Protein AF-0000000083134935 (afdb_homodimer)

Solvent-accessible surface area (backbone atoms only — not comparable to full-atom values): 48936 Å² total; per-residue (Å²): 132,84,50,29,19,30,6,35,26,39,50,89,52,29,37,35,41,30,33,22,44,81,58,42,52,65,81,39,74,51,72,43,78,57,75,71,44,65,84,46,95,49,38,35,32,35,55,64,66,56,55,52,52,45,52,50,52,51,43,54,49,42,46,73,72,48,57,62,72,55,35,51,24,30,54,18,30,14,42,22,10,57,72,30,24,39,33,42,15,33,88,84,64,48,68,76,53,65,22,41,33,32,82,18,43,79,14,44,69,45,20,50,57,51,44,69,62,66,52,74,70,28,59,41,36,46,59,38,72,49,28,33,23,46,54,20,39,51,50,37,35,51,71,76,33,43,70,55,48,72,62,32,43,33,52,39,39,52,48,30,51,53,46,25,75,45,32,71,37,83,46,33,30,32,24,44,32,23,69,38,52,65,29,35,60,95,76,70,28,73,51,65,68,60,33,45,72,70,71,41,68,63,44,74,64,34,36,72,78,50,67,40,48,62,47,38,75,64,36,40,39,33,63,71,57,18,66,72,43,46,38,25,66,75,17,29,32,26,33,33,29,30,31,77,64,33,18,27,44,25,58,57,37,86,45,65,32,30,30,29,33,45,30,41,50,33,34,40,36,39,33,41,34,81,56,91,67,90,63,78,40,36,47,20,44,19,66,40,30,79,43,84,82,26,25,37,42,35,40,35,35,64,32,32,52,43,50,55,53,51,46,62,67,25,35,42,64,74,64,55,94,79,35,53,66,61,58,60,68,48,32,70,78,73,43,59,91,52,24,85,58,29,46,32,44,51,16,31,68,8,32,54,32,49,70,60,30,74,53,41,41,12,30,44,36,46,37,38,78,83,61,48,48,60,32,54,50,42,15,48,56,48,22,40,30,43,47,52,32,50,40,49,47,54,38,38,77,70,71,45,61,72,66,32,35,34,46,35,46,68,53,70,77,37,61,65,60,50,40,47,35,12,12,58,56,64,26,38,34,39,32,44,64,64,59,56,23,39,26,47,7,18,22,26,44,28,31,15,70,66,68,74,24,71,33,58,67,62,24,16,65,53,26,45,48,76,62,51,69,43,68,38,46,66,69,54,21,60,65,39,45,64,53,45,50,47,52,54,48,52,48,68,56,39,52,68,64,42,70,101,132,85,52,28,19,29,6,35,25,38,51,89,53,28,38,35,41,30,34,22,42,80,56,41,51,66,82,41,75,52,72,43,76,56,75,72,44,65,85,49,94,49,39,33,32,35,56,64,65,56,55,52,50,44,52,48,53,51,44,52,49,44,48,74,70,47,55,63,72,56,36,51,27,28,53,18,31,13,43,24,12,57,74,30,25,38,32,41,15,34,90,83,64,50,68,76,54,63,22,40,34,32,82,18,43,80,15,45,68,45,19,50,57,51,43,70,64,68,52,75,70,28,61,40,36,45,60,40,71,49,27,32,23,44,55,19,40,51,50,38,36,49,72,76,33,44,72,54,47,72,64,32,44,33,49,40,39,50,46,29,51,50,48,24,74,44,31,72,37,84,47,33,30,32,25,44,31,23,69,38,52,66,29,34,61,94,76,70,28,73,52,65,68,59,32,45,72,69,69,42,70,62,44,76,63,34,36,71,81,50,64,38,49,62,47,37,76,66,34,40,38,33,62,71,57,19,66,71,44,47,38,25,67,74,16,29,33,26,33,34,29,30,32,75,64,32,18,27,44,25,59,57,36,86,44,67,34,31,30,28,33,44,31,42,49,34,33,40,36,39,33,40,32,81,56,90,70,88,63,78,41,36,50,19,44,19,66,39,32,78,44,83,79,27,25,37,42,34,42,34,36,62,33,32,52,43,50,55,54,53,45,64,67,24,35,42,63,74,62,56,95,78,34,51,65,64,58,61,69,46,32,71,79,73,43,59,92,52,24,83,58,30,47,32,44,52,16,32,69,7,32,54,31,50,71,59,30,74,52,41,40,12,32,44,36,46,38,38,78,84,61,48,49,60,30,53,50,42,15,48,56,49,22,39,31,42,46,52,32,50,40,51,48,55,38,37,76,69,73,44,59,71,65,33,35,33,47,34,46,68,54,69,75,37,62,66,60,49,42,48,35,12,13,58,54,64,26,37,35,37,33,44,65,64,57,55,23,37,26,47,7,19,21,26,41,28,32,14,71,65,68,74,24,71,34,58,66,62,24,16,65,54,27,46,46,76,61,51,70,41,68,39,47,66,70,54,21,59,65,39,45,66,53,45,51,49,52,54,50,52,48,68,55,39,51,70,64,42,70,101

Secondary structure (DSSP, 8-state):
---EEEEEEE-SSEEEEEEE-TTS-EEEEEEEE---B--STT--EE-HHHHHHHHHHHHHHHHHHS-HHHHTTEEEEEEEE-S--EEEE-TTS-BSS-EE-TT--TTHHHHHHHHHT--GGGGGGTT---TTSHHHHHHHHHHH-HHHHHH-SEEEEHHHHHHHHHHS---EEHHHHHHHS--BGGGTBS-HHHHHHTT-TTHHHHS---EEPTT-EEEE--HHHHHHHT--TTPEEEEEEEHHHHHHHHHT--STTEEEEEESSSEEEEEEESS----SSSEEEEETSSSTT-EEEEEEESSSHHHHHHHHHHB----STT-HHHHHHHHHHHS-TTGGG-EEE--BTBB-SSS-BTT--EEEEEE-TT--HHHHHHHHHHHHHHHHHHHHHHHHHTT----EEEEESGGGG-HHHHHHHHHHHT--EEEES---HHHHHHHHHHHTTTTSSSSHHHHHHHH--EEEEE---HHHHHHHHHHHHHHHHHHHHHHHHHT-/---EEEEEEE-SSEEEEEEE-TTS-EEEEEEEE---B--STT--EE-HHHHHHHHHHHHHHHHHHS-HHHHTTEEEEEEEE-TT-EEEE-TTS-BSS-EE-TT--TTHHHHHHHHHT--GGGGGGTT---TTSHHHHHHHHHHH-HHHHHH-SEEEEHHHHHHHHHHS---EEHHHHHHHS--BGGGTBS-HHHHHHTT-TTHHHHS---EEPTT-EEEE--HHHHHHHT--TT-EEEEEEEHHHHHHHHHT--STTEEEEEESSSEEEEEEESS----SSSEEEEETSSSTT-EEEEEEESSSHHHHHHHHHHB----STT-HHHHHHHHHHHS-TTGGG-EEE--BTBB-SSS-BTT--EEEEEE-TT--HHHHHHHHHHHHHHHHHHHHHHHHHTT----EEEEESGGGG-HHHHHHHHHHHT--EEEES---HHHHHHHHHHHTTTTSSSSHHHHHHHH--EEEEE---HHHHHHHHHHHHHHHHHHHHHHHHHT-

Foldseek 3Di:
DKAKAKEWEAEDFWIKIFIATLQQDTPDIDIDGDDWDDPDVLFTWDALVVRVVRVVVVLQVCLVPPDLVHQQRHAAYEYAYAQFFKFFAAPQLHGPDTTGALRRQPLVVLQVLLLVVQDPLCLFFQSGAGCSAQLSVLVCCVVVVVVSNVRGQAMAGSRQSVLCQFFVFGEAELQNCQHGVSFAVVVPGDDQVSCVSSPNNVNPRHYDPHYDYQLAFRGAGDPVSCVVSSHNRRHTYTYHYHLQLLLCLLLLQPDFQEWEWEDEQKIKIKHKDLDDFPAAQWTGQGACNRHHSITMTIAMGNGAVVVVVVLVVPFDQPQDVNDSVVVLLCLPVVADQCLQPWAWARQCQHGRPRPNGRLDHIDTDDDDPPHGSSSVSNNSLLNNLLSVLRRQCSCVVRPRHHAAYEYAYDCVVRVSSQQSSCQQNQHKYWYWPDRSSSGSSRRLSGCECPVPHNHSSVSSVSNIGTPDMRGHDPVSNVVNVVVSVVNVVVCVVCVVVSVD/DKAKAKFWEAEDFWIKIFIATLQQDTPDIDIDGDDWDDPDVLFTWDALVVRVVRVVVVLQVCLVPPDLVHQQRHAAYEYAYAQFFKFFAAPQLHGPDTTGALRRQPLVVLQVLLLVVQDPLCLFFQSGAGSSADPSVLVCCVVVVVVSNVRGQAMAGSRQSVLCQFFVFGEAELQNCQHGVSFAVVVPGDDQVSCVSSPNNVNPRHYDPHYDYQLAFRGAGDPVSCVVSSHRRRHTYTYDYHLQLLLCLLLLQPDFQEWEWEDEQKIKIKHKDLDDFPAAQWTGQGACNRHHSITMTIAMGNGAVVVVVVLVVPFDQPQDVNDSVVSLLCLPVVADQCLQPWAWARQCQHGRGRPNGRLDHIDTPDDDPPHGSSSVSNNSLLNNLLSVLRRQCSCVVRPRHHAAYEYAYDCVVRVSSQQSSCQQNVHKYWYWPDRSSSGSSRRLSGCECPVPHNHSSVSSVSNIGTPDMRGHDPVSNVVNVVVSVVNVVVCVVCVVVSVD

InterPro domains:
  IPR000577 Carbohydrate kinase, FGGY [PIRSF000538] (3-499)
  IPR005929 Ribulokinase [cd07781] (4-496)
  IPR018483 Carbohydrate kinase, FGGY, conserved site [PS00445] (362-382)
  IPR018484 Carbohydrate kinase FGGY, N-terminal [PF00370] (4-250)
  IPR018485 Carbohydrate kinase FGGY, C-terminal [PF02782] (261-447)
  IPR043129 ATPase, nucleotide binding domain [SSF53067] (4-251)
  IPR043129 ATPase, nucleotide binding domain [SSF53067] (253-498)

pLDDT: mean 94.67, std 6.14, range [55.88, 98.88]

Nearest PDB structures (foldseek):
  3ll3-assembly1_B  TM=9.117E-01  e=5.425E-42  Lactobacillus acidophilus
  3gbt-assembly1_A  TM=9.055E-01  e=4.816E-42  Lactobacillus acidophilus NCFM
  2d4w-assembly1_B  TM=8.480E-01  e=3.163E-36  Cellulomonas sp.
  5ya1-assembly2_B  TM=8.474E-01  e=2.980E-36  Escherichia coli K-12
  5ya2-assembly2_B  TM=8.203E-01  e=3.422E-35  Escherichia coli K-12

Radius of gyration: 37.41 Å; Cα contacts (8 Å, |Δi|>4): 2381; chains: 2; bounding box: 57×109×82 Å

Structure (mmCIF, N/CA/C/O backbone):
data_AF-0000000083134935-model_v1
#
loop_
_entity.id
_entity.type
_entity.pdbx_description
1 polymer Ribulokinase
#
loop_
_atom_site.group_PDB
_atom_site.id
_atom_site.type_symbol
_atom_site.label_atom_id
_atom_site.label_alt_id
_atom_site.label_comp_id
_atom_site.label_asym_id
_atom_site.label_entity_id
_atom_site.label_seq_id
_atom_site.pdbx_PDB_ins_code
_atom_site.Cartn_x
_atom_site.Cartn_y
_atom_site.Cartn_z
_atom_site.occupancy
_atom_site.B_iso_or_equiv
_atom_site.auth_seq_id
_atom_site.auth_comp_id
_atom_site.auth_asym_id
_atom_site.auth_atom_id
_atom_site.pdbx_PDB_model_num
ATOM 1 N N . MET A 1 1 ? -20.578 55.938 11.945 1 55.88 1 MET A N 1
ATOM 2 C CA . MET A 1 1 ? -19.438 56.188 11.062 1 55.88 1 MET A CA 1
ATOM 3 C C . MET A 1 1 ? -18.828 54.875 10.602 1 55.88 1 MET A C 1
ATOM 5 O O . MET A 1 1 ? -18.875 53.875 11.32 1 55.88 1 MET A O 1
ATOM 9 N N . GLU A 1 2 ? -18.359 54.781 9.297 1 85.94 2 GLU A N 1
ATOM 10 C CA . GLU A 1 2 ? -17.891 53.531 8.719 1 85.94 2 GLU A CA 1
ATOM 11 C C . GLU A 1 2 ? -16.516 53.156 9.266 1 85.94 2 GLU A C 1
ATOM 13 O O . GLU A 1 2 ? -15.68 54.031 9.516 1 85.94 2 GLU A O 1
ATOM 18 N N . ALA A 1 3 ? -16.359 52.031 9.953 1 96.5 3 ALA A N 1
ATOM 19 C CA . ALA A 1 3 ? -15.102 51.531 10.484 1 96.5 3 ALA A CA 1
ATOM 20 C C . ALA A 1 3 ? -14.617 50.312 9.695 1 96.5 3 ALA A C 1
ATOM 22 O O . ALA A 1 3 ? -15.43 49.531 9.203 1 96.5 3 ALA A O 1
ATOM 23 N N . TYR A 1 4 ? -13.289 50.312 9.594 1 98.44 4 TYR A N 1
ATOM 24 C CA . TYR A 1 4 ? -12.656 49.188 8.906 1 98.44 4 TYR A CA 1
ATOM 25 C C . TYR A 1 4 ? -11.523 48.625 9.734 1 98.44 4 TYR A C 1
ATOM 27 O O . TYR A 1 4 ? -11.039 49.25 10.672 1 98.44 4 TYR A O 1
ATOM 35 N N . PHE A 1 5 ? -11.18 47.406 9.422 1 98.75 5 PHE A N 1
ATOM 36 C CA . PHE A 1 5 ? -10.148 46.688 10.156 1 98.75 5 PHE A CA 1
ATOM 37 C C . PHE A 1 5 ? -9.234 45.938 9.203 1 98.75 5 PHE A C 1
ATOM 39 O O . PHE A 1 5 ? -9.695 45.375 8.211 1 98.75 5 PHE A O 1
ATOM 46 N N . MET A 1 6 ? -7.973 45.938 9.539 1 98.75 6 MET A N 1
ATOM 47 C CA . MET A 1 6 ? -6.98 45.281 8.688 1 98.75 6 MET A CA 1
ATOM 48 C C . MET A 1 6 ? -6.426 44.031 9.359 1 98.75 6 MET A C 1
ATOM 50 O O . MET A 1 6 ? -6.102 44.062 10.547 1 98.75 6 MET A O 1
ATOM 54 N N . GLY A 1 7 ? -6.445 42.969 8.617 1 98.75 7 GLY A N 1
ATOM 55 C CA . GLY A 1 7 ? -5.82 41.719 9.055 1 98.75 7 GLY A CA 1
ATOM 56 C C . GLY A 1 7 ? -4.629 41.344 8.195 1 98.75 7 GLY A C 1
ATOM 57 O O . GLY A 1 7 ? -4.703 41.375 6.969 1 98.75 7 GLY A O 1
ATOM 58 N N . ILE A 1 8 ? -3.479 41 8.852 1 98.81 8 ILE A N 1
ATOM 59 C CA . ILE A 1 8 ? -2.266 40.531 8.188 1 98.81 8 ILE A CA 1
ATOM 60 C C . ILE A 1 8 ? -1.954 39.094 8.641 1 98.81 8 ILE A C 1
ATOM 62 O O . ILE A 1 8 ? -1.635 38.875 9.805 1 98.81 8 ILE A O 1
ATOM 66 N N . ASP A 1 9 ? -2.082 38.156 7.73 1 98.19 9 ASP A N 1
ATOM 67 C CA . ASP A 1 9 ? -1.755 36.75 7.988 1 98.19 9 ASP A CA 1
ATOM 68 C C . ASP A 1 9 ? -0.425 36.375 7.34 1 98.19 9 ASP A C 1
ATOM 70 O O . ASP A 1 9 ? -0.353 36.188 6.125 1 98.19 9 ASP A O 1
ATOM 74 N N . THR A 1 10 ? 0.608 36.25 8.195 1 97.31 10 THR A N 1
ATOM 75 C CA . THR A 1 10 ? 1.935 35.875 7.711 1 97.31 10 THR A CA 1
ATOM 76 C C . THR A 1 10 ? 2.146 34.375 7.816 1 97.31 10 THR A C 1
ATOM 78 O O . THR A 1 10 ? 2.508 33.875 8.883 1 97.31 10 THR A O 1
ATOM 81 N N . GLY A 1 11 ? 2.01 33.719 6.723 1 92.56 11 GLY A N 1
ATOM 82 C CA . GLY A 1 11 ? 2.146 32.281 6.691 1 92.56 11 GLY A CA 1
ATOM 83 C C . GLY A 1 11 ? 3.512 31.812 6.219 1 92.56 11 GLY A C 1
ATOM 84 O O . GLY A 1 11 ? 4.418 32.625 6.039 1 92.56 11 GLY A O 1
ATOM 85 N N . THR A 1 12 ? 3.646 30.562 6.008 1 89.31 12 THR A N 1
ATOM 86 C CA . THR A 1 12 ? 4.91 29.953 5.621 1 89.31 12 THR A CA 1
ATOM 87 C C . THR A 1 12 ? 5.293 30.344 4.199 1 89.31 12 THR A C 1
ATOM 89 O O . THR A 1 12 ? 6.465 30.625 3.918 1 89.31 12 THR A O 1
ATOM 92 N N . GLN A 1 13 ? 4.305 30.516 3.334 1 89.12 13 GLN A N 1
ATOM 93 C CA . GLN A 1 13 ? 4.617 30.688 1.918 1 89.12 13 GLN A CA 1
ATOM 94 C C . GLN A 1 13 ? 4.395 32.125 1.466 1 89.12 13 GLN A C 1
ATOM 96 O O . GLN A 1 13 ? 4.68 32.469 0.317 1 89.12 13 GLN A O 1
ATOM 101 N N . GLY A 1 14 ? 3.836 32.812 2.33 1 95.25 14 GLY A N 1
ATOM 102 C CA . GLY A 1 14 ? 3.557 34.188 1.957 1 95.25 14 GLY A CA 1
ATOM 103 C C . GLY A 1 14 ? 2.713 34.938 2.98 1 95.25 14 GLY A C 1
ATOM 104 O O . GLY A 1 14 ? 2.514 34.438 4.094 1 95.25 14 GLY A O 1
ATOM 105 N N . VAL A 1 15 ? 2.318 36.125 2.559 1 97.56 15 VAL A N 1
ATOM 106 C CA . VAL A 1 15 ? 1.48 36.969 3.41 1 97.56 15 VAL A CA 1
ATOM 107 C C . VAL A 1 15 ? 0.178 37.312 2.688 1 97.56 15 VAL A C 1
ATOM 109 O O . VAL A 1 15 ? 0.164 37.469 1.465 1 97.56 15 VAL A O 1
ATOM 112 N N . ARG A 1 16 ? -0.898 37.281 3.424 1 97.12 16 ARG A N 1
ATOM 113 C CA . ARG A 1 16 ? -2.207 37.719 2.965 1 97.12 16 ARG A CA 1
ATOM 114 C C . ARG A 1 16 ? -2.709 38.875 3.809 1 97.12 16 ARG A C 1
ATOM 116 O O . ARG A 1 16 ? -2.699 38.812 5.039 1 97.12 16 ARG A O 1
ATOM 123 N N . ILE A 1 17 ? -3.137 39.938 3.145 1 98.75 17 ILE A N 1
ATOM 124 C CA . ILE A 1 17 ? -3.668 41.094 3.844 1 98.75 17 ILE A CA 1
ATOM 125 C C . ILE A 1 17 ? -5.094 41.375 3.371 1 98.75 17 ILE A C 1
ATOM 127 O O . ILE A 1 17 ? -5.383 41.312 2.176 1 98.75 17 ILE A O 1
ATOM 131 N N . GLY A 1 18 ? -5.938 41.656 4.367 1 98.38 18 GLY A N 1
ATOM 132 C CA . GLY A 1 18 ? -7.312 42.031 4.062 1 98.38 18 GLY A CA 1
ATOM 133 C C . GLY A 1 18 ? -7.824 43.188 4.902 1 98.38 18 GLY A C 1
ATOM 134 O O . GLY A 1 18 ? -7.277 43.469 5.969 1 98.38 18 GLY A O 1
ATOM 135 N N . ILE A 1 19 ? -8.82 43.875 4.336 1 98.62 19 ILE A N 1
ATOM 136 C CA . ILE A 1 19 ? -9.547 44.938 5.031 1 98.62 19 ILE A CA 1
ATOM 137 C C . ILE A 1 19 ? -11.023 44.562 5.117 1 98.62 19 ILE A C 1
ATOM 139 O O . ILE A 1 19 ? -11.672 44.312 4.094 1 98.62 19 ILE A O 1
ATOM 143 N N . SER A 1 20 ? -11.516 44.531 6.32 1 98.06 20 SER A N 1
ATOM 144 C CA . SER A 1 20 ? -12.914 44.156 6.504 1 98.06 20 SER A CA 1
ATOM 145 C C . SER A 1 20 ? -13.742 45.375 6.93 1 98.06 20 SER A C 1
ATOM 147 O O . SER A 1 20 ? -13.234 46.281 7.578 1 98.06 20 SER A O 1
ATOM 149 N N . ASP A 1 21 ? -15.023 45.344 6.578 1 97.88 21 ASP A N 1
ATOM 150 C CA . ASP A 1 21 ? -15.977 46.25 7.207 1 97.88 21 ASP A CA 1
ATOM 151 C C . ASP A 1 21 ? -16.484 45.656 8.531 1 97.88 21 ASP A C 1
ATOM 153 O O . ASP A 1 21 ? -15.969 44.656 9.016 1 97.88 21 ASP A O 1
ATOM 157 N N . THR A 1 22 ? -17.422 46.344 9.109 1 97.44 22 THR A N 1
ATOM 158 C CA . THR A 1 22 ? -17.891 45.969 10.438 1 97.44 22 THR A CA 1
ATOM 159 C C . THR A 1 22 ? -18.734 44.719 10.383 1 97.44 22 THR A C 1
ATOM 161 O O . THR A 1 22 ? -18.984 44.062 11.414 1 97.44 22 THR A O 1
ATOM 164 N N . GLY A 1 23 ? -19.109 44.281 9.18 1 96.5 23 GLY A N 1
ATOM 165 C CA . GLY A 1 23 ? -19.906 43.062 9.016 1 96.5 23 GLY A CA 1
ATOM 166 C C . GLY A 1 23 ? -19.062 41.844 8.68 1 96.5 23 GLY A C 1
ATOM 167 O O . GLY A 1 23 ? -19.578 40.719 8.609 1 96.5 23 GLY A O 1
ATOM 168 N N . GLY A 1 24 ? -17.812 42.062 8.523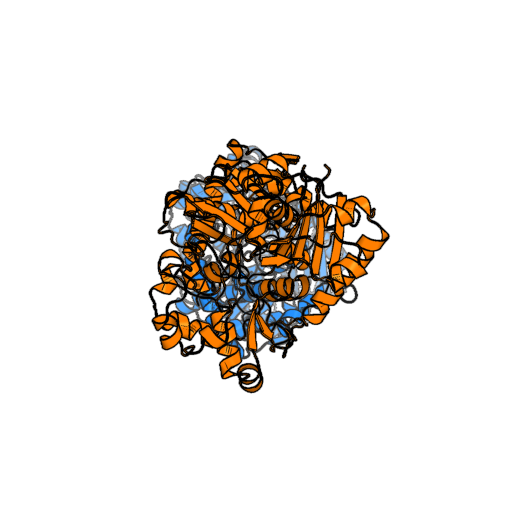 1 96.5 24 GLY A N 1
ATOM 169 C CA . GLY A 1 24 ? -16.938 40.938 8.258 1 96.5 24 GLY A CA 1
ATOM 170 C C . GLY A 1 24 ? -16.656 40.75 6.781 1 96.5 24 GLY A C 1
ATOM 171 O O . GLY A 1 24 ? -15.883 39.844 6.406 1 96.5 24 GLY A O 1
ATOM 172 N N . LYS A 1 25 ? -17.25 41.562 5.938 1 96.56 25 LYS A N 1
ATOM 173 C CA . LYS A 1 25 ? -16.953 41.469 4.508 1 96.56 25 LYS A CA 1
ATOM 174 C C . LYS A 1 25 ? -15.562 42.031 4.199 1 96.56 25 LYS A C 1
ATOM 176 O O . LYS A 1 25 ? -15.234 43.156 4.578 1 96.56 25 LYS A O 1
ATOM 181 N N . LEU A 1 26 ? -14.758 41.25 3.545 1 96.94 26 LEU A N 1
ATOM 182 C CA . LEU A 1 26 ? -13.453 41.719 3.102 1 96.94 26 LEU A CA 1
ATOM 183 C C . LEU A 1 26 ? -13.578 42.562 1.842 1 96.94 26 LEU A C 1
ATOM 185 O O . LEU A 1 26 ? -13.797 42.031 0.75 1 96.94 26 LEU A O 1
ATOM 189 N N . ILE A 1 27 ? -13.359 43.812 1.967 1 96.94 27 ILE A N 1
ATOM 190 C CA . ILE A 1 27 ? -13.516 44.75 0.839 1 96.94 27 ILE A CA 1
ATOM 191 C C . ILE A 1 27 ? -12.219 44.781 0.029 1 96.94 27 ILE A C 1
ATOM 193 O O . ILE A 1 27 ? -12.195 45.312 -1.083 1 96.94 27 ILE A O 1
ATOM 197 N N . PHE A 1 28 ? -11.141 44.281 0.647 1 97.5 28 PHE A N 1
ATOM 198 C CA . PHE A 1 28 ? -9.844 44.125 0.001 1 97.5 28 PHE A CA 1
ATOM 199 C C . PHE A 1 28 ? -9.141 42.875 0.491 1 97.5 28 PHE A C 1
ATOM 201 O O . PHE A 1 28 ? -9.234 42.5 1.669 1 97.5 28 PHE A O 1
ATOM 208 N N . GLU A 1 29 ? -8.516 42.156 -0.404 1 97.25 29 GLU A N 1
ATOM 209 C CA . GLU A 1 29 ? -7.691 41 -0.065 1 97.25 29 GLU A CA 1
ATOM 210 C C . GLU A 1 29 ? -6.609 40.781 -1.113 1 97.25 29 GLU A C 1
ATOM 212 O O . GLU A 1 29 ? -6.887 40.781 -2.314 1 97.25 29 GLU A O 1
ATOM 217 N N . GLN A 1 30 ? -5.383 40.625 -0.646 1 97.81 30 GLN A N 1
ATOM 218 C CA . GLN A 1 30 ? -4.266 40.344 -1.541 1 97.81 30 GLN A CA 1
ATOM 219 C C . GLN A 1 30 ? -3.225 39.469 -0.87 1 97.81 30 GLN A C 1
ATOM 221 O O . GLN A 1 30 ? -3.045 39.5 0.348 1 97.81 30 GLN A O 1
ATOM 226 N N . GLU A 1 31 ? -2.619 38.625 -1.66 1 96.81 31 GLU A N 1
ATOM 227 C CA . GLU A 1 31 ? -1.555 37.75 -1.188 1 96.81 31 GLU A CA 1
ATOM 22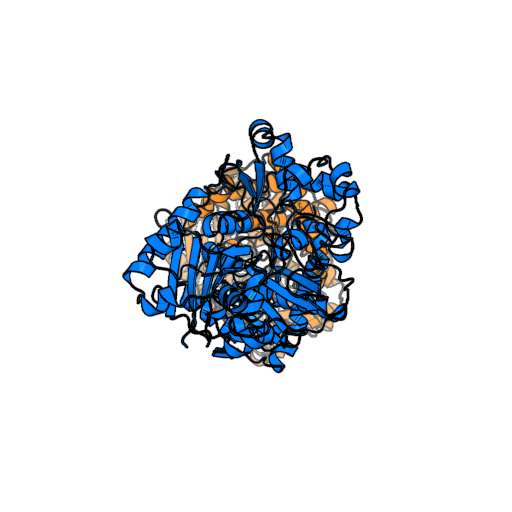8 C C . GLU A 1 31 ? -0.257 38 -1.955 1 96.81 31 GLU A C 1
ATOM 230 O O . GLU A 1 31 ? -0.284 38.344 -3.135 1 96.81 31 GLU A O 1
ATOM 235 N N . GLN A 1 32 ? 0.798 37.938 -1.34 1 97.56 32 GLN A N 1
ATOM 236 C CA . GLN A 1 32 ? 2.131 37.938 -1.932 1 97.56 32 GLN A CA 1
ATOM 237 C C . GLN A 1 32 ? 2.961 36.781 -1.402 1 97.56 32 GLN A C 1
ATOM 239 O O . GLN A 1 32 ? 2.996 36.531 -0.195 1 97.56 32 GLN A O 1
ATOM 244 N N . LYS A 1 33 ? 3.637 36.031 -2.301 1 92.75 33 LYS A N 1
ATOM 245 C CA . LYS A 1 33 ? 4.375 34.844 -1.946 1 92.75 33 LYS A CA 1
ATOM 246 C C . LYS A 1 33 ? 5.855 35.125 -1.726 1 92.75 33 LYS A C 1
ATOM 248 O O . LYS A 1 33 ? 6.348 36.188 -2.146 1 92.75 33 LYS A O 1
ATOM 253 N N . TRP A 1 34 ? 6.516 34.375 -0.904 1 93.62 34 TRP A N 1
ATOM 254 C CA . TRP A 1 34 ? 7.969 34.344 -0.756 1 93.62 34 TRP A CA 1
ATOM 255 C C . TRP A 1 34 ? 8.492 32.938 -0.722 1 93.62 34 TRP A C 1
ATOM 257 O O . TRP A 1 34 ? 7.715 31.969 -0.71 1 93.62 34 TRP A O 1
ATOM 267 N N . GLU A 1 35 ? 9.844 32.812 -0.812 1 90.81 35 GLU A N 1
ATOM 268 C CA . GLU A 1 35 ? 10.445 31.484 -0.881 1 90.81 35 GLU A CA 1
ATOM 269 C C . GLU A 1 35 ? 11.141 31.125 0.432 1 90.81 35 GLU A C 1
ATOM 271 O O . GLU A 1 35 ? 11.602 32 1.16 1 90.81 35 GLU A O 1
ATOM 276 N N . THR A 1 36 ? 11.086 29.891 0.765 1 91.38 36 THR A N 1
ATOM 277 C CA . THR A 1 36 ? 11.844 29.344 1.878 1 91.38 36 THR A CA 1
ATOM 278 C C . THR A 1 36 ? 13.117 28.656 1.378 1 91.38 36 THR A C 1
ATOM 280 O O . THR A 1 36 ? 13.086 27.953 0.369 1 91.38 36 THR A O 1
ATOM 283 N N . GLU A 1 37 ? 14.211 28.891 2.02 1 91.88 37 GLU A N 1
ATOM 284 C CA . GLU A 1 37 ? 15.477 28.25 1.674 1 91.88 37 GLU A CA 1
ATOM 285 C C . GLU A 1 37 ? 15.734 27.031 2.557 1 91.88 37 GLU A C 1
ATOM 287 O O . GLU A 1 37 ? 15.633 27.109 3.781 1 91.88 37 GLU A O 1
ATOM 292 N N . PHE A 1 38 ? 16.031 25.938 1.955 1 86.25 38 PHE A N 1
ATOM 293 C CA . PHE A 1 38 ? 16.406 24.719 2.65 1 86.25 38 PHE A CA 1
ATOM 294 C C . PHE A 1 38 ? 17.875 24.406 2.432 1 86.25 38 PHE A C 1
ATOM 296 O O . PHE A 1 38 ? 18.219 23.594 1.567 1 86.25 38 PHE A O 1
ATOM 303 N N . LEU A 1 39 ? 18.688 24.859 3.205 1 85 39 LEU A N 1
ATOM 304 C CA . LEU A 1 39 ? 20.125 24.828 2.982 1 85 39 LEU A CA 1
ATOM 305 C C . LEU A 1 39 ? 20.688 23.438 3.227 1 85 39 LEU A C 1
ATOM 307 O O . LEU A 1 39 ? 21.625 23.016 2.555 1 85 39 LEU A O 1
ATOM 311 N N . LYS A 1 40 ? 20.422 22.844 4.363 1 83.56 40 LYS A N 1
ATOM 312 C CA . LYS A 1 40 ? 20.797 21.484 4.754 1 83.56 40 LYS A CA 1
ATOM 313 C C . LYS A 1 40 ? 19.578 20.703 5.23 1 83.56 40 LYS A C 1
ATOM 315 O O . LYS A 1 40 ? 18.516 21.266 5.449 1 83.56 40 LYS A O 1
ATOM 320 N N . VAL A 1 41 ? 19.781 19.453 5.25 1 75.19 41 VAL A N 1
ATOM 321 C CA . VAL A 1 41 ? 18.703 18.609 5.789 1 75.19 41 VAL A CA 1
ATOM 322 C C . VAL A 1 41 ? 18.312 19.125 7.172 1 75.19 41 VAL A C 1
ATOM 324 O O . VAL A 1 41 ? 19.156 19.328 8.039 1 75.19 41 VAL A O 1
ATOM 327 N N . GLY A 1 42 ? 17.031 19.562 7.285 1 81 42 GLY A N 1
ATOM 328 C CA . GLY A 1 42 ? 16.516 20 8.57 1 81 42 GLY A CA 1
ATOM 329 C C . GLY A 1 42 ? 16.547 21.516 8.727 1 81 42 GLY A C 1
ATOM 330 O O . GLY A 1 42 ? 15.977 22.062 9.68 1 81 42 GLY A O 1
ATOM 331 N N . TRP A 1 43 ? 17.188 22.125 7.734 1 90.62 43 TRP A N 1
ATOM 332 C CA . TRP A 1 43 ? 17.281 23.578 7.812 1 90.62 43 TRP A CA 1
ATOM 333 C C . TRP A 1 43 ? 16.219 24.25 6.934 1 90.62 43 TRP A C 1
ATOM 335 O O . TRP A 1 43 ? 16.031 23.844 5.785 1 90.62 43 TRP A O 1
ATOM 345 N N . ALA A 1 44 ? 15.539 25.172 7.512 1 91.56 44 ALA A N 1
ATOM 346 C CA . ALA A 1 44 ? 14.578 26 6.801 1 91.56 44 ALA A CA 1
ATOM 347 C C . ALA A 1 44 ? 14.711 27.469 7.223 1 91.56 44 ALA A C 1
ATOM 349 O O . ALA A 1 44 ? 14.531 27.797 8.398 1 91.56 44 ALA A O 1
ATOM 350 N N . GLU A 1 45 ? 15.016 28.344 6.219 1 96.5 45 GLU A N 1
ATOM 351 C CA . GLU A 1 45 ? 15.258 29.75 6.551 1 96.5 45 GLU A CA 1
ATOM 352 C C . GLU A 1 45 ? 14.516 30.688 5.605 1 96.5 45 GLU A C 1
ATOM 354 O O . GLU A 1 45 ? 14.172 30.297 4.484 1 96.5 45 GLU A O 1
ATOM 359 N N . GLN A 1 46 ? 14.203 31.812 6.121 1 96.69 46 GLN A N 1
ATOM 360 C CA . GLN A 1 46 ? 13.68 32.938 5.328 1 96.69 46 GLN A CA 1
ATOM 361 C C . GLN A 1 46 ? 14.344 34.25 5.723 1 96.69 46 GLN A C 1
ATOM 363 O O . GLN A 1 46 ? 14.75 34.406 6.871 1 96.69 46 GLN A O 1
ATOM 368 N N . ASN A 1 47 ? 14.477 35.094 4.734 1 97.31 47 ASN A N 1
ATOM 369 C CA . ASN A 1 47 ? 14.938 36.438 5 1 97.31 47 ASN A CA 1
ATOM 370 C C . ASN A 1 47 ? 13.789 37.344 5.461 1 97.31 47 ASN A C 1
ATOM 372 O O . ASN A 1 47 ? 12.891 37.656 4.684 1 97.31 47 ASN A O 1
ATOM 376 N N . PRO A 1 48 ? 13.859 37.875 6.699 1 97.69 48 PRO A N 1
ATOM 377 C CA . PRO A 1 48 ? 12.766 38.719 7.207 1 97.69 48 PRO A CA 1
ATOM 378 C C . PRO A 1 48 ? 12.523 39.938 6.352 1 97.69 48 PRO A C 1
ATOM 380 O O . PRO A 1 48 ? 11.398 40.438 6.262 1 97.69 48 PRO A O 1
ATOM 383 N N . LEU A 1 49 ? 13.508 40.406 5.754 1 97.62 49 LEU A N 1
ATOM 384 C CA . LEU A 1 49 ? 13.359 41.594 4.934 1 97.62 49 LEU A CA 1
ATOM 385 C C . LEU A 1 49 ? 12.438 41.344 3.748 1 97.62 49 LEU A C 1
ATOM 387 O O . LEU A 1 49 ? 11.758 42.25 3.266 1 97.62 49 LEU A O 1
ATOM 391 N N . ASN A 1 50 ? 12.453 40.125 3.316 1 97.5 50 ASN A N 1
ATOM 392 C CA . ASN A 1 50 ? 11.531 39.75 2.252 1 97.5 50 ASN A CA 1
ATOM 393 C C . ASN A 1 50 ? 10.078 39.812 2.713 1 97.5 50 ASN A C 1
ATOM 395 O O . ASN A 1 50 ? 9.188 40.125 1.921 1 97.5 50 ASN A O 1
ATOM 399 N N . TRP A 1 51 ? 9.836 39.531 3.967 1 98 51 TRP A N 1
ATOM 400 C CA . TRP A 1 51 ? 8.484 39.625 4.508 1 98 51 TRP A CA 1
ATOM 401 C C . TRP A 1 51 ? 7.977 41.062 4.449 1 98 51 TRP A C 1
ATOM 403 O O . TRP A 1 51 ? 6.852 41.312 4.012 1 98 51 TRP A O 1
ATOM 413 N N . TRP A 1 52 ? 8.828 41.906 4.867 1 97.75 52 TRP A N 1
ATOM 414 C CA . TRP A 1 52 ? 8.43 43.312 4.941 1 97.75 52 TRP A CA 1
ATOM 415 C C . TRP A 1 52 ? 8.266 43.906 3.547 1 97.75 52 TRP A C 1
ATOM 417 O O . TRP A 1 52 ? 7.379 44.719 3.32 1 97.75 52 TRP A O 1
ATOM 427 N N . GLU A 1 53 ? 9.164 43.5 2.689 1 97.94 53 GLU A N 1
ATOM 428 C CA . GLU A 1 53 ? 9.023 43.906 1.302 1 97.94 53 GLU A CA 1
ATOM 429 C C . GLU A 1 53 ? 7.672 43.5 0.729 1 97.94 53 GLU A C 1
ATOM 431 O O . GLU A 1 53 ? 7.023 44.25 0.019 1 97.94 53 GLU A O 1
ATOM 436 N N . ALA A 1 54 ? 7.262 42.312 1.015 1 98.06 54 ALA A N 1
ATOM 437 C CA . ALA A 1 54 ? 5.984 41.812 0.544 1 98.06 54 ALA A CA 1
ATOM 438 C C . ALA A 1 54 ? 4.816 42.594 1.145 1 98.06 54 ALA A C 1
ATOM 440 O O . ALA A 1 54 ? 3.855 42.906 0.445 1 98.06 54 ALA A O 1
ATOM 441 N N . VAL A 1 55 ? 4.859 42.875 2.416 1 98.31 55 VAL A N 1
ATOM 442 C CA . VAL A 1 55 ? 3.82 43.656 3.088 1 98.31 55 VAL A CA 1
ATOM 443 C C . VAL A 1 55 ? 3.732 45.031 2.473 1 98.31 55 VAL A C 1
ATOM 445 O O . VAL A 1 55 ? 2.641 45.531 2.166 1 98.31 55 VAL A O 1
ATOM 448 N N . ASN A 1 56 ? 4.879 45.656 2.27 1 98.31 56 ASN A N 1
ATOM 449 C CA . ASN A 1 56 ? 4.918 46.969 1.644 1 98.31 56 ASN A CA 1
ATOM 450 C C . ASN A 1 56 ? 4.309 46.938 0.243 1 98.31 56 ASN A C 1
ATOM 452 O O . ASN A 1 56 ? 3.637 47.875 -0.165 1 98.31 56 ASN A O 1
ATOM 456 N N . GLY A 1 57 ? 4.664 45.875 -0.429 1 98.44 57 GLY A N 1
ATOM 457 C CA . GLY A 1 57 ? 4.07 45.719 -1.748 1 98.44 57 GLY A CA 1
ATOM 458 C C . GLY A 1 57 ? 2.555 45.719 -1.725 1 98.44 57 GLY A C 1
ATOM 459 O O . GLY A 1 57 ? 1.917 46.344 -2.574 1 98.44 57 GLY A O 1
ATOM 460 N N . ILE A 1 58 ? 1.946 45.062 -0.805 1 98.56 58 ILE A N 1
ATOM 461 C CA . ILE A 1 58 ? 0.493 45.031 -0.695 1 98.56 58 ILE A CA 1
ATOM 462 C C . ILE A 1 58 ? -0.029 46.375 -0.206 1 98.56 58 ILE A C 1
ATOM 464 O O . ILE A 1 58 ? -1.087 46.844 -0.644 1 98.56 58 ILE A O 1
ATOM 468 N N . PHE A 1 59 ? 0.68 47.062 0.722 1 98.56 59 PHE A N 1
ATOM 469 C CA . PHE A 1 59 ? 0.295 48.375 1.178 1 98.56 59 PHE A CA 1
ATOM 470 C C . PHE A 1 59 ? 0.246 49.375 0.012 1 98.56 59 PHE A C 1
ATOM 472 O O . PHE A 1 59 ? -0.654 50.219 -0.064 1 98.56 59 PHE A O 1
ATOM 479 N N . GLU A 1 60 ? 1.233 49.219 -0.859 1 98.44 60 GLU A N 1
ATOM 480 C CA . GLU A 1 60 ? 1.24 50.062 -2.053 1 98.44 60 GLU A CA 1
ATOM 481 C C . GLU A 1 60 ? -0.013 49.844 -2.893 1 98.44 60 GLU A C 1
ATOM 483 O O . GLU A 1 60 ? -0.603 50.781 -3.404 1 98.44 60 GLU A O 1
ATOM 488 N N . LYS A 1 61 ? -0.349 48.625 -3.025 1 98.31 61 LYS A N 1
ATOM 489 C CA . LYS A 1 61 ? -1.556 48.281 -3.777 1 98.31 61 LYS A CA 1
ATOM 490 C C . LYS A 1 61 ? -2.801 48.844 -3.098 1 98.31 61 LYS A C 1
ATOM 492 O O . LYS A 1 61 ? -3.732 49.281 -3.768 1 98.31 61 LYS A O 1
ATOM 497 N N . ILE A 1 62 ? -2.869 48.75 -1.826 1 98.19 62 ILE A N 1
ATOM 498 C CA . ILE A 1 62 ? -3.979 49.312 -1.063 1 98.19 62 ILE A CA 1
ATOM 499 C C . ILE A 1 62 ? -4.059 50.812 -1.306 1 98.19 62 ILE A C 1
ATOM 501 O O . ILE A 1 62 ? -5.141 51.344 -1.573 1 98.19 62 ILE A O 1
ATOM 505 N N . ALA A 1 63 ? -2.957 51.5 -1.256 1 98 63 ALA A N 1
ATOM 506 C CA . ALA A 1 63 ? -2.891 52.938 -1.434 1 98 63 ALA A CA 1
ATOM 507 C C . ALA A 1 63 ? -3.43 53.344 -2.801 1 98 63 ALA A C 1
ATOM 509 O O . ALA A 1 63 ? -4.035 54.406 -2.941 1 98 63 ALA A O 1
ATOM 510 N N . HIS A 1 64 ? -3.254 52.469 -3.725 1 97.19 64 HIS A N 1
ATOM 511 C CA . HIS A 1 64 ? -3.607 52.812 -5.098 1 97.19 64 HIS A CA 1
ATOM 512 C C . HIS A 1 64 ? -5.035 52.375 -5.422 1 97.19 64 HIS A C 1
ATOM 514 O O . HIS A 1 64 ? -5.68 52.969 -6.297 1 97.19 64 HIS A O 1
ATOM 520 N N . THR A 1 65 ? -5.559 51.406 -4.723 1 97.56 65 THR A N 1
ATOM 521 C CA . THR A 1 65 ? -6.793 50.812 -5.203 1 97.56 65 THR A CA 1
ATOM 522 C C . THR A 1 65 ? -7.93 51.031 -4.211 1 97.56 65 THR A C 1
ATOM 524 O O . THR A 1 65 ? -9.102 50.969 -4.578 1 97.56 65 THR A O 1
ATOM 527 N N . VAL A 1 66 ? -7.598 51.219 -2.941 1 97.62 66 VAL A N 1
ATOM 528 C CA . VAL A 1 66 ? -8.617 51.406 -1.915 1 97.62 66 VAL A CA 1
ATOM 529 C C . VAL A 1 66 ? -8.859 52.906 -1.706 1 97.62 66 VAL A C 1
ATOM 531 O O . VAL A 1 66 ? -7.91 53.688 -1.603 1 97.62 66 VAL A O 1
ATOM 534 N N . GLU A 1 67 ? -10.07 53.344 -1.606 1 96.88 67 GLU A N 1
ATOM 535 C CA . GLU A 1 67 ? -10.445 54.719 -1.445 1 96.88 67 GLU A CA 1
ATOM 536 C C . GLU A 1 67 ? -9.844 55.312 -0.177 1 96.88 67 GLU A C 1
ATOM 538 O O . GLU A 1 67 ? -9.742 54.656 0.848 1 96.88 67 GLU A O 1
ATOM 543 N N . SER A 1 68 ? -9.508 56.594 -0.224 1 96.5 68 SER A N 1
ATOM 544 C CA . SER A 1 68 ? -8.883 57.281 0.896 1 96.5 68 SER A CA 1
ATOM 545 C C . SER A 1 68 ? -9.789 57.281 2.123 1 96.5 68 SER A C 1
ATOM 547 O O . SER A 1 68 ? -9.312 57.188 3.254 1 96.5 68 SER A O 1
ATOM 549 N N . GLU A 1 69 ? -11.047 57.375 1.863 1 96.06 69 GLU A N 1
ATOM 550 C CA . GLU A 1 69 ? -12 57.406 2.965 1 96.06 69 GLU A CA 1
ATOM 551 C C . GLU A 1 69 ? -11.938 56.094 3.768 1 96.06 69 GLU A C 1
ATOM 553 O O . GLU A 1 69 ? -12.047 56.125 4.996 1 96.06 69 GLU A O 1
ATOM 558 N N . ILE A 1 70 ? -11.781 55.031 3.07 1 97.31 70 ILE A N 1
ATOM 559 C CA . ILE A 1 70 ? -11.672 53.719 3.723 1 97.31 70 ILE A CA 1
ATOM 560 C C . ILE A 1 70 ? -10.352 53.625 4.477 1 97.31 70 ILE A C 1
ATOM 562 O O . ILE A 1 70 ? -10.328 53.281 5.656 1 97.31 70 ILE A O 1
ATOM 566 N N . ARG A 1 71 ? -9.242 54 3.848 1 97.94 71 ARG A N 1
ATOM 567 C CA . ARG A 1 71 ? -7.918 53.938 4.453 1 97.94 71 ARG A CA 1
ATOM 568 C C . ARG A 1 71 ? -7.844 54.781 5.719 1 97.94 71 ARG A C 1
ATOM 570 O O . ARG A 1 71 ? -7.219 54.375 6.703 1 97.94 71 ARG A O 1
ATOM 577 N N . GLN A 1 72 ? -8.531 55.906 5.738 1 97.12 72 GLN A N 1
ATOM 578 C CA . GLN A 1 72 ? -8.523 56.844 6.852 1 97.12 72 GLN A CA 1
ATOM 579 C C . GLN A 1 72 ? -9.469 56.406 7.965 1 97.12 72 GLN A C 1
ATOM 581 O O . GLN A 1 72 ? -9.5 57 9.039 1 97.12 72 GLN A O 1
ATOM 586 N N . ASN A 1 73 ? -10.188 55.312 7.715 1 97.56 73 ASN A N 1
ATOM 587 C CA . ASN A 1 73 ? -11.117 54.812 8.727 1 97.56 73 ASN A CA 1
ATOM 588 C C . ASN A 1 73 ? -10.773 53.406 9.156 1 97.56 73 ASN A C 1
ATOM 590 O O . ASN A 1 73 ? -11.602 52.719 9.75 1 97.56 73 ASN A O 1
ATOM 594 N N . ILE A 1 74 ? -9.586 52.938 8.828 1 98.5 74 ILE A N 1
ATOM 595 C CA . ILE A 1 74 ? -9.078 51.688 9.406 1 98.5 74 ILE A CA 1
ATOM 596 C C . ILE A 1 74 ? -8.664 51.938 10.859 1 98.5 74 ILE A C 1
ATOM 598 O O . ILE A 1 74 ? -7.602 52.5 11.117 1 98.5 74 ILE A O 1
ATOM 602 N N . ARG A 1 75 ? -9.391 51.406 11.758 1 98.12 75 ARG A N 1
ATOM 603 C CA . ARG A 1 75 ? -9.242 51.75 13.164 1 98.12 75 ARG A CA 1
ATOM 604 C C . ARG A 1 75 ? -8.133 50.938 13.82 1 98.12 75 ARG A C 1
ATOM 606 O O . ARG A 1 75 ? -7.488 51.375 14.766 1 98.12 75 ARG A O 1
ATOM 613 N N . ALA A 1 76 ? -7.992 49.719 13.352 1 98.75 76 ALA A N 1
ATOM 614 C CA . ALA A 1 76 ? -7 48.844 13.969 1 98.75 76 ALA A CA 1
ATOM 615 C C . ALA A 1 76 ? -6.516 47.781 12.984 1 98.75 76 ALA A C 1
ATOM 617 O O . ALA A 1 76 ? -7.203 47.469 12.016 1 98.75 76 ALA A O 1
ATOM 618 N N . CYS A 1 77 ? -5.344 47.344 13.266 1 98.81 77 CYS A N 1
ATOM 619 C CA . CYS A 1 77 ? -4.68 46.281 12.508 1 98.81 77 CYS A CA 1
ATOM 620 C C . CYS A 1 77 ? -4.16 45.188 13.438 1 98.81 77 CYS A C 1
ATOM 622 O O . CYS A 1 77 ? -3.666 45.5 14.523 1 98.81 77 CYS A O 1
ATOM 624 N N . CYS A 1 78 ? -4.367 43.969 13.039 1 98.88 78 CYS A N 1
ATOM 625 C CA . CYS A 1 78 ? -3.865 42.812 13.766 1 98.88 78 CYS A CA 1
ATOM 626 C C . CYS A 1 78 ? -3.037 41.906 12.852 1 98.88 78 CYS A C 1
ATOM 628 O O . CYS A 1 78 ? -3.355 41.75 11.672 1 98.88 78 CYS A O 1
ATOM 630 N N . VAL A 1 79 ? -1.975 41.281 13.453 1 98.75 79 VAL A N 1
ATOM 631 C CA . VAL A 1 79 ? -1.087 40.406 12.711 1 98.75 79 VAL A CA 1
ATOM 632 C C . VAL A 1 79 ? -1.102 39 13.344 1 98.75 79 VAL A C 1
ATOM 634 O O . VAL A 1 79 ? -1.08 38.875 14.57 1 98.75 79 VAL A O 1
ATOM 637 N N . CYS A 1 80 ? -1.294 38 12.547 1 98.25 80 CYS A N 1
ATOM 638 C CA . CYS A 1 80 ? -0.98 36.656 13 1 98.25 80 CYS A CA 1
ATOM 639 C C . CYS A 1 80 ? 0.164 36.062 12.188 1 98.25 80 CYS A C 1
ATOM 641 O O . CYS A 1 80 ? 0.459 36.531 11.086 1 98.25 80 CYS A O 1
ATOM 643 N N . ALA A 1 81 ? 0.861 35.094 12.773 1 97.62 81 ALA A N 1
ATOM 644 C CA . ALA A 1 81 ? 2.074 34.594 12.141 1 97.62 81 ALA A CA 1
ATOM 645 C C . ALA A 1 81 ? 2.293 33.125 12.5 1 97.62 81 ALA A C 1
ATOM 647 O O . ALA A 1 81 ? 1.521 32.531 13.266 1 97.62 81 ALA A O 1
ATOM 648 N N . THR A 1 82 ? 3.289 32.5 11.891 1 94.25 82 THR A N 1
ATOM 649 C CA . THR A 1 82 ? 3.639 31.094 12.125 1 94.25 82 THR A CA 1
ATOM 650 C C . THR A 1 82 ? 4.16 30.906 13.547 1 94.25 82 THR A C 1
ATOM 652 O O . THR A 1 82 ? 4.484 31.875 14.234 1 94.25 82 THR A O 1
ATOM 655 N N . SER A 1 83 ? 3.984 29.5 13.977 1 89.25 83 SER A N 1
ATOM 656 C CA . SER A 1 83 ? 4.309 29.156 15.352 1 89.25 83 SER A CA 1
ATOM 657 C C . SER A 1 83 ? 5.758 28.703 15.484 1 89.25 83 SER A C 1
ATOM 659 O O . SER A 1 83 ? 6.047 27.5 15.422 1 89.25 83 SER A O 1
ATOM 661 N N . THR A 1 84 ? 6.59 29.344 15.672 1 89.44 84 THR A N 1
ATOM 662 C CA . THR A 1 84 ? 7.777 30.109 16.031 1 89.44 84 THR A CA 1
ATOM 663 C C . THR A 1 84 ? 8.734 30.219 14.859 1 89.44 84 THR A C 1
ATOM 665 O O . THR A 1 84 ? 9.297 29.219 14.406 1 89.44 84 THR A O 1
ATOM 668 N N . THR A 1 85 ? 8.742 31.219 14.32 1 96.88 85 THR A N 1
ATOM 669 C CA . THR A 1 85 ? 9.773 31.688 13.398 1 96.88 85 THR A CA 1
ATOM 670 C C . THR A 1 85 ? 10.672 32.719 14.062 1 96.88 85 THR A C 1
ATOM 672 O O . THR A 1 85 ? 10.273 33.875 14.227 1 96.88 85 THR A O 1
ATOM 675 N N . ALA A 1 86 ? 11.844 32.25 14.422 1 97.75 86 ALA A N 1
ATOM 676 C CA . ALA A 1 86 ? 12.695 33 15.328 1 97.75 86 ALA A CA 1
ATOM 677 C C . ALA A 1 86 ? 13.688 33.875 14.547 1 97.75 86 ALA A C 1
ATOM 679 O O . ALA A 1 86 ? 14.242 33.438 13.539 1 97.75 86 ALA A O 1
ATOM 680 N N . ILE A 1 87 ? 13.844 35.094 15.102 1 97.44 87 ILE A N 1
ATOM 681 C CA . ILE A 1 87 ? 14.742 36.062 14.492 1 97.44 87 ILE A CA 1
ATOM 682 C C . ILE A 1 87 ? 15.609 36.719 15.578 1 97.44 87 ILE A C 1
ATOM 684 O O . ILE A 1 87 ? 15.094 37.219 16.578 1 97.44 87 ILE A O 1
ATOM 688 N N . ALA A 1 88 ? 16.953 36.719 15.352 1 98.5 88 ALA A N 1
ATOM 689 C CA . ALA A 1 88 ? 17.828 37.531 16.172 1 98.5 88 ALA A CA 1
ATOM 690 C C . ALA A 1 88 ? 17.969 38.938 15.602 1 98.5 88 ALA A C 1
ATOM 692 O O . ALA A 1 88 ? 18.359 39.094 14.438 1 98.5 88 ALA A O 1
ATOM 693 N N . VAL A 1 89 ? 17.641 39.938 16.469 1 98.62 89 VAL A N 1
ATOM 694 C CA . VAL A 1 89 ? 17.609 41.312 15.938 1 98.62 89 VAL A CA 1
ATOM 695 C C . VAL A 1 89 ? 18.531 42.188 16.781 1 98.62 89 VAL A C 1
ATOM 697 O O . VAL A 1 89 ? 18.797 41.875 17.938 1 98.62 89 VAL A O 1
ATOM 700 N N . ASN A 1 90 ? 18.969 43.25 16.156 1 98.06 90 ASN A N 1
ATOM 701 C CA . ASN A 1 90 ? 19.672 44.281 16.922 1 98.06 90 ASN A CA 1
ATOM 702 C C . ASN A 1 90 ? 18.703 45.281 17.547 1 98.06 90 ASN A C 1
ATOM 704 O O . ASN A 1 90 ? 17.5 45.094 17.516 1 98.06 90 ASN A O 1
ATOM 708 N N . GLU A 1 91 ? 19.188 46.344 18.094 1 96.06 91 GLU A N 1
ATOM 709 C CA . GLU A 1 91 ? 18.391 47.312 18.844 1 96.06 91 GLU A CA 1
ATOM 710 C C . GLU A 1 91 ? 17.422 48.031 17.922 1 96.06 91 GLU A C 1
ATOM 712 O O . GLU A 1 91 ? 16.359 48.5 18.375 1 96.06 91 GLU A O 1
ATOM 717 N N . ASN A 1 92 ? 17.75 48.094 16.641 1 96.06 92 ASN A N 1
ATOM 718 C CA . ASN A 1 92 ? 16.922 48.781 15.672 1 96.06 92 ASN A CA 1
ATOM 719 C C . ASN A 1 92 ? 15.938 47.844 14.984 1 96.06 92 ASN A C 1
ATOM 721 O O . ASN A 1 92 ? 15.234 48.219 14.055 1 96.06 92 ASN A O 1
ATOM 725 N N . GLY A 1 93 ? 15.953 46.625 15.391 1 97.12 93 GLY A N 1
ATOM 726 C CA . GLY A 1 93 ? 15.039 45.656 14.828 1 97.12 93 GLY A CA 1
ATOM 727 C C . GLY A 1 93 ? 15.562 45 13.562 1 97.12 93 GLY A C 1
ATOM 728 O O . GLY A 1 93 ? 14.852 44.219 12.93 1 97.12 93 GLY A O 1
ATOM 729 N N . TYR A 1 94 ? 16.797 45.312 13.211 1 98 94 TYR A N 1
ATOM 730 C CA . TYR A 1 94 ? 17.391 44.719 12.016 1 98 94 TYR A CA 1
ATOM 731 C C . TYR A 1 94 ? 17.812 43.281 12.273 1 98 94 TYR A C 1
ATOM 733 O O . TYR A 1 94 ? 18.516 43 13.25 1 98 94 TYR A O 1
ATOM 741 N N . PRO A 1 95 ? 17.375 42.375 11.383 1 98.44 95 PRO A N 1
ATOM 742 C CA . PRO A 1 95 ? 17.781 40.969 11.555 1 98.44 95 PRO A CA 1
ATOM 743 C C . PRO A 1 95 ? 19.281 40.75 11.391 1 98.44 95 PRO A C 1
ATOM 745 O O . PRO A 1 95 ? 19.875 41.281 10.445 1 98.44 95 PRO A O 1
ATOM 748 N N . LEU A 1 96 ? 19.875 39.969 12.258 1 98.38 96 LEU A N 1
ATOM 749 C CA . LEU A 1 96 ? 21.312 39.719 12.227 1 98.38 96 LEU A CA 1
ATOM 750 C C . LEU A 1 96 ? 21.625 38.406 11.523 1 98.38 96 LEU A C 1
ATOM 752 O O . LEU A 1 96 ? 22.781 38.094 11.234 1 98.38 96 LEU A O 1
ATOM 756 N N . MET A 1 97 ? 20.672 37.594 11.203 1 96.81 97 MET A N 1
ATOM 757 C CA . MET A 1 97 ? 20.719 36.344 10.438 1 96.81 97 MET A CA 1
ATOM 758 C C . MET A 1 97 ? 19.359 36.031 9.844 1 96.81 97 MET A C 1
ATOM 760 O O . MET A 1 97 ? 18.359 36.656 10.195 1 96.81 97 MET A O 1
ATOM 764 N N . ASN A 1 98 ? 19.328 35.125 8.93 1 97.56 98 ASN A N 1
ATOM 765 C CA . ASN A 1 98 ? 18.031 34.656 8.445 1 97.56 98 ASN A CA 1
ATOM 766 C C . ASN A 1 98 ? 17.203 34.031 9.555 1 97.56 98 ASN A C 1
ATOM 768 O O . ASN A 1 98 ? 17.766 33.5 10.516 1 97.56 98 ASN A O 1
ATOM 772 N N . ALA A 1 99 ? 15.93 34.156 9.43 1 97.94 99 ALA A N 1
ATOM 773 C CA . ALA A 1 99 ? 15.016 33.625 10.422 1 97.94 99 ALA A CA 1
ATOM 774 C C . ALA A 1 99 ? 15.023 32.094 10.383 1 97.94 99 ALA A C 1
ATOM 776 O O . ALA A 1 99 ? 15.078 31.484 9.305 1 97.94 99 ALA A O 1
ATOM 777 N N . MET A 1 100 ? 15 31.453 11.555 1 97.19 100 MET A N 1
ATOM 778 C CA . MET A 1 100 ? 14.75 30.016 11.656 1 97.19 100 MET A CA 1
ATOM 779 C C . MET A 1 100 ? 13.25 29.734 11.617 1 97.19 100 MET A C 1
ATOM 781 O O . MET A 1 100 ? 12.531 30.031 12.57 1 97.19 100 MET A O 1
ATOM 785 N N . MET A 1 101 ? 12.812 29.125 10.57 1 96.25 101 MET A N 1
ATOM 786 C CA . MET A 1 101 ? 11.383 28.891 10.359 1 96.25 101 MET A CA 1
ATOM 787 C C . MET A 1 101 ? 10.836 27.891 11.375 1 96.25 101 MET A C 1
ATOM 789 O O . MET A 1 101 ? 11.602 27.172 12.008 1 96.25 101 MET A O 1
ATOM 793 N N . TRP A 1 102 ? 9.531 27.844 11.484 1 93.06 102 TRP A N 1
ATOM 794 C CA . TRP A 1 102 ? 8.867 27.016 12.484 1 93.06 102 TRP A CA 1
ATOM 795 C C . TRP A 1 102 ? 9.219 25.547 12.289 1 93.06 102 TRP A C 1
ATOM 797 O O . TRP A 1 102 ? 9.344 24.797 13.266 1 93.06 102 TRP A O 1
ATOM 807 N N . MET A 1 103 ? 9.5 25.156 11.047 1 86.31 103 MET A N 1
ATOM 808 C CA . MET A 1 103 ? 9.734 23.734 10.773 1 86.31 103 MET A CA 1
ATOM 809 C C . MET A 1 103 ? 11.219 23.406 10.828 1 86.31 103 MET A C 1
ATOM 811 O O . MET A 1 103 ? 11.625 22.281 10.562 1 86.31 103 MET A O 1
ATOM 815 N N . ASP A 1 104 ? 12.109 24.438 11.125 1 91.38 104 ASP A N 1
ATOM 816 C CA . ASP A 1 104 ? 13.547 24.219 11.219 1 91.38 104 ASP A CA 1
ATOM 817 C C . ASP A 1 104 ? 13.883 23.25 12.352 1 91.38 104 ASP A C 1
ATOM 819 O O . ASP A 1 104 ? 13.453 23.438 13.492 1 91.38 104 ASP A O 1
ATOM 823 N N . ALA A 1 105 ? 14.656 22.25 12.031 1 88.19 105 ALA A N 1
ATOM 824 C CA . ALA A 1 105 ? 14.836 21.156 12.984 1 88.19 105 ALA A CA 1
ATOM 825 C C . ALA A 1 105 ? 16.25 21.141 13.547 1 88.19 105 ALA A C 1
ATOM 827 O O . ALA A 1 105 ? 16.672 20.172 14.188 1 88.19 105 ALA A O 1
ATOM 828 N N . ARG A 1 106 ? 17.031 22.125 13.375 1 91.06 106 ARG A N 1
ATOM 829 C CA . ARG A 1 106 ? 18.438 22.109 13.734 1 91.06 106 ARG A CA 1
ATOM 830 C C . ARG A 1 106 ? 18.625 22.125 15.25 1 91.06 106 ARG A C 1
ATOM 832 O O . ARG A 1 106 ? 19.703 21.797 15.758 1 91.06 106 ARG A O 1
ATOM 839 N N . SER A 1 107 ? 17.531 22.422 15.945 1 95.62 107 SER A N 1
ATOM 840 C CA . SER A 1 107 ? 17.641 22.547 17.391 1 95.62 107 SER A CA 1
ATOM 841 C C . SER A 1 107 ? 17.156 21.281 18.094 1 95.62 107 SER A C 1
ATOM 843 O O . SER A 1 107 ? 16.641 21.344 19.219 1 95.62 107 SER A O 1
ATOM 845 N N . ARG A 1 108 ? 17.25 20.203 17.547 1 91.62 108 ARG A N 1
ATOM 846 C CA . ARG A 1 108 ? 16.812 18.922 18.094 1 91.62 108 ARG A CA 1
ATOM 847 C C . ARG A 1 108 ? 17.578 18.562 19.359 1 91.62 108 ARG A C 1
ATOM 849 O O . ARG A 1 108 ? 17.016 17.984 20.297 1 91.62 108 ARG A O 1
ATOM 856 N N . LYS A 1 109 ? 18.922 18.797 19.344 1 95 109 LYS A N 1
ATOM 857 C CA . LYS A 1 109 ? 19.734 18.5 20.516 1 95 109 LYS A CA 1
ATOM 858 C C . LYS A 1 109 ? 19.266 19.297 21.734 1 95 109 LYS A C 1
ATOM 860 O O . LYS A 1 109 ? 19.109 18.75 22.828 1 95 109 LYS A O 1
ATOM 865 N N . GLU A 1 110 ? 19 20.547 21.547 1 97 110 GLU A N 1
ATOM 866 C CA . GLU A 1 110 ? 18.5 21.422 22.609 1 97 110 GLU A CA 1
ATOM 867 C C . GLU A 1 110 ? 17.141 20.953 23.109 1 97 110 GLU A C 1
ATOM 869 O O . GLU A 1 110 ? 16.891 20.953 24.328 1 97 110 GLU A O 1
ATOM 874 N N . MET A 1 111 ? 16.266 20.578 22.188 1 95.31 111 MET A N 1
ATOM 875 C CA . MET A 1 111 ? 14.961 20.047 22.562 1 95.31 111 MET A CA 1
ATOM 876 C C . MET A 1 111 ? 15.109 18.859 23.516 1 95.31 111 MET A C 1
ATOM 878 O O . MET A 1 111 ? 14.438 18.797 24.531 1 95.31 111 MET A O 1
ATOM 882 N N . LYS A 1 112 ? 16 17.938 23.188 1 94.69 112 LYS A N 1
ATOM 883 C CA . LYS A 1 112 ? 16.219 16.75 24 1 94.69 112 LYS A CA 1
ATOM 884 C C . LYS A 1 112 ? 16.703 17.109 25.406 1 94.69 112 LYS A C 1
ATOM 886 O O . LYS A 1 112 ? 16.25 16.531 26.391 1 94.69 112 LYS A O 1
ATOM 891 N N . GLU A 1 113 ? 17.578 17.953 25.422 1 96.44 113 GLU A N 1
ATOM 892 C CA . GLU A 1 113 ? 18.141 18.391 26.703 1 96.44 113 GLU A CA 1
ATOM 893 C C . GLU A 1 113 ? 17.062 19.016 27.578 1 96.44 113 GLU A C 1
ATOM 895 O O . GLU A 1 113 ? 17.031 18.766 28.797 1 96.44 113 GLU A O 1
ATOM 900 N N . ILE A 1 114 ? 16.219 19.812 26.984 1 97.38 114 ILE A N 1
ATOM 901 C CA . ILE A 1 114 ? 15.133 20.438 27.719 1 97.38 114 ILE A CA 1
ATOM 902 C C . ILE A 1 114 ? 14.172 19.375 28.234 1 97.38 114 ILE A C 1
ATOM 904 O O . ILE A 1 114 ? 13.805 19.375 29.406 1 97.38 114 ILE A O 1
ATOM 908 N N . ASN A 1 115 ? 13.805 18.5 27.359 1 95.56 115 ASN A N 1
ATOM 909 C CA . ASN A 1 115 ? 12.836 17.469 27.719 1 95.56 115 ASN A CA 1
ATOM 910 C C . ASN A 1 115 ? 13.383 16.531 28.781 1 95.56 115 ASN A C 1
ATOM 912 O O . ASN A 1 115 ? 12.633 16.031 29.625 1 95.56 115 ASN A O 1
ATOM 916 N N . ASP A 1 116 ? 14.688 16.312 28.781 1 96 116 ASP A N 1
ATOM 917 C CA . ASP A 1 116 ? 15.344 15.43 29.75 1 96 116 ASP A CA 1
ATOM 918 C C . ASP A 1 116 ? 15.305 16.016 31.156 1 96 116 ASP A C 1
ATOM 920 O O . ASP A 1 116 ? 15.492 15.297 32.125 1 96 116 ASP A O 1
ATOM 924 N N . THR A 1 117 ? 15.031 17.266 31.281 1 96.12 117 THR A N 1
ATOM 925 C CA . THR A 1 117 ? 14.953 17.891 32.594 1 96.12 117 THR A CA 1
ATOM 926 C C . THR A 1 117 ? 13.734 17.375 33.375 1 96.12 117 THR A C 1
ATOM 928 O O . THR A 1 117 ? 13.727 17.375 34.594 1 96.12 117 THR A O 1
ATOM 931 N N . GLY A 1 118 ? 12.641 17.141 32.656 1 94.62 118 GLY A N 1
ATOM 932 C CA . GLY A 1 118 ? 11.391 16.766 33.281 1 94.62 118 GLY A CA 1
ATOM 933 C C . GLY A 1 118 ? 10.789 17.891 34.125 1 94.62 118 GLY A C 1
ATOM 934 O O . GLY A 1 118 ? 10.031 17.625 35.062 1 94.62 118 GLY A O 1
ATOM 935 N N . HIS A 1 119 ? 11.203 19.062 33.812 1 95.31 119 HIS A N 1
ATOM 936 C CA . HIS A 1 119 ? 10.734 20.203 34.594 1 95.31 119 HIS A CA 1
ATOM 937 C C . HIS A 1 119 ? 9.219 20.312 34.562 1 95.31 119 HIS A C 1
ATOM 939 O O . HIS A 1 119 ? 8.594 20.062 33.531 1 95.31 119 HIS A O 1
ATOM 945 N N . PRO A 1 120 ? 8.562 20.828 35.625 1 92.62 120 PRO A N 1
ATOM 946 C CA . PRO A 1 120 ? 7.102 20.906 35.719 1 92.62 120 PRO A CA 1
ATOM 947 C C . PRO A 1 120 ? 6.48 21.812 34.656 1 92.62 120 PRO A C 1
ATOM 949 O O . PRO A 1 120 ? 5.316 21.641 34.281 1 92.62 120 PRO A O 1
ATOM 952 N N . VAL A 1 121 ? 7.215 22.75 34.156 1 92.81 121 VAL A N 1
ATOM 953 C CA . VAL A 1 121 ? 6.703 23.672 33.125 1 92.81 121 VAL A CA 1
ATOM 954 C C . VAL A 1 121 ? 6.285 22.891 31.891 1 92.81 121 VAL A C 1
ATOM 956 O O . VAL A 1 121 ? 5.383 23.297 31.156 1 92.81 121 VAL A O 1
ATOM 959 N N . LEU A 1 122 ? 6.879 21.719 31.719 1 92 122 LEU A N 1
ATOM 960 C CA . LEU A 1 122 ? 6.625 20.922 30.531 1 92 122 LEU A CA 1
ATOM 961 C C . LEU A 1 122 ? 5.23 20.297 30.578 1 92 122 LEU A C 1
ATOM 963 O O . LEU A 1 122 ? 4.699 19.875 29.547 1 92 122 LEU A O 1
ATOM 967 N N . ASN A 1 123 ? 4.578 20.281 31.734 1 88.62 123 ASN A N 1
ATOM 968 C CA . ASN A 1 123 ? 3.213 19.781 31.875 1 88.62 123 ASN A CA 1
ATOM 969 C C . ASN A 1 123 ? 2.211 20.672 31.141 1 88.62 123 ASN A C 1
ATOM 971 O O . ASN A 1 123 ? 1.09 20.234 30.859 1 88.62 123 ASN A O 1
ATOM 975 N N . TYR A 1 124 ? 2.662 21.875 30.812 1 87.94 124 TYR A N 1
ATOM 976 C CA . TYR A 1 124 ? 1.749 22.844 30.234 1 87.94 124 TYR A CA 1
ATOM 977 C C . TYR A 1 124 ? 1.941 22.922 28.719 1 87.94 124 TYR A C 1
ATOM 979 O O . TYR A 1 124 ? 1.415 23.828 28.062 1 87.94 124 TYR A O 1
ATOM 987 N N . CYS A 1 125 ? 2.73 22.031 28.266 1 85.06 125 CYS A N 1
ATOM 988 C CA . CYS A 1 125 ? 2.91 21.984 26.828 1 85.06 125 CYS A CA 1
ATOM 989 C C . CYS A 1 125 ? 2.932 20.531 26.328 1 85.06 125 CYS A C 1
ATOM 991 O O . CYS A 1 125 ? 3.676 20.203 25.391 1 85.06 125 CYS A O 1
ATOM 993 N N . GLY A 1 126 ? 2.16 19.672 26.969 1 81.25 126 GLY A N 1
ATOM 994 C CA . GLY A 1 126 ? 2.047 18.281 26.562 1 81.25 126 GLY A CA 1
ATOM 995 C C . GLY A 1 126 ? 3.18 17.422 27.078 1 81.25 126 GLY A C 1
ATOM 996 O O . GLY A 1 126 ? 3.504 16.391 26.484 1 81.25 126 GLY A O 1
ATOM 997 N N . LYS A 1 127 ? 3.932 17.875 28 1 86.19 127 LYS A N 1
ATOM 998 C CA . LYS A 1 127 ? 4.98 17.172 28.75 1 86.19 127 LYS A CA 1
ATOM 999 C C . LYS A 1 127 ? 6.301 17.188 27.984 1 86.19 127 LYS A C 1
ATOM 1001 O O . LYS A 1 127 ? 7.293 16.609 28.438 1 86.19 127 LYS A O 1
ATOM 1006 N N . GLU A 1 128 ? 6.316 17.797 26.875 1 88.31 128 GLU A N 1
ATOM 1007 C CA . GLU A 1 128 ? 7.531 17.922 26.078 1 88.31 128 GLU A CA 1
ATOM 1008 C C . GLU A 1 128 ? 7.516 19.203 25.25 1 88.31 128 GLU A C 1
ATOM 1010 O O . GLU A 1 128 ? 6.453 19.672 24.844 1 88.31 128 GLU A O 1
ATOM 1015 N N . THR A 1 129 ? 8.766 19.75 25.047 1 91.19 129 THR A N 1
ATOM 1016 C CA . THR A 1 129 ? 8.906 20.828 24.078 1 91.19 129 THR A CA 1
ATOM 1017 C C . THR A 1 129 ? 9.312 20.281 22.703 1 91.19 129 THR A C 1
ATOM 1019 O O . THR A 1 129 ? 9.539 19.078 22.562 1 91.19 129 THR A O 1
ATOM 1022 N N . SER A 1 130 ? 9.242 21.156 21.734 1 88.94 130 SER A N 1
ATOM 1023 C CA . SER A 1 130 ? 9.602 20.781 20.375 1 88.94 130 SER A CA 1
ATOM 1024 C C . SER A 1 130 ? 10.766 21.625 19.859 1 88.94 130 SER A C 1
ATOM 1026 O O . SER A 1 130 ? 10.93 22.781 20.25 1 88.94 130 SER A O 1
ATOM 1028 N N . PHE A 1 131 ? 11.578 21 18.938 1 90.62 131 PHE A N 1
ATOM 1029 C CA . PHE A 1 131 ? 12.641 21.75 18.281 1 90.62 131 PHE A CA 1
ATOM 1030 C C . PHE A 1 131 ? 12.055 22.906 17.469 1 90.62 131 PHE A C 1
ATOM 1032 O O . PHE A 1 131 ? 12.773 23.844 17.109 1 90.62 131 PHE A O 1
ATOM 1039 N N . GLU A 1 132 ? 10.758 22.906 17.25 1 90.94 132 GLU A N 1
ATOM 1040 C CA . GLU A 1 132 ? 10.055 23.906 16.453 1 90.94 132 GLU A CA 1
ATOM 1041 C C . GLU A 1 132 ? 9.836 25.188 17.25 1 90.94 132 GLU A C 1
ATOM 1043 O O . GLU A 1 132 ? 9.508 26.234 16.688 1 90.94 132 GLU A O 1
ATOM 1048 N N . TRP A 1 133 ? 10.141 25.156 18.484 1 95.75 133 TRP A N 1
ATOM 1049 C CA . TRP A 1 133 ? 9.68 26.219 19.375 1 95.75 133 TRP A CA 1
ATOM 1050 C C . TRP A 1 133 ? 10.82 27.172 19.719 1 95.75 133 TRP A C 1
ATOM 1052 O O . TRP A 1 133 ? 11.961 26.953 19.297 1 95.75 133 TRP A O 1
ATOM 1062 N N . MET A 1 134 ? 10.523 28.234 20.406 1 97.69 134 MET A N 1
ATOM 1063 C CA . MET A 1 134 ? 11.406 29.391 20.594 1 97.69 134 MET A CA 1
ATOM 1064 C C . MET A 1 134 ? 12.617 29 21.453 1 97.69 134 MET A C 1
ATOM 1066 O O . MET A 1 134 ? 13.75 29.297 21.094 1 97.69 134 MET A O 1
ATOM 1070 N N . ILE A 1 135 ? 12.375 28.266 22.516 1 97.88 135 ILE A N 1
ATOM 1071 C CA . ILE A 1 135 ? 13.43 28.109 23.516 1 97.88 135 ILE A CA 1
ATOM 1072 C C . ILE A 1 135 ? 14.531 27.203 22.969 1 97.88 135 ILE A C 1
ATOM 1074 O O . ILE A 1 135 ? 15.711 27.531 23.047 1 97.88 135 ILE A O 1
ATOM 1078 N N . PRO A 1 136 ? 14.141 26.062 22.406 1 97.62 136 PRO A N 1
ATOM 1079 C CA . PRO A 1 136 ? 15.211 25.266 21.781 1 97.62 136 PRO A CA 1
ATOM 1080 C C . PRO A 1 136 ? 15.969 26.047 20.703 1 97.62 136 PRO A C 1
ATOM 1082 O O . PRO A 1 136 ? 17.188 25.938 20.594 1 97.62 136 PRO A O 1
ATOM 1085 N N . LYS A 1 137 ? 15.297 26.828 19.922 1 97.81 137 LYS A N 1
ATOM 1086 C CA . LYS A 1 137 ? 15.93 27.609 18.859 1 97.81 137 LYS A CA 1
ATOM 1087 C C . LYS A 1 137 ? 16.844 28.688 19.453 1 97.81 137 LYS A C 1
ATOM 1089 O O . LYS A 1 137 ? 17.938 28.922 18.938 1 97.81 137 LYS A O 1
ATOM 1094 N N . ALA A 1 138 ? 16.453 29.344 20.469 1 98.38 138 ALA A N 1
ATOM 1095 C CA . ALA A 1 138 ? 17.25 30.359 21.125 1 98.38 138 ALA A CA 1
ATOM 1096 C C . ALA A 1 138 ? 18.531 29.75 21.703 1 98.38 138 ALA A C 1
ATOM 1098 O O . ALA A 1 138 ? 19.609 30.344 21.578 1 98.38 138 ALA A O 1
ATOM 1099 N N . LEU A 1 139 ? 18.312 28.594 22.297 1 98.31 139 LEU A N 1
ATOM 1100 C CA . LEU A 1 139 ? 19.484 27.906 22.859 1 98.31 139 LEU A CA 1
ATOM 1101 C C . LEU A 1 139 ? 20.453 27.484 21.75 1 98.31 139 LEU A C 1
ATOM 1103 O O . LEU A 1 139 ? 21.672 27.547 21.938 1 98.31 139 LEU A O 1
ATOM 1107 N N . TRP A 1 140 ? 19.906 27.062 20.672 1 98.19 140 TRP A N 1
ATOM 1108 C CA . TRP A 1 140 ? 20.75 26.719 19.531 1 98.19 140 TRP A CA 1
ATOM 1109 C C . TRP A 1 140 ? 21.562 27.922 19.062 1 98.19 140 TRP A C 1
ATOM 1111 O O . TRP A 1 140 ? 22.766 27.797 18.812 1 98.19 140 TRP A O 1
ATOM 1121 N N . ILE A 1 141 ? 21 29.109 18.969 1 98.25 141 ILE A N 1
ATOM 1122 C CA . ILE A 1 141 ? 21.688 30.328 18.547 1 98.25 141 ILE A CA 1
ATOM 1123 C C . ILE A 1 141 ? 22.781 30.672 19.547 1 98.25 141 ILE A C 1
ATOM 1125 O O . ILE A 1 141 ? 23.906 31 19.156 1 98.25 141 ILE A O 1
ATOM 1129 N N . LYS A 1 142 ? 22.406 30.547 20.75 1 98.25 142 LYS A N 1
ATOM 1130 C CA . LYS A 1 142 ? 23.359 30.828 21.828 1 98.25 142 LYS A CA 1
ATOM 1131 C C . LYS A 1 142 ? 24.609 29.953 21.703 1 98.25 142 LYS A C 1
ATOM 1133 O O . LYS A 1 142 ? 25.734 30.438 21.875 1 98.25 142 LYS A O 1
ATOM 1138 N N . ARG A 1 143 ? 24.438 28.75 21.344 1 97.69 143 ARG A N 1
ATOM 1139 C CA . ARG A 1 143 ? 25.516 27.766 21.375 1 97.69 143 ARG A CA 1
ATOM 1140 C C . ARG A 1 143 ? 26.234 27.688 20.047 1 97.69 143 ARG A C 1
ATOM 1142 O O . ARG A 1 143 ? 27.438 27.438 20 1 97.69 143 ARG A O 1
ATOM 1149 N N . ASN A 1 144 ? 25.547 27.875 18.938 1 97.25 144 ASN A N 1
ATOM 1150 C CA . ASN A 1 144 ? 26.109 27.594 17.609 1 97.25 144 ASN A CA 1
ATOM 1151 C C . ASN A 1 144 ? 26.391 28.875 16.844 1 97.25 144 ASN A C 1
ATOM 1153 O O . ASN A 1 144 ? 27.125 28.875 15.852 1 97.25 144 ASN A O 1
ATOM 1157 N N . ARG A 1 145 ? 25.75 29.906 17.219 1 97.44 145 ARG A N 1
ATOM 1158 C CA . ARG A 1 145 ? 25.969 31.219 16.641 1 97.44 145 ARG A CA 1
ATOM 1159 C C . ARG A 1 145 ? 26.234 32.25 17.734 1 97.44 145 ARG A C 1
ATOM 1161 O O . ARG A 1 145 ? 25.531 33.281 17.812 1 97.44 145 ARG A O 1
ATOM 1168 N N . THR A 1 146 ? 27.219 32.031 18.406 1 97.38 146 THR A N 1
ATOM 1169 C CA . THR A 1 146 ? 27.562 32.844 19.562 1 97.38 146 THR A CA 1
ATOM 1170 C C . THR A 1 146 ? 27.812 34.312 19.125 1 97.38 146 THR A C 1
ATOM 1172 O O . THR A 1 146 ? 27.516 35.219 19.875 1 97.38 146 THR A O 1
ATOM 1175 N N . ASP A 1 147 ? 28.344 34.5 18 1 97.88 147 ASP A N 1
ATOM 1176 C CA . ASP A 1 147 ? 28.547 35.844 17.453 1 97.88 147 ASP A CA 1
ATOM 1177 C C . ASP A 1 147 ? 27.234 36.594 17.328 1 97.88 147 ASP A C 1
ATOM 1179 O O . ASP A 1 147 ? 27.125 37.75 17.75 1 97.88 147 ASP A O 1
ATOM 1183 N N . VAL A 1 148 ? 26.281 35.969 16.797 1 98.19 148 VAL A N 1
ATOM 1184 C CA . VAL A 1 148 ? 24.953 36.562 16.609 1 98.19 148 VAL A CA 1
ATOM 1185 C C . VAL A 1 148 ? 24.281 36.75 17.969 1 98.19 148 VAL A C 1
ATOM 1187 O O . VAL A 1 148 ? 23.688 37.812 18.219 1 98.19 148 VAL A O 1
ATOM 1190 N N . TYR A 1 149 ? 24.422 35.719 18.812 1 98.12 149 TYR A N 1
ATOM 1191 C CA . TYR A 1 149 ? 23.781 35.781 20.125 1 98.12 149 TYR A CA 1
ATOM 1192 C C . TYR A 1 149 ? 24.312 36.938 20.953 1 98.12 149 TYR A C 1
ATOM 1194 O O . TYR A 1 149 ? 23.547 37.656 21.594 1 98.12 149 TYR A O 1
ATOM 1202 N N . ASN A 1 150 ? 25.594 37.094 20.922 1 97.62 150 ASN A N 1
ATOM 1203 C CA . ASN A 1 150 ? 26.219 38.188 21.688 1 97.62 150 ASN A CA 1
ATOM 1204 C C . ASN A 1 150 ? 25.859 39.562 21.141 1 97.62 150 ASN A C 1
ATOM 1206 O O . ASN A 1 150 ? 25.734 40.531 21.891 1 97.62 150 ASN A O 1
ATOM 1210 N N . ALA A 1 151 ? 25.672 39.625 19.859 1 97.81 151 ALA A N 1
ATOM 1211 C CA . ALA A 1 151 ? 25.422 40.906 19.203 1 97.81 151 ALA A CA 1
ATOM 1212 C C . ALA A 1 151 ? 23.938 41.25 19.234 1 97.81 151 ALA A C 1
ATOM 1214 O O . ALA A 1 151 ? 23.562 42.438 19.141 1 97.81 151 ALA A O 1
ATOM 1215 N N . CYS A 1 152 ? 23.078 40.281 19.375 1 97.62 152 CYS A N 1
ATOM 1216 C CA . CYS A 1 152 ? 21.656 40.562 19.219 1 97.62 152 CYS A CA 1
ATOM 1217 C C . CYS A 1 152 ? 21.094 41.219 20.469 1 97.62 152 CYS A C 1
ATOM 1219 O O . CYS A 1 152 ? 21.516 40.938 21.594 1 97.62 152 CYS A O 1
ATOM 1221 N N . TYR A 1 153 ? 20.203 42.094 20.281 1 98.12 153 TYR A N 1
ATOM 1222 C CA . TYR A 1 153 ? 19.422 42.75 21.328 1 98.12 153 TYR A CA 1
ATOM 1223 C C . TYR A 1 153 ? 18.359 41.781 21.891 1 98.12 153 TYR A C 1
ATOM 1225 O O . TYR A 1 153 ? 18.281 41.594 23.094 1 98.12 153 TYR A O 1
ATOM 1233 N N . LYS A 1 154 ? 17.609 41.188 20.969 1 98.38 154 LYS A N 1
ATOM 1234 C CA . LYS A 1 154 ? 16.562 40.25 21.312 1 98.38 154 LYS A CA 1
ATOM 1235 C C . LYS A 1 154 ? 16.453 39.125 20.281 1 98.38 154 LYS A C 1
ATOM 1237 O O . LYS A 1 154 ? 16.891 39.312 19.141 1 98.38 154 LYS A O 1
ATOM 1242 N N . ILE A 1 155 ? 15.945 38 20.703 1 98.44 155 ILE A N 1
ATOM 1243 C CA . ILE A 1 155 ? 15.414 36.969 19.844 1 98.44 155 ILE A CA 1
ATOM 1244 C C . ILE A 1 155 ? 13.891 36.969 19.859 1 98.44 155 ILE A C 1
ATOM 1246 O O . ILE A 1 155 ? 13.281 36.781 20.922 1 98.44 155 ILE A O 1
ATOM 1250 N N . VAL A 1 156 ? 13.297 37.25 18.719 1 98.19 156 VAL A N 1
ATOM 1251 C CA . VAL A 1 156 ? 11.859 37.531 18.688 1 98.19 156 VAL A CA 1
ATOM 1252 C C . VAL A 1 156 ? 11.188 36.594 17.672 1 98.19 156 VAL A C 1
ATOM 1254 O O . VAL A 1 156 ? 11.867 35.938 16.875 1 98.19 156 VAL A O 1
ATOM 1257 N N . ASP A 1 157 ? 9.875 36.469 17.766 1 98 157 ASP A N 1
ATOM 1258 C CA . ASP A 1 157 ? 9.07 35.75 16.781 1 98 157 ASP A CA 1
ATOM 1259 C C . ASP A 1 157 ? 8.75 36.656 15.578 1 98 157 ASP A C 1
ATOM 1261 O O . ASP A 1 157 ? 8.859 37.875 15.664 1 98 157 ASP A O 1
ATOM 1265 N N . GLN A 1 158 ? 8.375 36 14.508 1 98.25 158 GLN A N 1
ATOM 1266 C CA . GLN A 1 158 ? 7.938 36.75 13.328 1 98.25 158 GLN A CA 1
ATOM 1267 C C . GLN A 1 158 ? 6.848 37.75 13.672 1 98.25 158 GLN A C 1
ATOM 1269 O O . GLN A 1 158 ? 6.855 38.875 13.18 1 98.25 158 GLN A O 1
ATOM 1274 N N . LEU A 1 159 ? 5.91 37.375 14.484 1 98.25 159 LEU A N 1
ATOM 1275 C CA . LEU A 1 159 ? 4.824 38.25 14.891 1 98.25 159 LEU A CA 1
ATOM 1276 C C . LEU A 1 159 ? 5.367 39.5 15.594 1 98.25 159 LEU A C 1
ATOM 1278 O O . LEU A 1 159 ? 4.938 40.594 15.312 1 98.25 159 LEU A O 1
ATOM 1282 N N . ASP A 1 160 ? 6.285 39.344 16.484 1 98.31 160 ASP A N 1
ATOM 1283 C CA . ASP A 1 160 ? 6.883 40.438 17.219 1 98.31 160 ASP A CA 1
ATOM 1284 C C . ASP A 1 160 ? 7.566 41.438 16.266 1 98.31 160 ASP A C 1
ATOM 1286 O O . ASP A 1 160 ? 7.441 42.625 16.422 1 98.31 160 ASP A O 1
ATOM 1290 N N . TRP A 1 161 ? 8.25 40.812 15.391 1 98.62 161 TRP A N 1
ATOM 1291 C CA . TRP A 1 161 ? 9.008 41.625 14.438 1 98.62 161 TRP A CA 1
ATOM 1292 C C . TRP A 1 161 ? 8.078 42.406 13.523 1 98.62 161 TRP A C 1
ATOM 1294 O O . TRP A 1 161 ? 8.336 43.562 13.234 1 98.62 161 TRP A O 1
ATOM 1304 N N . MET A 1 162 ? 7.043 41.812 13.094 1 98.5 162 MET A N 1
ATOM 1305 C CA . MET A 1 162 ? 6.062 42.469 12.242 1 98.5 162 MET A CA 1
ATOM 1306 C C . MET A 1 162 ? 5.395 43.625 12.984 1 98.5 162 MET A C 1
ATOM 1308 O O . MET A 1 162 ? 5.215 44.719 12.422 1 98.5 162 MET A O 1
ATOM 1312 N N . ASN A 1 163 ? 4.984 43.344 14.195 1 98.62 163 ASN A N 1
ATOM 1313 C CA . ASN A 1 163 ? 4.418 44.438 15.016 1 98.62 163 ASN A CA 1
ATOM 1314 C C . ASN A 1 163 ? 5.398 45.594 15.172 1 98.62 163 ASN A C 1
ATOM 1316 O O . ASN A 1 163 ? 5.012 46.75 15.07 1 98.62 163 ASN A O 1
ATOM 1320 N N . TYR A 1 164 ? 6.652 45.219 15.453 1 98.69 164 TYR A N 1
ATOM 1321 C CA . TYR A 1 164 ? 7.676 46.25 15.609 1 98.69 164 TYR A CA 1
ATOM 1322 C C . TYR A 1 164 ? 7.809 47.094 14.344 1 98.69 164 TYR A C 1
ATOM 1324 O O . TYR A 1 164 ? 7.953 48.312 14.414 1 98.69 164 TYR A O 1
ATOM 1332 N N . GLN A 1 165 ? 7.781 46.469 13.203 1 98.44 165 GLN A N 1
ATOM 1333 C CA . GLN A 1 165 ? 7.855 47.188 11.93 1 98.44 165 GLN A CA 1
ATOM 1334 C C . GLN A 1 165 ? 6.672 48.125 11.766 1 98.44 165 GLN A C 1
ATOM 1336 O O . GLN A 1 165 ? 6.809 49.188 11.164 1 98.44 165 GLN A O 1
ATOM 1341 N N . LEU A 1 166 ? 5.559 47.812 12.289 1 98.69 166 LEU A N 1
ATOM 1342 C CA . LEU A 1 166 ? 4.324 48.531 12.07 1 98.69 166 LEU A CA 1
ATOM 1343 C C . LEU A 1 166 ? 4.207 49.688 13.055 1 98.69 166 LEU A C 1
ATOM 1345 O O . LEU A 1 166 ? 3.648 50.75 12.719 1 98.69 166 LEU A O 1
ATOM 1349 N N . CYS A 1 167 ? 4.699 49.531 14.328 1 98.56 167 CYS A N 1
ATOM 1350 C CA . CYS A 1 167 ? 4.359 50.562 15.32 1 98.56 167 CYS A CA 1
ATOM 1351 C C . CYS A 1 167 ? 5.57 50.906 16.172 1 98.56 167 CYS A C 1
ATOM 1353 O O . CYS A 1 167 ? 5.484 51.781 17.047 1 98.56 167 CYS A O 1
ATOM 1355 N N . GLY A 1 168 ? 6.688 50.188 16.031 1 98.25 168 GLY A N 1
ATOM 1356 C CA . GLY A 1 168 ? 7.926 50.562 16.703 1 98.25 168 GLY A CA 1
ATOM 1357 C C . GLY A 1 168 ? 8 50.062 18.125 1 98.25 168 GLY A C 1
ATOM 1358 O O . GLY A 1 168 ? 8.922 50.406 18.875 1 98.25 168 GLY A O 1
ATOM 1359 N N . GLU A 1 169 ? 7.078 49.188 18.547 1 98.31 169 GLU A N 1
ATOM 1360 C CA . GLU A 1 169 ? 7.035 48.688 19.906 1 98.31 169 GLU A CA 1
ATOM 1361 C C . GLU A 1 169 ? 7.273 47.188 19.938 1 98.31 169 GLU A C 1
ATOM 1363 O O . GLU A 1 169 ? 6.781 46.438 19.062 1 98.31 169 GLU A O 1
ATOM 1368 N N . TRP A 1 170 ? 8.039 46.781 20.953 1 98.06 170 TRP A N 1
ATOM 1369 C CA . TRP A 1 170 ? 8.25 45.344 21.172 1 98.06 170 TRP A CA 1
ATOM 1370 C C . TRP A 1 170 ? 7.227 44.781 22.156 1 98.06 170 TRP A C 1
ATOM 1372 O O . TRP A 1 170 ? 7 45.375 23.219 1 98.06 170 TRP A O 1
ATOM 1382 N N . SER A 1 171 ? 6.566 43.781 21.734 1 97.75 171 SER A N 1
ATOM 1383 C CA . SER A 1 171 ? 5.629 43.031 22.562 1 97.75 171 SER A CA 1
ATOM 1384 C C . SER A 1 171 ? 5.516 41.594 22.094 1 97.75 171 SER A C 1
ATOM 1386 O O . SER A 1 171 ? 5.477 41.312 20.891 1 97.75 171 SER A O 1
ATOM 1388 N N . SER A 1 172 ? 5.629 40.688 23.078 1 97.94 172 SER A N 1
ATOM 1389 C CA . SER A 1 172 ? 5.336 39.281 22.75 1 97.94 172 SER A CA 1
ATOM 1390 C C . SER A 1 172 ? 3.871 38.938 23 1 97.94 172 SER A C 1
ATOM 1392 O O . SER A 1 172 ? 3.244 39.531 23.891 1 97.94 172 SER A O 1
ATOM 1394 N N . SER A 1 173 ? 3.361 38.094 22.219 1 98.25 173 SER A N 1
ATOM 1395 C CA . SER A 1 173 ? 1.97 37.688 22.328 1 98.25 173 SER A CA 1
ATOM 1396 C C . SER A 1 173 ? 1.806 36.625 23.406 1 98.25 173 SER A C 1
ATOM 1398 O O . SER A 1 173 ? 2.592 35.656 23.469 1 98.25 173 SER A O 1
ATOM 1400 N N . ILE A 1 174 ? 0.776 36.719 24.172 1 98 174 ILE A N 1
ATOM 1401 C CA . ILE A 1 174 ? 0.452 35.688 25.172 1 98 174 ILE A CA 1
ATOM 1402 C C . ILE A 1 174 ? 0.233 34.344 24.5 1 98 174 ILE A C 1
ATOM 1404 O O . ILE A 1 174 ? 0.577 33.312 25.047 1 98 174 ILE A O 1
ATOM 1408 N N . CYS A 1 175 ? -0.295 34.344 23.312 1 97.56 175 CYS A N 1
ATOM 1409 C CA . CYS A 1 175 ? -0.541 33.156 22.531 1 97.56 175 CYS A CA 1
ATOM 1410 C C . CYS A 1 175 ? 0.767 32.438 22.203 1 97.56 175 CYS A C 1
ATOM 1412 O O . CYS A 1 175 ? 0.929 31.25 22.5 1 97.56 175 CYS A O 1
ATOM 1414 N N . ASN A 1 176 ? 1.687 33.156 21.672 1 97.25 176 ASN A N 1
ATOM 1415 C CA . ASN A 1 176 ? 2.977 32.594 21.266 1 97.25 176 ASN A CA 1
ATOM 1416 C C . ASN A 1 176 ? 3.789 32.125 22.484 1 97.25 176 ASN A C 1
ATOM 1418 O O . ASN A 1 176 ? 4.367 31.047 22.469 1 97.25 176 ASN A O 1
ATOM 1422 N N . THR A 1 177 ? 3.828 32.969 23.5 1 97.38 177 THR A N 1
ATOM 1423 C CA . THR A 1 177 ? 4.664 32.656 24.656 1 97.38 177 THR A CA 1
ATOM 1424 C C . THR A 1 177 ? 4.121 31.453 25.422 1 97.38 177 THR A C 1
ATOM 1426 O O . THR A 1 177 ? 4.883 30.594 25.875 1 97.38 177 THR A O 1
ATOM 1429 N N . THR A 1 178 ? 2.836 31.406 25.547 1 95.75 178 THR A N 1
ATOM 1430 C CA . THR A 1 178 ? 2.207 30.297 26.266 1 95.75 178 THR A CA 1
ATOM 1431 C C . THR A 1 178 ? 2.359 29 25.5 1 95.75 178 THR A C 1
ATOM 1433 O O . THR A 1 178 ? 2.672 27.953 26.078 1 95.75 178 THR A O 1
ATOM 1436 N N . CYS A 1 179 ? 2.232 29.078 24.234 1 94.88 179 CYS A N 1
ATOM 1437 C CA . CYS A 1 179 ? 2.164 27.844 23.438 1 94.88 179 CYS A CA 1
ATOM 1438 C C . CYS A 1 179 ? 3.561 27.375 23.047 1 94.88 179 CYS A C 1
ATOM 1440 O O . CYS A 1 179 ? 3.777 26.188 22.828 1 94.88 179 CYS A O 1
ATOM 1442 N N . LYS A 1 180 ? 4.5 28.359 22.938 1 95.44 180 LYS A N 1
ATOM 1443 C CA . LYS A 1 180 ? 5.723 27.938 22.266 1 95.44 180 LYS A CA 1
ATOM 1444 C C . LYS A 1 180 ? 6.961 28.438 23.016 1 95.44 180 LYS A C 1
ATOM 1446 O O . LYS A 1 180 ? 8.094 28.156 22.594 1 95.44 180 LYS A O 1
ATOM 1451 N N . TRP A 1 181 ? 6.84 29.203 24.141 1 96.06 181 TRP A N 1
ATOM 1452 C CA . TRP A 1 181 ? 8.008 29.766 24.812 1 96.06 181 TRP A CA 1
ATOM 1453 C C . TRP A 1 181 ? 8.094 29.266 26.25 1 96.06 181 TRP A C 1
ATOM 1455 O O . TRP A 1 181 ? 8.891 29.766 27.047 1 96.06 181 TRP A O 1
ATOM 1465 N N . ASN A 1 182 ? 7.203 28.328 26.703 1 94.88 182 ASN A N 1
ATOM 1466 C CA . ASN A 1 182 ? 7.148 27.797 28.047 1 94.88 182 ASN A CA 1
ATOM 1467 C C . ASN A 1 182 ? 6.75 28.875 29.062 1 94.88 182 ASN A C 1
ATOM 1469 O O . ASN A 1 182 ? 7.242 28.875 30.188 1 94.88 182 ASN A O 1
ATOM 1473 N N . TYR A 1 183 ? 6.031 29.828 28.578 1 95.88 183 TYR A N 1
ATOM 1474 C CA . TYR A 1 183 ? 5.379 30.812 29.453 1 95.88 183 TYR A CA 1
ATOM 1475 C C . TYR A 1 183 ? 4.113 30.219 30.078 1 95.88 183 TYR A C 1
ATOM 1477 O O . TYR A 1 183 ? 3.203 29.797 29.359 1 95.88 183 TYR A O 1
ATOM 1485 N N . VAL A 1 184 ? 4.027 30.203 31.422 1 93.81 184 VAL A N 1
ATOM 1486 C CA . VAL A 1 184 ? 2.865 29.641 32.094 1 93.81 184 VAL A CA 1
ATOM 1487 C C . VAL A 1 184 ? 2.223 30.719 32.969 1 93.81 184 VAL A C 1
ATOM 1489 O O . VAL A 1 184 ? 2.682 30.969 34.094 1 93.81 184 VAL A O 1
ATOM 1492 N N . SER A 1 185 ? 1.135 31.188 32.469 1 91.81 185 SER A N 1
ATOM 1493 C CA . SER A 1 185 ? 0.473 32.281 33.188 1 91.81 185 SER A CA 1
ATOM 1494 C C . SER A 1 185 ? 0.099 31.891 34.594 1 91.81 185 SER A C 1
ATOM 1496 O O . SER A 1 185 ? 0.278 32.688 35.531 1 91.81 185 SER A O 1
ATOM 1498 N N . SER A 1 186 ? -0.389 30.703 34.75 1 88.75 186 SER A N 1
ATOM 1499 C CA . SER A 1 186 ? -0.862 30.25 36.062 1 88.75 186 SER A CA 1
ATOM 1500 C C . SER A 1 186 ? 0.297 30.062 37.031 1 88.75 186 SER A C 1
ATOM 1502 O O . SER A 1 186 ? 0.089 29.984 38.25 1 88.75 186 SER A O 1
ATOM 1504 N N . MET A 1 187 ? 1.48 30.062 36.5 1 91.31 187 MET A N 1
ATOM 1505 C CA . MET A 1 187 ? 2.662 29.938 37.344 1 91.31 187 MET A CA 1
ATOM 1506 C C . MET A 1 187 ? 3.393 31.266 37.469 1 91.31 187 MET A C 1
ATOM 1508 O O . MET A 1 187 ? 4.52 31.312 37.969 1 91.31 187 MET A O 1
ATOM 1512 N N . GLY A 1 188 ? 2.855 32.25 36.875 1 92.25 188 GLY A N 1
ATOM 1513 C CA . GLY A 1 188 ? 3.461 33.562 37 1 92.25 188 GLY A CA 1
ATOM 1514 C C . GLY A 1 188 ? 4.289 33.938 35.781 1 92.25 188 GLY A C 1
ATOM 1515 O O . GLY A 1 188 ? 5.023 34.938 35.812 1 92.25 188 GLY A O 1
ATOM 1516 N N . GLY A 1 189 ? 4.176 33.156 34.844 1 95.25 189 GLY A N 1
ATOM 1517 C CA . GLY A 1 189 ? 4.883 33.5 33.594 1 95.25 189 GLY A CA 1
ATOM 1518 C C . GLY A 1 189 ? 6.125 32.656 33.375 1 95.25 189 GLY A C 1
ATOM 1519 O O . GLY A 1 189 ? 6.066 31.422 33.438 1 95.25 189 GLY A O 1
ATOM 1520 N N . TYR A 1 190 ? 7.25 33.312 33.094 1 96.75 190 TYR A N 1
ATOM 1521 C CA . TYR A 1 190 ? 8.523 32.625 32.906 1 96.75 190 TYR A CA 1
ATOM 1522 C C . TYR A 1 190 ? 9.07 32.125 34.25 1 96.75 190 TYR A C 1
ATOM 1524 O O . TYR A 1 190 ? 9.133 32.875 35.219 1 96.75 190 TYR A O 1
ATOM 1532 N N . GLN A 1 191 ? 9.461 30.875 34.25 1 96.5 191 GLN A N 1
ATOM 1533 C CA . GLN A 1 191 ? 10.031 30.297 35.469 1 96.5 191 GLN A CA 1
ATOM 1534 C C . GLN A 1 191 ? 11.555 30.375 35.438 1 96.5 191 GLN A C 1
ATOM 1536 O O . GLN A 1 191 ? 12.211 29.625 34.719 1 96.5 191 GLN A O 1
ATOM 1541 N N . ARG A 1 192 ? 12.062 31.094 36.344 1 96.69 192 ARG A N 1
ATOM 1542 C CA . ARG A 1 192 ? 13.5 31.344 36.375 1 96.69 192 ARG A CA 1
ATOM 1543 C C . ARG A 1 192 ? 14.281 30.047 36.531 1 96.69 192 ARG A C 1
ATOM 1545 O O . ARG A 1 192 ? 15.297 29.828 35.875 1 96.69 192 ARG A O 1
ATOM 1552 N N . ASP A 1 193 ? 13.781 29.219 37.375 1 97.06 193 ASP A N 1
ATOM 1553 C CA . ASP A 1 193 ? 14.5 27.984 37.656 1 97.06 193 ASP A CA 1
ATOM 1554 C C . ASP A 1 193 ? 14.547 27.078 36.438 1 97.06 193 ASP A C 1
ATOM 1556 O O . ASP A 1 193 ? 15.539 26.391 36.188 1 97.06 193 ASP A O 1
ATOM 1560 N N . PHE A 1 194 ? 13.516 27.094 35.625 1 96.81 194 PHE A N 1
ATOM 1561 C CA . PHE A 1 194 ? 13.492 26.359 34.344 1 96.81 194 PHE A CA 1
ATOM 1562 C C . PHE A 1 194 ? 14.578 26.859 33.406 1 96.81 194 PHE A C 1
ATOM 1564 O O . PHE A 1 194 ? 15.367 26.062 32.875 1 96.81 194 PHE A O 1
ATOM 1571 N N . PHE A 1 195 ? 14.672 28.125 33.25 1 97.5 195 PHE A N 1
ATOM 1572 C CA . PHE A 1 195 ? 15.602 28.719 32.281 1 97.5 195 PHE A CA 1
ATOM 1573 C C . PHE A 1 195 ? 17.047 28.562 32.75 1 97.5 195 PHE A C 1
ATOM 1575 O O . PHE A 1 195 ? 17.953 28.375 31.938 1 97.5 195 PHE A O 1
ATOM 1582 N N . GLU A 1 196 ? 17.219 28.641 34.062 1 97.44 196 GLU A N 1
ATOM 1583 C CA . GLU A 1 196 ? 18.547 28.406 34.625 1 97.44 196 GLU A CA 1
ATOM 1584 C C . GLU A 1 196 ? 18.984 26.953 34.375 1 97.44 196 GLU A C 1
ATOM 1586 O O . GLU A 1 196 ? 20.125 26.703 34 1 97.44 196 GLU A O 1
ATOM 1591 N N . GLN A 1 197 ? 18.062 26.094 34.562 1 97.31 197 GLN A N 1
ATOM 1592 C CA . GLN A 1 197 ? 18.359 24.672 34.438 1 97.31 197 GLN A CA 1
ATOM 1593 C C . GLN A 1 197 ? 18.781 24.328 33 1 97.31 197 GLN A C 1
ATOM 1595 O O . GLN A 1 197 ? 19.625 23.453 32.812 1 97.31 197 GLN A O 1
ATOM 1600 N N . ILE A 1 198 ? 18.25 25 32.062 1 97.38 198 ILE A N 1
ATOM 1601 C CA . ILE A 1 198 ? 18.531 24.625 30.672 1 97.38 198 ILE A CA 1
ATOM 1602 C C . ILE A 1 198 ? 19.641 25.5 30.109 1 97.38 198 ILE A C 1
ATOM 1604 O O . ILE A 1 198 ? 19.938 25.453 28.906 1 97.38 198 ILE A O 1
ATOM 1608 N N . GLY A 1 199 ? 20.234 26.344 30.922 1 96.81 199 GLY A N 1
ATOM 1609 C CA . GLY A 1 199 ? 21.375 27.156 30.516 1 96.81 199 GLY A CA 1
ATOM 1610 C C . GLY A 1 199 ? 20.969 28.422 29.797 1 96.81 199 GLY A C 1
ATOM 1611 O O . GLY A 1 199 ? 21.75 28.969 29 1 96.81 199 GLY A O 1
ATOM 1612 N N . PHE A 1 200 ? 19.797 28.891 30 1 97.81 200 PHE A N 1
ATOM 1613 C CA . PHE A 1 200 ? 19.312 30.141 29.438 1 97.81 200 PHE A CA 1
ATOM 1614 C C . PHE A 1 200 ? 19.078 31.188 30.531 1 97.81 200 PHE A C 1
ATOM 1616 O O . PHE A 1 200 ? 17.984 31.766 30.625 1 97.81 200 PHE A O 1
ATOM 1623 N N . GLU A 1 201 ? 20.016 31.422 31.312 1 96.56 201 GLU A N 1
ATOM 1624 C CA . GLU A 1 201 ? 19.906 32.25 32.5 1 96.56 201 GLU A CA 1
ATOM 1625 C C . GLU A 1 201 ? 19.688 33.719 32.156 1 96.56 201 GLU A C 1
ATOM 1627 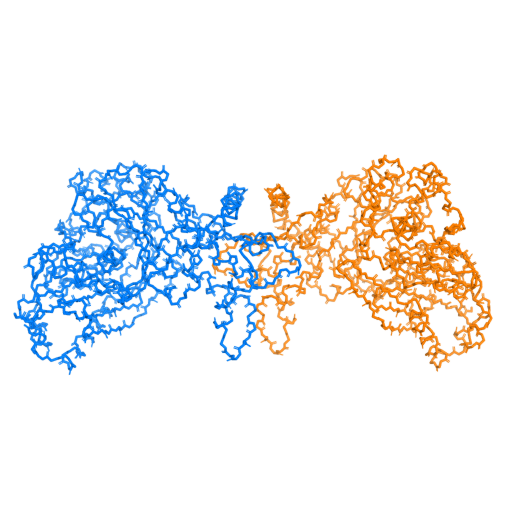O O . GLU A 1 201 ? 19.125 34.469 32.938 1 96.56 201 GLU A O 1
ATOM 1632 N N . ASP A 1 202 ? 20.188 34.156 31.031 1 97.62 202 ASP A N 1
ATOM 1633 C CA . ASP A 1 202 ? 20.047 35.531 30.609 1 97.62 202 ASP A CA 1
ATOM 1634 C C . ASP A 1 202 ? 18.828 35.719 29.719 1 97.62 202 ASP A C 1
ATOM 1636 O O . ASP A 1 202 ? 18.797 36.625 28.859 1 97.62 202 ASP A O 1
ATOM 1640 N N . TYR A 1 203 ? 17.797 34.875 29.844 1 97.44 203 TYR A N 1
ATOM 1641 C CA . TYR A 1 203 ? 16.594 34.906 29 1 97.44 203 TYR A CA 1
ATOM 1642 C C . TYR A 1 203 ? 15.914 36.25 29.062 1 97.44 203 TYR A C 1
ATOM 1644 O O . TYR A 1 203 ? 15.344 36.719 28.078 1 97.44 203 TYR A O 1
ATOM 1652 N N . GLU A 1 204 ? 15.977 37 30.172 1 97.38 204 GLU A N 1
ATOM 1653 C CA . GLU A 1 204 ? 15.312 38.281 30.328 1 97.38 204 GLU A CA 1
ATOM 1654 C C . GLU A 1 204 ? 15.969 39.344 29.453 1 97.38 204 GLU A C 1
ATOM 1656 O O . GLU A 1 204 ? 15.312 40.312 29.047 1 97.38 204 GLU A O 1
ATOM 1661 N N . GLU A 1 205 ? 17.234 39.156 29.172 1 97.31 205 GLU A N 1
ATOM 1662 C CA . GLU A 1 205 ? 17.953 40.094 28.328 1 97.31 205 GLU A CA 1
ATOM 1663 C C . GLU A 1 205 ? 17.75 39.781 26.844 1 97.31 205 GLU A C 1
ATOM 1665 O O . GLU A 1 205 ? 17.875 40.656 25.984 1 97.31 205 GLU A O 1
ATOM 1670 N N . LYS A 1 206 ? 17.359 38.562 26.594 1 98.12 206 LYS A N 1
ATOM 1671 C CA . LYS A 1 206 ? 17.375 38.125 25.203 1 98.12 206 LYS A CA 1
ATOM 1672 C C . LYS A 1 206 ? 15.961 37.938 24.672 1 98.12 206 LYS A C 1
ATOM 1674 O O . LYS A 1 206 ? 15.758 37.875 23.453 1 98.12 206 LYS A O 1
ATOM 1679 N N . LEU A 1 207 ? 14.953 37.812 25.531 1 97.81 207 LEU A N 1
ATOM 1680 C CA . LEU A 1 207 ? 13.555 37.719 25.125 1 97.81 207 LEU A CA 1
ATOM 1681 C C . LEU A 1 207 ? 12.789 39 25.438 1 97.81 207 LEU A C 1
ATOM 1683 O O . LEU A 1 207 ? 13.234 39.781 26.266 1 97.81 207 LEU A O 1
ATOM 1687 N N . ILE A 1 208 ? 11.719 39.156 24.781 1 97.31 208 ILE A N 1
ATOM 1688 C CA . ILE A 1 208 ? 10.836 40.281 25.109 1 97.31 208 ILE A CA 1
ATOM 1689 C C . ILE A 1 208 ? 10.031 39.938 26.359 1 97.31 208 ILE A C 1
ATOM 1691 O O . ILE A 1 208 ? 9.305 38.938 26.391 1 97.31 208 ILE A O 1
ATOM 1695 N N . MET A 1 209 ? 10.094 40.781 27.359 1 96.75 209 MET A N 1
ATOM 1696 C CA . MET A 1 209 ? 9.461 40.469 28.641 1 96.75 209 MET A CA 1
ATOM 1697 C C . MET A 1 209 ? 8.047 41.031 28.703 1 96.75 209 MET A C 1
ATOM 1699 O O . MET A 1 209 ? 7.203 40.531 29.438 1 96.75 209 MET A O 1
ATOM 1703 N N . ARG A 1 210 ? 7.793 42.062 27.859 1 97.88 210 ARG A N 1
ATOM 1704 C CA . ARG A 1 210 ? 6.414 42.5 27.719 1 97.88 210 ARG A CA 1
ATOM 1705 C C . ARG A 1 210 ? 5.566 41.469 26.984 1 97.88 210 ARG A C 1
ATOM 1707 O O . ARG A 1 210 ? 5.859 41.125 25.844 1 97.88 210 ARG A O 1
ATOM 1714 N N . VAL A 1 211 ? 4.586 40.938 27.734 1 98.12 211 VAL A N 1
ATOM 1715 C CA . VAL A 1 211 ? 3.674 39.969 27.141 1 98.12 211 VAL A CA 1
ATOM 1716 C C . VAL A 1 211 ? 2.256 40.531 27.125 1 98.12 211 VAL A C 1
ATOM 1718 O O . VAL A 1 211 ? 1.659 40.75 28.172 1 98.12 211 VAL A O 1
ATOM 1721 N N . ASP A 1 212 ? 1.753 40.781 25.969 1 98.31 212 ASP A N 1
ATOM 1722 C CA . ASP A 1 212 ? 0.404 41.312 25.828 1 98.31 212 ASP A CA 1
ATOM 1723 C C . ASP A 1 212 ? -0.588 40.219 25.438 1 98.31 212 ASP A C 1
ATOM 1725 O O . ASP A 1 212 ? -0.229 39.281 24.734 1 98.31 212 ASP A O 1
ATOM 1729 N N . LYS A 1 213 ? -1.814 40.375 25.891 1 98 213 LYS A N 1
ATOM 1730 C CA . LYS A 1 213 ? -2.891 39.469 25.5 1 98 213 LYS A CA 1
ATOM 1731 C C . LYS A 1 213 ? -3.387 39.781 24.094 1 98 213 LYS A C 1
ATOM 1733 O O . LYS A 1 213 ? -3.178 40.875 23.578 1 98 213 LYS A O 1
ATOM 1738 N N . ILE A 1 214 ? -4.004 38.812 23.5 1 98.44 214 ILE A N 1
ATOM 1739 C CA . ILE A 1 214 ? -4.582 39 22.172 1 98.44 214 ILE A CA 1
ATOM 1740 C C . ILE A 1 214 ? -5.566 40.188 22.219 1 98.44 214 ILE A C 1
ATOM 1742 O O . ILE A 1 214 ? -6.395 40.281 23.125 1 98.44 214 ILE A O 1
ATOM 1746 N N . GLY A 1 215 ? -5.418 41.125 21.312 1 98.38 215 GLY A N 1
ATOM 1747 C CA . GLY A 1 215 ? -6.34 42.25 21.219 1 98.38 215 GLY A CA 1
ATOM 1748 C C . GLY A 1 215 ? -5.871 43.469 21.969 1 98.38 215 GLY A C 1
ATOM 1749 O O . GLY A 1 215 ? -6.387 44.594 21.75 1 98.38 215 GLY A O 1
ATOM 1750 N N . ASP A 1 216 ? -4.914 43.281 22.859 1 98.56 216 ASP A N 1
ATOM 1751 C CA . ASP A 1 216 ? -4.359 44.469 23.547 1 98.56 216 ASP A CA 1
ATOM 1752 C C . ASP A 1 216 ? -3.639 45.375 22.562 1 98.56 216 ASP A C 1
ATOM 1754 O O . ASP A 1 216 ? -3.068 44.906 21.578 1 98.56 216 ASP A O 1
ATOM 1758 N N . VAL A 1 217 ? -3.643 46.688 22.859 1 98.69 217 VAL A N 1
ATOM 1759 C CA . VAL A 1 217 ? -2.955 47.656 22 1 98.69 217 VAL A CA 1
ATOM 1760 C C . VAL A 1 217 ? -1.446 47.531 22.219 1 98.69 217 VAL A C 1
ATOM 1762 O O . VAL A 1 217 ? -0.959 47.688 23.328 1 98.69 217 VAL A O 1
ATOM 1765 N N . VAL A 1 218 ? -0.787 47.188 21.188 1 98.75 218 VAL A N 1
ATOM 1766 C CA . VAL A 1 218 ? 0.672 47.188 21.219 1 98.75 218 VAL A CA 1
ATOM 1767 C C . VAL A 1 218 ? 1.221 48.594 21 1 98.75 218 VAL A C 1
ATOM 1769 O O . VAL A 1 218 ? 2.143 49 21.703 1 98.75 218 VAL A O 1
ATOM 1772 N N . GLY A 1 219 ? 0.672 49.219 20 1 98.75 219 GLY A N 1
ATOM 1773 C CA . GLY A 1 219 ? 1.056 50.562 19.672 1 98.75 219 GLY A CA 1
ATOM 1774 C C . GLY A 1 219 ? 0.173 51.188 18.594 1 98.75 219 GLY A C 1
ATOM 1775 O O . GLY A 1 219 ? -0.95 50.719 18.375 1 98.75 219 GLY A O 1
ATOM 1776 N N . THR A 1 220 ? 0.67 52.344 18.125 1 98.75 220 THR A N 1
ATOM 1777 C CA . THR A 1 220 ? 0.029 53.031 17.016 1 98.75 220 THR A CA 1
ATOM 1778 C C . THR A 1 220 ? 0.886 52.969 15.758 1 98.75 220 THR A C 1
ATOM 1780 O O . THR A 1 220 ? 2.115 52.969 15.836 1 98.75 220 THR A O 1
ATOM 1783 N N . ILE A 1 221 ? 0.243 52.938 14.641 1 98.75 221 ILE A N 1
ATOM 1784 C CA . ILE A 1 221 ? 0.97 52.812 13.383 1 98.75 221 ILE A CA 1
ATOM 1785 C C . ILE A 1 221 ? 2.021 53.906 13.289 1 98.75 221 ILE A C 1
ATOM 1787 O O . ILE A 1 221 ? 1.774 55.062 13.711 1 98.75 221 ILE A O 1
ATOM 1791 N N . LEU A 1 222 ? 3.154 53.562 12.781 1 98.62 222 LEU A N 1
ATOM 1792 C CA . LEU A 1 222 ? 4.211 54.562 12.617 1 98.62 222 LEU A CA 1
ATOM 1793 C C . LEU A 1 222 ? 3.783 55.656 11.648 1 98.62 222 LEU A C 1
ATOM 1795 O O . LEU A 1 222 ? 3.186 55.375 10.609 1 98.62 222 LEU A O 1
ATOM 1799 N N . PRO A 1 223 ? 4.156 56.875 11.93 1 98.25 223 PRO A N 1
ATOM 1800 C CA . PRO A 1 223 ? 3.781 57.969 11.07 1 98.25 223 PRO A CA 1
ATOM 1801 C C . PRO A 1 223 ? 4.285 57.812 9.633 1 98.25 223 PRO A C 1
ATOM 1803 O O . PRO A 1 223 ? 3.574 58.156 8.688 1 98.25 223 PRO A O 1
ATOM 1806 N N . GLN A 1 224 ? 5.473 57.312 9.492 1 97.94 224 GLN A N 1
ATOM 1807 C CA . GLN A 1 224 ? 6.055 57.188 8.164 1 97.94 224 GLN A CA 1
ATOM 1808 C C . GLN A 1 224 ? 5.246 56.219 7.309 1 97.94 224 GLN A C 1
ATOM 1810 O O . GLN A 1 224 ? 5.121 56.375 6.098 1 97.94 224 GLN A O 1
ATOM 1815 N N . ILE A 1 225 ? 4.664 55.219 7.934 1 98.19 225 ILE A N 1
ATOM 1816 C CA . ILE A 1 225 ? 3.842 54.25 7.219 1 98.19 225 ILE A CA 1
ATOM 1817 C C . ILE A 1 225 ? 2.482 54.844 6.891 1 98.19 225 ILE A C 1
ATOM 1819 O O . ILE A 1 225 ? 2 54.75 5.762 1 98.19 225 ILE A O 1
ATOM 1823 N N . SER A 1 226 ? 1.885 55.469 7.902 1 98.12 226 SER A N 1
ATOM 1824 C CA . SER A 1 226 ? 0.604 56.156 7.715 1 98.12 226 SER A CA 1
ATOM 1825 C C . SER A 1 226 ? 0.676 57.156 6.578 1 98.12 226 SER A C 1
ATOM 1827 O O . SER A 1 226 ? -0.203 57.219 5.715 1 98.12 226 SER A O 1
ATOM 1829 N N . GLU A 1 227 ? 1.699 57.969 6.551 1 97.94 227 GLU A N 1
ATOM 1830 C CA . GLU A 1 227 ? 1.868 59 5.547 1 97.94 227 GLU A CA 1
ATOM 1831 C C . GLU A 1 227 ? 2.127 58.406 4.168 1 97.94 227 GLU A C 1
ATOM 1833 O O . GLU A 1 227 ? 1.561 58.844 3.172 1 97.94 227 GLU A O 1
ATOM 1838 N N . LYS A 1 228 ? 2.918 57.469 4.141 1 98 228 LYS A N 1
ATOM 1839 C CA . LYS A 1 228 ? 3.332 56.875 2.873 1 98 228 LYS A CA 1
ATOM 1840 C C . LYS A 1 228 ? 2.154 56.219 2.168 1 98 228 LYS A C 1
ATOM 1842 O O . LYS A 1 228 ? 2.012 56.312 0.947 1 98 228 LYS A O 1
ATOM 1847 N N . TYR A 1 229 ? 1.313 55.562 2.904 1 98.12 229 TYR A N 1
ATOM 1848 C CA . TYR A 1 229 ? 0.292 54.75 2.262 1 98.12 229 TYR A CA 1
ATOM 1849 C C . TYR A 1 229 ? -1.098 55.312 2.494 1 98.12 229 TYR A C 1
ATOM 1851 O O . TYR A 1 229 ? -2.09 54.781 1.984 1 98.12 229 TYR A O 1
ATOM 1859 N N . GLY A 1 230 ? -1.203 56.406 3.273 1 98.06 230 GLY A N 1
ATOM 1860 C CA . GLY A 1 230 ? -2.457 57.094 3.486 1 98.06 230 GLY A CA 1
ATOM 1861 C C . GLY A 1 230 ? -3.363 56.438 4.492 1 98.06 230 GLY A C 1
ATOM 1862 O O . GLY A 1 230 ? -4.59 56.5 4.379 1 98.06 230 GLY A O 1
ATOM 1863 N N . PHE A 1 231 ? -2.818 55.719 5.418 1 98.38 231 PHE A N 1
ATOM 1864 C CA . PHE A 1 231 ? -3.607 55.062 6.465 1 98.38 231 PHE A CA 1
ATOM 1865 C C . PHE A 1 231 ? -3.963 56.062 7.562 1 98.38 231 PHE A C 1
ATOM 1867 O O . PHE A 1 231 ? -3.295 57.094 7.719 1 98.38 231 PHE A O 1
ATOM 1874 N N . PHE A 1 232 ? -4.973 55.781 8.336 1 97.56 232 PHE A N 1
ATOM 1875 C CA . PHE A 1 232 ? -5.352 56.594 9.5 1 97.56 232 PHE A CA 1
ATOM 1876 C C . PHE A 1 232 ? -4.18 56.719 10.469 1 97.56 232 PHE A C 1
ATOM 1878 O O . PHE A 1 232 ? -3.594 55.719 10.883 1 97.56 232 PHE A O 1
ATOM 1885 N N . ARG A 1 233 ? -3.83 57.875 10.883 1 97.56 233 ARG A N 1
ATOM 1886 C CA . ARG A 1 233 ? -2.625 58.156 11.656 1 97.56 233 ARG A CA 1
ATOM 1887 C C . ARG A 1 233 ? -2.723 57.562 13.055 1 97.56 233 ARG A C 1
ATOM 1889 O O . ARG A 1 233 ? -1.704 57.281 13.688 1 97.56 233 ARG A O 1
ATOM 1896 N N . GLU A 1 234 ? -3.938 57.344 13.547 1 97.81 234 GLU A N 1
ATOM 1897 C CA . GLU A 1 234 ? -4.121 56.844 14.898 1 97.81 234 GLU A CA 1
ATOM 1898 C C . GLU A 1 234 ? -4.48 55.375 14.883 1 97.81 234 GLU A C 1
ATOM 1900 O O . GLU A 1 234 ? -4.922 54.812 15.898 1 97.81 234 GLU A O 1
ATOM 1905 N N . MET A 1 235 ? -4.324 54.75 13.703 1 98.31 235 MET A N 1
ATOM 1906 C CA . MET A 1 235 ? -4.625 53.312 13.602 1 98.31 235 MET A CA 1
ATOM 1907 C C . MET A 1 235 ? -3.871 52.531 14.664 1 98.31 235 MET A C 1
ATOM 1909 O O . MET A 1 235 ? -2.65 52.656 14.781 1 98.31 235 MET A O 1
ATOM 1913 N N . LYS A 1 236 ? -4.613 51.75 15.492 1 98.75 236 LYS A N 1
ATOM 1914 C CA . LYS A 1 236 ? -3.99 50.938 16.531 1 98.75 236 LYS A CA 1
ATOM 1915 C C . LYS A 1 236 ? -3.471 49.625 15.977 1 98.75 236 LYS A C 1
ATOM 1917 O O . LYS A 1 236 ? -4.113 49 15.117 1 98.75 236 LYS A O 1
ATOM 1922 N N . ILE A 1 237 ? -2.305 49.281 16.344 1 98.88 237 ILE A N 1
ATOM 1923 C CA . ILE A 1 237 ? -1.786 47.938 16.141 1 98.88 237 ILE A CA 1
ATOM 1924 C C . ILE A 1 237 ? -2.051 47.094 17.391 1 98.88 237 ILE A C 1
ATOM 1926 O O . ILE A 1 237 ? -1.554 47.406 18.469 1 98.88 237 ILE A O 1
ATOM 1930 N N . VAL A 1 238 ? -2.883 46.031 17.234 1 98.88 238 VAL A N 1
ATOM 1931 C CA . VAL A 1 238 ? -3.27 45.219 18.391 1 98.88 238 VAL A CA 1
ATOM 1932 C C . VAL A 1 238 ? -2.592 43.875 18.328 1 98.88 238 VAL A C 1
ATOM 1934 O O . VAL A 1 238 ? -2.207 43.406 17.25 1 98.88 238 VAL A O 1
ATOM 1937 N N . GLN A 1 239 ? -2.434 43.25 19.5 1 98.81 239 GLN A N 1
ATOM 1938 C CA . GLN A 1 239 ? -1.678 42 19.609 1 98.81 239 GLN A CA 1
ATOM 1939 C C . GLN A 1 239 ? -2.43 40.844 18.953 1 98.81 239 GLN A C 1
ATOM 1941 O O . GLN A 1 239 ? -3.637 40.688 19.156 1 98.81 239 GLN A O 1
ATOM 1946 N N . GLY A 1 240 ? -1.784 40.125 18.078 1 98.5 240 GLY A N 1
ATOM 1947 C CA . GLY A 1 240 ? -2.289 38.906 17.5 1 98.5 240 GLY A CA 1
ATOM 1948 C C . GLY A 1 240 ? -1.71 37.656 18.141 1 98.5 240 GLY A C 1
ATOM 1949 O O . GLY A 1 240 ? -1.513 37.625 19.359 1 98.5 240 GLY A O 1
ATOM 1950 N N . GLY A 1 241 ? -1.517 36.656 17.344 1 98.38 241 GLY A N 1
ATOM 1951 C CA . GLY A 1 241 ? -1.005 35.375 17.812 1 98.38 241 GLY A CA 1
ATOM 1952 C C . GLY A 1 241 ? -0.627 34.406 16.688 1 98.38 241 GLY A C 1
ATOM 1953 O O . GLY A 1 241 ? -0.283 34.875 15.594 1 98.38 241 GLY A O 1
ATOM 1954 N N . ILE A 1 242 ? -0.572 33.156 17.031 1 97.56 242 ILE A N 1
ATOM 1955 C CA . ILE A 1 242 ? -0.27 32.094 16.062 1 97.56 242 ILE A CA 1
ATOM 1956 C C . ILE A 1 242 ? -1.389 32.031 15.023 1 97.56 242 ILE A C 1
ATOM 1958 O O . ILE A 1 242 ? -2.57 32.094 15.375 1 97.56 242 ILE A O 1
ATOM 1962 N N . ASP A 1 243 ? -1.023 31.906 13.766 1 96.69 243 ASP A N 1
ATOM 1963 C CA . ASP A 1 243 ? -1.98 32 12.672 1 96.69 243 ASP A CA 1
ATOM 1964 C C . ASP A 1 243 ? -3.117 31 12.852 1 96.69 243 ASP A C 1
ATOM 1966 O O . ASP A 1 243 ? -4.293 31.359 12.734 1 96.69 243 ASP A O 1
ATOM 1970 N N . ALA A 1 244 ? -2.785 29.781 13.258 1 95.06 244 ALA A N 1
ATOM 1971 C CA . ALA A 1 244 ? -3.812 28.766 13.453 1 95.06 244 ALA A CA 1
ATOM 1972 C C . ALA A 1 244 ? -4.75 29.141 14.594 1 95.06 244 ALA A C 1
ATOM 1974 O O . ALA A 1 244 ? -5.957 28.891 14.523 1 95.06 244 ALA A O 1
ATOM 1975 N N . HIS A 1 245 ? -4.23 29.734 15.617 1 97.25 245 HIS A N 1
ATOM 1976 C CA . HIS A 1 245 ? -5.027 30.094 16.781 1 97.25 245 HIS A CA 1
ATOM 1977 C C . HIS A 1 245 ? -5.879 31.328 16.516 1 97.25 245 HIS A C 1
ATOM 1979 O O . HIS A 1 245 ? -7.027 31.406 16.953 1 97.25 245 HIS A O 1
ATOM 1985 N N . ILE A 1 246 ? -5.309 32.25 15.773 1 98.19 246 ILE A N 1
ATOM 1986 C CA . ILE A 1 246 ? -6.07 33.438 15.406 1 98.19 246 ILE A CA 1
ATOM 1987 C C . ILE A 1 246 ? -7.195 33.062 14.445 1 98.19 246 ILE A C 1
ATOM 1989 O O . ILE A 1 246 ? -8.266 33.656 14.461 1 98.19 246 ILE A O 1
ATOM 1993 N N . ALA A 1 247 ? -6.977 32.031 13.695 1 97.5 247 ALA A N 1
ATOM 1994 C CA . ALA A 1 247 ? -8.016 31.516 12.797 1 97.5 247 ALA A CA 1
ATOM 1995 C C . ALA A 1 247 ? -9.266 31.125 13.578 1 97.5 247 ALA A C 1
ATOM 1997 O O . ALA A 1 247 ? -10.375 31.156 13.039 1 97.5 247 ALA A O 1
ATOM 1998 N N . MET A 1 248 ? -9.125 30.781 14.812 1 98 248 MET A N 1
ATOM 1999 C CA . MET A 1 248 ? -10.281 30.438 15.641 1 98 248 MET A CA 1
ATOM 2000 C C . MET A 1 248 ? -11.266 31.609 15.703 1 98 248 MET A C 1
ATOM 2002 O O . MET A 1 248 ? -12.477 31.406 15.727 1 98 248 MET A O 1
ATOM 2006 N N . PHE A 1 249 ? -10.766 32.812 15.758 1 98.44 249 PHE A N 1
ATOM 2007 C CA . PHE A 1 249 ? -11.602 34.031 15.766 1 98.44 249 PHE A CA 1
ATOM 2008 C C . PHE A 1 249 ? -12.336 34.156 14.438 1 98.44 249 PHE A C 1
ATOM 2010 O O . PHE A 1 249 ? -13.5 34.562 14.406 1 98.44 249 PHE A O 1
ATOM 2017 N N . GLY A 1 250 ? -11.648 33.812 13.375 1 98.19 250 GLY A N 1
ATOM 2018 C CA . GLY A 1 250 ? -12.234 33.875 12.039 1 98.19 250 GLY A CA 1
ATOM 2019 C C . GLY A 1 250 ? -13.203 32.75 11.758 1 98.19 250 GLY A C 1
ATOM 2020 O O . GLY A 1 250 ? -13.945 32.781 10.773 1 98.19 250 GLY A O 1
ATOM 2021 N N . LEU A 1 251 ? -13.195 31.781 12.609 1 97.88 251 LEU A N 1
ATOM 2022 C CA . LEU A 1 251 ? -14.086 30.625 12.484 1 97.88 251 LEU A CA 1
ATOM 2023 C C . LEU A 1 251 ? -15.227 30.703 13.492 1 97.88 251 LEU A C 1
ATOM 2025 O O . LEU A 1 251 ? -16.156 29.891 13.438 1 97.88 251 LEU A O 1
ATOM 2029 N N . ASP A 1 252 ? -15.133 31.625 14.359 1 97.69 252 ASP A N 1
ATOM 2030 C CA . ASP A 1 252 ? -16.062 31.75 15.484 1 97.69 252 ASP A CA 1
ATOM 2031 C C . ASP A 1 252 ? -16.094 30.469 16.312 1 97.69 252 ASP A C 1
ATOM 2033 O O . ASP A 1 252 ? -17.156 29.906 16.562 1 97.69 252 ASP A O 1
ATOM 2037 N N . VAL A 1 253 ? -14.945 30 16.641 1 97.25 253 VAL A N 1
ATOM 2038 C CA . VAL A 1 253 ? -14.742 28.875 17.547 1 97.25 253 VAL A CA 1
ATOM 2039 C C . VAL A 1 253 ? -14.164 29.359 18.859 1 97.25 253 VAL A C 1
ATOM 2041 O O . VAL A 1 253 ? -13.016 29.062 19.203 1 97.25 253 VAL A O 1
ATOM 2044 N N . LEU A 1 254 ? -15 30.109 19.594 1 97.31 254 LEU A N 1
ATOM 2045 C CA . LEU A 1 254 ? -14.531 30.797 20.797 1 97.31 254 LEU A CA 1
ATOM 2046 C C . LEU A 1 254 ? -15.281 30.297 22.031 1 97.31 254 LEU A C 1
ATOM 2048 O O . LEU A 1 254 ? -15.172 30.906 23.109 1 97.31 254 LEU A O 1
ATOM 2052 N N . LYS A 1 255 ? -16.062 29.234 21.844 1 95.31 255 LYS A N 1
ATOM 2053 C CA . LYS A 1 255 ? -16.797 28.609 22.938 1 95.31 255 LYS A CA 1
ATOM 2054 C C . LYS A 1 255 ? -16.516 27.109 23 1 95.31 255 LYS A C 1
ATOM 2056 O O . LYS A 1 255 ? -16.25 26.484 21.984 1 95.31 255 LYS A O 1
ATOM 2061 N N . PRO A 1 256 ? -16.578 26.578 24.281 1 94.5 256 PRO A N 1
ATOM 2062 C CA . PRO A 1 256 ? -16.438 25.125 24.391 1 94.5 256 PRO A CA 1
ATOM 2063 C C . PRO A 1 256 ? -17.453 24.375 23.531 1 94.5 256 PRO A C 1
ATOM 2065 O O . PRO A 1 256 ? -18.578 24.859 23.328 1 94.5 256 PRO A O 1
ATOM 2068 N N . GLY A 1 257 ? -17.047 23.234 23.047 1 95.25 257 GLY A N 1
ATOM 2069 C CA . GLY A 1 257 ? -17.938 22.406 22.25 1 95.25 257 GLY A CA 1
ATOM 2070 C C . GLY A 1 257 ? -17.75 22.578 20.75 1 95.25 257 GLY A C 1
ATOM 2071 O O . GLY A 1 257 ? -18.156 21.719 19.969 1 95.25 257 GLY A O 1
ATOM 2072 N N . LYS A 1 258 ? -17.172 23.703 20.359 1 96.75 258 LYS A N 1
ATOM 2073 C CA . LYS A 1 258 ? -16.859 23.938 18.953 1 96.75 258 LYS A CA 1
ATOM 2074 C C . LYS A 1 258 ? -15.422 23.531 18.641 1 96.75 258 LYS A C 1
ATOM 2076 O O . LYS A 1 258 ? -14.492 23.875 19.359 1 96.75 258 LYS A O 1
ATOM 2081 N N . LEU A 1 259 ? -15.297 22.719 17.641 1 97.88 259 LEU A N 1
ATOM 2082 C CA . LEU A 1 259 ? -13.969 22.344 17.172 1 97.88 259 LEU A CA 1
ATOM 2083 C C . LEU A 1 259 ? -13.625 23.047 15.859 1 97.88 259 LEU A C 1
ATOM 2085 O O . LEU A 1 259 ? -14.336 22.906 14.867 1 97.88 259 LEU A O 1
ATOM 2089 N N . GLY A 1 260 ? -12.609 23.875 15.891 1 98 260 GLY A N 1
ATOM 2090 C CA . GLY A 1 260 ? -12.062 24.406 14.648 1 98 260 GLY A CA 1
ATOM 2091 C C . GLY A 1 260 ? -11.039 23.5 14.008 1 98 260 GLY A C 1
ATOM 2092 O O . GLY A 1 260 ? -10.156 22.969 14.688 1 98 260 GLY A O 1
ATOM 2093 N N . VAL A 1 261 ? -11.164 23.266 12.711 1 97.75 261 VAL A N 1
ATOM 2094 C CA . VAL A 1 261 ? -10.195 22.438 12 1 97.75 261 VAL A CA 1
ATOM 2095 C C . VAL A 1 261 ? -9.656 23.188 10.781 1 97.75 261 VAL A C 1
ATOM 2097 O O . VAL A 1 261 ? -10.422 23.547 9.883 1 97.75 261 VAL A O 1
ATOM 2100 N N . ILE A 1 262 ? -8.414 23.5 10.766 1 95.56 262 ILE A N 1
ATOM 2101 C CA . ILE A 1 262 ? -7.738 24.031 9.586 1 95.56 262 ILE A CA 1
ATOM 2102 C C . ILE A 1 262 ? -7.258 22.891 8.703 1 95.56 262 ILE A C 1
ATOM 2104 O O . ILE A 1 262 ? -6.297 22.203 9.039 1 95.56 262 ILE A O 1
ATOM 2108 N N . MET A 1 263 ? -7.852 22.766 7.539 1 95.31 263 MET A N 1
ATOM 2109 C CA . MET A 1 263 ? -7.652 21.594 6.695 1 95.31 263 MET A CA 1
ATOM 2110 C C . MET A 1 263 ? -6.73 21.906 5.527 1 95.31 263 MET A C 1
ATOM 2112 O O . MET A 1 263 ? -7.195 22.188 4.418 1 95.31 263 MET A O 1
ATOM 2116 N N . GLY A 1 264 ? -5.441 21.828 5.754 1 90 264 GLY A N 1
ATOM 2117 C CA . GLY A 1 264 ? -4.426 21.953 4.723 1 90 264 GLY A CA 1
ATOM 2118 C C . GLY A 1 264 ? -3.688 20.641 4.453 1 90 264 GLY A C 1
ATOM 2119 O O . GLY A 1 264 ? -4.289 19.578 4.465 1 90 264 GLY A O 1
ATOM 2120 N N . THR A 1 265 ? -2.312 20.859 4.199 1 87.31 265 THR A N 1
ATOM 2121 C CA . THR A 1 265 ? -1.476 19.672 4.051 1 87.31 265 THR A CA 1
ATOM 2122 C C . THR A 1 265 ? -1.506 18.828 5.32 1 87.31 265 THR A C 1
ATOM 2124 O O . THR A 1 265 ? -1.478 17.594 5.254 1 87.31 265 THR A O 1
ATOM 2127 N N . SER A 1 266 ? -1.548 19.562 6.418 1 91.25 266 SER A N 1
ATOM 2128 C CA . SER A 1 266 ? -1.851 19 7.727 1 91.25 266 SER A CA 1
ATOM 2129 C C . SER A 1 266 ? -3.18 19.516 8.266 1 91.25 266 SER A C 1
ATOM 2131 O O . SER A 1 266 ? -3.738 20.484 7.727 1 91.25 266 SER A O 1
ATOM 2133 N N . PHE A 1 267 ? -3.766 18.781 9.148 1 95.75 267 PHE A N 1
ATOM 2134 C CA . PHE A 1 267 ? -4.953 19.25 9.844 1 95.75 267 PHE A CA 1
ATOM 2135 C C . PHE A 1 267 ? -4.602 19.703 11.258 1 95.75 267 PHE A C 1
ATOM 2137 O O . PHE A 1 267 ? -3.85 19.016 11.961 1 95.75 267 PHE A O 1
ATOM 2144 N N . VAL A 1 268 ? -5.047 20.875 11.641 1 95.44 268 VAL A N 1
ATOM 2145 C CA . VAL A 1 268 ? -4.926 21.375 13.008 1 95.44 268 VAL A CA 1
ATOM 2146 C C . VAL A 1 268 ? -6.301 21.422 13.672 1 95.44 268 VAL A C 1
ATOM 2148 O O . VAL A 1 268 ? -7.246 21.984 13.109 1 95.44 268 VAL A O 1
ATOM 2151 N N . HIS A 1 269 ? -6.418 20.766 14.758 1 96.69 269 HIS A N 1
ATOM 2152 C CA . HIS A 1 269 ? -7.66 20.734 15.523 1 96.69 269 HIS A CA 1
ATOM 2153 C C . HIS A 1 269 ? -7.566 21.594 16.766 1 96.69 269 HIS A C 1
ATOM 2155 O O . HIS A 1 269 ? -6.707 21.375 17.625 1 96.69 269 HIS A O 1
ATOM 2161 N N . LEU A 1 270 ? -8.492 22.562 16.906 1 96.31 270 LEU A N 1
ATOM 2162 C CA . LEU A 1 270 ? -8.422 23.516 18 1 96.31 270 LEU A CA 1
ATOM 2163 C C . LEU A 1 270 ? -9.758 23.641 18.719 1 96.31 270 LEU A C 1
ATOM 2165 O O . LEU A 1 270 ? -10.797 23.812 18.078 1 96.31 270 LEU A O 1
ATOM 2169 N N . CYS A 1 271 ? -9.742 23.531 19.984 1 93.94 271 CYS A N 1
ATOM 2170 C CA . CYS A 1 271 ? -10.938 23.797 20.766 1 93.94 271 CYS A CA 1
ATOM 2171 C C . CYS A 1 271 ? -10.586 24.375 22.141 1 93.94 271 CYS A C 1
ATOM 2173 O O . CYS A 1 271 ? -9.414 24.375 22.531 1 93.94 271 CYS A O 1
ATOM 2175 N N . LEU A 1 272 ? -11.586 24.984 22.781 1 94.88 272 LEU A N 1
ATOM 2176 C CA . LEU A 1 272 ? -11.398 25.625 24.078 1 94.88 272 LEU A CA 1
ATOM 2177 C C . LEU A 1 272 ? -12.156 24.891 25.172 1 94.88 272 LEU A C 1
ATOM 2179 O O . LEU A 1 272 ? -13.211 24.297 24.906 1 94.88 272 LEU A O 1
ATOM 2183 N N . SER A 1 273 ? -11.547 24.906 26.312 1 92.06 273 SER A N 1
ATOM 2184 C CA . SER A 1 273 ? -12.188 24.344 27.5 1 92.06 273 SER A CA 1
ATOM 2185 C C . SER A 1 273 ? -12.188 25.344 28.641 1 92.06 273 SER A C 1
ATOM 2187 O O . SER A 1 273 ? -11.219 26.094 28.828 1 92.06 273 SER A O 1
ATOM 2189 N N . ASP A 1 274 ? -13.242 25.344 29.453 1 89.56 274 ASP A N 1
ATOM 2190 C CA . ASP A 1 274 ? -13.336 26.219 30.609 1 89.56 274 ASP A CA 1
ATOM 2191 C C . ASP A 1 274 ? -12.789 25.531 31.859 1 89.56 274 ASP A C 1
ATOM 2193 O O . ASP A 1 274 ? -12.703 26.156 32.938 1 89.56 274 ASP A O 1
ATOM 2197 N N . GLN A 1 275 ? -12.398 24.281 31.75 1 83.62 275 GLN A N 1
ATOM 2198 C CA . GLN A 1 275 ? -11.797 23.547 32.844 1 83.62 275 GLN A CA 1
ATOM 2199 C C . GLN A 1 275 ? -10.367 23.125 32.531 1 83.62 275 GLN A C 1
ATOM 2201 O O . GLN A 1 275 ? -10.031 22.938 31.344 1 83.62 275 GLN A O 1
ATOM 2206 N N . ASN A 1 276 ? -9.531 23.094 33.594 1 75.38 276 ASN A N 1
ATOM 2207 C CA . ASN A 1 276 ? -8.164 22.625 33.406 1 75.38 276 ASN A CA 1
ATOM 2208 C C . ASN A 1 276 ? -8.133 21.172 32.969 1 75.38 276 ASN A C 1
ATOM 2210 O O . ASN A 1 276 ? -8.477 20.266 33.75 1 75.38 276 ASN A O 1
ATOM 2214 N N . PRO A 1 277 ? -7.633 21.062 31.781 1 72.81 277 PRO A N 1
ATOM 2215 C CA . PRO A 1 277 ? -7.715 19.688 31.281 1 72.81 277 PRO A CA 1
ATOM 2216 C C . PRO A 1 277 ? -6.477 18.859 31.625 1 72.81 277 PRO A C 1
ATOM 2218 O O . PRO A 1 277 ? -5.363 19.391 31.641 1 72.81 277 PRO A O 1
ATOM 2221 N N . ASP A 1 278 ? -6.633 17.641 32.125 1 75.62 278 ASP A N 1
ATOM 2222 C CA . ASP A 1 278 ? -5.574 16.641 32.188 1 75.62 278 ASP A CA 1
ATOM 2223 C C . ASP A 1 278 ? -5.664 15.672 31.016 1 75.62 278 ASP A C 1
ATOM 2225 O O . ASP A 1 278 ? -5.902 14.477 31.203 1 75.62 278 ASP A O 1
ATOM 2229 N N . VAL A 1 279 ? -5.508 16.328 29.859 1 70.5 279 VAL A N 1
ATOM 2230 C CA . VAL A 1 279 ? -5.738 15.539 28.656 1 70.5 279 VAL A CA 1
ATOM 2231 C C . VAL A 1 279 ? -4.418 14.953 28.172 1 70.5 279 VAL A C 1
ATOM 2233 O O . VAL A 1 279 ? -3.412 15.656 28.062 1 70.5 279 VAL A O 1
ATOM 2236 N N . LYS A 1 280 ? -4.48 13.688 27.938 1 75.75 280 LYS A N 1
ATOM 2237 C CA . LYS A 1 280 ? -3.33 12.977 27.391 1 75.75 280 LYS A CA 1
ATOM 2238 C C . LYS A 1 280 ? -3.402 12.922 25.859 1 75.75 280 LYS A C 1
ATOM 2240 O O . LYS A 1 280 ? -4.492 12.945 25.281 1 75.75 280 LYS A O 1
ATOM 2245 N N . GLY A 1 281 ? -2.281 12.992 25.219 1 78 281 GLY A N 1
ATOM 2246 C CA . GLY A 1 281 ? -2.195 12.758 23.797 1 78 281 GLY A CA 1
ATOM 2247 C C . GLY A 1 281 ? -2.436 14.008 22.969 1 78 281 GLY A C 1
ATOM 2248 O O . GLY A 1 281 ? -2.789 13.922 21.797 1 78 281 GLY A O 1
ATOM 2249 N N . ILE A 1 282 ? -2.412 15.125 23.578 1 78.56 282 ILE A N 1
ATOM 2250 C CA . ILE A 1 282 ? -2.633 16.391 22.875 1 78.56 282 ILE A CA 1
ATOM 2251 C C . ILE A 1 282 ? -1.444 17.312 23.094 1 78.56 282 ILE A C 1
ATOM 2253 O O . ILE A 1 282 ? -0.573 17.031 23.922 1 78.56 282 ILE A O 1
ATOM 2257 N N . TRP A 1 283 ? -1.345 18.312 22.25 1 79.56 283 TRP A N 1
ATOM 2258 C CA . TRP A 1 283 ? -0.496 19.453 22.578 1 79.56 283 TRP A CA 1
ATOM 2259 C C . TRP A 1 283 ? -1.236 20.438 23.484 1 79.56 283 TRP A C 1
ATOM 2261 O O . TRP A 1 283 ? -2.408 20.75 23.25 1 79.56 283 TRP A O 1
ATOM 2271 N N . GLY A 1 284 ? -0.509 20.891 24.484 1 78.38 284 GLY A N 1
ATOM 2272 C CA . GLY A 1 284 ? -1.153 21.625 25.562 1 78.38 284 GLY A CA 1
ATOM 2273 C C . GLY A 1 284 ? -1.402 20.766 26.797 1 78.38 284 GLY A C 1
ATOM 2274 O O . GLY A 1 284 ? -0.667 19.812 27.062 1 78.38 284 GLY A O 1
ATOM 2275 N N . PRO A 1 285 ? -2.33 21.203 27.531 1 85.75 285 PRO A N 1
ATOM 2276 C CA . PRO A 1 285 ? -3.203 22.375 27.484 1 85.75 285 PRO A CA 1
ATOM 2277 C C . PRO A 1 285 ? -2.447 23.688 27.719 1 85.75 285 PRO A C 1
ATOM 2279 O O . PRO A 1 285 ? -1.458 23.703 28.453 1 85.75 285 PRO A O 1
ATOM 2282 N N . TYR A 1 286 ? -2.984 24.656 27 1 91.06 286 TYR A N 1
ATOM 2283 C CA . TYR A 1 286 ? -2.383 25.969 27.125 1 91.06 286 TYR A CA 1
ATOM 2284 C C . TYR A 1 286 ? -3.301 26.922 27.891 1 91.06 286 TYR A C 1
ATOM 2286 O O . TYR A 1 286 ? -4.445 27.141 27.5 1 91.06 286 TYR A O 1
ATOM 2294 N N . ASP A 1 287 ? -2.762 27.453 28.938 1 89.75 287 ASP A N 1
ATOM 2295 C CA . ASP A 1 287 ? -3.545 28.297 29.828 1 89.75 287 ASP A CA 1
ATOM 2296 C C . ASP A 1 287 ? -3.643 29.734 29.297 1 89.75 287 ASP A C 1
ATOM 2298 O O . ASP A 1 287 ? -2.641 30.438 29.234 1 89.75 287 ASP A O 1
ATOM 2302 N N . GLY A 1 288 ? -4.844 30.125 28.953 1 92.81 288 GLY A N 1
ATOM 2303 C CA . GLY A 1 288 ? -5.082 31.516 28.625 1 92.81 288 GLY A CA 1
ATOM 2304 C C . GLY A 1 288 ? -4.395 31.938 27.328 1 92.81 288 GLY A C 1
ATOM 2305 O O . GLY A 1 288 ? -4.035 33.094 27.172 1 92.81 288 GLY A O 1
ATOM 2306 N N . ALA A 1 289 ? -4.199 31.047 26.438 1 94.81 289 ALA A N 1
ATOM 2307 C CA . ALA A 1 289 ? -3.42 31.328 25.234 1 94.81 289 ALA A CA 1
ATOM 2308 C C . ALA A 1 289 ? -4.246 32.094 24.203 1 94.81 289 ALA A C 1
ATOM 2310 O O . ALA A 1 289 ? -3.709 32.906 23.453 1 94.81 289 ALA A O 1
ATOM 2311 N N . VAL A 1 290 ? -5.547 31.859 24.172 1 96.25 290 VAL A N 1
ATOM 2312 C CA . VAL A 1 290 ? -6.418 32.438 23.156 1 96.25 290 VAL A CA 1
ATOM 2313 C C . VAL A 1 290 ? -7.422 33.375 23.828 1 96.25 290 VAL A C 1
ATOM 2315 O O . VAL A 1 290 ? -7.555 34.531 23.422 1 96.25 290 VAL A O 1
ATOM 2318 N N . LEU A 1 291 ? -8.125 32.906 24.766 1 95.81 291 LEU A N 1
ATOM 2319 C CA . LEU A 1 291 ? -9.062 33.656 25.594 1 95.81 291 LEU A CA 1
ATOM 2320 C C . LEU A 1 291 ? -8.672 33.594 27.062 1 95.81 291 LEU A C 1
ATOM 2322 O O . LEU A 1 291 ? -8.227 32.562 27.547 1 95.81 291 LEU A O 1
ATOM 2326 N N . ASP A 1 292 ? -9.031 34.719 27.641 1 90.81 292 ASP A N 1
ATOM 2327 C CA . ASP A 1 292 ? -8.742 34.75 29.062 1 90.81 292 ASP A CA 1
ATOM 2328 C C . ASP A 1 292 ? -9.531 33.688 29.812 1 90.81 292 ASP A C 1
ATOM 2330 O O . ASP A 1 292 ? -10.695 33.406 29.5 1 90.81 292 ASP A O 1
ATOM 2334 N N . ASP A 1 293 ? -8.977 32.969 30.703 1 87.75 293 ASP A N 1
ATOM 2335 C CA . ASP A 1 293 ? -9.602 32.031 31.625 1 87.75 293 ASP A CA 1
ATOM 2336 C C . ASP A 1 293 ? -10.047 30.766 30.891 1 87.75 293 ASP A C 1
ATOM 2338 O O . ASP A 1 293 ? -10.977 30.094 31.328 1 87.75 293 ASP A O 1
ATOM 2342 N N . MET A 1 294 ? -9.609 30.609 29.672 1 93.12 294 MET A N 1
ATOM 2343 C CA . MET A 1 294 ? -9.883 29.391 28.922 1 93.12 294 MET A CA 1
ATOM 2344 C C . MET A 1 294 ? -8.594 28.609 28.641 1 93.12 294 MET A C 1
ATOM 2346 O O . MET A 1 294 ? -7.504 29.188 28.672 1 93.12 294 MET A O 1
ATOM 2350 N N . TRP A 1 295 ? -8.82 27.328 28.438 1 92 295 TRP A N 1
ATOM 2351 C CA . TRP A 1 295 ? -7.711 26.453 28.062 1 92 295 TRP A CA 1
ATOM 2352 C C . TRP A 1 295 ? -7.805 26.047 26.594 1 92 295 TRP A C 1
ATOM 2354 O O . TRP A 1 295 ? -8.883 25.703 26.109 1 92 295 TRP A O 1
ATOM 2364 N N . LEU A 1 296 ? -6.715 26.156 25.922 1 93.69 296 LEU A N 1
ATOM 2365 C CA . LEU A 1 296 ? -6.652 25.734 24.531 1 93.69 296 LEU A CA 1
ATOM 2366 C C . LEU A 1 296 ? -6.207 24.281 24.406 1 93.69 296 LEU A C 1
ATOM 2368 O O . LEU A 1 296 ? -5.191 23.891 25 1 93.69 296 LEU A O 1
ATOM 2372 N N . LEU A 1 297 ? -7.004 23.484 23.75 1 91 297 LEU A N 1
ATOM 2373 C CA . LEU A 1 297 ? -6.645 22.125 23.375 1 91 297 LEU A CA 1
ATOM 2374 C C . LEU A 1 297 ? -6.309 22.047 21.875 1 91 297 LEU A C 1
ATOM 2376 O O . LEU A 1 297 ? -7.086 22.5 21.047 1 91 297 LEU A O 1
ATOM 2380 N N . GLU A 1 298 ? -5.164 21.5 21.641 1 92.19 298 GLU A N 1
ATOM 2381 C CA . GLU A 1 298 ? -4.695 21.438 20.25 1 92.19 298 GLU A CA 1
ATOM 2382 C C . GLU A 1 298 ? -4.387 20.016 19.828 1 92.19 298 GLU A C 1
ATOM 2384 O O . GLU A 1 298 ? -3.68 19.281 20.531 1 92.19 298 GLU A O 1
ATOM 2389 N N . GLY A 1 299 ? -5.02 19.531 18.781 1 91.81 299 GLY A N 1
ATOM 2390 C CA . GLY A 1 299 ? -4.668 18.297 18.094 1 91.81 299 GLY A CA 1
ATOM 2391 C C . GLY A 1 299 ? -4.137 18.516 16.688 1 91.81 299 GLY A C 1
ATOM 2392 O O . GLY A 1 299 ? -4.195 19.641 16.172 1 91.81 299 GLY A O 1
ATOM 2393 N N . GLY A 1 300 ? -3.629 17.469 16.141 1 92.94 300 GLY A N 1
ATOM 2394 C CA . GLY A 1 300 ? -3.088 17.641 14.805 1 92.94 300 GLY A CA 1
ATOM 2395 C C . GLY A 1 300 ? -2.861 16.328 14.086 1 92.94 300 GLY A C 1
ATOM 2396 O O . GLY A 1 300 ? -2.551 15.32 14.711 1 92.94 300 GLY A O 1
ATOM 2397 N N . GLN A 1 301 ? -3.072 16.344 12.812 1 94.19 301 GLN A N 1
ATOM 2398 C CA . GLN A 1 301 ? -2.666 15.32 11.859 1 94.19 301 GLN A CA 1
ATOM 2399 C C . GLN A 1 301 ? -1.59 15.852 10.914 1 94.19 301 GLN A C 1
ATOM 2401 O O . GLN A 1 301 ? -1.855 16.734 10.086 1 94.19 301 GLN A O 1
ATOM 2406 N N . ILE A 1 302 ? -0.415 15.32 11.055 1 88.25 302 ILE A N 1
ATOM 2407 C CA . ILE A 1 302 ? 0.727 15.852 10.32 1 88.25 302 ILE A CA 1
ATOM 2408 C C . ILE A 1 302 ? 0.582 15.523 8.836 1 88.25 302 ILE A C 1
ATOM 2410 O O . ILE A 1 302 ? 1.026 16.281 7.977 1 88.25 302 ILE A O 1
ATOM 2414 N N . SER A 1 303 ? 0.007 14.328 8.547 1 89.69 303 SER A N 1
ATOM 2415 C CA . SER A 1 303 ? -0.316 13.953 7.18 1 89.69 303 SER A CA 1
ATOM 2416 C C . SER A 1 303 ? -1.823 13.867 6.969 1 89.69 303 SER A C 1
ATOM 2418 O O . SER A 1 303 ? -2.488 13 7.547 1 89.69 303 SER A O 1
ATOM 2420 N N . ALA A 1 304 ? -2.32 14.805 6.148 1 94.44 304 ALA A N 1
ATOM 2421 C CA . ALA A 1 304 ? -3.742 14.82 5.809 1 94.44 304 ALA A CA 1
ATOM 2422 C C . ALA A 1 304 ? -3.947 14.984 4.305 1 94.44 304 ALA A C 1
ATOM 2424 O O . ALA A 1 304 ? -3.701 14.055 3.535 1 94.44 304 ALA A O 1
ATOM 2425 N N . SER A 1 305 ? -4.207 16.25 3.83 1 92.19 305 SER A N 1
ATOM 2426 C CA . SER A 1 305 ? -4.34 16.391 2.385 1 92.19 305 SER A CA 1
ATOM 2427 C C . SER A 1 305 ? -3.004 16.188 1.682 1 92.19 305 SER A C 1
ATOM 2429 O O . SER A 1 305 ? -2.967 15.898 0.482 1 92.19 305 SER A O 1
ATOM 2431 N N . GLY A 1 306 ? -1.979 16.328 2.418 1 89.75 306 GLY A N 1
ATOM 2432 C CA . GLY A 1 306 ? -0.675 15.984 1.878 1 89.75 306 GLY A CA 1
ATOM 2433 C C . GLY A 1 306 ? -0.604 14.555 1.373 1 89.75 306 GLY A C 1
ATOM 2434 O O . GLY A 1 306 ? 0.133 14.258 0.429 1 89.75 306 GLY A O 1
ATOM 2435 N N . LEU A 1 307 ? -1.333 13.688 1.962 1 93.12 307 LEU A N 1
ATOM 2436 C CA . LEU A 1 307 ? -1.368 12.289 1.545 1 93.12 307 LEU A CA 1
ATOM 2437 C C . LEU A 1 307 ? -2.047 12.141 0.188 1 93.12 307 LEU A C 1
ATOM 2439 O O . LEU A 1 307 ? -1.723 11.234 -0.58 1 93.12 307 LEU A O 1
ATOM 2443 N N . VAL A 1 308 ? -3.045 13.055 -0.081 1 92.25 308 VAL A N 1
ATOM 2444 C CA . VAL A 1 308 ? -3.686 13.07 -1.392 1 92.25 308 VAL A CA 1
ATOM 2445 C C . VAL A 1 308 ? -2.666 13.445 -2.463 1 92.25 308 VAL A C 1
ATOM 2447 O O . VAL A 1 308 ? -2.652 12.867 -3.549 1 92.25 308 VAL A O 1
ATOM 2450 N N . ASN A 1 309 ? -1.842 14.383 -2.104 1 89.56 309 ASN A N 1
ATOM 2451 C CA . ASN A 1 309 ? -0.775 14.766 -3.021 1 89.56 309 ASN A CA 1
ATOM 2452 C C . ASN A 1 309 ? 0.205 13.625 -3.254 1 89.56 309 ASN A C 1
ATOM 2454 O O . ASN A 1 309 ? 0.625 13.375 -4.387 1 89.56 309 ASN A O 1
ATOM 2458 N N . TRP A 1 310 ? 0.599 12.984 -2.215 1 93.19 310 TRP A N 1
ATOM 2459 C CA . TRP A 1 310 ? 1.467 11.812 -2.32 1 93.19 310 TRP A CA 1
ATOM 2460 C C . TRP A 1 310 ? 0.847 10.758 -3.225 1 93.19 310 TRP A C 1
ATOM 2462 O O . TRP A 1 310 ? 1.522 10.203 -4.094 1 93.19 310 TRP A O 1
ATOM 2472 N N . PHE A 1 311 ? -0.421 10.477 -2.998 1 95.38 311 PHE A N 1
ATOM 2473 C CA . PHE A 1 311 ? -1.145 9.5 -3.811 1 95.38 311 PHE A CA 1
ATOM 2474 C C . PHE A 1 311 ? -1.098 9.883 -5.285 1 95.38 311 PHE A C 1
ATOM 2476 O O . PHE A 1 311 ? -0.781 9.055 -6.137 1 95.38 311 PHE A O 1
ATOM 2483 N N . ARG A 1 312 ? -1.373 11.133 -5.613 1 90.69 312 ARG A N 1
ATOM 2484 C CA . ARG A 1 312 ? -1.421 11.617 -6.988 1 90.69 312 ARG A CA 1
ATOM 2485 C C . ARG A 1 312 ? -0.073 11.445 -7.68 1 90.69 312 ARG A C 1
ATOM 2487 O O . ARG A 1 312 ? -0.016 11.172 -8.883 1 90.69 312 ARG A O 1
ATOM 2494 N N . HIS A 1 313 ? 0.886 11.531 -6.938 1 89.69 313 HIS A N 1
ATOM 2495 C CA . HIS A 1 313 ? 2.225 11.453 -7.508 1 89.69 313 HIS A CA 1
ATOM 2496 C C . HIS A 1 313 ? 2.633 10 -7.75 1 89.69 313 HIS A C 1
ATOM 2498 O O . HIS A 1 313 ? 3.465 9.719 -8.617 1 89.69 313 HIS A O 1
ATOM 2504 N N . ASN A 1 314 ? 2.072 9.094 -7.047 1 93.69 314 ASN A N 1
ATOM 2505 C CA . ASN A 1 314 ? 2.607 7.738 -7.062 1 93.69 314 ASN A CA 1
ATOM 2506 C C . ASN A 1 314 ? 1.652 6.766 -7.75 1 93.69 314 ASN A C 1
ATOM 2508 O O . ASN A 1 314 ? 2.07 5.703 -8.211 1 93.69 314 ASN A O 1
ATOM 2512 N N . PHE A 1 315 ? 0.42 7.043 -7.793 1 92.38 315 PHE A N 1
ATOM 2513 C CA . PHE A 1 315 ? -0.552 6.113 -8.359 1 92.38 315 PHE A CA 1
ATOM 2514 C C . PHE A 1 315 ? -1.026 6.59 -9.727 1 92.38 315 PHE A C 1
ATOM 2516 O O . PHE A 1 315 ? -1.044 7.789 -10 1 92.38 315 PHE A O 1
ATOM 2523 N N . HIS A 1 316 ? -1.32 5.656 -10.602 1 80.38 316 HIS A N 1
ATOM 2524 C CA . HIS A 1 316 ? -1.819 5.918 -11.945 1 80.38 316 HIS A CA 1
ATOM 2525 C C . HIS A 1 316 ? -3.285 6.34 -11.922 1 80.38 316 HIS A C 1
ATOM 2527 O O . HIS A 1 316 ? -4.16 5.539 -11.586 1 80.38 316 HIS A O 1
ATOM 2533 N N . ILE A 1 317 ? -3.545 7.562 -12.266 1 79.19 317 ILE A N 1
ATOM 2534 C CA . ILE A 1 317 ? -4.891 8.109 -12.375 1 79.19 317 ILE A CA 1
ATOM 2535 C C . ILE A 1 317 ? -5.199 8.445 -13.828 1 79.19 317 ILE A C 1
ATOM 2537 O O . ILE A 1 317 ? -4.598 9.352 -14.406 1 79.19 317 ILE A O 1
ATOM 2541 N N . PRO A 1 318 ? -5.965 7.516 -14.398 1 75.94 318 PRO A N 1
ATOM 2542 C CA . PRO A 1 318 ? -6.262 7.781 -15.805 1 75.94 318 PRO A CA 1
ATOM 2543 C C . PRO A 1 318 ? -6.824 9.18 -16.031 1 75.94 318 PRO A C 1
ATOM 2545 O O . PRO A 1 318 ? -7.547 9.711 -15.188 1 75.94 318 PRO A O 1
ATOM 2548 N N . GLU A 1 319 ? -6.25 9.898 -16.953 1 67.19 319 GLU A N 1
ATOM 2549 C CA . GLU A 1 319 ? -6.703 11.25 -17.266 1 67.19 319 GLU A CA 1
ATOM 2550 C C . GLU A 1 319 ? -8.086 11.227 -17.922 1 67.19 319 GLU A C 1
ATOM 2552 O O . GLU A 1 319 ? -8.289 10.555 -18.922 1 67.19 319 GLU A O 1
ATOM 2557 N N . LYS A 1 320 ? -9.094 11.344 -17.156 1 60.94 320 LYS A N 1
ATOM 2558 C CA . LYS A 1 320 ? -10.359 11.656 -17.812 1 60.94 320 LYS A CA 1
ATOM 2559 C C . LYS A 1 320 ? -10.43 13.125 -18.203 1 60.94 320 LYS A C 1
ATOM 2561 O O . LYS A 1 320 ? -10.289 14.008 -17.359 1 60.94 320 LYS A O 1
ATOM 2566 N N . ASP A 1 321 ? -10.633 13.438 -19.438 1 60.12 321 ASP A N 1
ATOM 2567 C CA . ASP A 1 321 ? -10.82 14.742 -20.062 1 60.12 321 ASP A CA 1
ATOM 2568 C C . ASP A 1 321 ? -9.695 15.703 -19.672 1 60.12 321 ASP A C 1
ATOM 2570 O O . ASP A 1 321 ? -9.906 16.906 -19.547 1 60.12 321 ASP A O 1
ATOM 2574 N N . GLY A 1 322 ? -8.555 15.133 -19.266 1 62.69 322 GLY A N 1
ATOM 2575 C CA . GLY A 1 322 ? -7.383 15.961 -19.047 1 62.69 322 GLY A CA 1
ATOM 2576 C C . GLY A 1 322 ? -7.285 16.484 -17.625 1 62.69 322 GLY A C 1
ATOM 2577 O O . GLY A 1 322 ? -6.418 17.297 -17.312 1 62.69 322 GLY A O 1
ATOM 2578 N N . ASN A 1 323 ? -8.297 16.078 -16.734 1 67.19 323 ASN A N 1
ATOM 2579 C CA . ASN A 1 323 ? -8.258 16.609 -15.375 1 67.19 323 ASN A CA 1
ATOM 2580 C C . ASN A 1 323 ? -8.164 15.484 -14.344 1 67.19 323 ASN A C 1
ATOM 2582 O O . ASN A 1 323 ? -9.188 14.938 -13.93 1 67.19 323 ASN A O 1
ATOM 2586 N N . PRO A 1 324 ? -6.977 15.094 -13.906 1 67.19 324 PRO A N 1
ATOM 2587 C CA . PRO A 1 324 ? -6.824 14.008 -12.938 1 67.19 324 PRO A CA 1
ATOM 2588 C C . PRO A 1 324 ? -7.547 14.289 -11.617 1 67.19 324 PRO A C 1
ATOM 2590 O O . PRO A 1 324 ? -8.039 13.359 -10.969 1 67.19 324 PRO A O 1
ATOM 2593 N N . TYR A 1 325 ? -7.75 15.484 -11.297 1 72.94 325 TYR A N 1
ATOM 2594 C CA . TYR A 1 325 ? -8.406 15.844 -10.047 1 72.94 325 TYR A CA 1
ATOM 2595 C C . TYR A 1 325 ? -9.906 15.562 -10.117 1 72.94 325 TYR A C 1
ATOM 2597 O O . TYR A 1 325 ? -10.516 15.156 -9.125 1 72.94 325 TYR A O 1
ATOM 2605 N N . GLY A 1 326 ? -10.414 15.719 -11.273 1 77.5 326 GLY A N 1
ATOM 2606 C CA . GLY A 1 326 ? -11.836 15.453 -11.453 1 77.5 326 GLY A CA 1
ATOM 2607 C C . GLY A 1 326 ? -12.203 14.008 -11.195 1 77.5 326 GLY A C 1
ATOM 2608 O O . GLY A 1 326 ? -13.203 13.727 -10.531 1 77.5 326 GLY A O 1
ATOM 2609 N N . HIS A 1 327 ? -11.398 13.094 -11.586 1 82.06 327 HIS A N 1
ATOM 2610 C CA . HIS A 1 327 ? -11.648 11.672 -11.367 1 82.06 327 HIS A CA 1
ATOM 2611 C C . HIS A 1 327 ? -11.562 11.32 -9.883 1 82.06 327 HIS A C 1
ATOM 2613 O O . HIS A 1 327 ? -12.375 10.547 -9.375 1 82.06 327 HIS A O 1
ATOM 2619 N N . LEU A 1 328 ? -10.656 11.93 -9.242 1 87.56 328 LEU A N 1
ATOM 2620 C CA . LEU A 1 328 ? -10.453 11.656 -7.824 1 87.56 328 LEU A CA 1
ATOM 2621 C C . LEU A 1 328 ? -11.664 12.078 -7.008 1 87.56 328 LEU A C 1
ATOM 2623 O O . LEU A 1 328 ? -12.031 11.414 -6.035 1 87.56 328 LEU A O 1
ATOM 2627 N N . LEU A 1 329 ? -12.32 13.125 -7.453 1 87 329 LEU A N 1
ATOM 2628 C CA . LEU A 1 329 ? -13.43 13.688 -6.699 1 87 329 LEU A CA 1
ATOM 2629 C C . LEU A 1 329 ? -14.641 12.758 -6.73 1 87 329 LEU A C 1
ATOM 2631 O O . LEU A 1 329 ? -15.5 12.82 -5.852 1 87 329 LEU A O 1
ATOM 2635 N N . GLU A 1 330 ? -14.672 11.844 -7.664 1 90.12 330 GLU A N 1
ATOM 2636 C CA . GLU A 1 330 ? -15.836 10.984 -7.848 1 90.12 330 GLU A CA 1
ATOM 2637 C C . GLU A 1 330 ? -15.664 9.656 -7.117 1 90.12 330 GLU A C 1
ATOM 2639 O O . GLU A 1 330 ? -16.625 8.914 -6.934 1 90.12 330 GLU A O 1
ATOM 2644 N N . ILE A 1 331 ? -14.539 9.359 -6.633 1 90.38 331 ILE A N 1
ATOM 2645 C CA . ILE A 1 331 ? -14.188 8.039 -6.129 1 90.38 331 ILE A CA 1
ATOM 2646 C C . ILE A 1 331 ? -15.047 7.707 -4.91 1 90.38 331 ILE A C 1
ATOM 2648 O O . ILE A 1 331 ? -15.523 6.578 -4.77 1 90.38 331 ILE A O 1
ATOM 2652 N N . PRO A 1 332 ? -15.336 8.633 -3.986 1 89.69 332 PRO A N 1
ATOM 2653 C CA . PRO A 1 332 ? -16.172 8.312 -2.83 1 89.69 332 PRO A CA 1
ATOM 2654 C C . PRO A 1 332 ? -17.562 7.793 -3.229 1 89.69 332 PRO A C 1
ATOM 2656 O O . PRO A 1 332 ? -18.203 7.086 -2.451 1 89.69 332 PRO A O 1
ATOM 2659 N N . ASP A 1 333 ? -17.953 8.125 -4.445 1 92 333 ASP A N 1
ATOM 2660 C CA . ASP A 1 333 ? -19.25 7.66 -4.926 1 92 333 ASP A CA 1
ATOM 2661 C C . ASP A 1 333 ? -19.125 6.305 -5.621 1 92 333 ASP A C 1
ATOM 2663 O O . ASP A 1 333 ? -20.109 5.586 -5.77 1 92 333 ASP A O 1
ATOM 2667 N N . GLU A 1 334 ? -17.969 5.949 -6.078 1 93.44 334 GLU A N 1
ATOM 2668 C CA . GLU A 1 334 ? -17.75 4.746 -6.875 1 93.44 334 GLU A CA 1
ATOM 2669 C C . GLU A 1 334 ? -17.406 3.553 -5.988 1 93.44 334 GLU A C 1
ATOM 2671 O O . GLU A 1 334 ? -17.719 2.41 -6.324 1 93.44 334 GLU A O 1
ATOM 2676 N N . ILE A 1 335 ? -16.656 3.803 -4.938 1 96.5 335 ILE A N 1
ATOM 2677 C CA . ILE A 1 335 ? -16.188 2.762 -4.031 1 96.5 335 ILE A CA 1
ATOM 2678 C C . ILE A 1 335 ? -16.969 2.832 -2.717 1 96.5 335 ILE A C 1
ATOM 2680 O O . ILE A 1 335 ? -17.062 3.898 -2.107 1 96.5 335 ILE A O 1
ATOM 2684 N N . PRO A 1 336 ? -17.5 1.768 -2.211 1 97.25 336 PRO A N 1
ATOM 2685 C CA . PRO A 1 336 ? -18.344 1.794 -1.009 1 97.25 336 PRO A CA 1
ATOM 2686 C C . PRO A 1 336 ? -17.547 2.123 0.255 1 97.25 336 PRO A C 1
ATOM 2688 O O . PRO A 1 336 ? -16.312 2.064 0.25 1 97.25 336 PRO A O 1
ATOM 2691 N N . ILE A 1 337 ? -18.281 2.475 1.351 1 98.19 337 ILE A N 1
ATOM 2692 C CA . ILE A 1 337 ? -17.719 2.676 2.684 1 98.19 337 ILE A CA 1
ATOM 2693 C C . ILE A 1 337 ? -16.906 1.456 3.09 1 98.19 337 ILE A C 1
ATOM 2695 O O . ILE A 1 337 ? -17.344 0.317 2.932 1 98.19 337 ILE A O 1
ATOM 2699 N N . GLY A 1 338 ? -15.68 1.685 3.482 1 97.75 338 GLY A N 1
ATOM 2700 C CA . GLY A 1 338 ? -14.812 0.596 3.9 1 97.75 338 GLY A CA 1
ATOM 2701 C C . GLY A 1 338 ? -13.875 0.132 2.807 1 97.75 338 GLY A C 1
ATOM 2702 O O . GLY A 1 338 ? -13.023 -0.736 3.033 1 97.75 338 GLY A O 1
ATOM 2703 N N . ALA A 1 339 ? -14.078 0.701 1.592 1 97.94 339 ALA A N 1
ATOM 2704 C CA . ALA A 1 339 ? -13.172 0.489 0.466 1 97.94 339 ALA A CA 1
ATOM 2705 C C . ALA A 1 339 ? -12.969 -1 0.196 1 97.94 339 ALA A C 1
ATOM 2707 O O . ALA A 1 339 ? -11.844 -1.447 -0.043 1 97.94 339 ALA A O 1
ATOM 2708 N N . ASP A 1 340 ? -14.016 -1.758 0.413 1 96.5 340 ASP A N 1
ATOM 2709 C CA . ASP A 1 340 ? -14.008 -3.197 0.169 1 96.5 340 ASP A CA 1
ATOM 2710 C C . ASP A 1 340 ? -12.898 -3.885 0.959 1 96.5 340 ASP A C 1
ATOM 2712 O O . ASP A 1 340 ? -12.203 -4.762 0.436 1 96.5 340 ASP A O 1
ATOM 2716 N N . GLY A 1 341 ? -12.609 -3.365 2.139 1 96.06 341 GLY A N 1
ATOM 2717 C CA . GLY A 1 341 ? -11.734 -4.078 3.051 1 96.06 341 GLY A CA 1
ATOM 2718 C C . GLY A 1 341 ? -10.359 -3.453 3.168 1 96.06 341 GLY A C 1
ATOM 2719 O O . GLY A 1 341 ? -9.562 -3.84 4.027 1 96.06 341 GLY A O 1
ATOM 2720 N N . VAL A 1 342 ? -10.047 -2.422 2.34 1 98.06 342 VAL A N 1
ATOM 2721 C CA . VAL A 1 342 ? -8.734 -1.779 2.395 1 98.06 342 VAL A CA 1
ATOM 2722 C C . VAL A 1 342 ? -8.719 -0.735 3.508 1 98.06 342 VAL A C 1
ATOM 2724 O O . VAL A 1 342 ? -9.633 0.085 3.613 1 98.06 342 VAL A O 1
ATOM 2727 N N . THR A 1 343 ? -7.77 -0.792 4.402 1 98.62 343 THR A N 1
ATOM 2728 C CA . THR A 1 343 ? -7.566 0.177 5.473 1 98.62 343 THR A CA 1
ATOM 2729 C C . THR A 1 343 ? -6.18 0.809 5.375 1 98.62 343 THR A C 1
ATOM 2731 O O . THR A 1 343 ? -5.18 0.105 5.223 1 98.62 343 THR A O 1
ATOM 2734 N N . VAL A 1 344 ? -6.117 2.131 5.457 1 98.62 344 VAL A N 1
ATOM 2735 C CA . VAL A 1 344 ? -4.855 2.857 5.406 1 98.62 344 VAL A CA 1
ATOM 2736 C C . VAL A 1 344 ? -4.574 3.504 6.762 1 98.62 344 VAL A C 1
ATOM 2738 O O . VAL A 1 344 ? -5.496 3.967 7.438 1 98.62 344 VAL A O 1
ATOM 2741 N N . LEU A 1 345 ? -3.359 3.436 7.234 1 98.62 345 LEU A N 1
ATOM 2742 C CA . LEU A 1 345 ? -2.9 4.312 8.305 1 98.62 345 LEU A CA 1
ATOM 2743 C C . LEU A 1 345 ? -2.232 5.559 7.742 1 98.62 345 LEU A C 1
ATOM 2745 O O . LEU A 1 345 ? -1.285 5.461 6.957 1 98.62 345 LEU A O 1
ATOM 2749 N N . ASP A 1 346 ? -2.693 6.707 8.156 1 97.81 346 ASP A N 1
ATOM 2750 C CA . ASP A 1 346 ? -2.281 7.977 7.559 1 97.81 346 ASP A CA 1
ATOM 2751 C C . ASP A 1 346 ? -1.027 8.523 8.242 1 97.81 346 ASP A C 1
ATOM 2753 O O . ASP A 1 346 ? -0.764 9.727 8.195 1 97.81 346 ASP A O 1
ATOM 2757 N N . PHE A 1 347 ? -0.139 7.695 8.797 1 96.5 347 PHE A N 1
ATOM 2758 C CA . PHE A 1 347 ? 1.009 8.109 9.594 1 96.5 347 PHE A CA 1
ATOM 2759 C C . PHE A 1 347 ? 2.266 8.18 8.734 1 96.5 347 PHE A C 1
ATOM 2761 O O . PHE A 1 347 ? 3.309 7.641 9.109 1 96.5 347 PHE A O 1
ATOM 2768 N N . PHE A 1 348 ? 2.174 8.836 7.57 1 95.12 348 PHE A N 1
ATOM 2769 C CA . PHE A 1 348 ? 3.279 8.914 6.621 1 95.12 348 PHE A CA 1
ATOM 2770 C C . PHE A 1 348 ? 4.355 9.875 7.121 1 95.12 348 PHE A C 1
ATOM 2772 O O . PHE A 1 348 ? 5.461 9.914 6.574 1 95.12 348 PHE A O 1
ATOM 2779 N N . GLN A 1 349 ? 4.035 10.672 8.164 1 88.38 349 GLN A N 1
ATOM 2780 C CA . GLN A 1 349 ? 4.996 11.547 8.836 1 88.38 349 GLN A CA 1
ATOM 2781 C C . GLN A 1 349 ? 4.891 11.422 10.352 1 88.38 349 GLN A C 1
ATOM 2783 O O . GLN A 1 349 ? 5.027 12.414 11.07 1 88.38 349 GLN A O 1
ATOM 2788 N N . GLY A 1 350 ? 4.504 10.219 10.82 1 89.31 350 GLY A N 1
ATOM 2789 C CA . GLY A 1 350 ? 4.266 10.008 12.234 1 89.31 350 GLY A CA 1
ATOM 2790 C C . GLY A 1 350 ? 2.879 10.43 12.68 1 89.31 350 GLY A C 1
ATOM 2791 O O . GLY A 1 350 ? 2.047 10.812 11.859 1 89.31 350 GLY A O 1
ATOM 2792 N N . ASN A 1 351 ? 2.621 10.203 13.938 1 91.75 351 ASN A N 1
ATOM 2793 C CA . ASN A 1 351 ? 1.345 10.602 14.523 1 91.75 351 ASN A CA 1
ATOM 2794 C C . ASN A 1 351 ? 1.533 11.641 15.625 1 91.75 351 ASN A C 1
ATOM 2796 O O . ASN A 1 351 ? 2.256 11.398 16.594 1 91.75 351 ASN A O 1
ATOM 2800 N N . ARG A 1 352 ? 0.959 12.82 15.461 1 88.56 352 ARG A N 1
ATOM 2801 C CA . ARG A 1 352 ? 0.995 13.867 16.469 1 88.56 352 ARG A CA 1
ATOM 2802 C C . ARG A 1 352 ? -0.049 13.625 17.562 1 88.56 352 ARG A C 1
ATOM 2804 O O . ARG A 1 352 ? 0.266 13.656 18.75 1 88.56 352 ARG A O 1
ATOM 2811 N N . THR A 1 353 ? -1.29 13.531 17.234 1 91.69 353 THR A N 1
ATOM 2812 C CA . THR A 1 353 ? -2.398 13.258 18.141 1 91.69 353 THR A CA 1
ATOM 2813 C C . THR A 1 353 ? -3.225 12.078 17.641 1 91.69 353 THR A C 1
ATOM 2815 O O . THR A 1 353 ? -3.488 11.953 16.453 1 91.69 353 THR A O 1
ATOM 2818 N N . PRO A 1 354 ? -3.541 11.133 18.453 1 92.94 354 PRO A N 1
ATOM 2819 C CA . PRO A 1 354 ? -3.404 11.188 19.906 1 92.94 354 PRO A CA 1
ATOM 2820 C C . PRO A 1 354 ? -2.176 10.43 20.406 1 92.94 354 PRO A C 1
ATOM 2822 O O . PRO A 1 354 ? -1.899 10.422 21.609 1 92.94 354 PRO A O 1
ATOM 2825 N N . TYR A 1 355 ? -1.409 9.836 19.516 1 91.19 355 TYR A N 1
ATOM 2826 C CA . TYR A 1 355 ? -0.438 8.844 19.969 1 91.19 355 TYR A CA 1
ATOM 2827 C C . TYR A 1 355 ? 0.915 9.492 20.234 1 91.19 355 TYR A C 1
ATOM 2829 O O . TYR A 1 355 ? 1.771 8.906 20.906 1 91.19 355 TYR A O 1
ATOM 2837 N N . LYS A 1 356 ? 1.173 10.672 19.703 1 88 356 LYS A N 1
ATOM 2838 C CA . LYS A 1 356 ? 2.471 11.328 19.828 1 88 356 LYS A CA 1
ATOM 2839 C C . LYS A 1 356 ? 3.609 10.359 19.5 1 88 356 LYS A C 1
ATOM 2841 O O . LYS A 1 356 ? 4.559 10.234 20.281 1 88 356 LYS A O 1
ATOM 2846 N N . ASP A 1 357 ? 3.424 9.703 18.391 1 87.94 357 ASP A N 1
ATOM 2847 C CA . ASP A 1 357 ? 4.359 8.672 17.953 1 87.94 357 ASP A CA 1
ATOM 2848 C C . ASP A 1 357 ? 5.055 9.078 16.656 1 87.94 357 ASP A C 1
ATOM 2850 O O . ASP A 1 357 ? 4.539 8.844 15.562 1 87.94 357 ASP A O 1
ATOM 2854 N N . ALA A 1 358 ? 6.25 9.594 16.812 1 82.19 358 ALA A N 1
ATOM 2855 C CA . ALA A 1 358 ? 7.004 10.086 15.664 1 82.19 358 ALA A CA 1
ATOM 2856 C C . ALA A 1 358 ? 7.453 8.938 14.766 1 82.19 358 ALA A C 1
ATOM 2858 O O . ALA A 1 358 ? 7.797 9.148 13.602 1 82.19 358 ALA A O 1
ATOM 2859 N N . MET A 1 359 ? 7.422 7.711 15.289 1 88.75 359 MET A N 1
ATOM 2860 C CA . MET A 1 359 ? 7.941 6.559 14.555 1 88.75 359 MET A CA 1
ATOM 2861 C C . MET A 1 359 ? 6.812 5.82 13.836 1 88.75 359 MET A C 1
ATOM 2863 O O . MET A 1 359 ? 7.062 4.859 13.109 1 88.75 359 MET A O 1
ATOM 2867 N N . ALA A 1 360 ? 5.594 6.238 14.055 1 94.06 360 ALA A N 1
ATOM 2868 C CA . ALA A 1 360 ? 4.473 5.629 13.344 1 94.06 360 ALA A CA 1
ATOM 2869 C C . ALA A 1 360 ? 4.648 5.758 11.828 1 94.06 360 ALA A C 1
ATOM 2871 O O . ALA A 1 360 ? 5.262 6.715 11.352 1 94.06 360 ALA A O 1
ATOM 2872 N N . LYS A 1 361 ? 4.195 4.75 11.062 1 95.5 361 LYS A N 1
ATOM 2873 C CA . LYS A 1 361 ? 4.395 4.688 9.617 1 95.5 361 LYS A CA 1
ATOM 2874 C C . LYS A 1 361 ? 3.066 4.5 8.891 1 95.5 361 LYS A C 1
ATOM 2876 O O . LYS A 1 361 ? 2.07 4.098 9.492 1 95.5 361 LYS A O 1
ATOM 2881 N N . GLY A 1 362 ? 3.09 4.887 7.629 1 97.75 362 GLY A N 1
ATOM 2882 C CA . GLY A 1 362 ? 1.957 4.582 6.766 1 97.75 362 GLY A CA 1
ATOM 2883 C C . GLY A 1 362 ? 1.83 3.102 6.453 1 97.75 362 GLY A C 1
ATOM 2884 O O . GLY A 1 362 ? 2.836 2.395 6.348 1 97.75 362 GLY A O 1
ATOM 2885 N N . VAL A 1 363 ? 0.601 2.623 6.332 1 98.69 363 VAL A N 1
ATOM 2886 C CA . VAL A 1 363 ? 0.301 1.229 6.02 1 98.69 363 VAL A CA 1
ATOM 2887 C C . VAL A 1 363 ? -0.888 1.158 5.062 1 98.69 363 VAL A C 1
ATOM 2889 O O . VAL A 1 363 ? -1.842 1.93 5.191 1 98.69 363 VAL A O 1
ATOM 2892 N N . ILE A 1 364 ? -0.858 0.391 4.039 1 98.69 364 ILE A N 1
ATOM 2893 C CA . ILE A 1 364 ? -2.004 -0.041 3.246 1 98.69 364 ILE A CA 1
ATOM 2894 C C . ILE A 1 364 ? -2.281 -1.521 3.506 1 98.69 364 ILE A C 1
ATOM 2896 O O . ILE A 1 364 ? -1.464 -2.381 3.168 1 98.69 364 ILE A O 1
ATOM 2900 N N . PHE A 1 365 ? -3.336 -1.871 4.176 1 98.5 365 PHE A N 1
ATOM 2901 C CA . PHE A 1 365 ? -3.668 -3.207 4.656 1 98.5 365 PHE A CA 1
ATOM 2902 C C . PHE A 1 365 ? -4.91 -3.742 3.953 1 98.5 365 PHE A C 1
ATOM 2904 O O . PHE A 1 365 ? -5.844 -2.99 3.672 1 98.5 365 PHE A O 1
ATOM 2911 N N . GLY A 1 366 ? -4.906 -5.004 3.631 1 98 366 GLY A N 1
ATOM 2912 C CA . GLY A 1 366 ? -6.117 -5.684 3.207 1 98 366 GLY A CA 1
ATOM 2913 C C . GLY A 1 366 ? -6.238 -5.801 1.7 1 98 366 GLY A C 1
ATOM 2914 O O . GLY A 1 366 ? -7.344 -5.953 1.171 1 98 366 GLY A O 1
ATOM 2915 N N . LEU A 1 367 ? -5.18 -5.723 0.999 1 97 367 LEU A N 1
ATOM 2916 C CA . LEU A 1 367 ? -5.18 -5.703 -0.46 1 97 367 LEU A CA 1
ATOM 2917 C C . LEU A 1 367 ? -5.414 -7.102 -1.021 1 97 367 LEU A C 1
ATOM 2919 O O . LEU A 1 367 ? -4.906 -8.086 -0.482 1 97 367 LEU A O 1
ATOM 2923 N N . ASN A 1 368 ? -6.176 -7.195 -2.037 1 93.38 368 ASN A N 1
ATOM 2924 C CA . ASN A 1 368 ? -6.277 -8.359 -2.914 1 93.38 368 ASN A CA 1
ATOM 2925 C C . ASN A 1 368 ? -6.211 -7.957 -4.387 1 93.38 368 ASN A C 1
ATOM 2927 O O . ASN A 1 368 ? -6.152 -6.77 -4.707 1 93.38 368 ASN A O 1
ATOM 2931 N N . ILE A 1 369 ? -6.215 -8.852 -5.316 1 90.44 369 ILE A N 1
ATOM 2932 C CA . ILE A 1 369 ? -5.871 -8.633 -6.715 1 90.44 369 ILE A CA 1
ATOM 2933 C C . ILE A 1 369 ? -6.969 -7.828 -7.402 1 90.44 369 ILE A C 1
ATOM 2935 O O . ILE A 1 369 ? -6.758 -7.27 -8.477 1 90.44 369 ILE A O 1
ATOM 2939 N N . LYS A 1 370 ? -8.148 -7.762 -6.801 1 89.25 370 LYS A N 1
ATOM 2940 C CA . LYS A 1 370 ? -9.266 -7.051 -7.414 1 89.25 370 LYS A CA 1
ATOM 2941 C C . LYS A 1 370 ? -9.219 -5.562 -7.086 1 89.25 370 LYS A C 1
ATOM 2943 O O . LYS A 1 370 ? -9.906 -4.758 -7.715 1 89.25 370 LYS A O 1
ATOM 2948 N N . HIS A 1 371 ? -8.523 -5.203 -6.047 1 94.88 371 HIS A N 1
ATOM 2949 C CA . HIS A 1 371 ? -8.445 -3.803 -5.641 1 94.88 371 HIS A CA 1
ATOM 2950 C C . HIS A 1 371 ? -7.684 -2.973 -6.664 1 94.88 371 HIS A C 1
ATOM 2952 O O . HIS A 1 371 ? -6.691 -3.436 -7.23 1 94.88 371 HIS A O 1
ATOM 2958 N N . SER A 1 372 ? -8.133 -1.834 -6.914 1 94.44 372 SER A N 1
ATOM 2959 C CA . SER A 1 372 ? -7.477 -0.869 -7.793 1 94.44 372 SER A CA 1
ATOM 2960 C C . SER A 1 372 ? -7.043 0.373 -7.02 1 94.44 372 SER A C 1
ATOM 2962 O O . SER A 1 372 ? -7.285 0.479 -5.816 1 94.44 372 SER A O 1
ATOM 2964 N N . TRP A 1 373 ? -6.426 1.331 -7.777 1 95.06 373 TRP A N 1
ATOM 2965 C CA . TRP A 1 373 ? -6.012 2.596 -7.18 1 95.06 373 TRP A CA 1
ATOM 2966 C C . TRP A 1 373 ? -7.207 3.334 -6.586 1 95.06 373 TRP A C 1
ATOM 2968 O O . TRP A 1 373 ? -7.066 4.078 -5.609 1 95.06 373 TRP A O 1
ATOM 2978 N N . LYS A 1 374 ? -8.469 3.08 -7.105 1 95.75 374 LYS A N 1
ATOM 2979 C CA . LYS A 1 374 ? -9.664 3.736 -6.594 1 95.75 374 LYS A CA 1
ATOM 2980 C C . LYS A 1 374 ? -9.945 3.332 -5.148 1 95.75 374 LYS A C 1
ATOM 2982 O O . LYS A 1 374 ? -10.305 4.172 -4.324 1 95.75 374 LYS A O 1
ATOM 2987 N N . HIS A 1 375 ? -9.766 2.002 -4.859 1 97.31 375 HIS A N 1
ATOM 2988 C CA . HIS A 1 375 ? -9.984 1.502 -3.506 1 97.31 375 HIS A CA 1
ATOM 2989 C C . HIS A 1 375 ? -8.984 2.113 -2.527 1 97.31 375 HIS A C 1
ATOM 2991 O O . HIS A 1 375 ? -9.359 2.498 -1.416 1 97.31 375 HIS A O 1
ATOM 2997 N N . ILE A 1 376 ? -7.746 2.217 -2.98 1 97.81 376 ILE A N 1
ATOM 2998 C CA . ILE A 1 376 ? -6.695 2.758 -2.129 1 97.81 376 ILE A CA 1
ATOM 2999 C C . ILE A 1 376 ? -6.945 4.246 -1.882 1 97.81 376 ILE A C 1
ATOM 3001 O O . ILE A 1 376 ? -6.773 4.73 -0.761 1 97.81 376 ILE A O 1
ATOM 3005 N N . TYR A 1 377 ? -7.41 4.984 -2.891 1 96.75 377 TYR A N 1
ATOM 3006 C CA . TYR A 1 377 ? -7.691 6.41 -2.736 1 96.75 377 TYR A CA 1
ATOM 3007 C C . TYR A 1 377 ? -8.82 6.637 -1.741 1 96.75 377 TYR A C 1
ATOM 3009 O O . TYR A 1 377 ? -8.719 7.496 -0.862 1 96.75 377 TYR A O 1
ATOM 3017 N N . ARG A 1 378 ? -9.891 5.895 -1.902 1 97.56 378 ARG A N 1
ATOM 3018 C CA . ARG A 1 378 ? -10.984 5.992 -0.938 1 97.56 378 ARG A CA 1
ATOM 3019 C C . ARG A 1 378 ? -10.484 5.738 0.481 1 97.56 378 ARG A C 1
ATOM 3021 O O . ARG A 1 378 ? -10.852 6.457 1.412 1 97.56 378 ARG A O 1
ATOM 3028 N N . ALA A 1 379 ? -9.688 4.707 0.622 1 98.31 379 ALA A N 1
ATOM 3029 C CA . ALA A 1 379 ? -9.164 4.348 1.936 1 98.31 379 ALA A CA 1
ATOM 3030 C C . ALA A 1 379 ? -8.281 5.461 2.494 1 98.31 379 ALA A C 1
ATOM 3032 O O . ALA A 1 379 ? -8.234 5.676 3.709 1 98.31 379 ALA A O 1
ATOM 3033 N N . VAL A 1 380 ? -7.555 6.195 1.626 1 98.06 380 VAL A N 1
ATOM 3034 C CA . VAL A 1 380 ? -6.742 7.332 2.049 1 98.06 380 VAL A CA 1
ATOM 3035 C C . VAL A 1 380 ? -7.641 8.414 2.648 1 98.06 380 VAL A C 1
ATOM 3037 O O . VAL A 1 380 ? -7.375 8.906 3.746 1 98.06 380 VAL A O 1
ATOM 3040 N N . LEU A 1 381 ? -8.703 8.75 1.978 1 97.88 381 LEU A N 1
ATOM 3041 C CA . LEU A 1 381 ? -9.633 9.758 2.475 1 97.88 381 LEU A CA 1
ATOM 3042 C C . LEU A 1 381 ? -10.266 9.32 3.791 1 97.88 381 LEU A C 1
ATOM 3044 O O . LEU A 1 381 ? -10.383 10.117 4.727 1 97.88 381 LEU A O 1
ATOM 3048 N N . GLU A 1 382 ? -10.633 8.047 3.822 1 98.69 382 GLU A N 1
ATOM 3049 C CA . GLU A 1 382 ? -11.227 7.516 5.043 1 98.69 382 GLU A CA 1
ATOM 3050 C C . GLU A 1 382 ? -10.234 7.562 6.203 1 98.69 382 GLU A C 1
ATOM 3052 O O . GLU A 1 382 ? -10.609 7.887 7.332 1 98.69 382 GLU A O 1
ATOM 3057 N N . SER A 1 383 ? -9.016 7.25 5.898 1 98.69 383 SER A N 1
ATOM 3058 C CA . SER A 1 383 ? -7.992 7.211 6.938 1 98.69 383 SER A CA 1
ATOM 3059 C C . SER A 1 383 ? -7.809 8.578 7.586 1 98.69 383 SER A C 1
ATOM 3061 O O . SER A 1 383 ? -7.742 8.688 8.812 1 98.69 383 SER A O 1
ATOM 3063 N N . VAL A 1 384 ? -7.723 9.602 6.781 1 98.19 384 VAL A N 1
ATOM 3064 C CA . VAL A 1 384 ? -7.586 10.953 7.309 1 98.19 384 VAL A CA 1
ATOM 3065 C C . VAL A 1 384 ? -8.828 11.312 8.133 1 98.19 384 VAL A C 1
ATOM 3067 O O . VAL A 1 384 ? -8.719 11.945 9.188 1 98.19 384 VAL A O 1
ATOM 3070 N N . SER A 1 385 ? -9.992 10.938 7.645 1 98.69 385 SER A N 1
ATOM 3071 C CA . SER A 1 385 ? -11.234 11.164 8.375 1 98.69 385 SER A CA 1
ATOM 3072 C C . SER A 1 385 ? -11.227 10.422 9.711 1 98.69 385 SER A C 1
ATOM 3074 O O . SER A 1 385 ? -11.656 10.969 10.734 1 98.69 385 SER A O 1
ATOM 3076 N N . TYR A 1 386 ? -10.742 9.164 9.695 1 98.81 386 TYR A N 1
ATOM 3077 C CA . TYR A 1 386 ? -10.617 8.391 10.93 1 98.81 386 TYR A CA 1
ATOM 3078 C C . TYR A 1 386 ? -9.648 9.055 11.898 1 98.81 386 TYR A C 1
ATOM 3080 O O . TYR A 1 386 ? -9.844 8.992 13.117 1 98.81 386 TYR A O 1
ATOM 3088 N N . GLY A 1 387 ? -8.57 9.656 11.328 1 98.19 387 GLY A N 1
ATOM 3089 C CA . GLY A 1 387 ? -7.656 10.398 12.18 1 98.19 387 GLY A CA 1
ATOM 3090 C C . GLY A 1 387 ? -8.336 11.516 12.945 1 98.19 387 GLY A C 1
ATOM 3091 O O . GLY A 1 387 ? -8.102 11.68 14.148 1 98.19 387 GLY A O 1
ATOM 3092 N N . THR A 1 388 ? -9.18 12.25 12.266 1 98.44 388 THR A N 1
ATOM 3093 C CA . THR A 1 388 ? -9.938 13.32 12.922 1 98.44 388 THR A CA 1
ATOM 3094 C C . THR A 1 388 ? -10.883 12.742 13.969 1 98.44 388 THR A C 1
ATOM 3096 O O . THR A 1 388 ? -10.977 13.266 15.078 1 98.44 388 THR A O 1
ATOM 3099 N N . GLN A 1 389 ? -11.57 11.688 13.641 1 98.62 389 GLN A N 1
ATOM 3100 C CA . GLN A 1 389 ? -12.453 11.023 14.594 1 98.62 389 GLN A CA 1
ATOM 3101 C C . GLN A 1 389 ? -11.68 10.555 15.828 1 98.62 389 GLN A C 1
ATOM 3103 O O . GLN A 1 389 ? -12.188 10.625 16.953 1 98.62 389 GLN A O 1
ATOM 3108 N N . ASN A 1 390 ? -10.531 9.992 15.602 1 97.94 390 ASN A N 1
ATOM 3109 C CA . ASN A 1 390 ? -9.711 9.508 16.703 1 97.94 390 ASN A CA 1
ATOM 3110 C C . ASN A 1 390 ? -9.312 10.641 17.641 1 97.94 390 ASN A C 1
ATOM 3112 O O . ASN A 1 390 ? -9.266 10.445 18.859 1 97.94 390 ASN A O 1
ATOM 3116 N N . ILE A 1 391 ? -9.039 11.82 17.125 1 96.62 391 ILE A N 1
ATOM 3117 C CA . ILE A 1 391 ? -8.711 12.992 17.922 1 96.62 391 ILE A CA 1
ATOM 3118 C C . ILE A 1 391 ? -9.93 13.438 18.719 1 96.62 391 ILE A C 1
ATOM 3120 O O . ILE A 1 391 ? -9.844 13.688 19.922 1 96.62 391 ILE A O 1
ATOM 3124 N N . ILE A 1 392 ? -11.094 13.469 18.078 1 97 392 ILE A N 1
ATOM 3125 C CA . ILE A 1 392 ? -12.336 13.852 18.734 1 97 392 ILE A CA 1
ATOM 3126 C C . ILE A 1 392 ? -12.656 12.859 19.859 1 97 392 ILE A C 1
ATOM 3128 O O . ILE A 1 392 ? -12.992 13.258 20.969 1 97 392 ILE A O 1
ATOM 3132 N N . ARG A 1 393 ? -12.5 11.594 19.547 1 95.69 393 ARG A N 1
ATOM 3133 C CA . ARG A 1 393 ? -12.703 10.555 20.531 1 95.69 393 ARG A CA 1
ATOM 3134 C C . ARG A 1 393 ? -11.805 10.758 21.75 1 95.69 393 ARG A C 1
ATOM 3136 O O . ARG A 1 393 ? -12.25 10.625 22.891 1 95.69 393 ARG A O 1
ATOM 3143 N N . ASN A 1 394 ? -10.562 11.062 21.469 1 92.94 394 ASN A N 1
ATOM 3144 C CA . ASN A 1 394 ? -9.617 11.328 22.547 1 92.94 394 ASN A CA 1
ATOM 3145 C C . ASN A 1 394 ? -10.078 12.484 23.438 1 92.94 394 ASN A C 1
ATOM 3147 O O . ASN A 1 394 ? -10.008 12.398 24.656 1 92.94 394 ASN A O 1
ATOM 3151 N N . PHE A 1 395 ? -10.609 13.555 22.828 1 90.88 395 PHE A N 1
ATOM 3152 C CA . PHE A 1 395 ? -11.141 14.688 23.578 1 90.88 395 PHE A CA 1
ATOM 3153 C C . PHE A 1 395 ? -12.352 14.273 24.391 1 90.88 395 PHE A C 1
ATOM 3155 O O . PHE A 1 395 ? -12.406 14.508 25.609 1 90.88 395 PHE A O 1
ATOM 3162 N N . GLU A 1 396 ? -13.195 13.609 23.797 1 92.94 396 GLU A N 1
ATOM 3163 C CA . GLU A 1 396 ? -14.484 13.289 24.422 1 92.94 396 GLU A CA 1
ATOM 3164 C C . GLU A 1 396 ? -14.32 12.281 25.547 1 92.94 396 GLU A C 1
ATOM 3166 O O . GLU A 1 396 ? -14.961 12.391 26.594 1 92.94 396 GLU A O 1
ATOM 3171 N N . GLU A 1 397 ? -13.469 11.32 25.328 1 90.94 397 GLU A N 1
ATOM 3172 C CA . GLU A 1 397 ? -13.227 10.312 26.359 1 90.94 397 GLU A CA 1
ATOM 3173 C C . GLU A 1 397 ? -12.586 10.938 27.609 1 90.94 397 GLU A C 1
ATOM 3175 O O . GLU A 1 397 ? -12.672 10.383 28.703 1 90.94 397 GLU A O 1
ATOM 3180 N N . GLN A 1 398 ? -12.047 12.031 27.422 1 86.38 398 GLN A N 1
ATOM 3181 C CA . GLN A 1 398 ? -11.383 12.695 28.531 1 86.38 398 GLN A CA 1
ATOM 3182 C C . GLN A 1 398 ? -12.227 13.844 29.078 1 86.38 398 GLN A C 1
ATOM 3184 O O . GLN A 1 398 ? -11.727 14.672 29.844 1 86.38 398 GLN A O 1
ATOM 3189 N N . GLY A 1 399 ? -13.5 13.984 28.578 1 87.25 399 GLY A N 1
ATOM 3190 C CA . GLY A 1 399 ? -14.469 14.867 29.203 1 87.25 399 GLY A CA 1
ATOM 3191 C C . GLY A 1 399 ? -14.641 16.172 28.453 1 87.25 399 GLY A C 1
ATOM 3192 O O . GLY A 1 399 ? -15.219 17.125 28.984 1 87.25 399 GLY A O 1
ATOM 3193 N N . TYR A 1 400 ? -14.234 16.266 27.234 1 89.19 400 TYR A N 1
ATOM 3194 C CA . TYR A 1 400 ? -14.359 17.484 26.438 1 89.19 400 TYR A CA 1
ATOM 3195 C C . TYR A 1 400 ? -15.219 17.234 25.203 1 89.19 400 TYR A C 1
ATOM 3197 O O . TYR A 1 400 ? -14.688 16.969 24.109 1 89.19 400 TYR A O 1
ATOM 3205 N N . PRO A 1 401 ? -16.406 17.438 25.359 1 92.44 401 PRO A N 1
ATOM 3206 C CA . PRO A 1 401 ? -17.328 17.094 24.266 1 92.44 401 PRO A CA 1
ATOM 3207 C C . PRO A 1 401 ? -17.156 18.016 23.062 1 92.44 401 PRO A C 1
ATOM 3209 O O . PRO A 1 401 ? -16.891 19.219 23.219 1 92.44 401 PRO A O 1
ATOM 3212 N N . VAL A 1 402 ? -17.328 17.547 21.875 1 95.94 402 VAL A N 1
ATOM 3213 C CA . VAL A 1 402 ? -17.328 18.281 20.609 1 95.94 402 VAL A CA 1
ATOM 3214 C C . VAL A 1 402 ? -18.703 18.203 19.969 1 95.94 402 VAL A C 1
ATOM 3216 O O . VAL A 1 402 ? -19.188 17.109 19.641 1 95.94 402 VAL A O 1
ATOM 3219 N N . ALA A 1 403 ? -19.312 19.328 19.75 1 97.31 403 ALA A N 1
ATOM 3220 C CA . ALA A 1 403 ? -20.672 19.375 19.219 1 97.31 403 ALA A CA 1
ATOM 3221 C C . ALA A 1 403 ? -20.672 19.625 17.719 1 97.31 403 ALA A C 1
ATOM 3223 O O . ALA A 1 403 ? -21.547 19.172 16.984 1 97.31 403 ALA A O 1
ATOM 3224 N N . SER A 1 404 ? -19.688 20.406 17.266 1 98 404 SER A N 1
ATOM 3225 C CA . SER A 1 404 ? -19.609 20.781 15.852 1 98 404 SER A CA 1
ATOM 3226 C C . SER A 1 404 ? -18.172 21.047 15.43 1 98 404 SER A C 1
ATOM 3228 O O . SER A 1 404 ? -17.312 21.312 16.281 1 98 404 SER A O 1
ATOM 3230 N N . ILE A 1 405 ? -18 20.891 14.156 1 98.44 405 ILE A N 1
ATOM 3231 C CA . ILE A 1 405 ? -16.734 21.219 13.539 1 98.44 405 ILE A CA 1
ATOM 3232 C C . ILE A 1 405 ? -16.891 22.453 12.641 1 98.44 405 ILE A C 1
ATOM 3234 O O . ILE A 1 405 ? -17.828 22.531 11.852 1 98.44 405 ILE A O 1
ATOM 3238 N N . THR A 1 406 ? -16.094 23.438 12.789 1 98.44 406 THR A N 1
ATOM 3239 C CA . THR A 1 406 ? -15.977 24.531 11.82 1 98.44 406 THR A CA 1
ATOM 3240 C C . THR A 1 406 ? -14.656 24.438 11.07 1 98.44 406 THR A C 1
ATOM 3242 O O . THR A 1 406 ? -13.586 24.453 11.68 1 98.44 406 THR A O 1
ATOM 3245 N N . ALA A 1 407 ? -14.797 24.375 9.75 1 97.31 407 ALA A N 1
ATOM 3246 C CA . ALA A 1 407 ? -13.609 24.031 8.969 1 97.31 407 ALA A CA 1
ATOM 3247 C C . ALA A 1 407 ? -13.227 25.172 8.031 1 97.31 407 ALA A C 1
ATOM 3249 O O . ALA A 1 407 ? -14.086 25.922 7.566 1 97.31 407 ALA A O 1
ATOM 3250 N N . CYS A 1 408 ? -11.945 25.328 7.758 1 95.5 408 CYS A N 1
ATOM 3251 C CA . CYS A 1 408 ? -11.391 26.156 6.691 1 95.5 408 CYS A CA 1
ATOM 3252 C C . CYS A 1 408 ? -10.219 25.453 6.02 1 95.5 408 CYS A C 1
ATOM 3254 O O . CYS A 1 408 ? -9.828 24.359 6.414 1 95.5 408 CYS A O 1
ATOM 3256 N N . GLY A 1 409 ? -9.742 26.016 4.883 1 91.25 409 GLY A N 1
ATOM 3257 C CA . GLY A 1 409 ? -8.633 25.422 4.16 1 91.25 409 GLY A CA 1
ATOM 3258 C C . GLY A 1 409 ? -9.047 24.766 2.857 1 91.25 409 GLY A C 1
ATOM 3259 O O . GLY A 1 409 ? -10.219 24.797 2.486 1 91.25 409 GLY A O 1
ATOM 3260 N N . GLY A 1 410 ? -8.125 24.125 2.238 1 87.94 410 GLY A N 1
ATOM 3261 C CA . GLY A 1 410 ? -8.297 23.641 0.875 1 87.94 410 GLY A CA 1
ATOM 3262 C C . GLY A 1 410 ? -9.297 22.516 0.761 1 87.94 410 GLY A C 1
ATOM 3263 O O . GLY A 1 410 ? -9.984 22.391 -0.257 1 87.94 410 GLY A O 1
ATOM 3264 N N . VAL A 1 411 ? -9.453 21.719 1.758 1 91.69 411 VAL A N 1
ATOM 3265 C CA . VAL A 1 411 ? -10.32 20.547 1.744 1 91.69 411 VAL A CA 1
ATOM 3266 C C . VAL A 1 411 ? -11.781 20.984 1.653 1 91.69 411 VAL A C 1
ATOM 3268 O O . VAL A 1 411 ? -12.641 20.203 1.22 1 91.69 411 VAL A O 1
ATOM 3271 N N . THR A 1 412 ? -12.086 22.219 2.041 1 93.75 412 THR A N 1
ATOM 3272 C CA . THR A 1 412 ? -13.469 22.688 2.062 1 93.75 412 THR A CA 1
ATOM 3273 C C . THR A 1 412 ? -14.023 22.812 0.646 1 93.75 412 THR A C 1
ATOM 3275 O O . THR A 1 412 ? -15.234 22.938 0.458 1 93.75 412 THR A O 1
ATOM 3278 N N . LYS A 1 413 ? -13.156 22.703 -0.331 1 90.19 413 LYS A N 1
ATOM 3279 C CA . LYS A 1 413 ? -13.586 22.734 -1.727 1 90.19 413 LYS A CA 1
ATOM 3280 C C . LYS A 1 413 ? -14.078 21.359 -2.18 1 90.19 413 LYS A C 1
ATOM 3282 O O . LYS A 1 413 ? -14.719 21.234 -3.225 1 90.19 413 LYS A O 1
ATOM 3287 N N . ASP A 1 414 ? -13.766 20.375 -1.436 1 92.75 414 ASP A N 1
ATOM 3288 C CA . ASP A 1 414 ? -14.188 19.016 -1.739 1 92.75 414 ASP A CA 1
ATOM 3289 C C . ASP A 1 414 ? -15.391 18.609 -0.892 1 92.75 414 ASP A C 1
ATOM 3291 O O . ASP A 1 414 ? -15.234 18.016 0.182 1 92.75 414 ASP A O 1
ATOM 3295 N N . ARG A 1 415 ? -16.531 18.797 -1.372 1 94.25 415 ARG A N 1
ATOM 3296 C CA . ARG A 1 415 ? -17.766 18.594 -0.622 1 94.25 415 ARG A CA 1
ATOM 3297 C C . ARG A 1 415 ? -17.938 17.125 -0.243 1 94.25 415 ARG A C 1
ATOM 3299 O O . ARG A 1 415 ? -18.469 16.812 0.825 1 94.25 415 ARG A O 1
ATOM 3306 N N . ARG A 1 416 ? -17.578 16.219 -1.094 1 95.56 416 ARG A N 1
ATOM 3307 C CA . ARG A 1 416 ? -17.719 14.789 -0.825 1 95.56 416 ARG A CA 1
ATOM 3308 C C . ARG A 1 416 ? -16.828 14.359 0.336 1 95.56 416 ARG A C 1
ATOM 3310 O O . ARG A 1 416 ? -17.234 13.547 1.171 1 95.56 416 ARG A O 1
ATOM 3317 N N . TRP A 1 417 ? -15.641 14.859 0.306 1 96.81 417 TRP A N 1
ATOM 3318 C CA . TRP A 1 417 ? -14.734 14.523 1.399 1 96.81 417 TRP A CA 1
ATOM 3319 C C . TRP A 1 417 ? -15.227 15.109 2.717 1 96.81 417 TRP A C 1
ATOM 3321 O O . TRP A 1 417 ? -15.148 14.453 3.762 1 96.81 417 TRP A O 1
ATOM 3331 N N . LEU A 1 418 ? -15.797 16.375 2.689 1 97.81 418 LEU A N 1
ATOM 3332 C CA . LEU A 1 418 ? -16.391 16.969 3.885 1 97.81 418 LEU A CA 1
ATOM 3333 C C . LEU A 1 418 ? -17.531 16.094 4.418 1 97.81 418 LEU A C 1
ATOM 3335 O O . LEU A 1 418 ? -17.641 15.898 5.629 1 97.81 418 LEU A O 1
ATOM 3339 N N . GLN A 1 419 ? -18.312 15.648 3.48 1 98.31 419 GLN A N 1
ATOM 3340 C CA . GLN A 1 419 ? -19.406 14.766 3.885 1 98.31 419 GLN A CA 1
ATOM 3341 C C . GLN A 1 419 ? -18.875 13.508 4.555 1 98.31 419 GLN A C 1
ATOM 3343 O O . GLN A 1 419 ? -19.406 13.062 5.574 1 98.31 419 GLN A O 1
ATOM 3348 N N . MET A 1 420 ? -17.844 12.953 4.004 1 98.44 420 MET A N 1
ATOM 3349 C CA . MET A 1 420 ? -17.219 11.758 4.574 1 98.44 420 MET A CA 1
ATOM 3350 C C . MET A 1 420 ? -16.734 12.031 5.996 1 98.44 420 MET A C 1
ATOM 3352 O O . MET A 1 420 ? -17 11.234 6.902 1 98.44 420 MET A O 1
ATOM 3356 N N . ILE A 1 421 ? -16.031 13.156 6.223 1 98.69 421 ILE A N 1
ATOM 3357 C CA . ILE A 1 421 ? -15.531 13.508 7.543 1 98.69 421 ILE A CA 1
ATOM 3358 C C . ILE A 1 421 ? -16.703 13.688 8.508 1 98.69 421 ILE A C 1
ATOM 3360 O O . ILE A 1 421 ? -16.656 13.211 9.648 1 98.69 421 ILE A O 1
ATOM 3364 N N . SER A 1 422 ? -17.734 14.344 8.023 1 98.81 422 SER A N 1
ATOM 3365 C CA . SER A 1 422 ? -18.922 14.539 8.844 1 98.81 422 SER A CA 1
ATOM 3366 C C . SER A 1 422 ? -19.562 13.203 9.211 1 98.81 422 SER A C 1
ATOM 3368 O O . SER A 1 422 ? -19.922 12.969 10.367 1 98.81 422 SER A O 1
ATOM 3370 N N . ASP A 1 423 ? -19.703 12.336 8.258 1 98.81 423 ASP A N 1
ATOM 3371 C CA . ASP A 1 423 ? -20.281 11.023 8.492 1 98.81 423 ASP A CA 1
ATOM 3372 C C . ASP A 1 423 ? -19.438 10.211 9.469 1 98.81 423 ASP A C 1
ATOM 3374 O O . ASP A 1 423 ? -19.969 9.555 10.367 1 98.81 423 ASP A O 1
ATOM 3378 N N . VAL A 1 424 ? -18.172 10.219 9.289 1 98.81 424 VAL A N 1
ATOM 3379 C CA . VAL A 1 424 ? -17.25 9.438 10.117 1 98.81 424 VAL A CA 1
ATOM 3380 C C . VAL A 1 424 ? -17.297 9.945 11.555 1 98.81 424 VAL A C 1
ATOM 3382 O O . VAL A 1 424 ? -17.344 9.148 12.5 1 98.81 424 VAL A O 1
ATOM 3385 N N . THR A 1 425 ? -17.344 11.281 11.766 1 98.62 425 THR A N 1
ATOM 3386 C CA . THR A 1 425 ? -17.25 11.875 13.094 1 98.62 425 THR A CA 1
ATOM 3387 C C . THR A 1 425 ? -18.625 11.961 13.75 1 98.62 425 THR A C 1
ATOM 3389 O O . THR A 1 425 ? -18.719 12.109 14.969 1 98.62 425 THR A O 1
ATOM 3392 N N . GLY A 1 426 ? -19.625 11.922 12.906 1 98.56 426 GLY A N 1
ATOM 3393 C CA . GLY A 1 426 ? -20.969 12.109 13.414 1 98.56 426 GLY A CA 1
ATOM 3394 C C . GLY A 1 426 ? -21.281 13.539 13.805 1 98.56 426 GLY A C 1
ATOM 3395 O O . GLY A 1 426 ? -22.203 13.797 14.57 1 98.56 426 GLY A O 1
ATOM 3396 N N . LYS A 1 427 ? -20.453 14.516 13.344 1 98.69 427 LYS A N 1
ATOM 3397 C CA . LYS A 1 427 ? -20.594 15.922 13.711 1 98.69 427 LYS A CA 1
ATOM 3398 C C . LYS A 1 427 ? -20.922 16.781 12.492 1 98.69 427 LYS A C 1
ATOM 3400 O O . LYS A 1 427 ? -20.391 16.547 11.406 1 98.69 427 LYS A O 1
ATOM 3405 N N . PRO A 1 428 ? -21.781 17.75 12.633 1 98.69 428 PRO A N 1
ATOM 3406 C CA . PRO A 1 428 ? -21.938 18.703 11.531 1 98.69 428 PRO A CA 1
ATOM 3407 C C . PRO A 1 428 ? -20.672 19.531 11.273 1 98.69 428 PRO A C 1
ATOM 3409 O O . PRO A 1 428 ? -19.938 19.844 12.219 1 98.69 428 PRO A O 1
ATOM 3412 N N . ILE A 1 429 ? -20.422 19.844 10.016 1 98.62 429 ILE A N 1
ATOM 3413 C CA . ILE A 1 429 ? -19.281 20.672 9.633 1 98.62 429 ILE A CA 1
ATOM 3414 C C . ILE A 1 429 ? -19.781 22 9.047 1 98.62 429 ILE A C 1
ATOM 3416 O O . ILE A 1 429 ? -20.5 22 8.039 1 98.62 429 ILE A O 1
ATOM 3420 N N . ILE A 1 430 ? -19.406 23.078 9.664 1 98.19 430 ILE A N 1
ATOM 3421 C CA . ILE A 1 430 ? -19.75 24.422 9.211 1 98.19 430 ILE A CA 1
ATOM 3422 C C . ILE A 1 430 ? -18.609 24.984 8.375 1 98.19 430 ILE A C 1
ATOM 3424 O O . ILE A 1 430 ? -17.453 24.953 8.789 1 98.19 430 ILE A O 1
ATOM 3428 N N . VAL A 1 431 ? -18.891 25.438 7.184 1 97.69 431 VAL A N 1
ATOM 3429 C CA . VAL A 1 431 ? -17.938 26.172 6.34 1 97.69 431 VAL A CA 1
ATOM 3430 C C . VAL A 1 431 ? -18.422 27.609 6.156 1 97.69 431 VAL A C 1
ATOM 3432 O O . VAL A 1 431 ? -19.547 27.828 5.699 1 97.69 431 VAL A O 1
ATOM 3435 N N . ASN A 1 432 ? -17.641 28.531 6.484 1 97 432 ASN A N 1
ATOM 3436 C CA . ASN A 1 432 ? -18 29.938 6.449 1 97 432 ASN A CA 1
ATOM 3437 C C . ASN A 1 432 ? -17.812 30.531 5.059 1 97 432 ASN A C 1
ATOM 3439 O O . ASN A 1 432 ? -17.172 29.922 4.203 1 97 432 ASN A O 1
ATOM 3443 N N . GLU A 1 433 ? -18.375 31.719 4.883 1 95.12 433 GLU A N 1
ATOM 3444 C CA . GLU A 1 433 ? -18.281 32.438 3.621 1 95.12 433 GLU A CA 1
ATOM 3445 C C . GLU A 1 433 ? -16.844 32.844 3.309 1 95.12 433 GLU A C 1
ATOM 3447 O O . GLU A 1 433 ? -16.375 32.688 2.178 1 95.12 433 GLU A O 1
ATOM 3452 N N . ASN A 1 434 ? -16.203 33.344 4.344 1 91.38 434 ASN A N 1
ATOM 3453 C CA . ASN A 1 434 ? -14.797 33.688 4.188 1 91.38 434 ASN A CA 1
ATOM 3454 C C . ASN A 1 434 ? -13.891 32.5 4.516 1 91.38 434 ASN A C 1
ATOM 3456 O O . ASN A 1 434 ? -13.844 32.062 5.66 1 91.38 434 ASN A O 1
ATOM 3460 N N . ILE A 1 435 ? -13.078 32.125 3.592 1 86.31 435 ILE A N 1
ATOM 3461 C CA . ILE A 1 435 ? -12.266 30.938 3.756 1 86.31 435 ILE A CA 1
ATOM 3462 C C . ILE A 1 435 ? -10.898 31.312 4.32 1 86.31 435 ILE A C 1
ATOM 3464 O O . ILE A 1 435 ? -10.148 30.453 4.781 1 86.31 435 ILE A O 1
ATOM 3468 N N . GLN A 1 436 ? -10.602 32.625 4.293 1 90.88 436 GLN A N 1
ATOM 3469 C CA . GLN A 1 436 ? -9.359 33.125 4.883 1 90.88 436 GLN A CA 1
ATOM 3470 C C . GLN A 1 436 ? -9.523 33.406 6.375 1 90.88 436 GLN A C 1
ATOM 3472 O O . GLN A 1 436 ? -9.453 34.531 6.812 1 90.88 436 GLN A O 1
ATOM 3477 N N . ALA A 1 437 ? -9.57 32.312 7.094 1 95.06 437 ALA A N 1
ATOM 3478 C CA . ALA A 1 437 ? -9.898 32.375 8.516 1 95.06 437 ALA A CA 1
ATOM 3479 C C . ALA A 1 437 ? -8.836 33.156 9.281 1 95.06 437 ALA A C 1
ATOM 3481 O O . ALA A 1 437 ? -9.133 33.844 10.266 1 95.06 437 ALA A O 1
ATOM 3482 N N . GLY A 1 438 ? -7.617 33.062 8.828 1 96.38 438 GLY A N 1
ATOM 3483 C CA . GLY A 1 438 ? -6.551 33.812 9.469 1 96.38 438 GLY A CA 1
ATOM 3484 C C . GLY A 1 438 ? -6.715 35.312 9.328 1 96.38 438 GLY A C 1
ATOM 3485 O O . GLY A 1 438 ? -6.672 36.062 10.32 1 96.38 438 GLY A O 1
ATOM 3486 N N . VAL A 1 439 ? -6.977 35.781 8.141 1 97.94 439 VAL A N 1
ATOM 3487 C CA . VAL A 1 439 ? -7.141 37.219 7.859 1 97.94 439 VAL A CA 1
ATOM 3488 C C . VAL A 1 439 ? -8.383 37.75 8.57 1 97.94 439 VAL A C 1
ATOM 3490 O O . VAL A 1 439 ? -8.328 38.75 9.266 1 97.94 439 VAL A O 1
ATOM 3493 N N . LEU A 1 440 ? -9.438 37.062 8.383 1 98.38 440 LEU A N 1
ATOM 3494 C CA . LEU A 1 440 ? -10.664 37.5 9.031 1 98.38 440 LEU A CA 1
ATOM 3495 C C . LEU A 1 440 ? -10.523 37.438 10.547 1 98.38 440 LEU A C 1
ATOM 3497 O O . LEU A 1 440 ? -11.078 38.281 11.258 1 98.38 440 LEU A O 1
ATOM 3501 N N . GLY A 1 441 ? -9.867 36.375 11 1 98.69 441 GLY A N 1
ATOM 3502 C CA . GLY A 1 441 ? -9.594 36.312 12.43 1 98.69 441 GLY A CA 1
ATOM 3503 C C . GLY A 1 441 ? -8.867 37.531 12.961 1 98.69 441 GLY A C 1
ATOM 3504 O O . GLY A 1 441 ? -9.219 38.031 14.023 1 98.69 441 GLY A O 1
ATOM 3505 N N . CYS A 1 442 ? -7.902 37.969 12.266 1 98.81 442 CYS A N 1
ATOM 3506 C CA . CYS A 1 442 ? -7.199 39.188 12.625 1 98.81 442 CYS A CA 1
ATOM 3507 C C . CYS A 1 442 ? -8.148 40.375 12.656 1 98.81 442 CYS A C 1
ATOM 3509 O O . CYS A 1 442 ? -8.094 41.219 13.57 1 98.81 442 CYS A O 1
ATOM 3511 N N . CYS A 1 443 ? -9.016 40.469 11.703 1 98.81 443 CYS A N 1
ATOM 3512 C CA . CYS A 1 443 ? -9.969 41.562 11.641 1 98.81 443 CYS A CA 1
ATOM 3513 C C . CYS A 1 443 ? -10.938 41.531 12.82 1 98.81 443 CYS A C 1
ATOM 3515 O O . CYS A 1 443 ? -11.297 42.562 13.383 1 98.81 443 CYS A O 1
ATOM 3517 N N . VAL A 1 444 ? -11.336 40.344 13.164 1 98.81 444 VAL A N 1
ATOM 3518 C CA . VAL A 1 444 ? -12.219 40.156 14.305 1 98.81 444 VAL A CA 1
ATOM 3519 C C . VAL A 1 444 ? -11.539 40.656 15.578 1 98.81 444 VAL A C 1
ATOM 3521 O O . VAL A 1 444 ? -12.141 41.375 16.359 1 98.81 444 VAL A O 1
ATOM 3524 N N . VAL A 1 445 ? -10.344 40.25 15.75 1 98.81 445 VAL A N 1
ATOM 3525 C CA . VAL A 1 445 ? -9.57 40.688 16.906 1 98.81 445 VAL A CA 1
ATOM 3526 C C . VAL A 1 445 ? -9.43 42.188 16.906 1 98.81 445 VAL A C 1
ATOM 3528 O O . VAL A 1 445 ? -9.633 42.844 17.922 1 98.81 445 VAL A O 1
ATOM 3531 N N . ALA A 1 446 ? -9.141 42.75 15.75 1 98.81 446 ALA A N 1
ATOM 3532 C CA . ALA A 1 446 ? -8.938 44.188 15.602 1 98.81 446 ALA A CA 1
ATOM 3533 C C . ALA A 1 446 ? -10.219 44.969 15.93 1 98.81 446 ALA A C 1
ATOM 3535 O O . ALA A 1 446 ? -10.164 46.062 16.453 1 98.81 446 ALA A O 1
ATOM 3536 N N . ALA A 1 447 ? -11.328 44.406 15.664 1 98.56 447 ALA A N 1
ATOM 3537 C CA . ALA A 1 447 ? -12.617 45.062 15.844 1 98.56 447 ALA A CA 1
ATOM 3538 C C . ALA A 1 447 ? -13.109 44.938 17.281 1 98.56 447 ALA A C 1
ATOM 3540 O O . ALA A 1 447 ? -14.062 45.594 17.672 1 98.56 447 ALA A O 1
ATOM 3541 N N . SER A 1 448 ? -12.484 44.219 18.062 1 97.94 448 SER A N 1
ATOM 3542 C CA . SER A 1 448 ? -12.977 43.844 19.391 1 97.94 448 SER A CA 1
ATOM 3543 C C . SER A 1 448 ? -12.422 44.75 20.469 1 97.94 448 SER A C 1
ATOM 3545 O O . SER A 1 448 ? -11.727 45.75 20.156 1 97.94 448 SER A O 1
ATOM 3547 N N . LYS A 1 449 ? -12.797 44.469 21.734 1 96.56 449 LYS A N 1
ATOM 3548 C CA . LYS A 1 449 ? -12.312 45.125 22.938 1 96.56 449 LYS A CA 1
ATOM 3549 C C . LYS A 1 449 ? -12.594 46.625 22.891 1 96.56 449 LYS A C 1
ATOM 3551 O O . LYS A 1 449 ? -11.719 47.438 23.188 1 96.56 449 LYS A O 1
ATOM 3556 N N . GLY A 1 450 ? -13.68 47 22.344 1 93.38 450 GLY A N 1
ATOM 3557 C CA . GLY A 1 450 ? -14.164 48.375 22.438 1 93.38 450 GLY A CA 1
ATOM 3558 C C . GLY A 1 450 ? -13.844 49.219 21.219 1 93.38 450 GLY A C 1
ATOM 3559 O O . GLY A 1 450 ? -14.203 50.375 21.141 1 93.38 450 GLY A O 1
ATOM 3560 N N . ARG A 1 451 ? -13.188 48.594 20.234 1 95.12 451 ARG A N 1
ATOM 3561 C CA . ARG A 1 451 ? -12.828 49.344 19.031 1 95.12 451 ARG A CA 1
ATOM 3562 C C . ARG A 1 451 ? -13.977 49.375 18.031 1 95.12 451 ARG A C 1
ATOM 3564 O O . ARG A 1 451 ? -13.969 50.156 17.094 1 95.12 451 ARG A O 1
ATOM 3571 N N . PHE A 1 452 ? -14.898 48.594 18.125 1 96.31 452 PHE A N 1
ATOM 3572 C CA . PHE A 1 452 ? -16.219 48.594 17.516 1 96.31 452 PHE A CA 1
ATOM 3573 C C . PHE A 1 452 ? -17.172 47.656 18.266 1 96.31 452 PHE A C 1
ATOM 3575 O O . PHE A 1 452 ? -18.297 48.062 18.594 1 96.31 452 PHE A O 1
ATOM 3582 N N . TYR A 1 453 ? -16.656 46.5 18.531 1 97.5 453 TYR A N 1
ATOM 3583 C CA . TYR A 1 453 ? -17.406 45.562 19.359 1 97.5 453 TYR A CA 1
ATOM 3584 C C . TYR A 1 453 ? -16.828 45.469 20.766 1 97.5 453 TYR A C 1
ATOM 3586 O O . TYR A 1 453 ? -15.648 45.75 20.984 1 97.5 453 TYR A O 1
ATOM 3594 N N . ASN A 1 454 ? -17.594 44.969 21.703 1 96.62 454 ASN A N 1
ATOM 3595 C CA . ASN A 1 454 ? -17.188 44.969 23.094 1 96.62 454 ASN A CA 1
ATOM 3596 C C . ASN A 1 454 ? -16.219 43.844 23.406 1 96.62 454 ASN A C 1
ATOM 3598 O O . ASN A 1 454 ? -15.344 43.969 24.266 1 96.62 454 ASN A O 1
ATOM 3602 N N . ASP A 1 455 ? -16.547 42.688 22.734 1 96.62 455 ASP A N 1
ATOM 3603 C CA . ASP A 1 455 ? -15.727 41.531 23.016 1 96.62 455 ASP A CA 1
ATOM 3604 C C . ASP A 1 455 ? -15.547 40.656 21.766 1 96.62 455 ASP A C 1
ATOM 3606 O O . ASP A 1 455 ? -16.109 40.969 20.719 1 96.62 455 ASP A O 1
ATOM 3610 N N . PHE A 1 456 ? -14.719 39.75 21.922 1 98 456 PHE A N 1
ATOM 3611 C CA . PHE A 1 456 ? -14.367 38.875 20.797 1 98 456 PHE A CA 1
ATOM 3612 C C . PHE A 1 456 ? -15.594 38.156 20.281 1 98 456 PHE A C 1
ATOM 3614 O O . PHE A 1 456 ? -15.797 38.031 19.062 1 98 456 PHE A O 1
ATOM 3621 N N . GLN A 1 457 ? -16.391 37.625 21.125 1 97.12 457 GLN A N 1
ATOM 3622 C CA . GLN A 1 457 ? -17.547 36.812 20.734 1 97.12 457 GLN A CA 1
ATOM 3623 C C . GLN A 1 457 ? -18.547 37.625 19.938 1 97.12 457 GLN A C 1
ATOM 3625 O O . GLN A 1 457 ? -19.062 37.156 18.906 1 97.12 457 GLN A O 1
ATOM 3630 N N . SER A 1 458 ? -18.812 38.781 20.453 1 97.5 458 SER A N 1
ATOM 3631 C CA . SER A 1 458 ? -19.75 39.656 19.734 1 97.5 458 SER A CA 1
ATOM 3632 C C . SER A 1 458 ? -19.203 40 18.344 1 97.5 458 SER A C 1
ATOM 3634 O O . SER A 1 458 ? -19.953 40.031 17.375 1 97.5 458 SER A O 1
ATOM 3636 N N . ALA A 1 459 ? -17.938 40.281 18.266 1 98.19 459 ALA A N 1
ATOM 3637 C CA . ALA A 1 459 ? -17.328 40.594 16.969 1 98.19 459 ALA A CA 1
ATOM 3638 C C . ALA A 1 459 ? -17.438 39.406 16.016 1 98.19 459 ALA A C 1
ATOM 3640 O O . ALA A 1 459 ? -17.859 39.562 14.875 1 98.19 459 ALA A O 1
ATOM 3641 N N . ALA A 1 460 ? -17.078 38.25 16.5 1 98.12 460 ALA A N 1
ATOM 3642 C CA . ALA A 1 460 ? -17.094 37.031 15.68 1 98.12 460 ALA A CA 1
ATOM 3643 C C . ALA A 1 460 ? -18.516 36.719 15.203 1 98.12 460 ALA A C 1
ATOM 3645 O O . ALA A 1 460 ? -18.719 36.375 14.031 1 98.12 460 ALA A O 1
ATOM 3646 N N . GLU A 1 461 ? -19.484 36.844 16.031 1 97.12 461 GLU A N 1
ATOM 3647 C CA . GLU A 1 461 ? -20.875 36.562 15.703 1 97.12 461 GLU A CA 1
ATOM 3648 C C . GLU A 1 461 ? -21.375 37.438 14.578 1 97.12 461 GLU A C 1
ATOM 3650 O O . GLU A 1 461 ? -22.219 37.031 13.773 1 97.12 461 GLU A O 1
ATOM 3655 N N . HIS A 1 462 ? -20.875 38.625 14.547 1 97.19 462 HIS A N 1
ATOM 3656 C CA . HIS A 1 462 ? -21.359 39.562 13.562 1 97.19 462 HIS A CA 1
ATOM 3657 C C . HIS A 1 462 ? -20.531 39.5 12.273 1 97.19 462 HIS A C 1
ATOM 3659 O O . HIS A 1 462 ? -21.062 39.781 11.188 1 97.19 462 HIS A O 1
ATOM 3665 N N . MET A 1 463 ? -19.328 39.094 12.398 1 98.06 463 MET A N 1
ATOM 3666 C CA . MET A 1 463 ? -18.406 39.25 11.266 1 98.06 463 MET A CA 1
ATOM 3667 C C . MET A 1 463 ? -18.25 37.906 10.531 1 98.06 463 MET A C 1
ATOM 3669 O O . MET A 1 463 ? -17.859 37.906 9.359 1 98.06 463 MET A O 1
ATOM 3673 N N . VAL A 1 464 ? -18.422 36.812 11.227 1 98 464 VAL A N 1
ATOM 3674 C CA . VAL A 1 464 ? -18.266 35.469 10.641 1 98 464 VAL A CA 1
ATOM 3675 C C . VAL A 1 464 ? -19.625 34.938 10.234 1 98 464 VAL A C 1
ATOM 3677 O O . VAL A 1 464 ? -20.531 34.844 11.055 1 98 464 VAL A O 1
ATOM 3680 N N . LYS A 1 465 ? -19.734 34.562 8.93 1 96.81 465 LYS A N 1
ATOM 3681 C CA . LYS A 1 465 ? -21.016 34.062 8.398 1 96.81 465 LYS A CA 1
ATOM 3682 C C . LYS A 1 465 ? -20.859 32.688 7.773 1 96.81 465 LYS A C 1
ATOM 3684 O O . LYS A 1 465 ? -20 32.469 6.918 1 96.81 465 LYS A O 1
ATOM 3689 N N . PRO A 1 466 ? -21.719 31.781 8.211 1 96.38 466 PRO A N 1
ATOM 3690 C CA . PRO A 1 466 ? -21.688 30.469 7.566 1 96.38 466 PRO A CA 1
ATOM 3691 C C . PRO A 1 466 ? -22.125 30.516 6.109 1 96.38 466 PRO A C 1
ATOM 3693 O O . PRO A 1 466 ? -23.047 31.266 5.766 1 96.38 466 PRO A O 1
ATOM 3696 N N . LYS A 1 467 ? -21.453 29.828 5.305 1 96.62 467 LYS A N 1
ATOM 3697 C CA . LYS A 1 467 ? -21.875 29.641 3.916 1 96.62 467 LYS A CA 1
ATOM 3698 C C . LYS A 1 467 ? -22.766 28.422 3.771 1 96.62 467 LYS A C 1
ATOM 3700 O O . LYS A 1 467 ? -23.828 28.5 3.154 1 96.62 467 LYS A O 1
ATOM 3705 N N . PHE A 1 468 ? -22.328 27.219 4.289 1 97.19 468 PHE A N 1
ATOM 3706 C CA . PHE A 1 468 ? -23.141 26 4.293 1 97.19 468 PHE A CA 1
ATOM 3707 C C . PHE A 1 468 ? -22.734 25.078 5.438 1 97.19 468 PHE A C 1
ATOM 3709 O O . PHE A 1 468 ? -21.703 25.281 6.074 1 97.19 468 PHE A O 1
ATOM 3716 N N . ILE A 1 469 ? -23.641 24.188 5.762 1 97.94 469 ILE A N 1
ATOM 3717 C CA . ILE A 1 469 ? -23.422 23.188 6.797 1 97.94 469 ILE A CA 1
ATOM 3718 C C . ILE A 1 469 ? -23.562 21.797 6.195 1 97.94 469 ILE A C 1
ATOM 3720 O O . ILE A 1 469 ? -24.516 21.531 5.453 1 97.94 469 ILE A O 1
ATOM 3724 N N . VAL A 1 470 ? -22.562 20.953 6.387 1 98.31 470 VAL A N 1
ATOM 3725 C CA . VAL A 1 470 ? -22.625 19.531 6.027 1 98.31 470 VAL A CA 1
ATOM 3726 C C . VAL A 1 470 ? -23.109 18.719 7.227 1 98.31 470 VAL A C 1
ATOM 3728 O O . VAL A 1 470 ? -22.406 18.625 8.234 1 98.31 470 VAL A O 1
ATOM 3731 N N . GLU A 1 471 ? -24.281 18.156 7.102 1 98.62 471 GLU A N 1
ATOM 3732 C CA . GLU A 1 471 ? -24.828 17.328 8.172 1 98.62 471 GLU A CA 1
ATOM 3733 C C . GLU A 1 471 ? -24.391 15.875 8.023 1 98.62 471 GLU A C 1
ATOM 3735 O O . GLU A 1 471 ? -24.328 15.344 6.914 1 98.62 471 GLU A O 1
ATOM 3740 N N . PRO A 1 472 ? -24.078 15.242 9.156 1 98.69 472 PRO A N 1
ATOM 3741 C CA . PRO A 1 472 ? -23.719 13.828 9.039 1 98.69 472 PRO A CA 1
ATOM 3742 C C . PRO A 1 472 ? -24.922 12.953 8.664 1 98.69 472 PRO A C 1
ATOM 3744 O O . PRO A 1 472 ? -26.031 13.195 9.117 1 98.69 472 PRO A O 1
ATOM 3747 N N . ASP A 1 473 ? -24.703 12.039 7.762 1 98.56 473 ASP A N 1
ATOM 3748 C CA . ASP A 1 473 ? -25.625 10.922 7.605 1 98.56 473 ASP A CA 1
ATOM 3749 C C . ASP A 1 473 ? -25.375 9.852 8.664 1 98.56 473 ASP A C 1
ATOM 3751 O O . ASP A 1 473 ? -24.406 9.102 8.586 1 98.56 473 ASP A O 1
ATOM 3755 N N . MET A 1 474 ? -26.297 9.742 9.578 1 98.25 474 MET A N 1
ATOM 3756 C CA . MET A 1 474 ? -26.078 8.914 10.758 1 98.25 474 MET A CA 1
ATOM 3757 C C . MET A 1 474 ? -26.078 7.438 10.391 1 98.25 474 MET A C 1
ATOM 3759 O O . MET A 1 474 ? -25.484 6.613 11.094 1 98.25 474 MET A O 1
ATOM 3763 N N . LYS A 1 475 ? -26.719 7.004 9.297 1 98.31 475 LYS A N 1
ATOM 3764 C CA . LYS A 1 475 ? -26.609 5.637 8.805 1 98.31 475 LYS A CA 1
ATOM 3765 C C . LYS A 1 475 ? -25.188 5.328 8.359 1 98.31 475 LYS A C 1
ATOM 3767 O O . LYS A 1 475 ? -24.641 4.27 8.68 1 98.31 475 LYS A O 1
ATOM 3772 N N . ASN A 1 476 ? -24.625 6.297 7.645 1 98.44 476 ASN A N 1
ATOM 3773 C CA . ASN A 1 476 ? -23.234 6.16 7.254 1 98.44 476 ASN A CA 1
ATOM 3774 C C . ASN A 1 476 ? -22.312 6.137 8.469 1 98.44 476 ASN A C 1
ATOM 3776 O O . ASN A 1 476 ? -21.328 5.383 8.508 1 98.44 476 ASN A O 1
ATOM 3780 N N . HIS A 1 477 ? -22.609 7.004 9.445 1 98.62 477 HIS A N 1
ATOM 3781 C CA . HIS A 1 477 ? -21.812 7.043 10.664 1 98.62 477 HIS A CA 1
ATOM 3782 C C . HIS A 1 477 ? -21.719 5.664 11.312 1 98.62 477 HIS A C 1
ATOM 3784 O O . HIS A 1 477 ? -20.641 5.215 11.688 1 98.62 477 HIS A O 1
ATOM 3790 N N . GLU A 1 478 ? -22.812 5.027 11.391 1 98.56 478 GLU A N 1
ATOM 3791 C CA . GLU A 1 478 ? -22.859 3.689 11.977 1 98.56 478 GLU A CA 1
ATOM 3792 C C . GLU A 1 478 ? -22.094 2.688 11.125 1 98.56 478 GLU A C 1
ATOM 3794 O O . GLU A 1 478 ? -21.391 1.816 11.648 1 98.56 478 GLU A O 1
ATOM 3799 N N . GLU A 1 479 ? -22.234 2.807 9.836 1 98.31 479 GLU A N 1
ATOM 3800 C CA . GLU A 1 479 ? -21.547 1.905 8.914 1 98.31 479 GLU A CA 1
ATOM 3801 C C . GLU A 1 479 ? -20.031 2.064 9.008 1 98.31 479 GLU A C 1
ATOM 3803 O O . GLU A 1 479 ? -19.297 1.094 8.836 1 98.31 479 GLU A O 1
ATOM 3808 N N . TYR A 1 480 ? -19.5 3.268 9.32 1 98.62 480 TYR A N 1
ATOM 3809 C CA . TYR A 1 480 ? -18.078 3.553 9.375 1 98.62 480 TYR A CA 1
ATOM 3810 C C . TYR A 1 480 ? -17.453 2.988 10.641 1 98.62 480 TYR A C 1
ATOM 3812 O O . TYR A 1 480 ? -16.234 2.799 10.711 1 98.62 480 TYR A O 1
ATOM 3820 N N . GLN A 1 481 ? -18.25 2.691 11.672 1 98.25 481 GLN A N 1
ATOM 3821 C CA . GLN A 1 481 ? -17.734 2.402 13.008 1 98.25 481 GLN A CA 1
ATOM 3822 C C . GLN A 1 481 ? -16.844 1.166 12.992 1 98.25 481 GLN A C 1
ATOM 3824 O O . GLN A 1 481 ? -15.734 1.185 13.547 1 98.25 481 GLN A O 1
ATOM 3829 N N . PRO A 1 482 ? -17.266 0.037 12.328 1 97.88 482 PRO A N 1
ATOM 3830 C CA . PRO A 1 482 ? -16.375 -1.126 12.32 1 97.88 482 PRO A CA 1
ATOM 3831 C C . PRO A 1 482 ? -15.047 -0.845 11.625 1 97.88 482 PRO A C 1
ATOM 3833 O O . PRO A 1 482 ? -14.008 -1.395 12.016 1 97.88 482 PRO A O 1
ATOM 3836 N N . TYR A 1 483 ? -15.078 -0.072 10.602 1 98.06 483 TYR A N 1
ATOM 3837 C CA . TYR A 1 483 ? -13.859 0.239 9.859 1 98.06 483 TYR A CA 1
ATOM 3838 C C . TYR A 1 483 ? -12.969 1.187 10.648 1 98.06 483 TYR A C 1
ATOM 3840 O O . TYR A 1 483 ? -11.742 1.089 10.594 1 98.06 483 TYR A O 1
ATOM 3848 N N . PHE A 1 484 ? -13.602 2.102 11.461 1 98.56 484 PHE A N 1
ATOM 3849 C CA . PHE A 1 484 ? -12.836 2.949 12.367 1 98.56 484 PHE A CA 1
ATOM 3850 C C . PHE A 1 484 ? -12.133 2.109 13.43 1 98.56 484 PHE A C 1
ATOM 3852 O O . PHE A 1 484 ? -10.961 2.334 13.727 1 98.56 484 PHE A O 1
ATOM 3859 N N . HIS A 1 485 ? -12.812 1.151 13.953 1 98.12 485 HIS A N 1
ATOM 3860 C CA . HIS A 1 485 ? -12.211 0.269 14.945 1 98.12 485 HIS A CA 1
ATOM 3861 C C . HIS A 1 485 ? -11.055 -0.524 14.352 1 98.12 485 HIS A C 1
ATOM 3863 O O . HIS A 1 485 ? -10.039 -0.752 15.016 1 98.12 485 HIS A O 1
ATOM 3869 N N . LYS A 1 486 ? -11.203 -0.977 13.156 1 97.88 486 LYS A N 1
ATOM 3870 C CA . LYS A 1 486 ? -10.125 -1.674 12.461 1 97.88 486 LYS A CA 1
ATOM 3871 C C . LYS A 1 486 ? -8.898 -0.772 12.305 1 97.88 486 LYS A C 1
ATOM 3873 O O . LYS A 1 486 ? -7.766 -1.229 12.445 1 97.88 486 LYS A O 1
ATOM 3878 N N . TYR A 1 487 ? -9.164 0.474 11.977 1 98.44 487 TYR A N 1
ATOM 3879 C CA . TYR A 1 487 ? -8.117 1.48 11.875 1 98.44 487 TYR A CA 1
ATOM 3880 C C . TYR A 1 487 ? -7.332 1.58 13.18 1 98.44 487 TYR A C 1
ATOM 3882 O O . TYR A 1 487 ? -6.098 1.583 13.18 1 98.44 487 TYR A O 1
ATOM 3890 N N . LEU A 1 488 ? -8.008 1.587 14.305 1 98.19 488 LEU A N 1
ATOM 3891 C CA . LEU A 1 488 ? -7.379 1.66 15.617 1 98.19 488 LEU A CA 1
ATOM 3892 C C . LEU A 1 488 ? -6.602 0.383 15.922 1 98.19 488 LEU A C 1
ATOM 3894 O O . LEU A 1 488 ? -5.461 0.44 16.375 1 98.19 488 LEU A O 1
ATOM 3898 N N . GLU A 1 489 ? -7.176 -0.745 15.633 1 98.06 489 GLU A N 1
ATOM 3899 C CA . GLU A 1 489 ? -6.57 -2.043 15.906 1 98.06 489 GLU A CA 1
ATOM 3900 C C . GLU A 1 489 ? -5.316 -2.26 15.062 1 98.06 489 GLU A C 1
ATOM 3902 O O . GLU A 1 489 ? -4.352 -2.875 15.516 1 98.06 489 GLU A O 1
ATOM 3907 N N . LEU A 1 490 ? -5.422 -1.84 13.852 1 98.38 490 LEU A N 1
ATOM 3908 C CA . LEU A 1 490 ? -4.293 -1.981 12.938 1 98.38 490 LEU A CA 1
ATOM 3909 C C . LEU A 1 490 ? -3.051 -1.292 13.5 1 98.38 490 LEU A C 1
ATOM 3911 O O . LEU A 1 490 ? -1.964 -1.873 13.508 1 98.38 490 LEU A O 1
ATOM 3915 N N . TYR A 1 491 ? -3.188 -0.023 14 1 97.88 491 TYR A N 1
ATOM 3916 C CA . TYR A 1 491 ? -2.055 0.674 14.594 1 97.88 491 TYR A CA 1
ATOM 3917 C C . TYR A 1 491 ? -1.544 -0.071 15.82 1 97.88 491 TYR A C 1
ATOM 3919 O O . TYR A 1 491 ? -0.336 -0.264 15.984 1 97.88 491 TYR A O 1
ATOM 3927 N N . GLU A 1 492 ? -2.459 -0.516 16.656 1 97.44 492 GLU A N 1
ATOM 3928 C CA . GLU A 1 492 ? -2.07 -1.206 17.875 1 97.44 492 GLU A CA 1
ATOM 3929 C C . GLU A 1 492 ? -1.28 -2.475 17.562 1 97.44 492 GLU A C 1
ATOM 3931 O O . GLU A 1 492 ? -0.331 -2.809 18.281 1 97.44 492 GLU A O 1
ATOM 3936 N N . SER A 1 493 ? -1.635 -3.162 16.547 1 97.25 493 SER A N 1
ATOM 3937 C CA . SER A 1 493 ? -0.997 -4.418 16.172 1 97.25 493 SER A CA 1
ATOM 3938 C C . SER A 1 493 ? 0.4 -4.184 15.602 1 97.25 493 SER A C 1
ATOM 3940 O O . SER A 1 493 ? 1.265 -5.059 15.68 1 97.25 493 SER A O 1
ATOM 3942 N N . LEU A 1 494 ? 0.616 -2.969 15.062 1 98 494 LEU A N 1
ATOM 3943 C CA . LEU A 1 494 ? 1.813 -2.787 14.25 1 98 494 LEU A CA 1
ATOM 3944 C C . LEU A 1 494 ? 2.783 -1.817 14.922 1 98 494 LEU A C 1
ATOM 3946 O O . LEU A 1 494 ? 3.92 -1.663 14.469 1 98 494 LEU A O 1
ATOM 3950 N N . LYS A 1 495 ? 2.365 -1.089 16.016 1 95.94 495 LYS A N 1
ATOM 3951 C CA . LYS A 1 495 ? 3.141 -0.004 16.609 1 95.94 495 LYS A CA 1
ATOM 3952 C C . LYS A 1 495 ? 4.535 -0.48 17 1 95.94 495 LYS A C 1
ATOM 3954 O O . LYS A 1 495 ? 5.52 0.237 16.812 1 95.94 495 LYS A O 1
ATOM 3959 N N . ASP A 1 496 ? 4.688 -1.702 17.469 1 94.69 496 ASP A N 1
ATOM 3960 C CA . ASP A 1 496 ? 6 -2.203 17.875 1 94.69 496 ASP A CA 1
ATOM 3961 C C . ASP A 1 496 ? 6.902 -2.424 16.672 1 94.69 496 ASP A C 1
ATOM 3963 O O . ASP A 1 496 ? 8.102 -2.143 16.719 1 94.69 496 ASP A O 1
ATOM 3967 N N . LEU A 1 497 ? 6.332 -2.928 15.609 1 95.44 497 LEU A N 1
ATOM 3968 C CA . LEU A 1 497 ? 7.098 -3.15 14.391 1 95.44 497 LEU A CA 1
ATOM 3969 C C . LEU A 1 497 ? 7.543 -1.827 13.781 1 95.44 497 LEU A C 1
ATOM 3971 O O . LEU A 1 497 ? 8.625 -1.744 13.188 1 95.44 497 LEU A O 1
ATOM 3975 N N . MET A 1 498 ? 6.711 -0.763 13.867 1 94.5 498 MET A N 1
ATOM 3976 C CA . MET A 1 498 ? 7.047 0.561 13.344 1 94.5 498 MET A CA 1
ATOM 3977 C C . MET A 1 498 ? 8.258 1.136 14.062 1 94.5 498 MET A C 1
ATOM 3979 O O . MET A 1 498 ? 9.008 1.934 13.492 1 94.5 498 MET A O 1
ATOM 3983 N N . HIS A 1 499 ? 8.492 0.665 15.297 1 89.62 499 HIS A N 1
ATOM 3984 C CA . HIS A 1 499 ? 9.555 1.229 16.125 1 89.62 499 HIS A CA 1
ATOM 3985 C C . HIS A 1 499 ? 10.867 0.484 15.914 1 89.62 499 HIS A C 1
ATOM 3987 O O . HIS A 1 499 ? 11.891 0.841 16.5 1 89.62 499 HIS A O 1
ATOM 3993 N N . GLN A 1 500 ? 10.844 -0.587 15.102 1 85.38 500 GLN A N 1
ATOM 3994 C CA . GLN A 1 500 ? 12.055 -1.325 14.758 1 85.38 500 GLN A CA 1
ATOM 3995 C C . GLN A 1 500 ? 12.766 -0.686 13.57 1 85.38 500 GLN A C 1
ATOM 3997 O O . GLN A 1 500 ? 12.117 -0.197 12.641 1 85.38 500 GLN A O 1
ATOM 4002 N N . MET B 1 1 ? 20.844 -44.219 -36 1 56.09 1 MET B N 1
ATOM 4003 C CA . MET B 1 1 ? 19.703 -43.688 -36.75 1 56.09 1 MET B CA 1
ATOM 4004 C C . MET B 1 1 ? 19.094 -42.5 -36 1 56.09 1 MET B C 1
ATOM 4006 O O . MET B 1 1 ? 19.156 -42.438 -34.781 1 56.09 1 MET B O 1
ATOM 4010 N N . GLU B 1 2 ? 18.625 -41.438 -36.781 1 86.06 2 GLU B N 1
ATOM 4011 C CA . GLU B 1 2 ? 18.156 -40.188 -36.156 1 86.06 2 GLU B CA 1
ATOM 4012 C C . GLU B 1 2 ? 16.781 -40.375 -35.531 1 86.06 2 GLU B C 1
ATOM 4014 O O . GLU B 1 2 ? 15.945 -41.125 -36.062 1 86.06 2 GLU B O 1
ATOM 4019 N N . ALA B 1 3 ? 16.641 -40.219 -34.219 1 96.56 3 ALA B N 1
ATOM 4020 C CA . ALA B 1 3 ? 15.367 -40.312 -33.5 1 96.56 3 ALA B CA 1
ATOM 4021 C C . ALA B 1 3 ? 14.883 -38.938 -33.062 1 96.56 3 ALA B C 1
ATOM 4023 O O . ALA B 1 3 ? 15.688 -38.062 -32.75 1 96.56 3 ALA B O 1
ATOM 4024 N N . TYR B 1 4 ? 13.555 -38.844 -33.125 1 98.44 4 TYR B N 1
ATOM 4025 C CA . TYR B 1 4 ? 12.922 -37.625 -32.688 1 98.44 4 TYR B CA 1
ATOM 4026 C C . TYR B 1 4 ? 11.781 -37.906 -31.703 1 98.44 4 TYR B C 1
ATOM 4028 O O . TYR B 1 4 ? 11.297 -39.031 -31.625 1 98.44 4 TYR B O 1
ATOM 4036 N N . PHE B 1 5 ? 11.438 -36.906 -30.969 1 98.75 5 PHE B N 1
ATOM 4037 C CA . PHE B 1 5 ? 10.406 -37.031 -29.953 1 98.75 5 PHE B CA 1
ATOM 4038 C C . PHE B 1 5 ? 9.492 -35.812 -29.969 1 98.75 5 PHE B C 1
ATOM 4040 O O . PHE B 1 5 ? 9.953 -34.688 -30.141 1 98.75 5 PHE B O 1
ATOM 4047 N N . MET B 1 6 ? 8.227 -36.062 -29.75 1 98.81 6 MET B N 1
ATOM 4048 C CA . MET B 1 6 ? 7.242 -35 -29.781 1 98.81 6 MET B CA 1
ATOM 4049 C C . MET B 1 6 ? 6.684 -34.719 -28.375 1 98.81 6 MET B C 1
ATOM 4051 O O . MET B 1 6 ? 6.359 -35.656 -27.656 1 98.81 6 MET B O 1
ATOM 4055 N N . GLY B 1 7 ? 6.707 -33.5 -28.016 1 98.81 7 GLY B N 1
ATOM 4056 C CA . GLY B 1 7 ? 6.082 -33.031 -26.781 1 98.81 7 GLY B CA 1
ATOM 4057 C C . GLY B 1 7 ? 4.895 -32.125 -27 1 98.81 7 GLY B C 1
ATOM 4058 O O . GLY B 1 7 ? 4.969 -31.188 -27.797 1 98.81 7 GLY B O 1
ATOM 4059 N N . ILE B 1 8 ? 3.744 -32.438 -26.328 1 98.81 8 ILE B N 1
ATOM 4060 C CA . ILE B 1 8 ? 2.531 -31.625 -26.391 1 98.81 8 ILE B CA 1
ATOM 4061 C C . ILE B 1 8 ? 2.217 -31.078 -24.984 1 98.81 8 ILE B C 1
ATOM 4063 O O . ILE B 1 8 ? 1.889 -31.844 -24.078 1 98.81 8 ILE B O 1
ATOM 4067 N N . ASP B 1 9 ? 2.348 -29.766 -24.828 1 98.19 9 ASP B N 1
ATOM 4068 C CA . ASP B 1 9 ? 2.02 -29.094 -23.562 1 98.19 9 ASP B CA 1
ATOM 4069 C C . ASP B 1 9 ? 0.69 -28.359 -23.672 1 98.19 9 ASP B C 1
ATOM 4071 O O . ASP B 1 9 ? 0.619 -27.281 -24.281 1 98.19 9 ASP B O 1
ATOM 4075 N N . THR B 1 10 ? -0.336 -28.938 -23.047 1 97.38 10 THR B N 1
ATOM 4076 C CA . THR B 1 10 ? -1.664 -28.344 -23.062 1 97.38 10 THR B CA 1
ATOM 4077 C C . THR B 1 10 ? -1.88 -27.484 -21.812 1 97.38 10 THR B C 1
ATOM 4079 O O . THR B 1 10 ? -2.248 -27.984 -20.75 1 97.38 10 THR B O 1
ATOM 4082 N N . GLY B 1 11 ? -1.734 -26.219 -22 1 92.69 11 GLY B N 1
ATOM 4083 C CA . GLY B 1 11 ? -1.874 -25.297 -20.891 1 92.69 11 GLY B CA 1
ATOM 4084 C C . GLY B 1 11 ? -3.24 -24.641 -20.828 1 92.69 11 GLY B C 1
ATOM 4085 O O . GLY B 1 11 ? -4.152 -25.016 -21.562 1 92.69 11 GLY B O 1
ATOM 4086 N N . THR B 1 12 ? -3.381 -23.672 -19.984 1 89.62 12 THR B N 1
ATOM 4087 C CA . THR B 1 12 ? -4.648 -22.984 -19.75 1 89.62 12 THR B CA 1
ATOM 4088 C C . THR B 1 12 ? -5.031 -22.141 -20.953 1 89.62 12 THR B C 1
ATOM 4090 O O . THR B 1 12 ? -6.199 -22.094 -21.344 1 89.62 12 THR B O 1
ATOM 4093 N N . GLN B 1 13 ? -4.043 -21.562 -21.625 1 89.25 13 GLN B N 1
ATOM 4094 C CA . GLN B 1 13 ? -4.355 -20.562 -22.641 1 89.25 13 GLN B CA 1
ATOM 4095 C C . GLN B 1 13 ? -4.137 -21.109 -24.047 1 89.25 13 GLN B C 1
ATOM 4097 O O . GLN B 1 13 ? -4.422 -20.438 -25.031 1 89.25 13 GLN B O 1
ATOM 4102 N N . GLY B 1 14 ? -3.572 -22.219 -24.047 1 95.38 14 GLY B N 1
ATOM 4103 C CA . GLY B 1 14 ? -3.291 -22.797 -25.344 1 95.38 14 GLY B CA 1
ATOM 4104 C C . GLY B 1 14 ? -2.443 -24.047 -25.281 1 95.38 14 GLY B C 1
ATOM 4105 O O . GLY B 1 14 ? -2.236 -24.609 -24.203 1 95.38 14 GLY B O 1
ATOM 4106 N N . VAL B 1 15 ? -2.045 -24.484 -26.484 1 97.56 15 VAL B N 1
ATOM 4107 C CA . VAL B 1 15 ? -1.205 -25.672 -26.609 1 97.56 15 VAL B CA 1
ATOM 4108 C C . VAL B 1 15 ? 0.099 -25.312 -27.312 1 97.56 15 VAL B C 1
ATOM 4110 O O . VAL B 1 15 ? 0.114 -24.453 -28.203 1 97.56 15 VAL B O 1
ATOM 4113 N N . ARG B 1 16 ? 1.168 -25.844 -26.828 1 97.31 16 ARG B N 1
ATOM 4114 C CA . ARG B 1 16 ? 2.479 -25.766 -27.453 1 97.31 16 ARG B CA 1
ATOM 4115 C C . ARG B 1 16 ? 2.982 -27.156 -27.844 1 97.31 16 ARG B C 1
ATOM 4117 O O . ARG B 1 16 ? 2.984 -28.078 -27.016 1 97.31 16 ARG B O 1
ATOM 4124 N N . ILE B 1 17 ? 3.412 -27.312 -29.078 1 98.75 17 ILE B N 1
ATOM 4125 C CA . ILE B 1 17 ? 3.939 -28.594 -29.547 1 98.75 17 ILE B CA 1
ATOM 4126 C C . ILE B 1 17 ? 5.367 -28.406 -30.062 1 98.75 17 ILE B C 1
ATOM 4128 O O . ILE B 1 17 ? 5.656 -27.422 -30.75 1 98.75 17 ILE B O 1
ATOM 4132 N N . GLY B 1 18 ? 6.207 -29.344 -29.656 1 98.44 18 GLY B N 1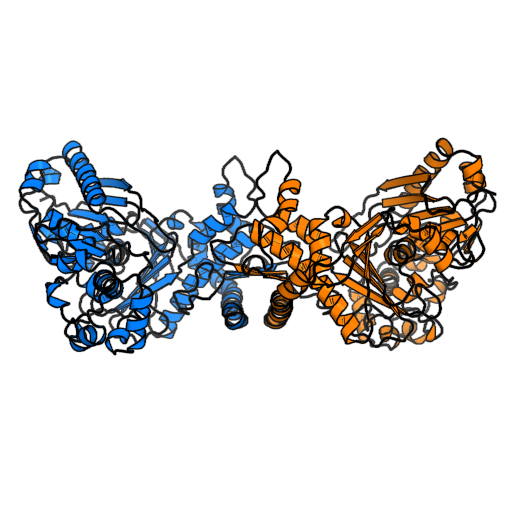
ATOM 4133 C CA . GLY B 1 18 ? 7.582 -29.344 -30.125 1 98.44 18 GLY B CA 1
ATOM 4134 C C . GLY B 1 18 ? 8.094 -30.719 -30.5 1 98.44 18 GLY B C 1
ATOM 4135 O O . GLY B 1 18 ? 7.547 -31.734 -30.047 1 98.44 18 GLY B O 1
ATOM 4136 N N . ILE B 1 19 ? 9.094 -30.703 -31.406 1 98.62 19 ILE B N 1
ATOM 4137 C CA . ILE B 1 19 ? 9.812 -31.906 -31.781 1 98.62 19 ILE B CA 1
ATOM 4138 C C . ILE B 1 19 ? 11.297 -31.75 -31.453 1 98.62 19 ILE B C 1
ATOM 4140 O O . ILE B 1 19 ? 11.945 -30.797 -31.891 1 98.62 19 ILE B O 1
ATOM 4144 N N . SER B 1 20 ? 11.781 -32.656 -30.672 1 98.06 20 SER B N 1
ATOM 4145 C CA . SER B 1 20 ? 13.18 -32.594 -30.266 1 98.06 20 SER B CA 1
ATOM 4146 C C . SER B 1 20 ? 14.008 -33.688 -30.938 1 98.06 20 SER B C 1
ATOM 4148 O O . SER B 1 20 ? 13.492 -34.75 -31.234 1 98.06 20 SER B O 1
ATOM 4150 N N . ASP B 1 21 ? 15.289 -33.375 -31.109 1 97.88 21 ASP B N 1
ATOM 4151 C CA . ASP B 1 21 ? 16.234 -34.438 -31.422 1 97.88 21 ASP B CA 1
ATOM 4152 C C . ASP B 1 21 ? 16.75 -35.125 -30.156 1 97.88 21 ASP B C 1
ATOM 4154 O O . ASP B 1 21 ? 16.234 -34.844 -29.062 1 97.88 21 ASP B O 1
ATOM 4158 N N . THR B 1 22 ? 17.703 -36 -30.312 1 97.5 22 THR B N 1
ATOM 4159 C CA . THR B 1 22 ? 18.172 -36.812 -29.203 1 97.5 22 THR B CA 1
ATOM 4160 C C . THR B 1 22 ? 19.016 -35.969 -28.234 1 97.5 22 THR B C 1
ATOM 4162 O O . THR B 1 22 ? 19.25 -36.375 -27.109 1 97.5 22 THR B O 1
ATOM 4165 N N . GLY B 1 23 ? 19.375 -34.75 -28.656 1 96.56 23 GLY B N 1
ATOM 4166 C CA . GLY B 1 23 ? 20.172 -33.875 -27.812 1 96.56 23 GLY B CA 1
ATOM 4167 C C . GLY B 1 23 ? 19.328 -32.844 -27.078 1 96.56 23 GLY B C 1
ATOM 4168 O O . GLY B 1 23 ? 19.844 -32.062 -26.266 1 96.56 23 GLY B O 1
ATOM 4169 N N . GLY B 1 24 ? 18.094 -32.844 -27.359 1 96.56 24 GLY B N 1
ATOM 4170 C CA . GLY B 1 24 ? 17.203 -31.938 -26.641 1 96.56 24 GLY B CA 1
ATOM 4171 C C . GLY B 1 24 ? 16.922 -30.672 -27.422 1 96.56 24 GLY B C 1
ATOM 4172 O O . GLY B 1 24 ? 16.156 -29.812 -26.969 1 96.56 24 GLY B O 1
ATOM 4173 N N . LYS B 1 25 ? 17.516 -30.516 -28.578 1 96.62 25 LYS B N 1
ATOM 4174 C CA . LYS B 1 25 ? 17.234 -29.359 -29.422 1 96.62 25 LYS B CA 1
ATOM 4175 C C . LYS B 1 25 ? 15.836 -29.453 -30.031 1 96.62 25 LYS B C 1
ATOM 4177 O O . LYS B 1 25 ? 15.5 -30.453 -30.672 1 96.62 25 LYS B O 1
ATOM 4182 N N . LEU B 1 26 ? 15.039 -28.453 -29.844 1 97.06 26 LEU B N 1
ATOM 4183 C CA . LEU B 1 26 ? 13.727 -28.406 -30.484 1 97.06 26 LEU B CA 1
ATOM 4184 C C . LEU B 1 26 ? 13.859 -27.953 -31.938 1 97.06 26 LEU B C 1
ATOM 4186 O O . LEU B 1 26 ? 14.07 -26.766 -32.219 1 97.06 26 LEU B O 1
ATOM 4190 N N . ILE B 1 27 ? 13.633 -28.828 -32.844 1 97 27 ILE B N 1
ATOM 4191 C CA . ILE B 1 27 ? 13.789 -28.531 -34.281 1 97 27 ILE B CA 1
ATOM 4192 C C . ILE B 1 27 ? 12.492 -27.922 -34.812 1 97 27 ILE B C 1
ATOM 4194 O O . ILE B 1 27 ? 12.469 -27.391 -35.906 1 97 27 ILE B O 1
ATOM 4198 N N . PHE B 1 28 ? 11.414 -28.078 -34.031 1 97.56 28 PHE B N 1
ATOM 4199 C CA . PHE B 1 28 ? 10.117 -27.484 -34.312 1 97.56 28 PHE B CA 1
ATOM 4200 C C . PHE B 1 28 ? 9.414 -27.078 -33.031 1 97.56 28 PHE B C 1
ATOM 4202 O O . PHE B 1 28 ? 9.508 -27.766 -32 1 97.56 28 PHE B O 1
ATOM 4209 N N . GLU B 1 29 ? 8.797 -25.938 -33.031 1 97.31 29 GLU B N 1
ATOM 4210 C CA . GLU B 1 29 ? 7.973 -25.484 -31.922 1 97.31 29 GLU B CA 1
ATOM 4211 C C . GLU B 1 29 ? 6.891 -24.516 -32.406 1 97.31 29 GLU B C 1
ATOM 4213 O O . GLU B 1 29 ? 7.172 -23.578 -33.156 1 97.31 29 GLU B O 1
ATOM 4218 N N . GLN B 1 30 ? 5.66 -24.781 -32 1 97.81 30 GLN B N 1
ATOM 4219 C CA . GLN B 1 30 ? 4.543 -23.922 -32.344 1 97.81 30 GLN B CA 1
ATOM 4220 C C . GLN B 1 30 ? 3.504 -23.875 -31.234 1 97.81 30 GLN B C 1
ATOM 4222 O O . GLN B 1 30 ? 3.33 -24.859 -30.516 1 97.81 30 GLN B O 1
ATOM 4227 N N . GLU B 1 31 ? 2.891 -22.75 -31.094 1 96.94 31 GLU B N 1
ATOM 4228 C CA . GLU B 1 31 ? 1.827 -22.562 -30.125 1 96.94 31 GLU B CA 1
ATOM 4229 C C . GLU B 1 31 ? 0.529 -22.125 -30.781 1 96.94 31 GLU B C 1
ATOM 4231 O O . GLU B 1 31 ? 0.555 -21.438 -31.797 1 96.94 31 GLU B O 1
ATOM 4236 N N . GLN B 1 32 ? -0.528 -22.562 -30.344 1 97.56 32 GLN B N 1
ATOM 4237 C CA . GLN B 1 32 ? -1.862 -22.109 -30.719 1 97.56 32 GLN B CA 1
ATOM 4238 C C . GLN B 1 32 ? -2.691 -21.781 -29.469 1 97.56 32 GLN B C 1
ATOM 4240 O O . GLN B 1 32 ? -2.711 -22.562 -28.516 1 97.56 32 GLN B O 1
ATOM 4245 N N . LYS B 1 33 ? -3.381 -20.641 -29.469 1 93 33 LYS B N 1
ATOM 4246 C CA . LYS B 1 33 ? -4.117 -20.172 -28.312 1 93 33 LYS B CA 1
ATOM 4247 C C . LYS B 1 33 ? -5.598 -20.531 -28.406 1 93 33 LYS B C 1
ATOM 4249 O O . LYS B 1 33 ? -6.09 -20.859 -29.484 1 93 33 LYS B O 1
ATOM 4254 N N . TRP B 1 34 ? -6.258 -20.688 -27.297 1 93.81 34 TRP B N 1
ATOM 4255 C CA . TRP B 1 34 ? -7.711 -20.797 -27.188 1 93.81 34 TRP B CA 1
ATOM 4256 C C . TRP B 1 34 ? -8.242 -19.922 -26.047 1 93.81 34 TRP B C 1
ATOM 4258 O O . TRP B 1 34 ? -7.461 -19.328 -25.297 1 93.81 34 TRP B O 1
ATOM 4268 N N . GLU B 1 35 ? -9.594 -19.781 -26.031 1 90.88 35 GLU B N 1
ATOM 4269 C CA . GLU B 1 35 ? -10.203 -18.906 -25.047 1 90.88 35 GLU B CA 1
ATOM 4270 C C . GLU B 1 35 ? -10.891 -19.688 -23.938 1 90.88 35 GLU B C 1
ATOM 4272 O O . GLU B 1 35 ? -11.344 -20.812 -24.156 1 90.88 35 GLU B O 1
ATOM 4277 N N . THR B 1 36 ? -10.836 -19.188 -22.781 1 91.62 36 THR B N 1
ATOM 4278 C CA . THR B 1 36 ? -11.594 -19.703 -21.641 1 91.62 36 THR B CA 1
ATOM 4279 C C . THR B 1 36 ? -12.859 -18.875 -21.422 1 91.62 36 THR B C 1
ATOM 4281 O O . THR B 1 36 ? -12.844 -17.656 -21.516 1 91.62 36 THR B O 1
ATOM 4284 N N . GLU B 1 37 ? -13.961 -19.531 -21.203 1 92.12 37 GLU B N 1
ATOM 4285 C CA . GLU B 1 37 ? -15.227 -18.859 -20.906 1 92.12 37 GLU B CA 1
ATOM 4286 C C . GLU B 1 37 ? -15.484 -18.781 -19.406 1 92.12 37 GLU B C 1
ATOM 4288 O O . GLU B 1 37 ? -15.383 -19.781 -18.703 1 92.12 37 GLU B O 1
ATOM 4293 N N . PHE B 1 38 ? -15.773 -17.625 -18.938 1 86.5 38 PHE B N 1
ATOM 4294 C CA . PHE B 1 38 ? -16.156 -17.406 -17.547 1 86.5 38 PHE B CA 1
ATOM 4295 C C . PHE B 1 38 ? -17.625 -17.031 -17.438 1 86.5 38 PHE B C 1
ATOM 4297 O O . PHE B 1 38 ? -17.969 -15.852 -17.344 1 86.5 38 PHE B O 1
ATOM 4304 N N . LEU B 1 39 ? -18.438 -17.922 -17.312 1 85.38 39 LEU B N 1
ATOM 4305 C CA . LEU B 1 39 ? -19.875 -17.719 -17.438 1 85.38 39 LEU B CA 1
ATOM 4306 C C . LEU B 1 39 ? -20.438 -17.047 -16.188 1 85.38 39 LEU B C 1
ATOM 4308 O O . LEU B 1 39 ? -21.391 -16.266 -16.281 1 85.38 39 LEU B O 1
ATOM 4312 N N . LYS B 1 40 ? -20.172 -17.547 -15.016 1 84.12 40 LYS B N 1
ATOM 4313 C CA . LYS B 1 40 ? -20.547 -17.016 -13.711 1 84.12 40 LYS B CA 1
ATOM 4314 C C . LYS B 1 40 ? -19.328 -16.875 -12.805 1 84.12 40 LYS B C 1
ATOM 4316 O O . LYS B 1 40 ? -18.25 -17.406 -13.109 1 84.12 40 LYS B O 1
ATOM 4321 N N . VAL B 1 41 ? -19.516 -16.125 -11.805 1 75.62 41 VAL B N 1
ATOM 4322 C CA . VAL B 1 41 ? -18.438 -16.016 -10.82 1 75.62 41 VAL B CA 1
ATOM 4323 C C . VAL B 1 41 ? -18.031 -17.406 -10.352 1 75.62 41 VAL B C 1
ATOM 4325 O O . VAL B 1 41 ? -18.891 -18.219 -9.969 1 75.62 41 VAL B O 1
ATOM 4328 N N . GLY B 1 42 ? -16.766 -17.766 -10.617 1 81.5 42 GLY B N 1
ATOM 4329 C CA . GLY B 1 42 ? -16.25 -19.047 -10.164 1 81.5 42 GLY B CA 1
ATOM 4330 C C . GLY B 1 42 ? -16.281 -20.109 -11.234 1 81.5 42 GLY B C 1
ATOM 4331 O O . GLY B 1 42 ? -15.719 -21.203 -11.062 1 81.5 42 GLY B O 1
ATOM 4332 N N . TRP B 1 43 ? -16.922 -19.719 -12.336 1 90.88 43 TRP B N 1
ATOM 4333 C CA . TRP B 1 43 ? -17.016 -20.688 -13.414 1 90.88 43 TRP B CA 1
ATOM 4334 C C . TRP B 1 43 ? -15.961 -20.422 -14.484 1 90.88 43 TRP B C 1
ATOM 4336 O O . TRP B 1 43 ? -15.758 -19.281 -14.898 1 90.88 43 TRP B O 1
ATOM 4346 N N . ALA B 1 44 ? -15.281 -21.453 -14.844 1 91.88 44 ALA B N 1
ATOM 4347 C CA . ALA B 1 44 ? -14.32 -21.422 -15.945 1 91.88 44 ALA B CA 1
ATOM 4348 C C . ALA B 1 44 ? -14.453 -22.672 -16.812 1 91.88 44 ALA B C 1
ATOM 4350 O O . ALA B 1 44 ? -14.266 -23.797 -16.344 1 91.88 44 ALA B O 1
ATOM 4351 N N . GLU B 1 45 ? -14.758 -22.438 -18.125 1 96.62 45 GLU B N 1
ATOM 4352 C CA . GLU B 1 45 ? -15.016 -23.578 -19 1 96.62 45 GLU B CA 1
ATOM 4353 C C . GLU B 1 45 ? -14.266 -23.422 -20.328 1 96.62 45 GLU B C 1
ATOM 4355 O O . GLU B 1 45 ? -13.93 -22.312 -20.734 1 96.62 45 GLU B O 1
ATOM 4360 N N . GLN B 1 46 ? -13.953 -24.547 -20.891 1 96.81 46 GLN B N 1
ATOM 4361 C CA . GLN B 1 46 ? -13.43 -24.609 -22.25 1 96.81 46 GLN B CA 1
ATOM 4362 C C . GLN B 1 46 ? -14.086 -25.75 -23.031 1 96.81 46 GLN B C 1
ATOM 4364 O O . GLN B 1 46 ? -14.492 -26.75 -22.453 1 96.81 46 GLN B O 1
ATOM 4369 N N . ASN B 1 47 ? -14.219 -25.484 -24.312 1 97.31 47 ASN B N 1
ATOM 4370 C CA . ASN B 1 47 ? -14.68 -26.547 -25.203 1 97.31 47 ASN B CA 1
ATOM 4371 C C . ASN B 1 47 ? -13.531 -27.469 -25.609 1 97.31 47 ASN B C 1
ATOM 4373 O O . ASN B 1 47 ? -12.633 -27.062 -26.359 1 97.31 47 ASN B O 1
ATOM 4377 N N . PRO B 1 48 ? -13.609 -28.781 -25.25 1 97.75 48 PRO B N 1
ATOM 4378 C CA . PRO B 1 48 ? -12.516 -29.703 -25.578 1 97.75 48 PRO B CA 1
ATOM 4379 C C . PRO B 1 48 ? -12.273 -29.812 -27.078 1 97.75 48 PRO B C 1
ATOM 4381 O O . PRO B 1 48 ? -11.141 -30.047 -27.516 1 97.75 48 PRO B O 1
ATOM 4384 N N . LEU B 1 49 ? -13.242 -29.625 -27.812 1 97.62 49 LEU B N 1
ATOM 4385 C CA . LEU B 1 49 ? -13.086 -29.734 -29.25 1 97.62 49 LEU B CA 1
ATOM 4386 C C . LEU B 1 49 ? -12.164 -28.656 -29.797 1 97.62 49 LEU B C 1
ATOM 4388 O O . LEU B 1 49 ? -11.492 -28.844 -30.797 1 97.62 49 LEU B O 1
ATOM 4392 N N . ASN B 1 50 ? -12.188 -27.562 -29.125 1 97.56 50 ASN B N 1
ATOM 4393 C CA . ASN B 1 50 ? -11.266 -26.484 -29.5 1 97.56 50 ASN B CA 1
ATOM 4394 C C . ASN B 1 50 ? -9.812 -26.906 -29.266 1 97.56 50 ASN B C 1
ATOM 4396 O O . ASN B 1 50 ? -8.922 -26.484 -30 1 97.56 50 ASN B O 1
ATOM 4400 N N . TRP B 1 51 ? -9.562 -27.688 -28.234 1 98 51 TRP B N 1
ATOM 4401 C CA . TRP B 1 51 ? -8.219 -28.172 -27.969 1 98 51 TRP B CA 1
ATOM 4402 C C . TRP B 1 51 ? -7.711 -29.031 -29.141 1 98 51 TRP B C 1
ATOM 4404 O O . TRP B 1 51 ? -6.586 -28.844 -29.609 1 98 51 TRP B O 1
ATOM 4414 N N . TRP B 1 52 ? -8.555 -29.891 -29.516 1 97.75 52 TRP B N 1
ATOM 4415 C CA . TRP B 1 52 ? -8.164 -30.828 -30.562 1 97.75 52 TRP B CA 1
ATOM 4416 C C . TRP B 1 52 ? -7.992 -30.109 -31.906 1 97.75 52 TRP B C 1
ATOM 4418 O O . TRP B 1 52 ? -7.105 -30.453 -32.688 1 97.75 52 TRP B O 1
ATOM 4428 N N . GLU B 1 53 ? -8.906 -29.188 -32.125 1 97.94 53 GLU B N 1
ATOM 4429 C CA . GLU B 1 53 ? -8.758 -28.375 -33.344 1 97.94 53 GLU B CA 1
ATOM 4430 C C . GLU B 1 53 ? -7.414 -27.656 -33.375 1 97.94 53 GLU B C 1
ATOM 4432 O O . GLU B 1 53 ? -6.758 -27.578 -34.406 1 97.94 53 GLU B O 1
ATOM 4437 N N . ALA B 1 54 ? -6.996 -27.141 -32.281 1 98.06 54 ALA B N 1
ATOM 4438 C CA . ALA B 1 54 ? -5.719 -26.453 -32.156 1 98.06 54 ALA B CA 1
ATOM 4439 C C . ALA B 1 54 ? -4.551 -27.406 -32.406 1 98.06 54 ALA B C 1
ATOM 4441 O O . ALA B 1 54 ? -3.592 -27.062 -33.094 1 98.06 54 ALA B O 1
ATOM 4442 N N . VAL B 1 55 ? -4.598 -28.578 -31.828 1 98.31 55 VAL B N 1
ATOM 4443 C CA . VAL B 1 55 ? -3.557 -29.578 -32 1 98.31 55 VAL B CA 1
ATOM 4444 C C . VAL B 1 55 ? -3.469 -29.984 -33.469 1 98.31 55 VAL B C 1
ATOM 4446 O O . VAL B 1 55 ? -2.377 -30.047 -34.031 1 98.31 55 VAL B O 1
ATOM 4449 N N . ASN B 1 56 ? -4.613 -30.219 -34.094 1 98.31 56 ASN B N 1
ATOM 4450 C CA . ASN B 1 56 ? -4.652 -30.547 -35.5 1 98.31 56 ASN B CA 1
ATOM 4451 C C . ASN B 1 56 ? -4.043 -29.438 -36.344 1 98.31 56 ASN B C 1
ATOM 4453 O O . ASN B 1 56 ? -3.373 -29.719 -37.344 1 98.31 56 ASN B O 1
ATOM 4457 N N . GLY B 1 57 ? -4.398 -28.25 -35.938 1 98.44 57 GLY B N 1
ATOM 4458 C CA . GLY B 1 57 ? -3.807 -27.141 -36.656 1 98.44 57 GLY B CA 1
ATOM 4459 C C . GLY B 1 57 ? -2.289 -27.156 -36.656 1 98.44 57 GLY B C 1
ATOM 4460 O O . GLY B 1 57 ? -1.651 -26.891 -37.688 1 98.44 57 GLY B O 1
ATOM 4461 N N . ILE B 1 58 ? -1.68 -27.453 -35.562 1 98.56 58 ILE B N 1
ATOM 4462 C CA . ILE B 1 58 ? -0.225 -27.516 -35.469 1 98.56 58 ILE B CA 1
ATOM 4463 C C . ILE B 1 58 ? 0.297 -28.734 -36.219 1 98.56 58 ILE B C 1
ATOM 4465 O O . ILE B 1 58 ? 1.354 -28.688 -36.844 1 98.56 58 ILE B O 1
ATOM 4469 N N . PHE B 1 59 ? -0.412 -29.891 -36.156 1 98.56 59 PHE B N 1
ATOM 4470 C CA . PHE B 1 59 ? -0.027 -31.078 -36.906 1 98.56 59 PHE B CA 1
ATOM 4471 C C . PHE B 1 59 ? 0.022 -30.781 -38.406 1 98.56 59 PHE B C 1
ATOM 4473 O O . PHE B 1 59 ? 0.924 -31.25 -39.094 1 98.56 59 PHE B O 1
ATOM 4480 N N . GLU B 1 60 ? -0.968 -30.016 -38.812 1 98.44 60 GLU B N 1
ATOM 4481 C CA . GLU B 1 60 ? -0.973 -29.625 -40.219 1 98.44 60 GLU B CA 1
ATOM 4482 C C . GLU B 1 60 ? 0.281 -28.828 -40.562 1 98.44 60 GLU B C 1
ATOM 4484 O O . GLU B 1 60 ? 0.876 -29.031 -41.625 1 98.44 60 GLU B O 1
ATOM 4489 N N . LYS B 1 61 ? 0.619 -27.953 -39.719 1 98.31 61 LYS B N 1
ATOM 4490 C CA . LYS B 1 61 ? 1.826 -27.156 -39.938 1 98.31 61 LYS B CA 1
ATOM 4491 C C . LYS B 1 61 ? 3.07 -28.047 -39.938 1 98.31 61 LYS B C 1
ATOM 4493 O O . LYS B 1 61 ? 4 -27.797 -40.719 1 98.31 61 LYS B O 1
ATOM 4498 N N . ILE B 1 62 ? 3.143 -28.969 -39.062 1 98.25 62 ILE B N 1
ATOM 4499 C CA . ILE B 1 62 ? 4.25 -29.922 -39.031 1 98.25 62 ILE B CA 1
ATOM 4500 C C . ILE B 1 62 ? 4.332 -30.672 -40.344 1 98.25 62 ILE B C 1
ATOM 4502 O O . ILE B 1 62 ? 5.41 -30.797 -40.938 1 98.25 62 ILE B O 1
ATOM 4506 N N . ALA B 1 63 ? 3.234 -31.141 -40.844 1 98 63 ALA B N 1
ATOM 4507 C CA . ALA B 1 63 ? 3.168 -31.906 -42.094 1 98 63 ALA B CA 1
ATOM 4508 C C . ALA B 1 63 ? 3.707 -31.094 -43.25 1 98 63 ALA B C 1
ATOM 4510 O O . ALA B 1 63 ? 4.309 -31.656 -44.188 1 98 63 ALA B O 1
ATOM 4511 N N . HIS B 1 64 ? 3.525 -29.812 -43.156 1 97.25 64 HIS B N 1
ATOM 4512 C CA . HIS B 1 64 ? 3.881 -28.969 -44.281 1 97.25 64 HIS B CA 1
ATOM 4513 C C . HIS B 1 64 ? 5.312 -28.453 -44.156 1 97.25 64 HIS B C 1
ATOM 4515 O O . HIS B 1 64 ? 5.957 -28.141 -45.156 1 97.25 64 HIS B O 1
ATOM 4521 N N . THR B 1 65 ? 5.828 -28.375 -42.969 1 97.56 65 THR B N 1
ATOM 4522 C CA . THR B 1 65 ? 7.066 -27.625 -42.781 1 97.56 65 THR B CA 1
ATOM 4523 C C . THR B 1 65 ? 8.203 -28.547 -42.344 1 97.56 65 THR B C 1
ATOM 4525 O O . THR B 1 65 ? 9.375 -28.219 -42.531 1 97.56 65 THR B O 1
ATOM 4528 N N . VAL B 1 66 ? 7.871 -29.656 -41.688 1 97.69 66 VAL B N 1
ATOM 4529 C CA . VAL B 1 66 ? 8.891 -30.578 -41.219 1 97.69 66 VAL B CA 1
ATOM 4530 C C . VAL B 1 66 ? 9.133 -31.672 -42.25 1 97.69 66 VAL B C 1
ATOM 4532 O O . VAL B 1 66 ? 8.18 -32.25 -42.781 1 97.69 66 VAL B O 1
ATOM 4535 N N . GLU B 1 67 ? 10.352 -32 -42.5 1 96.94 67 GLU B N 1
ATOM 4536 C CA . GLU B 1 67 ? 10.727 -33.031 -43.5 1 96.94 67 GLU B CA 1
ATOM 4537 C C . GLU B 1 67 ? 10.117 -34.375 -43.156 1 96.94 67 GLU B C 1
ATOM 4539 O O . GLU B 1 67 ? 10.023 -34.75 -42 1 96.94 67 GLU B O 1
ATOM 4544 N N . SER B 1 68 ? 9.773 -35.125 -44.188 1 96.5 68 SER B N 1
ATOM 4545 C CA . SER B 1 68 ? 9.148 -36.438 -44.031 1 96.5 68 SER B CA 1
ATOM 4546 C C . SER B 1 68 ? 10.055 -37.406 -43.25 1 96.5 68 SER B C 1
ATOM 4548 O O . SER B 1 68 ? 9.57 -38.219 -42.469 1 96.5 68 SER B O 1
ATOM 4550 N N . GLU B 1 69 ? 11.305 -37.25 -43.469 1 96.12 69 GLU B N 1
ATOM 4551 C CA . GLU B 1 69 ? 12.266 -38.125 -42.781 1 96.12 69 GLU B CA 1
ATOM 4552 C C . GLU B 1 69 ? 12.195 -37.938 -41.281 1 96.12 69 GLU B C 1
ATOM 4554 O O . GLU B 1 69 ? 12.297 -38.906 -40.531 1 96.12 69 GLU B O 1
ATOM 4559 N N . ILE B 1 70 ? 12.047 -36.719 -40.875 1 97.38 70 ILE B N 1
ATOM 4560 C CA . ILE B 1 70 ? 11.938 -36.438 -39.469 1 97.38 70 ILE B CA 1
ATOM 4561 C C . ILE B 1 70 ? 10.617 -36.938 -38.906 1 97.38 70 ILE B C 1
ATOM 4563 O O . ILE B 1 70 ? 10.594 -37.656 -37.906 1 97.38 70 ILE B O 1
ATOM 4567 N N . ARG B 1 71 ? 9.508 -36.688 -39.594 1 97.94 71 ARG B N 1
ATOM 4568 C CA . ARG B 1 71 ? 8.18 -37.125 -39.156 1 97.94 71 ARG B CA 1
ATOM 4569 C C . ARG B 1 71 ? 8.109 -38.625 -39.031 1 97.94 71 ARG B C 1
ATOM 4571 O O . ARG B 1 71 ? 7.48 -39.156 -38.125 1 97.94 71 ARG B O 1
ATOM 4578 N N . GLN B 1 72 ? 8.789 -39.344 -39.875 1 97.19 72 GLN B N 1
ATOM 4579 C CA . GLN B 1 72 ? 8.781 -40.812 -39.938 1 97.19 72 GLN B CA 1
ATOM 4580 C C . GLN B 1 72 ? 9.719 -41.406 -38.875 1 97.19 72 GLN B C 1
ATOM 4582 O O . GLN B 1 72 ? 9.75 -42.594 -38.688 1 97.19 72 GLN B O 1
ATOM 4587 N N . ASN B 1 73 ? 10.438 -40.531 -38.219 1 97.56 73 ASN B N 1
ATOM 4588 C CA . ASN B 1 73 ? 11.375 -41 -37.188 1 97.56 73 ASN B CA 1
ATOM 4589 C C . ASN B 1 73 ? 11.031 -40.438 -35.812 1 97.56 73 ASN B C 1
ATOM 4591 O O . ASN B 1 73 ? 11.859 -40.469 -34.906 1 97.56 73 ASN B O 1
ATOM 4595 N N . ILE B 1 74 ? 9.844 -39.906 -35.656 1 98.5 74 ILE B N 1
ATOM 4596 C CA . ILE B 1 74 ? 9.344 -39.562 -34.312 1 98.5 74 ILE B CA 1
ATOM 4597 C C . ILE B 1 74 ? 8.922 -40.844 -33.594 1 98.5 74 ILE B C 1
ATOM 4599 O O . ILE B 1 74 ? 7.867 -41.406 -33.875 1 98.5 74 ILE B O 1
ATOM 4603 N N . ARG B 1 75 ? 9.656 -41.219 -32.594 1 98.12 75 ARG B N 1
ATOM 4604 C CA . ARG B 1 75 ? 9.508 -42.531 -32 1 98.12 75 ARG B CA 1
ATOM 4605 C C . ARG B 1 75 ? 8.398 -42.531 -30.953 1 98.12 75 ARG B C 1
ATOM 4607 O O . ARG B 1 75 ? 7.734 -43.531 -30.734 1 98.12 75 ARG B O 1
ATOM 4614 N N . ALA B 1 76 ? 8.258 -41.406 -30.297 1 98.75 76 ALA B N 1
ATOM 4615 C CA . ALA B 1 76 ? 7.266 -41.344 -29.234 1 98.75 76 ALA B CA 1
ATOM 4616 C C . ALA B 1 76 ? 6.781 -39.906 -29.031 1 98.75 76 ALA B C 1
ATOM 4618 O O . ALA B 1 76 ? 7.473 -38.969 -29.391 1 98.75 76 ALA B O 1
ATOM 4619 N N . CYS B 1 77 ? 5.609 -39.844 -28.516 1 98.81 77 CYS B N 1
ATOM 4620 C CA . CYS B 1 77 ? 4.945 -38.594 -28.156 1 98.81 77 CYS B CA 1
ATOM 4621 C C . CYS B 1 77 ? 4.426 -38.625 -26.734 1 98.81 77 CYS B C 1
ATOM 4623 O O . CYS B 1 77 ? 3.936 -39.656 -26.266 1 98.81 77 CYS B O 1
ATOM 4625 N N . CYS B 1 78 ? 4.629 -37.562 -26.016 1 98.88 78 CYS B N 1
ATOM 4626 C CA . CYS B 1 78 ? 4.129 -37.375 -24.656 1 98.88 78 CYS B CA 1
ATOM 4627 C C . CYS B 1 78 ? 3.303 -36.125 -24.531 1 98.88 78 CYS B C 1
ATOM 4629 O O . CYS B 1 78 ? 3.623 -35.094 -25.141 1 98.88 78 CYS B O 1
ATOM 4631 N N . VAL B 1 79 ? 2.23 -36.188 -23.688 1 98.75 79 VAL B N 1
ATOM 4632 C CA . VAL B 1 79 ? 1.345 -35.062 -23.453 1 98.75 79 VAL B CA 1
ATOM 4633 C C . VAL B 1 79 ? 1.361 -34.688 -21.969 1 98.75 79 VAL B C 1
ATOM 4635 O O . VAL B 1 79 ? 1.333 -35.562 -21.094 1 98.75 79 VAL B O 1
ATOM 4638 N N . CYS B 1 80 ? 1.557 -33.438 -21.672 1 98.31 80 CYS B N 1
ATOM 4639 C CA . CYS B 1 80 ? 1.242 -32.938 -20.344 1 98.31 80 CYS B CA 1
ATOM 4640 C C . CYS B 1 80 ? 0.1 -31.922 -20.391 1 98.31 80 CYS B C 1
ATOM 4642 O O . CYS B 1 80 ? -0.193 -31.359 -21.453 1 98.31 80 CYS B O 1
ATOM 4644 N N . ALA B 1 81 ? -0.598 -31.781 -19.281 1 97.69 81 ALA B N 1
ATOM 4645 C CA . ALA B 1 81 ? -1.811 -30.969 -19.281 1 97.69 81 ALA B CA 1
ATOM 4646 C C . ALA B 1 81 ? -2.039 -30.328 -17.906 1 97.69 81 ALA B C 1
ATOM 4648 O O . ALA B 1 81 ? -1.269 -30.562 -16.984 1 97.69 81 ALA B O 1
ATOM 4649 N N . THR B 1 82 ? -3.033 -29.469 -17.812 1 94.5 82 THR B N 1
ATOM 4650 C CA . THR B 1 82 ? -3.385 -28.781 -16.562 1 94.5 82 THR B CA 1
ATOM 4651 C C . THR B 1 82 ? -3.914 -29.766 -15.531 1 94.5 82 THR B C 1
ATOM 4653 O O . THR B 1 82 ? -4.25 -30.906 -15.867 1 94.5 82 THR B O 1
ATOM 4656 N N . SER B 1 83 ? -3.732 -29.234 -14.172 1 89.5 83 SER B N 1
ATOM 4657 C CA . SER B 1 83 ? -4.066 -30.109 -13.039 1 89.5 83 SER B CA 1
ATOM 4658 C C . SER B 1 83 ? -5.504 -29.891 -12.586 1 89.5 83 SER B C 1
ATOM 4660 O O . SER B 1 83 ? -5.762 -29.062 -11.695 1 89.5 83 SER B O 1
ATOM 4662 N N . THR B 1 84 ? -6.359 -30.422 -12.945 1 90 84 THR B N 1
ATOM 4663 C CA . THR B 1 84 ? -7.535 -31.203 -13.328 1 90 84 THR B CA 1
ATOM 4664 C C . THR B 1 84 ? -8.492 -30.359 -14.164 1 90 84 THR B C 1
ATOM 4666 O O . THR B 1 84 ? -9.07 -29.391 -13.664 1 90 84 THR B O 1
ATOM 4669 N N . THR B 1 85 ? -8.484 -30.547 -15.289 1 97 85 THR B N 1
ATOM 4670 C CA . THR B 1 85 ? -9.516 -30.125 -16.219 1 97 85 THR B CA 1
ATOM 4671 C C . THR B 1 85 ? -10.406 -31.297 -16.625 1 97 85 THR B C 1
ATOM 4673 O O . THR B 1 85 ? -10.008 -32.156 -17.406 1 97 85 THR B O 1
ATOM 4676 N N . ALA B 1 86 ? -11.586 -31.266 -16.016 1 97.81 86 ALA B N 1
ATOM 4677 C CA . ALA B 1 86 ? -12.438 -32.438 -16.047 1 97.81 86 ALA B CA 1
ATOM 4678 C C . ALA B 1 86 ? -13.43 -32.375 -17.203 1 97.81 86 ALA B C 1
ATOM 4680 O O . ALA B 1 86 ? -13.992 -31.328 -17.5 1 97.81 86 ALA B O 1
ATOM 4681 N N . ILE B 1 87 ? -13.586 -33.594 -17.812 1 97.44 87 ILE B N 1
ATOM 4682 C CA . ILE B 1 87 ? -14.484 -33.719 -18.953 1 97.44 87 ILE B CA 1
ATOM 4683 C C . ILE B 1 87 ? -15.352 -34.969 -18.781 1 97.44 87 ILE B C 1
ATOM 4685 O O . ILE B 1 87 ? -14.836 -36.062 -18.531 1 97.44 87 ILE B O 1
ATOM 4689 N N . ALA B 1 88 ? -16.688 -34.781 -18.922 1 98.44 88 ALA B N 1
ATOM 4690 C CA . ALA B 1 88 ? -17.562 -35.969 -19.047 1 98.44 88 ALA B CA 1
ATOM 4691 C C . ALA B 1 88 ? -17.703 -36.375 -20.5 1 98.44 88 ALA B C 1
ATOM 4693 O O . ALA B 1 88 ? -18.094 -35.594 -21.359 1 98.44 88 ALA B O 1
ATOM 4694 N N . VAL B 1 89 ? -17.375 -37.688 -20.734 1 98.62 89 VAL B N 1
ATOM 4695 C CA . VAL B 1 89 ? -17.359 -38.125 -22.125 1 98.62 89 VAL B CA 1
ATOM 4696 C C . VAL B 1 89 ? -18.266 -39.344 -22.297 1 98.62 89 VAL B C 1
ATOM 4698 O O . VAL B 1 89 ? -18.531 -40.062 -21.344 1 98.62 89 VAL B O 1
ATOM 4701 N N . ASN B 1 90 ? -18.703 -39.531 -23.516 1 98.06 90 ASN B N 1
ATOM 4702 C CA . ASN B 1 90 ? -19.406 -40.75 -23.828 1 98.06 90 ASN B CA 1
ATOM 4703 C C . ASN B 1 90 ? -18.453 -41.875 -24.219 1 98.06 90 ASN B C 1
ATOM 4705 O O . ASN B 1 90 ? -17.234 -41.719 -24.094 1 98.06 90 ASN B O 1
ATOM 4709 N N . GLU B 1 91 ? -18.922 -42.969 -24.703 1 96.12 91 GLU B N 1
ATOM 4710 C CA . GLU B 1 91 ? -18.125 -44.156 -24.984 1 96.12 91 GLU B CA 1
ATOM 4711 C C . GLU B 1 91 ? -17.156 -43.906 -26.141 1 96.12 91 GLU B C 1
ATOM 4713 O O . GLU B 1 91 ? -16.094 -44.531 -26.219 1 96.12 91 GLU B O 1
ATOM 4718 N N . ASN B 1 92 ? -17.484 -42.938 -26.984 1 96.06 92 ASN B N 1
ATOM 4719 C CA . ASN B 1 92 ? -16.641 -42.625 -28.125 1 96.06 92 ASN B CA 1
ATOM 4720 C C . ASN B 1 92 ? -15.664 -41.469 -27.812 1 96.06 92 ASN B C 1
ATOM 4722 O O . ASN B 1 92 ? -14.953 -41 -28.703 1 96.06 92 ASN B O 1
ATOM 4726 N N . GLY B 1 93 ? -15.68 -41.031 -26.609 1 97.12 93 GLY B N 1
ATOM 4727 C CA . GLY B 1 93 ? -14.766 -40 -26.203 1 97.12 93 GLY B CA 1
ATOM 4728 C C . GLY B 1 93 ? -15.289 -38.594 -26.484 1 97.12 93 GLY B C 1
ATOM 4729 O O . GLY B 1 93 ? -14.578 -37.594 -26.281 1 97.12 93 GLY B O 1
ATOM 4730 N N . TYR B 1 94 ? -16.531 -38.5 -26.953 1 98 94 TYR B N 1
ATOM 4731 C CA . TYR B 1 94 ? -17.109 -37.219 -27.234 1 98 94 TYR B CA 1
ATOM 4732 C C . TYR B 1 94 ? -17.547 -36.5 -25.953 1 98 94 TYR B C 1
ATOM 4734 O O . TYR B 1 94 ? -18.25 -37.094 -25.125 1 98 94 TYR B O 1
ATOM 4742 N N . PRO B 1 95 ? -17.109 -35.25 -25.828 1 98.44 95 PRO B N 1
ATOM 4743 C CA . PRO B 1 95 ? -17.516 -34.531 -24.625 1 98.44 95 PRO B CA 1
ATOM 4744 C C . PRO B 1 95 ? -19.016 -34.25 -24.562 1 98.44 95 PRO B C 1
ATOM 4746 O O . PRO B 1 95 ? -19.609 -33.844 -25.562 1 98.44 95 PRO B O 1
ATOM 4749 N N . LEU B 1 96 ? -19.609 -34.438 -23.391 1 98.38 96 LEU B N 1
ATOM 4750 C CA . LEU B 1 96 ? -21.047 -34.25 -23.234 1 98.38 96 LEU B CA 1
ATOM 4751 C C . LEU B 1 96 ? -21.359 -32.875 -22.641 1 98.38 96 LEU B C 1
ATOM 4753 O O . LEU B 1 96 ? -22.516 -32.469 -22.594 1 98.38 96 LEU B O 1
ATOM 4757 N N . MET B 1 97 ? -20.406 -32.125 -22.219 1 96.88 97 MET B N 1
ATOM 4758 C CA . MET B 1 97 ? -20.453 -30.75 -21.734 1 96.88 97 MET B CA 1
ATOM 4759 C C . MET B 1 97 ? -19.094 -30.078 -21.844 1 96.88 97 MET B C 1
ATOM 4761 O O . MET B 1 97 ? -18.094 -30.75 -22.109 1 96.88 97 MET B O 1
ATOM 4765 N N . ASN B 1 98 ? -19.062 -28.812 -21.719 1 97.56 98 ASN B N 1
ATOM 4766 C CA . ASN B 1 98 ? -17.766 -28.141 -21.656 1 97.56 98 ASN B CA 1
ATOM 4767 C C . ASN B 1 98 ? -16.953 -28.609 -20.469 1 97.56 98 ASN B C 1
ATOM 4769 O O . ASN B 1 98 ? -17.5 -29.016 -19.438 1 97.56 98 ASN B O 1
ATOM 4773 N N . ALA B 1 99 ? -15.672 -28.594 -20.656 1 97.94 99 ALA B N 1
ATOM 4774 C CA . ALA B 1 99 ? -14.75 -29.016 -19.594 1 97.94 99 ALA B CA 1
ATOM 4775 C C . ALA B 1 99 ? -14.766 -28.031 -18.438 1 97.94 99 ALA B C 1
ATOM 4777 O O . ALA B 1 99 ? -14.82 -26.828 -18.641 1 97.94 99 ALA B O 1
ATOM 4778 N N . MET B 1 100 ? -14.742 -28.562 -17.203 1 97.25 100 MET B N 1
ATOM 4779 C CA . MET B 1 100 ? -14.492 -27.734 -16.031 1 97.25 100 MET B CA 1
ATOM 4780 C C . MET B 1 100 ? -13 -27.516 -15.82 1 97.25 100 MET B C 1
ATOM 4782 O O . MET B 1 100 ? -12.273 -28.453 -15.477 1 97.25 100 MET B O 1
ATOM 4786 N N . MET B 1 101 ? -12.555 -26.328 -16 1 96.38 101 MET B N 1
ATOM 4787 C CA . MET B 1 101 ? -11.125 -26.016 -15.961 1 96.38 101 MET B CA 1
ATOM 4788 C C . MET B 1 101 ? -10.586 -26.188 -14.547 1 96.38 101 MET B C 1
ATOM 4790 O O . MET B 1 101 ? -11.352 -26.219 -13.578 1 96.38 101 MET B O 1
ATOM 4794 N N . TRP B 1 102 ? -9.281 -26.25 -14.43 1 93.25 102 TRP B N 1
ATOM 4795 C CA . TRP B 1 102 ? -8.617 -26.5 -13.156 1 93.25 102 TRP B CA 1
ATOM 4796 C C . TRP B 1 102 ? -8.977 -25.422 -12.133 1 93.25 102 TRP B C 1
ATOM 4798 O O . TRP B 1 102 ? -9.102 -25.703 -10.945 1 93.25 102 TRP B O 1
ATOM 4808 N N . MET B 1 103 ? -9.25 -24.203 -12.617 1 86.69 103 MET B N 1
ATOM 4809 C CA . MET B 1 103 ? -9.484 -23.094 -11.695 1 86.69 103 MET B CA 1
ATOM 4810 C C . MET B 1 103 ? -10.977 -22.938 -11.406 1 86.69 103 MET B C 1
ATOM 4812 O O . MET B 1 103 ? -11.375 -22.016 -10.688 1 86.69 103 MET B O 1
ATOM 4816 N N . ASP B 1 104 ? -11.852 -23.828 -12.016 1 91.62 104 ASP B N 1
ATOM 4817 C CA . ASP B 1 104 ? -13.297 -23.75 -11.781 1 91.62 104 ASP B CA 1
ATOM 4818 C C . ASP B 1 104 ? -13.625 -24.031 -10.32 1 91.62 104 ASP B C 1
ATOM 4820 O O . ASP B 1 104 ? -13.188 -25.047 -9.758 1 91.62 104 ASP B O 1
ATOM 4824 N N . ALA B 1 105 ? -14.406 -23.156 -9.742 1 88.56 105 ALA B N 1
ATOM 4825 C CA . ALA B 1 105 ? -14.578 -23.219 -8.289 1 88.56 105 ALA B CA 1
ATOM 4826 C C . ALA B 1 105 ? -16 -23.656 -7.93 1 88.56 105 ALA B C 1
ATOM 4828 O O . ALA B 1 105 ? -16.422 -23.531 -6.777 1 88.56 105 ALA B O 1
ATOM 4829 N N . ARG B 1 106 ? -16.781 -24.125 -8.797 1 91.38 106 ARG B N 1
ATOM 4830 C CA . ARG B 1 106 ? -18.188 -24.391 -8.555 1 91.38 106 ARG B CA 1
ATOM 4831 C C . ARG B 1 106 ? -18.375 -25.594 -7.625 1 91.38 106 ARG B C 1
ATOM 4833 O O . ARG B 1 106 ? -19.453 -25.781 -7.062 1 91.38 106 ARG B O 1
ATOM 4840 N N . SER B 1 107 ? -17.281 -26.312 -7.426 1 95.75 107 SER B N 1
ATOM 4841 C CA . SER B 1 107 ? -17.375 -27.516 -6.613 1 95.75 107 SER B CA 1
ATOM 4842 C C . SER B 1 107 ? -16.906 -27.281 -5.188 1 95.75 107 SER B C 1
ATOM 4844 O O . SER B 1 107 ? -16.391 -28.188 -4.535 1 95.75 107 SER B O 1
ATOM 4846 N N . ARG B 1 108 ? -17 -26.172 -4.68 1 91.94 108 ARG B N 1
ATOM 4847 C CA . ARG B 1 108 ? -16.562 -25.797 -3.344 1 91.94 108 ARG B CA 1
ATOM 4848 C C . ARG B 1 108 ? -17.328 -26.547 -2.271 1 91.94 108 ARG B C 1
ATOM 4850 O O . ARG B 1 108 ? -16.766 -26.922 -1.241 1 91.94 108 ARG B O 1
ATOM 4857 N N . LYS B 1 109 ? -18.672 -26.688 -2.467 1 95.12 109 LYS B N 1
ATOM 4858 C CA . LYS B 1 109 ? -19.5 -27.422 -1.504 1 95.12 109 LYS B CA 1
ATOM 4859 C C . LYS B 1 109 ? -19.016 -28.859 -1.367 1 95.12 109 LYS B C 1
ATOM 4861 O O . LYS B 1 109 ? -18.859 -29.375 -0.253 1 95.12 109 LYS B O 1
ATOM 4866 N N . GLU B 1 110 ? -18.766 -29.5 -2.451 1 97.06 110 GLU B N 1
ATOM 4867 C CA . GLU B 1 110 ? -18.266 -30.875 -2.467 1 97.06 110 GLU B CA 1
ATOM 4868 C C . GLU B 1 110 ? -16.906 -30.984 -1.786 1 97.06 110 GLU B C 1
ATOM 4870 O O . GLU B 1 110 ? -16.656 -31.922 -1.033 1 97.06 110 GLU B O 1
ATOM 4875 N N . MET B 1 111 ? -16.031 -30.031 -2.08 1 95.5 111 MET B N 1
ATOM 4876 C CA . MET B 1 111 ? -14.719 -29.969 -1.428 1 95.5 111 MET B CA 1
ATOM 4877 C C . MET B 1 111 ? -14.875 -29.969 0.09 1 95.5 111 MET B C 1
ATOM 4879 O O . MET B 1 111 ? -14.203 -30.734 0.787 1 95.5 111 MET B O 1
ATOM 4883 N N . LYS B 1 112 ? -15.766 -29.141 0.606 1 94.94 112 LYS B N 1
ATOM 4884 C CA . LYS B 1 112 ? -15.969 -29.016 2.047 1 94.94 112 LYS B CA 1
ATOM 4885 C C . LYS B 1 112 ? -16.469 -30.328 2.641 1 94.94 112 LYS B C 1
ATOM 4887 O O . LYS B 1 112 ? -16.016 -30.75 3.707 1 94.94 112 LYS B O 1
ATOM 4892 N N . GLU B 1 113 ? -17.344 -30.891 1.984 1 96.5 113 GLU B N 1
ATOM 4893 C CA . GLU B 1 113 ? -17.906 -32.156 2.443 1 96.5 113 GLU B CA 1
ATOM 4894 C C . GLU B 1 113 ? -16.828 -33.25 2.518 1 96.5 113 GLU B C 1
ATOM 4896 O O . GLU B 1 113 ? -16.797 -34.031 3.475 1 96.5 113 GLU B O 1
ATOM 4901 N N . ILE B 1 114 ? -15.984 -33.281 1.532 1 97.44 114 ILE B N 1
ATOM 4902 C CA . ILE B 1 114 ? -14.898 -34.25 1.506 1 97.44 114 ILE B CA 1
ATOM 4903 C C . ILE B 1 114 ? -13.93 -33.969 2.658 1 97.44 114 ILE B C 1
ATOM 4905 O O . ILE B 1 114 ? -13.578 -34.906 3.406 1 97.44 114 ILE B O 1
ATOM 4909 N N . ASN B 1 115 ? -13.562 -32.75 2.791 1 95.75 115 ASN B N 1
ATOM 4910 C CA . ASN B 1 115 ? -12.602 -32.375 3.822 1 95.75 115 ASN B CA 1
ATOM 4911 C C . ASN B 1 115 ? -13.148 -32.625 5.223 1 95.75 115 ASN B C 1
ATOM 4913 O O . ASN B 1 115 ? -12.406 -33 6.133 1 95.75 115 ASN B O 1
ATOM 4917 N N . ASP B 1 116 ? -14.461 -32.5 5.395 1 96.06 116 ASP B N 1
ATOM 4918 C CA . ASP B 1 116 ? -15.117 -32.688 6.68 1 96.06 116 ASP B CA 1
ATOM 4919 C C . ASP B 1 116 ? -15.078 -34.156 7.105 1 96.06 116 ASP B C 1
ATOM 4921 O O . ASP B 1 116 ? -15.273 -34.469 8.281 1 96.06 116 ASP B O 1
ATOM 4925 N N . THR B 1 117 ? -14.805 -35.031 6.211 1 96.19 117 THR B N 1
ATOM 4926 C CA . THR B 1 117 ? -14.734 -36.438 6.551 1 96.19 117 THR B CA 1
ATOM 4927 C C . THR B 1 117 ? -13.516 -36.75 7.426 1 96.19 117 THR B C 1
ATOM 4929 O O . THR B 1 117 ? -13.516 -37.688 8.211 1 96.19 117 THR B O 1
ATOM 4932 N N . GLY B 1 118 ? -12.422 -36.031 7.168 1 94.75 118 GLY B N 1
ATOM 4933 C CA . GLY B 1 118 ? -11.172 -36.281 7.863 1 94.75 118 GLY B CA 1
ATOM 4934 C C . GLY B 1 118 ? -10.562 -37.625 7.508 1 94.75 118 GLY B C 1
ATOM 4935 O O . GLY B 1 118 ? -9.812 -38.219 8.297 1 94.75 118 GLY B O 1
ATOM 4936 N N . HIS B 1 119 ? -10.969 -38.156 6.391 1 95.31 119 HIS B N 1
ATOM 4937 C CA . HIS B 1 119 ? -10.508 -39.469 5.988 1 95.31 119 HIS B CA 1
ATOM 4938 C C . HIS B 1 119 ? -8.984 -39.5 5.887 1 95.31 119 HIS B C 1
ATOM 4940 O O . HIS B 1 119 ? -8.367 -38.531 5.426 1 95.31 119 HIS B O 1
ATOM 4946 N N . PRO B 1 120 ? -8.336 -40.656 6.145 1 92.56 120 PRO B N 1
ATOM 4947 C CA . PRO B 1 120 ? -6.879 -40.781 6.156 1 92.56 120 PRO B CA 1
ATOM 4948 C C . PRO B 1 120 ? -6.254 -40.531 4.785 1 92.56 120 PRO B C 1
ATOM 4950 O O . PRO B 1 120 ? -5.094 -40.125 4.695 1 92.56 120 PRO B O 1
ATOM 4953 N N . VAL B 1 121 ? -6.988 -40.719 3.742 1 92.88 121 VAL B N 1
ATOM 4954 C CA . VAL B 1 121 ? -6.473 -40.5 2.395 1 92.88 121 VAL B CA 1
ATOM 4955 C C . VAL B 1 121 ? -6.055 -39.031 2.219 1 92.88 121 VAL B C 1
ATOM 4957 O O . VAL B 1 121 ? -5.145 -38.75 1.442 1 92.88 121 VAL B O 1
ATOM 4960 N N . LEU B 1 122 ? -6.641 -38.156 3.01 1 92.06 122 LEU B N 1
ATOM 4961 C CA . LEU B 1 122 ? -6.383 -36.75 2.889 1 92.06 122 LEU B CA 1
ATOM 4962 C C . LEU B 1 122 ? -4.992 -36.406 3.404 1 92.06 122 LEU B C 1
ATOM 4964 O O . LEU B 1 122 ? -4.457 -35.312 3.094 1 92.06 122 LEU B O 1
ATOM 4968 N N . ASN B 1 123 ? -4.344 -37.281 4.156 1 88.56 123 ASN B N 1
ATOM 4969 C CA . ASN B 1 123 ? -2.98 -37.094 4.641 1 88.56 123 ASN B CA 1
ATOM 4970 C C . ASN B 1 123 ? -1.974 -37.062 3.496 1 88.56 123 ASN B C 1
ATOM 4972 O O . ASN B 1 123 ? -0.852 -36.594 3.658 1 88.56 123 ASN B O 1
ATOM 4976 N N . TYR B 1 124 ? -2.424 -37.562 2.344 1 87.94 124 TYR B N 1
ATOM 4977 C CA . TYR B 1 124 ? -1.506 -37.719 1.221 1 87.94 124 TYR B CA 1
ATOM 4978 C C . TYR B 1 124 ? -1.694 -36.594 0.21 1 87.94 124 TYR B C 1
ATOM 4980 O O . TYR B 1 124 ? -1.153 -36.656 -0.897 1 87.94 124 TYR B O 1
ATOM 4988 N N . CYS B 1 125 ? -2.492 -35.688 0.621 1 85.19 125 CYS B N 1
ATOM 4989 C CA . CYS B 1 125 ? -2.666 -34.531 -0.249 1 85.19 125 CYS B CA 1
ATOM 4990 C C . CYS B 1 125 ? -2.686 -33.219 0.56 1 85.19 125 CYS B C 1
ATOM 4992 O O . CYS B 1 125 ? -3.418 -32.281 0.228 1 85.19 125 CYS B O 1
ATOM 4994 N N . GLY B 1 126 ? -1.921 -33.188 1.641 1 81.25 126 GLY B N 1
ATOM 4995 C CA . GLY B 1 126 ? -1.812 -32 2.471 1 81.25 126 GLY B CA 1
ATOM 4996 C C . GLY B 1 126 ? -2.949 -31.859 3.465 1 81.25 126 GLY B C 1
ATOM 4997 O O . GLY B 1 126 ? -3.273 -30.75 3.893 1 81.25 126 GLY B O 1
ATOM 4998 N N . LYS B 1 127 ? -3.697 -32.844 3.691 1 86.31 127 LYS B N 1
ATOM 4999 C CA . LYS B 1 127 ? -4.746 -33 4.699 1 86.31 127 LYS B CA 1
ATOM 5000 C C . LYS B 1 127 ? -6.066 -32.406 4.203 1 86.31 127 LYS B C 1
ATOM 5002 O O . LYS B 1 127 ? -7.055 -32.406 4.938 1 86.31 127 LYS B O 1
ATOM 5007 N N . GLU B 1 128 ? -6.078 -31.938 3.049 1 88.5 128 GLU B N 1
ATOM 5008 C CA . GLU B 1 128 ? -7.289 -31.391 2.447 1 88.5 128 GLU B CA 1
ATOM 5009 C C . GLU B 1 128 ? -7.273 -31.547 0.93 1 88.5 128 GLU B C 1
ATOM 5011 O O . GLU B 1 128 ? -6.211 -31.531 0.309 1 88.5 128 GLU B O 1
ATOM 5016 N N . THR B 1 129 ? -8.523 -31.719 0.36 1 91.38 129 THR B N 1
ATOM 5017 C CA . THR B 1 129 ? -8.664 -31.641 -1.091 1 91.38 129 THR B CA 1
ATOM 5018 C C . THR B 1 129 ? -9.07 -30.234 -1.521 1 91.38 129 THR B C 1
ATOM 5020 O O . THR B 1 129 ? -9.297 -29.359 -0.678 1 91.38 129 THR B O 1
ATOM 5023 N N . SER B 1 130 ? -8.992 -30.031 -2.811 1 89.12 130 SER B N 1
ATOM 5024 C CA . SER B 1 130 ? -9.352 -28.734 -3.367 1 89.12 130 SER B CA 1
ATOM 5025 C C . SER B 1 130 ? -10.516 -28.859 -4.348 1 89.12 130 SER B C 1
ATOM 5027 O O . SER B 1 130 ? -10.68 -29.891 -4.996 1 89.12 130 SER B O 1
ATOM 5029 N N . PHE B 1 131 ? -11.32 -27.734 -4.43 1 90.88 131 PHE B N 1
ATOM 5030 C CA . PHE B 1 131 ? -12.383 -27.703 -5.43 1 90.88 131 PHE B CA 1
ATOM 5031 C C . PHE B 1 131 ? -11.805 -27.797 -6.836 1 90.88 131 PHE B C 1
ATOM 5033 O O . PHE B 1 131 ? -12.516 -28.109 -7.785 1 90.88 131 PHE B O 1
ATOM 5040 N N . GLU B 1 132 ? -10.508 -27.625 -6.973 1 91.12 132 GLU B N 1
ATOM 5041 C CA . GLU B 1 132 ? -9.812 -27.625 -8.25 1 91.12 132 GLU B CA 1
ATOM 5042 C C . GLU B 1 132 ? -9.594 -29.062 -8.75 1 91.12 132 GLU B C 1
ATOM 5044 O O . GLU B 1 132 ? -9.258 -29.266 -9.922 1 91.12 132 GLU B O 1
ATOM 5049 N N . TRP B 1 133 ? -9.883 -30 -7.949 1 95.81 133 TRP B N 1
ATOM 5050 C CA . TRP B 1 133 ? -9.422 -31.359 -8.234 1 95.81 133 TRP B CA 1
ATOM 5051 C C . TRP B 1 133 ? -10.57 -32.219 -8.758 1 95.81 133 TRP B C 1
ATOM 5053 O O . TRP B 1 133 ? -11.703 -31.766 -8.859 1 95.81 133 TRP B O 1
ATOM 5063 N N . MET B 1 134 ? -10.266 -33.438 -9.156 1 97.75 134 MET B N 1
ATOM 5064 C CA . MET B 1 134 ? -11.148 -34.312 -9.93 1 97.75 134 MET B CA 1
ATOM 5065 C C . MET B 1 134 ? -12.359 -34.719 -9.094 1 97.75 134 MET B C 1
ATOM 5067 O O . MET B 1 134 ? -13.5 -34.625 -9.547 1 97.75 134 MET B O 1
ATOM 5071 N N . ILE B 1 135 ? -12.117 -35.094 -7.844 1 97.94 135 ILE B N 1
ATOM 5072 C CA . ILE B 1 135 ? -13.172 -35.781 -7.102 1 97.94 135 ILE B CA 1
ATOM 5073 C C . ILE B 1 135 ? -14.266 -34.781 -6.73 1 97.94 135 ILE B C 1
ATOM 5075 O O . ILE B 1 135 ? -15.453 -35.031 -6.961 1 97.94 135 ILE B O 1
ATOM 5079 N N . PRO B 1 136 ? -13.883 -33.625 -6.203 1 97.62 136 PRO B N 1
ATOM 5080 C CA . PRO B 1 136 ? -14.953 -32.656 -5.977 1 97.62 136 PRO B CA 1
ATOM 5081 C C . PRO B 1 136 ? -15.711 -32.281 -7.258 1 97.62 136 PRO B C 1
ATOM 5083 O O . PRO B 1 136 ? -16.938 -32.156 -7.234 1 97.62 136 PRO B O 1
ATOM 5086 N N . LYS B 1 137 ? -15.039 -32.156 -8.359 1 97.81 137 LYS B N 1
ATOM 5087 C CA . LYS B 1 137 ? -15.68 -31.828 -9.633 1 97.81 137 LYS B CA 1
ATOM 5088 C C . LYS B 1 137 ? -16.594 -32.969 -10.102 1 97.81 137 LYS B C 1
ATOM 5090 O O . LYS B 1 137 ? -17.688 -32.719 -10.602 1 97.81 137 LYS B O 1
ATOM 5095 N N . ALA B 1 138 ? -16.188 -34.156 -9.977 1 98.38 138 ALA B N 1
ATOM 5096 C CA . ALA B 1 138 ? -17 -35.312 -10.359 1 98.38 138 ALA B CA 1
ATOM 5097 C C . ALA B 1 138 ? -18.281 -35.375 -9.531 1 98.38 138 ALA B C 1
ATOM 5099 O O . ALA B 1 138 ? -19.359 -35.656 -10.062 1 98.38 138 ALA B O 1
ATOM 5100 N N . LEU B 1 139 ? -18.062 -35.125 -8.242 1 98.38 139 LEU B N 1
ATOM 5101 C CA . LEU B 1 139 ? -19.219 -35.125 -7.359 1 98.38 139 LEU B CA 1
ATOM 5102 C C . LEU B 1 139 ? -20.188 -34 -7.73 1 98.38 139 LEU B C 1
ATOM 5104 O O . LEU B 1 139 ? -21.406 -34.188 -7.672 1 98.38 139 LEU B O 1
ATOM 5108 N N . TRP B 1 140 ? -19.641 -32.906 -8.078 1 98.25 140 TRP B N 1
ATOM 5109 C CA . TRP B 1 140 ? -20.5 -31.797 -8.516 1 98.25 140 TRP B CA 1
ATOM 5110 C C . TRP B 1 140 ? -21.312 -32.188 -9.75 1 98.25 140 TRP B C 1
ATOM 5112 O O . TRP B 1 140 ? -22.516 -31.922 -9.812 1 98.25 140 TRP B O 1
ATOM 5122 N N . ILE B 1 141 ? -20.734 -32.844 -10.734 1 98.31 141 ILE B N 1
ATOM 5123 C CA . ILE B 1 141 ? -21.422 -33.281 -11.945 1 98.31 141 ILE B CA 1
ATOM 5124 C C . ILE B 1 141 ? -22.516 -34.281 -11.586 1 98.31 141 ILE B C 1
ATOM 5126 O O . ILE B 1 141 ? -23.641 -34.188 -12.086 1 98.31 141 ILE B O 1
ATOM 5130 N N . LYS B 1 142 ? -22.156 -35.156 -10.734 1 98.25 142 LYS B N 1
ATOM 5131 C CA . LYS B 1 142 ? -23.109 -36.156 -10.281 1 98.25 142 LYS B CA 1
ATOM 5132 C C . LYS B 1 142 ? -24.359 -35.531 -9.695 1 98.25 142 LYS B C 1
ATOM 5134 O O . LYS B 1 142 ? -25.469 -35.969 -9.969 1 98.25 142 LYS B O 1
ATOM 5139 N N . ARG B 1 143 ? -24.188 -34.5 -8.977 1 97.69 143 ARG B N 1
ATOM 5140 C CA . ARG B 1 143 ? -25.266 -33.906 -8.18 1 97.69 143 ARG B CA 1
ATOM 5141 C C . ARG B 1 143 ? -25.984 -32.812 -8.961 1 97.69 143 ARG B C 1
ATOM 5143 O O . ARG B 1 143 ? -27.188 -32.625 -8.797 1 97.69 143 ARG B O 1
ATOM 5150 N N . ASN B 1 144 ? -25.281 -32.062 -9.797 1 97.31 144 ASN B N 1
ATOM 5151 C CA . ASN B 1 144 ? -25.844 -30.859 -10.406 1 97.31 144 ASN B CA 1
ATOM 5152 C C . ASN B 1 144 ? -26.125 -31.062 -11.891 1 97.31 144 ASN B C 1
ATOM 5154 O O . ASN B 1 144 ? -26.859 -30.281 -12.5 1 97.31 144 ASN B O 1
ATOM 5158 N N . ARG B 1 145 ? -25.484 -31.984 -12.453 1 97.44 145 ARG B N 1
ATOM 5159 C CA . ARG B 1 145 ? -25.703 -32.375 -13.844 1 97.44 145 ARG B CA 1
ATOM 5160 C C . ARG B 1 145 ? -25.969 -33.875 -13.969 1 97.44 145 ARG B C 1
ATOM 5162 O O . ARG B 1 145 ? -25.266 -34.562 -14.711 1 97.44 145 ARG B O 1
ATOM 5169 N N . THR B 1 146 ? -26.953 -34.25 -13.367 1 97.44 146 THR B N 1
ATOM 5170 C CA . THR B 1 146 ? -27.297 -35.656 -13.289 1 97.44 146 THR B CA 1
ATOM 5171 C C . THR B 1 146 ? -27.547 -36.25 -14.68 1 97.44 146 THR B C 1
ATOM 5173 O O . THR B 1 146 ? -27.25 -37.406 -14.945 1 97.44 146 THR B O 1
ATOM 5176 N N . ASP B 1 147 ? -28.078 -35.469 -15.562 1 97.88 147 ASP B N 1
ATOM 5177 C CA . ASP B 1 147 ? -28.297 -35.875 -16.953 1 97.88 147 ASP B CA 1
ATOM 5178 C C . ASP B 1 147 ? -26.969 -36.25 -17.609 1 97.88 147 ASP B C 1
ATOM 5180 O O . ASP B 1 147 ? -26.875 -37.312 -18.25 1 97.88 147 ASP B O 1
ATOM 5184 N N . VAL B 1 148 ? -26.016 -35.469 -17.438 1 98.19 148 VAL B N 1
ATOM 5185 C CA . VAL B 1 148 ? -24.703 -35.688 -18.016 1 98.19 148 VAL B CA 1
ATOM 5186 C C . VAL B 1 148 ? -24.031 -36.875 -17.328 1 98.19 148 VAL B C 1
ATOM 5188 O O . VAL B 1 148 ? -23.438 -37.719 -17.984 1 98.19 148 VAL B O 1
ATOM 5191 N N . TYR B 1 149 ? -24.156 -36.875 -15.992 1 98.19 149 TYR B N 1
ATOM 5192 C CA . TYR B 1 149 ? -23.516 -37.938 -15.211 1 98.19 149 TYR B CA 1
ATOM 5193 C C . TYR B 1 149 ? -24.062 -39.312 -15.609 1 98.19 149 TYR B C 1
ATOM 5195 O O . TYR B 1 149 ? -23.281 -40.25 -15.773 1 98.19 149 TYR B O 1
ATOM 5203 N N . ASN B 1 150 ? -25.344 -39.375 -15.75 1 97.62 150 ASN B N 1
ATOM 5204 C CA . ASN B 1 150 ? -25.969 -40.656 -16.109 1 97.62 150 ASN B CA 1
ATOM 5205 C C . ASN B 1 150 ? -25.594 -41.094 -17.531 1 97.62 150 ASN B C 1
ATOM 5207 O O . ASN B 1 150 ? -25.469 -42.281 -17.812 1 97.62 150 ASN B O 1
ATOM 5211 N N . ALA B 1 151 ? -25.406 -40.156 -18.375 1 97.88 151 ALA B N 1
ATOM 5212 C CA . ALA B 1 151 ? -25.156 -40.438 -19.797 1 97.88 151 ALA B CA 1
ATOM 5213 C C . ALA B 1 151 ? -23.672 -40.688 -20.047 1 97.88 151 ALA B C 1
ATOM 5215 O O . ALA B 1 151 ? -23.312 -41.344 -21.016 1 97.88 151 ALA B O 1
ATOM 5216 N N . CYS B 1 152 ? -22.828 -40.188 -19.188 1 97.62 152 CYS B N 1
ATOM 5217 C CA . CYS B 1 152 ? -21.391 -40.219 -19.5 1 97.62 152 CYS B CA 1
ATOM 5218 C C . CYS B 1 152 ? -20.828 -41.625 -19.234 1 97.62 152 CYS B C 1
ATOM 5220 O O . CYS B 1 152 ? -21.266 -42.312 -18.312 1 97.62 152 CYS B O 1
ATOM 5222 N N . TYR B 1 153 ? -19.938 -42.031 -20.031 1 98.06 153 TYR B N 1
ATOM 5223 C CA . TYR B 1 153 ? -19.156 -43.25 -19.875 1 98.06 153 TYR B CA 1
ATOM 5224 C C . TYR B 1 153 ? -18.109 -43.062 -18.781 1 98.06 153 TYR B C 1
ATOM 5226 O O . TYR B 1 153 ? -18.016 -43.906 -17.859 1 98.06 153 TYR B O 1
ATOM 5234 N N . LYS B 1 154 ? -17.359 -42 -18.891 1 98.38 154 LYS B N 1
ATOM 5235 C CA . LYS B 1 154 ? -16.297 -41.656 -17.938 1 98.38 154 LYS B CA 1
ATOM 5236 C C . LYS B 1 154 ? -16.203 -40.156 -17.719 1 98.38 154 LYS B C 1
ATOM 5238 O O . LYS B 1 154 ? -16.641 -39.375 -18.562 1 98.38 154 LYS B O 1
ATOM 5243 N N . ILE B 1 155 ? -15.68 -39.781 -16.578 1 98.5 155 ILE B N 1
ATOM 5244 C CA . ILE B 1 155 ? -15.156 -38.438 -16.312 1 98.5 155 ILE B CA 1
ATOM 5245 C C . ILE B 1 155 ? -13.633 -38.469 -16.312 1 98.5 155 ILE B C 1
ATOM 5247 O O . ILE B 1 155 ? -13.023 -39.188 -15.5 1 98.5 155 ILE B O 1
ATOM 5251 N N . VAL B 1 156 ? -13.031 -37.781 -17.234 1 98.19 156 VAL B N 1
ATOM 5252 C CA . VAL B 1 156 ? -11.594 -37.906 -17.469 1 98.19 156 VAL B CA 1
ATOM 5253 C C . VAL B 1 156 ? -10.922 -36.531 -17.375 1 98.19 156 VAL B C 1
ATOM 5255 O O . VAL B 1 156 ? -11.602 -35.5 -17.375 1 98.19 156 VAL B O 1
ATOM 5258 N N . ASP B 1 157 ? -9.617 -36.531 -17.219 1 98 157 ASP B N 1
ATOM 5259 C CA . ASP B 1 157 ? -8.812 -35.312 -17.281 1 98 157 ASP B CA 1
ATOM 5260 C C . ASP B 1 157 ? -8.492 -34.938 -18.734 1 98 157 ASP B C 1
ATOM 5262 O O . ASP B 1 157 ? -8.594 -35.781 -19.625 1 98 157 ASP B O 1
ATOM 5266 N N . GLN B 1 158 ? -8.117 -33.688 -18.906 1 98.25 158 GLN B N 1
ATOM 5267 C CA . GLN B 1 158 ? -7.676 -33.219 -20.219 1 98.25 158 GLN B CA 1
ATOM 5268 C C . GLN B 1 158 ? -6.586 -34.125 -20.781 1 98.25 158 GLN B C 1
ATOM 5270 O O . GLN B 1 158 ? -6.598 -34.469 -21.969 1 98.25 158 GLN B O 1
ATOM 5275 N N . LEU B 1 159 ? -5.652 -34.531 -19.969 1 98.25 159 LEU B N 1
ATOM 5276 C CA . LEU B 1 159 ? -4.566 -35.406 -20.406 1 98.25 159 LEU B CA 1
ATOM 5277 C C . LEU B 1 159 ? -5.109 -36.719 -20.922 1 98.25 159 LEU B C 1
ATOM 5279 O O . LEU B 1 159 ? -4.68 -37.188 -21.984 1 98.25 159 LEU B O 1
ATOM 5283 N N . ASP B 1 160 ? -6.031 -37.312 -20.25 1 98.31 160 ASP B N 1
ATOM 5284 C CA . ASP B 1 160 ? -6.625 -38.594 -20.656 1 98.31 160 ASP B CA 1
ATOM 5285 C C . ASP B 1 160 ? -7.309 -38.469 -22.016 1 98.31 160 ASP B C 1
ATOM 5287 O O . ASP B 1 160 ? -7.176 -39.344 -22.875 1 98.31 160 ASP B O 1
ATOM 5291 N N . TRP B 1 161 ? -7.992 -37.406 -22.078 1 98.62 161 TRP B N 1
ATOM 5292 C CA . TRP B 1 161 ? -8.75 -37.156 -23.312 1 98.62 161 TRP B CA 1
ATOM 5293 C C . TRP B 1 161 ? -7.82 -36.938 -24.5 1 98.62 161 TRP B C 1
ATOM 5295 O O . TRP B 1 161 ? -8.07 -37.469 -25.594 1 98.62 161 TRP B O 1
ATOM 5305 N N . MET B 1 162 ? -6.781 -36.219 -24.312 1 98.56 162 MET B N 1
ATOM 5306 C CA . MET B 1 162 ? -5.801 -36 -25.359 1 98.56 162 MET B CA 1
ATOM 5307 C C . MET B 1 162 ? -5.129 -37.281 -25.797 1 98.56 162 MET B C 1
ATOM 5309 O O . MET B 1 162 ? -4.957 -37.531 -27 1 98.56 162 MET B O 1
ATOM 5313 N N . ASN B 1 163 ? -4.715 -38.062 -24.812 1 98.62 163 ASN B N 1
ATOM 5314 C CA . ASN B 1 163 ? -4.148 -39.375 -25.141 1 98.62 163 ASN B CA 1
ATOM 5315 C C . ASN B 1 163 ? -5.129 -40.219 -25.938 1 98.62 163 ASN B C 1
ATOM 5317 O O . ASN B 1 163 ? -4.742 -40.875 -26.906 1 98.62 163 ASN B O 1
ATOM 5321 N N . TYR B 1 164 ? -6.391 -40.219 -25.484 1 98.69 164 TYR B N 1
ATOM 5322 C CA . TYR B 1 164 ? -7.414 -41 -26.188 1 98.69 164 TYR B CA 1
ATOM 5323 C C . TYR B 1 164 ? -7.543 -40.531 -27.641 1 98.69 164 TYR B C 1
ATOM 5325 O O . TYR B 1 164 ? -7.688 -41.344 -28.547 1 98.69 164 TYR B O 1
ATOM 5333 N N . GLN B 1 165 ? -7.52 -39.25 -27.859 1 98.44 165 GLN B N 1
ATOM 5334 C CA . GLN B 1 165 ? -7.594 -38.688 -29.219 1 98.44 165 GLN B CA 1
ATOM 5335 C C . GLN B 1 165 ? -6.414 -39.156 -30.062 1 98.44 165 GLN B C 1
ATOM 5337 O O . GLN B 1 165 ? -6.547 -39.375 -31.266 1 98.44 165 GLN B O 1
ATOM 5342 N N . LEU B 1 166 ? -5.301 -39.375 -29.484 1 98.69 166 LEU B N 1
ATOM 5343 C CA . LEU B 1 166 ? -4.066 -39.656 -30.203 1 98.69 166 LEU B CA 1
ATOM 5344 C C . LEU B 1 166 ? -3.947 -41.156 -30.484 1 98.69 166 LEU B C 1
ATOM 5346 O O . LEU B 1 166 ? -3.4 -41.562 -31.516 1 98.69 166 LEU B O 1
ATOM 5350 N N . CYS B 1 167 ? -4.438 -42.062 -29.562 1 98.56 167 CYS B N 1
ATOM 5351 C CA . CYS B 1 167 ? -4.098 -43.469 -29.719 1 98.56 167 CYS B CA 1
ATOM 5352 C C . CYS B 1 167 ? -5.312 -44.344 -29.469 1 98.56 167 CYS B C 1
ATOM 5354 O O . CYS B 1 167 ? -5.227 -45.562 -29.578 1 98.56 167 CYS B O 1
ATOM 5356 N N . GLY B 1 168 ? -6.426 -43.781 -29 1 98.25 168 GLY B N 1
ATOM 5357 C CA . GLY B 1 168 ? -7.664 -44.531 -28.859 1 98.25 168 GLY B CA 1
ATOM 5358 C C . GLY B 1 168 ? -7.742 -45.344 -27.578 1 98.25 168 GLY B C 1
ATOM 5359 O O . GLY B 1 168 ? -8.648 -46.156 -27.391 1 98.25 168 GLY B O 1
ATOM 5360 N N . GLU B 1 169 ? -6.82 -45.125 -26.641 1 98.31 169 GLU B N 1
ATOM 5361 C CA . GLU B 1 169 ? -6.781 -45.844 -25.391 1 98.31 169 GLU B CA 1
ATOM 5362 C C . GLU B 1 169 ? -7.02 -44.938 -24.203 1 98.31 169 GLU B C 1
ATOM 5364 O O . GLU B 1 169 ? -6.523 -43.812 -24.172 1 98.31 169 GLU B O 1
ATOM 5369 N N . TRP B 1 170 ? -7.789 -45.469 -23.234 1 98.06 170 TRP B N 1
ATOM 5370 C CA . TRP B 1 170 ? -7.996 -44.75 -22 1 98.06 170 TRP B CA 1
ATOM 5371 C C . TRP B 1 170 ? -6.977 -45.156 -20.938 1 98.06 170 TRP B C 1
ATOM 5373 O O . TRP B 1 170 ? -6.758 -46.344 -20.719 1 98.06 170 TRP B O 1
ATOM 5383 N N . SER B 1 171 ? -6.309 -44.219 -20.422 1 97.75 171 SER B N 1
ATOM 5384 C CA . SER B 1 171 ? -5.371 -44.375 -19.328 1 97.75 171 SER B CA 1
ATOM 5385 C C . SER B 1 171 ? -5.266 -43.125 -18.484 1 97.75 171 SER B C 1
ATOM 5387 O O . SER B 1 171 ? -5.219 -42 -19.031 1 97.75 171 SER B O 1
ATOM 5389 N N . SER B 1 172 ? -5.387 -43.312 -17.156 1 97.88 172 SER B N 1
ATOM 5390 C CA . SER B 1 172 ? -5.09 -42.156 -16.297 1 97.88 172 SER B CA 1
ATOM 5391 C C . SER B 1 172 ? -3.623 -42.156 -15.875 1 97.88 172 SER B C 1
ATOM 5393 O O . SER B 1 172 ? -2.998 -43.219 -15.773 1 97.88 172 SER B O 1
ATOM 5395 N N . SER B 1 173 ? -3.111 -41.031 -15.695 1 98.25 173 SER B N 1
ATOM 5396 C CA . SER B 1 173 ? -1.719 -40.844 -15.297 1 98.25 173 SER B CA 1
ATOM 5397 C C . SER B 1 173 ? -1.555 -41.031 -13.789 1 98.25 173 SER B C 1
ATOM 5399 O O . SER B 1 173 ? -2.336 -40.469 -13.008 1 98.25 173 SER B O 1
ATOM 5401 N N . ILE B 1 174 ? -0.521 -41.688 -13.375 1 98.06 174 ILE B N 1
ATOM 5402 C CA . ILE B 1 174 ? -0.197 -41.844 -11.961 1 98.06 174 ILE B CA 1
ATOM 5403 C C . ILE B 1 174 ? 0.025 -40.469 -11.336 1 98.06 174 ILE B C 1
ATOM 5405 O O . ILE B 1 174 ? -0.319 -40.219 -10.172 1 98.06 174 ILE B O 1
ATOM 5409 N N . CYS B 1 175 ? 0.554 -39.531 -12.102 1 97.62 175 CYS B N 1
ATOM 5410 C CA . CYS B 1 175 ? 0.801 -38.188 -11.648 1 97.62 175 CYS B CA 1
ATOM 5411 C C . CYS B 1 175 ? -0.505 -37.469 -11.305 1 97.62 175 CYS B C 1
ATOM 5413 O O . CYS B 1 175 ? -0.666 -36.969 -10.195 1 97.62 175 CYS B O 1
ATOM 5415 N N . ASN B 1 176 ? -1.43 -37.5 -12.172 1 97.25 176 ASN B N 1
ATOM 5416 C CA . ASN B 1 176 ? -2.719 -36.844 -11.992 1 97.25 176 ASN B CA 1
ATOM 5417 C C . ASN B 1 176 ? -3.531 -37.5 -10.883 1 97.25 176 ASN B C 1
ATOM 5419 O O . ASN B 1 176 ? -4.105 -36.812 -10.031 1 97.25 176 ASN B O 1
ATOM 5423 N N . THR B 1 177 ? -3.57 -38.812 -10.883 1 97.44 177 THR B N 1
ATOM 5424 C CA . THR B 1 177 ? -4.41 -39.5 -9.922 1 97.44 177 THR B CA 1
ATOM 5425 C C . THR B 1 177 ? -3.863 -39.375 -8.508 1 97.44 177 THR B C 1
ATOM 5427 O O . THR B 1 177 ? -4.625 -39.188 -7.559 1 97.44 177 THR B O 1
ATOM 5430 N N . THR B 1 178 ? -2.582 -39.438 -8.398 1 95.81 178 THR B N 1
ATOM 5431 C CA . THR B 1 178 ? -1.95 -39.312 -7.086 1 95.81 178 THR B CA 1
ATOM 5432 C C . THR B 1 178 ? -2.102 -37.875 -6.551 1 95.81 178 THR B C 1
ATOM 5434 O O . THR B 1 178 ? -2.412 -37.688 -5.371 1 95.81 178 THR B O 1
ATOM 5437 N N . CYS B 1 179 ? -1.98 -36.938 -7.402 1 94.88 179 CYS B N 1
ATOM 5438 C CA . CYS B 1 179 ? -1.911 -35.562 -6.949 1 94.88 179 CYS B CA 1
ATOM 5439 C C . CYS B 1 179 ? -3.305 -34.938 -6.824 1 94.88 179 CYS B C 1
ATOM 5441 O O . CYS B 1 179 ? -3.529 -34.062 -6.004 1 94.88 179 CYS B O 1
ATOM 5443 N N . LYS B 1 180 ? -4.242 -35.5 -7.652 1 95.5 180 LYS B N 1
ATOM 5444 C CA . LYS B 1 180 ? -5.465 -34.688 -7.762 1 95.5 180 LYS B CA 1
ATOM 5445 C C . LYS B 1 180 ? -6.703 -35.594 -7.672 1 95.5 180 LYS B C 1
ATOM 5447 O O . LYS B 1 180 ? -7.832 -35.094 -7.719 1 95.5 180 LYS B O 1
ATOM 5452 N N . TRP B 1 181 ? -6.586 -36.938 -7.57 1 96.06 181 TRP B N 1
ATOM 5453 C CA . TRP B 1 181 ? -7.754 -37.812 -7.578 1 96.06 181 TRP B CA 1
ATOM 5454 C C . TRP B 1 181 ? -7.844 -38.625 -6.289 1 96.06 181 TRP B C 1
ATOM 5456 O O . TRP B 1 181 ? -8.641 -39.562 -6.184 1 96.06 181 TRP B O 1
ATOM 5466 N N . ASN B 1 182 ? -6.957 -38.375 -5.285 1 94.88 182 ASN B N 1
ATOM 5467 C CA . ASN B 1 182 ? -6.906 -39.094 -4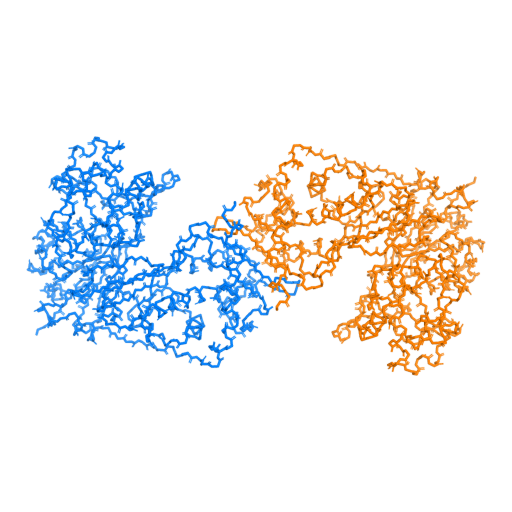.02 1 94.88 182 ASN B CA 1
ATOM 5468 C C . ASN B 1 182 ? -6.512 -40.562 -4.223 1 94.88 182 ASN B C 1
ATOM 5470 O O . ASN B 1 182 ? -7.012 -41.438 -3.525 1 94.88 182 ASN B O 1
ATOM 5474 N N . TYR B 1 183 ? -5.781 -40.812 -5.258 1 95.88 183 TYR B N 1
ATOM 5475 C CA . TYR B 1 183 ? -5.133 -42.094 -5.473 1 95.88 183 TYR B CA 1
ATOM 5476 C C . TYR B 1 183 ? -3.869 -42.219 -4.629 1 95.88 183 TYR B C 1
ATOM 5478 O O . TYR B 1 183 ? -2.961 -41.375 -4.738 1 95.88 183 TYR B O 1
ATOM 5486 N N . VAL B 1 184 ? -3.785 -43.25 -3.77 1 93.75 184 VAL B N 1
ATOM 5487 C CA . VAL B 1 184 ? -2.623 -43.438 -2.908 1 93.75 184 VAL B CA 1
ATOM 5488 C C . VAL B 1 184 ? -1.98 -44.781 -3.191 1 93.75 184 VAL B C 1
ATOM 5490 O O . VAL B 1 184 ? -2.441 -45.812 -2.689 1 93.75 184 VAL B O 1
ATOM 5493 N N . SER B 1 185 ? -0.886 -44.688 -3.875 1 91.75 185 SER B N 1
ATOM 5494 C CA . SER B 1 185 ? -0.226 -45.906 -4.297 1 91.75 185 SER B CA 1
ATOM 5495 C C . SER B 1 185 ? 0.144 -46.781 -3.098 1 91.75 185 SER B C 1
ATOM 5497 O O . SER B 1 185 ? -0.038 -48 -3.125 1 91.75 185 SER B O 1
ATOM 5499 N N . SER B 1 186 ? 0.632 -46.156 -2.068 1 88.69 186 SER B N 1
ATOM 5500 C CA . SER B 1 186 ? 1.103 -46.906 -0.899 1 88.69 186 SER B CA 1
ATOM 5501 C C . SER B 1 186 ? -0.058 -47.531 -0.147 1 88.69 186 SER B C 1
ATOM 5503 O O . SER B 1 186 ? 0.148 -48.438 0.673 1 88.69 186 SER B O 1
ATOM 5505 N N . MET B 1 187 ? -1.248 -47.125 -0.471 1 91.25 187 MET B N 1
ATOM 5506 C CA . MET B 1 187 ? -2.43 -47.719 0.159 1 91.25 187 MET B CA 1
ATOM 5507 C C . MET B 1 187 ? -3.16 -48.656 -0.805 1 91.25 187 MET B C 1
ATOM 5509 O O . MET B 1 187 ? -4.281 -49.062 -0.532 1 91.25 187 MET B O 1
ATOM 5513 N N . GLY B 1 188 ? -2.627 -48.781 -1.946 1 92.25 188 GLY B N 1
ATOM 5514 C CA . GLY B 1 188 ? -3.234 -49.719 -2.904 1 92.25 188 GLY B CA 1
ATOM 5515 C C . GLY B 1 188 ? -4.059 -49 -3.961 1 92.25 188 GLY B C 1
ATOM 5516 O O . GLY B 1 188 ? -4.797 -49.625 -4.715 1 92.25 188 GLY B O 1
ATOM 5517 N N . GLY B 1 189 ? -3.941 -47.781 -3.953 1 95.31 189 GLY B N 1
ATOM 5518 C CA . GLY B 1 189 ? -4.645 -47 -4.977 1 95.31 189 GLY B CA 1
ATOM 5519 C C . GLY B 1 189 ? -5.887 -46.312 -4.457 1 95.31 189 GLY B C 1
ATOM 5520 O O . GLY B 1 189 ? -5.832 -45.594 -3.461 1 95.31 189 GLY B O 1
ATOM 5521 N N . TYR B 1 190 ? -7.008 -46.5 -5.18 1 96.75 190 TYR B N 1
ATOM 5522 C CA . TYR B 1 190 ? -8.281 -45.938 -4.758 1 96.75 190 TYR B CA 1
ATOM 5523 C C . TYR B 1 190 ? -8.828 -46.656 -3.537 1 96.75 190 TYR B C 1
ATOM 5525 O O . TYR B 1 190 ? -8.891 -47.875 -3.514 1 96.75 190 TYR B O 1
ATOM 5533 N N . GLN B 1 191 ? -9.227 -45.875 -2.543 1 96.56 191 GLN B N 1
ATOM 5534 C CA . GLN B 1 191 ? -9.797 -46.469 -1.332 1 96.56 191 GLN B CA 1
ATOM 5535 C C . GLN B 1 191 ? -11.32 -46.5 -1.398 1 96.56 191 GLN B C 1
ATOM 5537 O O . GLN B 1 191 ? -11.969 -45.438 -1.286 1 96.56 191 GLN B O 1
ATOM 5542 N N . ARG B 1 192 ? -11.828 -47.656 -1.405 1 96.69 192 ARG B N 1
ATOM 5543 C CA . ARG B 1 192 ? -13.266 -47.812 -1.586 1 96.69 192 ARG B CA 1
ATOM 5544 C C . ARG B 1 192 ? -14.047 -47.156 -0.46 1 96.69 192 ARG B C 1
ATOM 5546 O O . ARG B 1 192 ? -15.062 -46.5 -0.705 1 96.69 192 ARG B O 1
ATOM 5553 N N . ASP B 1 193 ? -13.539 -47.281 0.71 1 97.06 193 ASP B N 1
ATOM 5554 C CA . ASP B 1 193 ? -14.258 -46.719 1.852 1 97.06 193 ASP B CA 1
ATOM 5555 C C . ASP B 1 193 ? -14.305 -45.219 1.776 1 97.06 193 ASP B C 1
ATOM 5557 O O . ASP B 1 193 ? -15.297 -44.594 2.178 1 97.06 193 ASP B O 1
ATOM 5561 N N . PHE B 1 194 ? -13.273 -44.562 1.262 1 96.81 194 PHE B N 1
ATOM 5562 C CA . PHE B 1 194 ? -13.25 -43.125 1.05 1 96.81 194 PHE B CA 1
ATOM 5563 C C . PHE B 1 194 ? -14.336 -42.719 0.067 1 96.81 194 PHE B C 1
ATOM 5565 O O . PHE B 1 194 ? -15.125 -41.812 0.357 1 96.81 194 PHE B O 1
ATOM 5572 N N . PHE B 1 195 ? -14.438 -43.375 -1.023 1 97.5 195 PHE B N 1
ATOM 5573 C CA . PHE B 1 195 ? -15.359 -43 -2.088 1 97.5 195 PHE B CA 1
ATOM 5574 C C . PHE B 1 195 ? -16.797 -43.281 -1.676 1 97.5 195 PHE B C 1
ATOM 5576 O O . PHE B 1 195 ? -17.703 -42.531 -2.035 1 97.5 195 PHE B O 1
ATOM 5583 N N . GLU B 1 196 ? -16.984 -44.344 -0.918 1 97.5 196 GLU B N 1
ATOM 5584 C CA . GLU B 1 196 ? -18.312 -44.625 -0.384 1 97.5 196 GLU B CA 1
ATOM 5585 C C . GLU B 1 196 ? -18.75 -43.531 0.603 1 97.5 196 GLU B C 1
ATOM 5587 O O . GLU B 1 196 ? -19.891 -43.094 0.568 1 97.5 196 GLU B O 1
ATOM 5592 N N . GLN B 1 197 ? -17.828 -43.156 1.387 1 97.38 197 GLN B N 1
ATOM 5593 C CA . GLN B 1 197 ? -18.125 -42.156 2.412 1 97.38 197 GLN B CA 1
ATOM 5594 C C . GLN B 1 197 ? -18.547 -40.812 1.784 1 97.38 197 GLN B C 1
ATOM 5596 O O . GLN B 1 197 ? -19.391 -40.125 2.334 1 97.38 197 GLN B O 1
ATOM 5601 N N . ILE B 1 198 ? -18.016 -40.5 0.655 1 97.38 198 ILE B N 1
ATOM 5602 C CA . ILE B 1 198 ? -18.281 -39.188 0.083 1 97.38 198 ILE B CA 1
ATOM 5603 C C . ILE B 1 198 ? -19.391 -39.281 -0.956 1 97.38 198 ILE B C 1
ATOM 5605 O O . ILE B 1 198 ? -19.688 -38.312 -1.67 1 97.38 198 ILE B O 1
ATOM 5609 N N . GLY B 1 199 ? -19.984 -40.438 -1.093 1 96.88 199 GLY B N 1
ATOM 5610 C CA . GLY B 1 199 ? -21.125 -40.625 -1.978 1 96.88 199 GLY B CA 1
ATOM 5611 C C . GLY B 1 199 ? -20.734 -40.875 -3.42 1 96.88 199 GLY B C 1
ATOM 5612 O O . GLY B 1 199 ? -21.5 -40.594 -4.34 1 96.88 199 GLY B O 1
ATOM 5613 N N . PHE B 1 200 ? -19.562 -41.344 -3.652 1 97.88 200 PHE B N 1
ATOM 5614 C CA . PHE B 1 200 ? -19.078 -41.688 -4.98 1 97.88 200 PHE B CA 1
ATOM 5615 C C . PHE B 1 200 ? -18.844 -43.188 -5.102 1 97.88 200 PHE B C 1
ATOM 5617 O O . PHE B 1 200 ? -17.75 -43.594 -5.496 1 97.88 200 PHE B O 1
ATOM 5624 N N . GLU B 1 201 ? -19.781 -43.938 -4.805 1 96.62 201 GLU B N 1
ATOM 5625 C CA . GLU B 1 201 ? -19.656 -45.375 -4.699 1 96.62 201 GLU B CA 1
ATOM 5626 C C . GLU B 1 201 ? -19.438 -46.031 -6.066 1 96.62 201 GLU B C 1
ATOM 5628 O O . GLU B 1 201 ? -18.875 -47.125 -6.164 1 96.62 201 GLU B O 1
ATOM 5633 N N . ASP B 1 202 ? -19.938 -45.406 -7.109 1 97.69 202 ASP B N 1
ATOM 5634 C CA . ASP B 1 202 ? -19.797 -45.969 -8.453 1 97.69 202 ASP B CA 1
ATOM 5635 C C . ASP B 1 202 ? -18.578 -45.375 -9.156 1 97.69 202 ASP B C 1
ATOM 5637 O O . ASP B 1 202 ? -18.547 -45.281 -10.391 1 97.69 202 ASP B O 1
ATOM 5641 N N . TYR B 1 203 ? -17.547 -44.938 -8.414 1 97.5 203 TYR B N 1
ATOM 5642 C CA . TYR B 1 203 ? -16.344 -44.312 -8.953 1 97.5 203 TYR B CA 1
ATOM 5643 C C . TYR B 1 203 ? -15.664 -45.188 -9.969 1 97.5 203 TYR B C 1
ATOM 5645 O O . TYR B 1 203 ? -15.094 -44.719 -10.953 1 97.5 203 TYR B O 1
ATOM 5653 N N . GLU B 1 204 ? -15.727 -46.531 -9.852 1 97.38 204 GLU B N 1
ATOM 5654 C CA . GLU B 1 204 ? -15.062 -47.469 -10.758 1 97.38 204 GLU B CA 1
ATOM 5655 C C . GLU B 1 204 ? -15.711 -47.438 -12.141 1 97.38 204 GLU B C 1
ATOM 5657 O O . GLU B 1 204 ? -15.055 -47.719 -13.148 1 97.38 204 GLU B O 1
ATOM 5662 N N . GLU B 1 205 ? -16.969 -47.094 -12.172 1 97.38 205 GLU B N 1
ATOM 5663 C CA . GLU B 1 205 ? -17.688 -47.031 -13.438 1 97.38 205 GLU B CA 1
ATOM 5664 C C . GLU B 1 205 ? -17.469 -45.688 -14.109 1 97.38 205 GLU B C 1
ATOM 5666 O O . GLU B 1 205 ? -17.609 -45.562 -15.328 1 97.38 205 GLU B O 1
ATOM 5671 N N . LYS B 1 206 ? -17.094 -44.719 -13.328 1 98.12 206 LYS B N 1
ATOM 5672 C CA . LYS B 1 206 ? -17.125 -43.375 -13.844 1 98.12 206 LYS B CA 1
ATOM 5673 C C . LYS B 1 206 ? -15.703 -42.812 -14.039 1 98.12 206 LYS B C 1
ATOM 5675 O O . LYS B 1 206 ? -15.5 -41.844 -14.742 1 98.12 206 LYS B O 1
ATOM 5680 N N . LEU B 1 207 ? -14.695 -43.406 -13.391 1 97.81 207 LEU B N 1
ATOM 5681 C CA . LEU B 1 207 ? -13.297 -43.031 -13.562 1 97.81 207 LEU B CA 1
ATOM 5682 C C . LEU B 1 207 ? -12.539 -44.094 -14.359 1 97.81 207 LEU B C 1
ATOM 5684 O O . LEU B 1 207 ? -12.984 -45.219 -14.469 1 97.81 207 LEU B O 1
ATOM 5688 N N . ILE B 1 208 ? -11.461 -43.688 -14.914 1 97.38 208 ILE B N 1
ATOM 5689 C CA . ILE B 1 208 ? -10.578 -44.625 -15.57 1 97.38 208 ILE B CA 1
ATOM 5690 C C . ILE B 1 208 ? -9.773 -45.406 -14.523 1 97.38 208 ILE B C 1
ATOM 5692 O O . ILE B 1 208 ? -9.047 -44.812 -13.727 1 97.38 208 ILE B O 1
ATOM 5696 N N . MET B 1 209 ? -9.852 -46.719 -14.547 1 96.75 209 MET B N 1
ATOM 5697 C CA . MET B 1 209 ? -9.219 -47.531 -13.508 1 96.75 209 MET B CA 1
ATOM 5698 C C . MET B 1 209 ? -7.797 -47.906 -13.914 1 96.75 209 MET B C 1
ATOM 5700 O O . MET B 1 209 ? -6.953 -48.188 -13.055 1 96.75 209 MET B O 1
ATOM 5704 N N . ARG B 1 210 ? -7.543 -47.906 -15.234 1 97.81 210 ARG B N 1
ATOM 5705 C CA . ARG B 1 210 ? -6.16 -48.062 -15.68 1 97.81 210 ARG B CA 1
ATOM 5706 C C . ARG B 1 210 ? -5.316 -46.844 -15.328 1 97.81 210 ARG B C 1
ATOM 5708 O O . ARG B 1 210 ? -5.617 -45.75 -15.75 1 97.81 210 ARG B O 1
ATOM 5715 N N . VAL B 1 211 ? -4.332 -47.094 -14.453 1 98.12 211 VAL B N 1
ATOM 5716 C CA . VAL B 1 211 ? -3.42 -46.031 -14.07 1 98.12 211 VAL B CA 1
ATOM 5717 C C . VAL B 1 211 ? -2.004 -46.375 -14.523 1 98.12 211 VAL B C 1
ATOM 5719 O O . VAL B 1 211 ? -1.403 -47.312 -14.039 1 98.12 211 VAL B O 1
ATOM 5722 N N . ASP B 1 212 ? -1.499 -45.625 -15.445 1 98.31 212 ASP B N 1
ATOM 5723 C CA . ASP B 1 212 ? -0.149 -45.844 -15.953 1 98.31 212 ASP B CA 1
ATOM 5724 C C . ASP B 1 212 ? 0.841 -44.844 -15.344 1 98.31 212 ASP B C 1
ATOM 5726 O O . ASP B 1 212 ? 0.484 -43.719 -15.047 1 98.31 212 ASP B O 1
ATOM 5730 N N . LYS B 1 213 ? 2.066 -45.312 -15.18 1 98 213 LYS B N 1
ATOM 5731 C CA . LYS B 1 213 ? 3.141 -44.438 -14.711 1 98 213 LYS B CA 1
ATOM 5732 C C . LYS B 1 213 ? 3.643 -43.531 -15.828 1 98 213 LYS B C 1
ATOM 5734 O O . LYS B 1 213 ? 3.434 -43.812 -17.016 1 98 213 LYS B O 1
ATOM 5739 N N . ILE B 1 214 ? 4.258 -42.469 -15.438 1 98.44 214 ILE B N 1
ATOM 5740 C CA . ILE B 1 214 ? 4.836 -41.562 -16.422 1 98.44 214 ILE B CA 1
ATOM 5741 C C . ILE B 1 214 ? 5.816 -42.344 -17.312 1 98.44 214 ILE B C 1
ATOM 5743 O O . ILE B 1 214 ? 6.641 -43.094 -16.812 1 98.44 214 ILE B O 1
ATOM 5747 N N . GLY B 1 215 ? 5.668 -42.219 -18.609 1 98.38 215 GLY B N 1
ATOM 5748 C CA . GLY B 1 215 ? 6.59 -42.844 -19.562 1 98.38 215 GLY B CA 1
ATOM 5749 C C . GLY B 1 215 ? 6.117 -44.219 -20.047 1 98.38 215 GLY B C 1
ATOM 5750 O O . GLY B 1 215 ? 6.633 -44.719 -21.031 1 98.38 215 GLY B O 1
ATOM 5751 N N . ASP B 1 216 ? 5.16 -44.781 -19.328 1 98.56 216 ASP B N 1
ATOM 5752 C CA . ASP B 1 216 ? 4.605 -46.062 -19.797 1 98.56 216 ASP B CA 1
ATOM 5753 C C . ASP B 1 216 ? 3.885 -45.875 -21.141 1 98.56 216 ASP B C 1
ATOM 5755 O O . ASP B 1 216 ? 3.32 -44.812 -21.406 1 98.56 216 ASP B O 1
ATOM 5759 N N . VAL B 1 217 ? 3.889 -46.906 -21.969 1 98.75 217 VAL B N 1
ATOM 5760 C CA . VAL B 1 217 ? 3.203 -46.844 -23.25 1 98.75 217 VAL B CA 1
ATOM 5761 C C . VAL B 1 217 ? 1.694 -46.938 -23.047 1 98.75 217 VAL B C 1
ATOM 5763 O O . VAL B 1 217 ? 1.203 -47.906 -22.469 1 98.75 217 VAL B O 1
ATOM 5766 N N . VAL B 1 218 ? 1.032 -45.938 -23.422 1 98.75 218 VAL B N 1
ATOM 5767 C CA . VAL B 1 218 ? -0.427 -45.938 -23.391 1 98.75 218 VAL B CA 1
ATOM 5768 C C . VAL B 1 218 ? -0.976 -46.656 -24.625 1 98.75 218 VAL B C 1
ATOM 5770 O O . VAL B 1 218 ? -1.897 -47.469 -24.516 1 98.75 218 VAL B O 1
ATOM 5773 N N . GLY B 1 219 ? -0.422 -46.25 -25.734 1 98.75 219 GLY B N 1
ATOM 5774 C CA . GLY B 1 219 ? -0.803 -46.844 -27 1 98.75 219 GLY B CA 1
ATOM 5775 C C . GLY B 1 219 ? 0.081 -46.406 -28.156 1 98.75 219 GLY B C 1
ATOM 5776 O O . GLY B 1 219 ? 1.203 -45.938 -27.938 1 98.75 219 GLY B O 1
ATOM 5777 N N . THR B 1 220 ? -0.416 -46.75 -29.344 1 98.75 220 THR B N 1
ATOM 5778 C CA . THR B 1 220 ? 0.229 -46.344 -30.594 1 98.75 220 THR B CA 1
ATOM 5779 C C . THR B 1 220 ? -0.625 -45.312 -31.328 1 98.75 220 THR B C 1
ATOM 5781 O O . THR B 1 220 ? -1.855 -45.375 -31.266 1 98.75 220 THR B O 1
ATOM 5784 N N . ILE B 1 221 ? 0.016 -44.406 -31.984 1 98.75 221 ILE B N 1
ATOM 5785 C CA . ILE B 1 221 ? -0.709 -43.344 -32.688 1 98.75 221 ILE B CA 1
ATOM 5786 C C . ILE B 1 221 ? -1.759 -43.969 -33.625 1 98.75 221 ILE B C 1
ATOM 5788 O O . ILE B 1 221 ? -1.506 -45 -34.25 1 98.75 221 ILE B O 1
ATOM 5792 N N . LEU B 1 222 ? -2.896 -43.375 -33.656 1 98.69 222 LEU B N 1
ATOM 5793 C CA . LEU B 1 222 ? -3.955 -43.875 -34.531 1 98.69 222 LEU B CA 1
ATOM 5794 C C . LEU B 1 222 ? -3.525 -43.812 -36 1 98.69 222 LEU B C 1
ATOM 5796 O O . LEU B 1 222 ? -2.932 -42.812 -36.438 1 98.69 222 LEU B O 1
ATOM 5800 N N . PRO B 1 223 ? -3.898 -44.781 -36.75 1 98.31 223 PRO B N 1
ATOM 5801 C CA . PRO B 1 223 ? -3.523 -44.812 -38.188 1 98.31 223 PRO B CA 1
ATOM 5802 C C . PRO B 1 223 ? -4.023 -43.594 -38.938 1 98.31 223 PRO B C 1
ATOM 5804 O O . PRO B 1 223 ? -3.311 -43.031 -39.781 1 98.31 223 PRO B O 1
ATOM 5807 N N . GLN B 1 224 ? -5.211 -43.156 -38.656 1 97.94 224 GLN B N 1
ATOM 5808 C CA . GLN B 1 224 ? -5.793 -42.031 -39.375 1 97.94 224 GLN B CA 1
ATOM 5809 C C . GLN B 1 224 ? -4.98 -40.781 -39.156 1 97.94 224 GLN B C 1
ATOM 5811 O O . GLN B 1 224 ? -4.852 -39.938 -40.062 1 97.94 224 GLN B O 1
ATOM 5816 N N . ILE B 1 225 ? -4.41 -40.625 -37.969 1 98.25 225 ILE B N 1
ATOM 5817 C CA . ILE B 1 225 ? -3.59 -39.469 -37.656 1 98.25 225 ILE B CA 1
ATOM 5818 C C . ILE B 1 225 ? -2.23 -39.594 -38.344 1 98.25 225 ILE B C 1
ATOM 5820 O O . ILE B 1 225 ? -1.749 -38.656 -38.969 1 98.25 225 ILE B O 1
ATOM 5824 N N . SER B 1 226 ? -1.621 -40.781 -38.219 1 98.12 226 SER B N 1
ATOM 5825 C CA . SER B 1 226 ? -0.34 -41.062 -38.844 1 98.12 226 SER B CA 1
ATOM 5826 C C . SER B 1 226 ? -0.409 -40.812 -40.344 1 98.12 226 SER B C 1
ATOM 5828 O O . SER B 1 226 ? 0.469 -40.156 -40.938 1 98.12 226 SER B O 1
ATOM 5830 N N . GLU B 1 227 ? -1.438 -41.281 -41 1 98 227 GLU B N 1
ATOM 5831 C CA . GLU B 1 227 ? -1.604 -41.125 -42.438 1 98 227 GLU B CA 1
ATOM 5832 C C . GLU B 1 227 ? -1.864 -39.688 -42.844 1 98 227 GLU B C 1
ATOM 5834 O O . GLU B 1 227 ? -1.294 -39.188 -43.812 1 98 227 GLU B O 1
ATOM 5839 N N . LYS B 1 228 ? -2.65 -39.094 -42.125 1 98 228 LYS B N 1
ATOM 5840 C CA . LYS B 1 228 ? -3.062 -37.75 -42.469 1 98 228 LYS B CA 1
ATOM 5841 C C . LYS B 1 228 ? -1.886 -36.781 -42.375 1 98 228 LYS B C 1
ATOM 5843 O O . LYS B 1 228 ? -1.74 -35.875 -43.219 1 98 228 LYS B O 1
ATOM 5848 N N . TYR B 1 229 ? -1.053 -36.906 -41.406 1 98.19 229 TYR B N 1
ATOM 5849 C CA . TYR B 1 229 ? -0.031 -35.906 -41.188 1 98.19 229 TYR B CA 1
ATOM 5850 C C . TYR B 1 229 ? 1.359 -36.438 -41.469 1 98.19 229 TYR B C 1
ATOM 5852 O O . TYR B 1 229 ? 2.354 -35.719 -41.375 1 98.19 229 TYR B O 1
ATOM 5860 N N . GLY B 1 230 ? 1.471 -37.719 -41.844 1 98.06 230 GLY B N 1
ATOM 5861 C CA . GLY B 1 230 ? 2.725 -38.344 -42.25 1 98.06 230 GLY B CA 1
ATOM 5862 C C . GLY B 1 230 ? 3.629 -38.688 -41.094 1 98.06 230 GLY B C 1
ATOM 5863 O O . GLY B 1 230 ? 4.855 -38.656 -41.219 1 98.06 230 GLY B O 1
ATOM 5864 N N . PHE B 1 231 ? 3.09 -38.969 -39.938 1 98.38 231 PHE B N 1
ATOM 5865 C CA . PHE B 1 231 ? 3.881 -39.406 -38.812 1 98.38 231 PHE B CA 1
ATOM 5866 C C . PHE B 1 231 ? 4.234 -40.875 -38.875 1 98.38 231 PHE B C 1
ATOM 5868 O O . PHE B 1 231 ? 3.562 -41.625 -39.594 1 98.38 231 PHE B O 1
ATOM 5875 N N . PHE B 1 232 ? 5.234 -41.312 -38.188 1 97.62 232 PHE B N 1
ATOM 5876 C CA . PHE B 1 232 ? 5.613 -42.688 -38.062 1 97.62 232 PHE B CA 1
ATOM 5877 C C . PHE B 1 232 ? 4.441 -43.531 -37.562 1 97.62 232 PHE B C 1
ATOM 5879 O O . PHE B 1 232 ? 3.861 -43.25 -36.531 1 97.62 232 PHE B O 1
ATOM 5886 N N . ARG B 1 233 ? 4.094 -44.594 -38.219 1 97.56 233 ARG B N 1
ATOM 5887 C CA . ARG B 1 233 ? 2.887 -45.375 -37.938 1 97.56 233 ARG B CA 1
ATOM 5888 C C . ARG B 1 233 ? 2.984 -46.094 -36.594 1 97.56 233 ARG B C 1
ATOM 5890 O O . ARG B 1 233 ? 1.964 -46.406 -35.969 1 97.56 233 ARG B O 1
ATOM 5897 N N . GLU B 1 234 ? 4.195 -46.344 -36.125 1 97.88 234 GLU B N 1
ATOM 5898 C CA . GLU B 1 234 ? 4.379 -47.062 -34.875 1 97.88 234 GLU B CA 1
ATOM 5899 C C . GLU B 1 234 ? 4.738 -46.125 -33.75 1 97.88 234 GLU B C 1
ATOM 5901 O O . GLU B 1 234 ? 5.18 -46.594 -32.688 1 97.88 234 GLU B O 1
ATOM 5906 N N . MET B 1 235 ? 4.59 -44.812 -34 1 98.31 235 MET B N 1
ATOM 5907 C CA . MET B 1 235 ? 4.887 -43.844 -32.969 1 98.31 235 MET B CA 1
ATOM 5908 C C . MET B 1 235 ? 4.133 -44.188 -31.672 1 98.31 235 MET B C 1
ATOM 5910 O O . MET B 1 235 ? 2.912 -44.344 -31.688 1 98.31 235 MET B O 1
ATOM 5914 N N . LYS B 1 236 ? 4.867 -44.344 -30.547 1 98.75 236 LYS B N 1
ATOM 5915 C CA . LYS B 1 236 ? 4.246 -44.656 -29.266 1 98.75 236 LYS B CA 1
ATOM 5916 C C . LYS B 1 236 ? 3.727 -43.375 -28.578 1 98.75 236 LYS B C 1
ATOM 5918 O O . LYS B 1 236 ? 4.375 -42.344 -28.641 1 98.75 236 LYS B O 1
ATOM 5923 N N . ILE B 1 237 ? 2.562 -43.469 -28.094 1 98.88 237 ILE B N 1
ATOM 5924 C CA . ILE B 1 237 ? 2.045 -42.469 -27.172 1 98.88 237 ILE B CA 1
ATOM 5925 C C . ILE B 1 237 ? 2.307 -42.906 -25.734 1 98.88 237 ILE B C 1
ATOM 5927 O O . ILE B 1 237 ? 1.799 -43.938 -25.281 1 98.88 237 ILE B O 1
ATOM 5931 N N . VAL B 1 238 ? 3.145 -42.125 -25 1 98.88 238 VAL B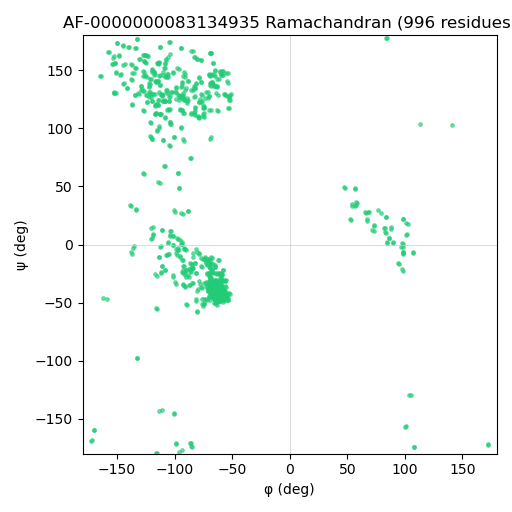 N 1
ATOM 5932 C CA . VAL B 1 238 ? 3.531 -42.531 -23.641 1 98.88 238 VAL B CA 1
ATOM 5933 C C . VAL B 1 238 ? 2.852 -41.625 -22.625 1 98.88 238 VAL B C 1
ATOM 5935 O O . VAL B 1 238 ? 2.467 -40.5 -22.938 1 98.88 238 VAL B O 1
ATOM 5938 N N . GLN B 1 239 ? 2.691 -42.125 -21.422 1 98.81 239 GLN B N 1
ATOM 5939 C CA . GLN B 1 239 ? 1.936 -41.438 -20.375 1 98.81 239 GLN B CA 1
ATOM 5940 C C . GLN B 1 239 ? 2.686 -40.219 -19.891 1 98.81 239 GLN B C 1
ATOM 5942 O O . GLN B 1 239 ? 3.891 -40.281 -19.641 1 98.81 239 GLN B O 1
ATOM 5947 N N . GLY B 1 240 ? 2.035 -39.094 -19.875 1 98.5 240 GLY B N 1
ATOM 5948 C CA . GLY B 1 240 ? 2.541 -37.844 -19.281 1 98.5 240 GLY B CA 1
ATOM 5949 C C . GLY B 1 240 ? 1.961 -37.562 -17.906 1 98.5 240 GLY B C 1
ATOM 5950 O O . GLY B 1 240 ? 1.767 -38.5 -17.109 1 98.5 240 GLY B O 1
ATOM 5951 N N . GLY B 1 241 ? 1.771 -36.312 -17.609 1 98.38 241 GLY B N 1
ATOM 5952 C CA . GLY B 1 241 ? 1.258 -35.875 -16.312 1 98.38 241 GLY B CA 1
ATOM 5953 C C . GLY B 1 241 ? 0.886 -34.406 -16.281 1 98.38 241 GLY B C 1
ATOM 5954 O O . GLY B 1 241 ? 0.543 -33.844 -17.312 1 98.38 241 GLY B O 1
ATOM 5955 N N . ILE B 1 242 ? 0.831 -33.875 -15.078 1 97.56 242 ILE B N 1
ATOM 5956 C CA . ILE B 1 242 ? 0.53 -32.469 -14.883 1 97.56 242 ILE B CA 1
ATOM 5957 C C . ILE B 1 242 ? 1.647 -31.609 -15.469 1 97.56 242 ILE B C 1
ATOM 5959 O O . ILE B 1 242 ? 2.83 -31.922 -15.305 1 97.56 242 ILE B O 1
ATOM 5963 N N . ASP B 1 243 ? 1.287 -30.562 -16.172 1 96.69 243 ASP B N 1
ATOM 5964 C CA . ASP B 1 243 ? 2.244 -29.766 -16.922 1 96.69 243 ASP B CA 1
ATOM 5965 C C . ASP B 1 243 ? 3.381 -29.266 -16.031 1 96.69 243 ASP B C 1
ATOM 5967 O O . ASP B 1 243 ? 4.555 -29.406 -16.375 1 96.69 243 ASP B O 1
ATOM 5971 N N . ALA B 1 244 ? 3.045 -28.828 -14.836 1 95.12 244 ALA B N 1
ATOM 5972 C CA . ALA B 1 244 ? 4.07 -28.344 -13.914 1 95.12 244 ALA B CA 1
ATOM 5973 C C . ALA B 1 244 ? 5.008 -29.469 -13.492 1 95.12 244 ALA B C 1
ATOM 5975 O O . ALA B 1 244 ? 6.215 -29.266 -13.352 1 95.12 244 ALA B O 1
ATOM 5976 N N . HIS B 1 245 ? 4.492 -30.641 -13.312 1 97.31 245 HIS B N 1
ATOM 5977 C CA . HIS B 1 245 ? 5.289 -31.766 -12.859 1 97.31 245 HIS B CA 1
ATOM 5978 C C . HIS B 1 245 ? 6.141 -32.344 -14 1 97.31 245 HIS B C 1
ATOM 5980 O O . HIS B 1 245 ? 7.293 -32.719 -13.781 1 97.31 245 HIS B O 1
ATOM 5986 N N . ILE B 1 246 ? 5.574 -32.344 -15.164 1 98.25 246 ILE B N 1
ATOM 5987 C CA . ILE B 1 246 ? 6.332 -32.781 -16.328 1 98.25 246 ILE B CA 1
ATOM 5988 C C . ILE B 1 246 ? 7.457 -31.812 -16.625 1 98.25 246 ILE B C 1
ATOM 5990 O O . ILE B 1 246 ? 8.523 -32.219 -17.094 1 98.25 246 ILE B O 1
ATOM 5994 N N . ALA B 1 247 ? 7.238 -30.578 -16.297 1 97.56 247 ALA B N 1
ATOM 5995 C CA . ALA B 1 247 ? 8.281 -29.562 -16.484 1 97.56 247 ALA B CA 1
ATOM 5996 C C . ALA B 1 247 ? 9.531 -29.922 -15.68 1 97.56 247 ALA B C 1
ATOM 5998 O O . ALA B 1 247 ? 10.641 -29.516 -16.031 1 97.56 247 ALA B O 1
ATOM 5999 N N . MET B 1 248 ? 9.391 -30.672 -14.633 1 98 248 MET B N 1
ATOM 6000 C CA . MET B 1 248 ? 10.547 -31.094 -13.852 1 98 248 MET B CA 1
ATOM 6001 C C . MET B 1 248 ? 11.531 -31.875 -14.719 1 98 248 MET B C 1
ATOM 6003 O O . MET B 1 248 ? 12.742 -31.766 -14.547 1 98 248 MET B O 1
ATOM 6007 N N . PHE B 1 249 ? 11.031 -32.688 -15.633 1 98.44 249 PHE B N 1
ATOM 6008 C CA . PHE B 1 249 ? 11.867 -33.438 -16.562 1 98.44 249 PHE B CA 1
ATOM 6009 C C . PHE B 1 249 ? 12.602 -32.5 -17.516 1 98.44 249 PHE B C 1
ATOM 6011 O O . PHE B 1 249 ? 13.773 -32.719 -17.828 1 98.44 249 PHE B O 1
ATOM 6018 N N . GLY B 1 250 ? 11.922 -31.438 -17.906 1 98.19 250 GLY B N 1
ATOM 6019 C CA . GLY B 1 250 ? 12.508 -30.453 -18.781 1 98.19 250 GLY B CA 1
ATOM 6020 C C . GLY B 1 250 ? 13.477 -29.516 -18.078 1 98.19 250 GLY B C 1
ATOM 6021 O O . GLY B 1 250 ? 14.211 -28.766 -18.719 1 98.19 250 GLY B O 1
ATOM 6022 N N . LEU B 1 251 ? 13.469 -29.578 -16.797 1 97.94 251 LEU B N 1
ATOM 6023 C CA . LEU B 1 251 ? 14.352 -28.75 -15.969 1 97.94 251 LEU B CA 1
ATOM 6024 C C . LEU B 1 251 ? 15.492 -29.594 -15.391 1 97.94 251 LEU B C 1
ATOM 6026 O O . LEU B 1 251 ? 16.422 -29.047 -14.797 1 97.94 251 LEU B O 1
ATOM 6030 N N . ASP B 1 252 ? 15.406 -30.844 -15.562 1 97.75 252 ASP B N 1
ATOM 6031 C CA . ASP B 1 252 ? 16.328 -31.797 -14.961 1 97.75 252 ASP B CA 1
ATOM 6032 C C . ASP B 1 252 ? 16.359 -31.656 -13.438 1 97.75 252 ASP B C 1
ATOM 6034 O O . ASP B 1 252 ? 17.422 -31.5 -12.844 1 97.75 252 ASP B O 1
ATOM 6038 N N . VAL B 1 253 ? 15.219 -31.609 -12.875 1 97.31 253 VAL B N 1
ATOM 6039 C CA . VAL B 1 253 ? 15.008 -31.594 -11.43 1 97.31 253 VAL B CA 1
ATOM 6040 C C . VAL B 1 253 ? 14.43 -32.938 -10.984 1 97.31 253 VAL B C 1
ATOM 6042 O O . VAL B 1 253 ? 13.273 -33 -10.555 1 97.31 253 VAL B O 1
ATOM 6045 N N . LEU B 1 254 ? 15.258 -33.969 -11.102 1 97.31 254 LEU B N 1
ATOM 6046 C CA . LEU B 1 254 ? 14.781 -35.344 -10.883 1 97.31 254 LEU B CA 1
ATOM 6047 C C . LEU B 1 254 ? 15.531 -36 -9.727 1 97.31 254 LEU B C 1
ATOM 6049 O O . LEU B 1 254 ? 15.422 -37.219 -9.523 1 97.31 254 LEU B O 1
ATOM 6053 N N . LYS B 1 255 ? 16.328 -35.188 -9.023 1 95.38 255 LYS B N 1
ATOM 6054 C CA . LYS B 1 255 ? 17.062 -35.656 -7.852 1 95.38 255 LYS B CA 1
ATOM 6055 C C . LYS B 1 255 ? 16.781 -34.781 -6.641 1 95.38 255 LYS B C 1
ATOM 6057 O O . LYS B 1 255 ? 16.516 -33.562 -6.781 1 95.38 255 LYS B O 1
ATOM 6062 N N . PRO B 1 256 ? 16.828 -35.438 -5.418 1 94.56 256 PRO B N 1
ATOM 6063 C CA . PRO B 1 256 ? 16.703 -34.625 -4.215 1 94.56 256 PRO B CA 1
ATOM 6064 C C . PRO B 1 256 ? 17.719 -33.469 -4.172 1 94.56 256 PRO B C 1
ATOM 6066 O O . PRO B 1 256 ? 18.844 -33.625 -4.664 1 94.56 256 PRO B O 1
ATOM 6069 N N . GLY B 1 257 ? 17.312 -32.375 -3.574 1 95.31 257 GLY B N 1
ATOM 6070 C CA . GLY B 1 257 ? 18.219 -31.25 -3.422 1 95.31 257 GLY B CA 1
ATOM 6071 C C . GLY B 1 257 ? 18.016 -30.188 -4.484 1 95.31 257 GLY B C 1
ATOM 6072 O O . GLY B 1 257 ? 18.438 -29.031 -4.305 1 95.31 257 GLY B O 1
ATOM 6073 N N . LYS B 1 258 ? 17.438 -30.578 -5.613 1 96.81 258 LYS B N 1
ATOM 6074 C CA . LYS B 1 258 ? 17.125 -29.625 -6.676 1 96.81 258 LYS B CA 1
ATOM 6075 C C . LYS B 1 258 ? 15.688 -29.109 -6.562 1 96.81 258 LYS B C 1
ATOM 6077 O O . LYS B 1 258 ? 14.758 -29.906 -6.375 1 96.81 258 LYS B O 1
ATOM 6082 N N . LEU B 1 259 ? 15.562 -27.844 -6.574 1 97.88 259 LEU B N 1
ATOM 6083 C CA . LEU B 1 259 ? 14.234 -27.234 -6.566 1 97.88 259 LEU B CA 1
ATOM 6084 C C . LEU B 1 259 ? 13.891 -26.656 -7.934 1 97.88 259 LEU B C 1
ATOM 6086 O O . LEU B 1 259 ? 14.609 -25.781 -8.445 1 97.88 259 LEU B O 1
ATOM 6090 N N . GLY B 1 260 ? 12.883 -27.203 -8.57 1 98.06 260 GLY B N 1
ATOM 6091 C CA . GLY B 1 260 ? 12.336 -26.562 -9.758 1 98.06 260 GLY B CA 1
ATOM 6092 C C . GLY B 1 260 ? 11.312 -25.484 -9.445 1 98.06 260 GLY B C 1
ATOM 6093 O O . GLY B 1 260 ? 10.43 -25.688 -8.609 1 98.06 260 GLY B O 1
ATOM 6094 N N . VAL B 1 261 ? 11.438 -24.328 -10.078 1 97.81 261 VAL B N 1
ATOM 6095 C CA . VAL B 1 261 ? 10.469 -23.266 -9.875 1 97.81 261 VAL B CA 1
ATOM 6096 C C . VAL B 1 261 ? 9.938 -22.781 -11.227 1 97.81 261 VAL B C 1
ATOM 6098 O O . VAL B 1 261 ? 10.703 -22.312 -12.07 1 97.81 261 VAL B O 1
ATOM 6101 N N . ILE B 1 262 ? 8.695 -22.953 -11.484 1 95.62 262 ILE B N 1
ATOM 6102 C CA . ILE B 1 262 ? 8.023 -22.359 -12.641 1 95.62 262 ILE B CA 1
ATOM 6103 C C . ILE B 1 262 ? 7.547 -20.953 -12.305 1 95.62 262 ILE B C 1
ATOM 6105 O O . ILE B 1 262 ? 6.586 -20.781 -11.547 1 95.62 262 ILE B O 1
ATOM 6109 N N . MET B 1 263 ? 8.141 -19.984 -12.938 1 95.31 263 MET B N 1
ATOM 6110 C CA . MET B 1 263 ? 7.945 -18.594 -12.547 1 95.31 263 MET B CA 1
ATOM 6111 C C . MET B 1 263 ? 7.023 -17.875 -13.531 1 95.31 263 MET B C 1
ATOM 6113 O O . MET B 1 263 ? 7.492 -17.203 -14.445 1 95.31 263 MET B O 1
ATOM 6117 N N . GLY B 1 264 ? 5.734 -17.984 -13.305 1 90.12 264 GLY B N 1
ATOM 6118 C CA . GLY B 1 264 ? 4.719 -17.25 -14.055 1 90.12 264 GLY B CA 1
ATOM 6119 C C . GLY B 1 264 ? 3.979 -16.234 -13.203 1 90.12 264 GLY B C 1
ATOM 6120 O O . GLY B 1 264 ? 4.574 -15.578 -12.352 1 90.12 264 GLY B O 1
ATOM 6121 N N . THR B 1 265 ? 2.611 -16.156 -13.547 1 87.5 265 THR B N 1
ATOM 6122 C CA . THR B 1 265 ? 1.771 -15.297 -12.711 1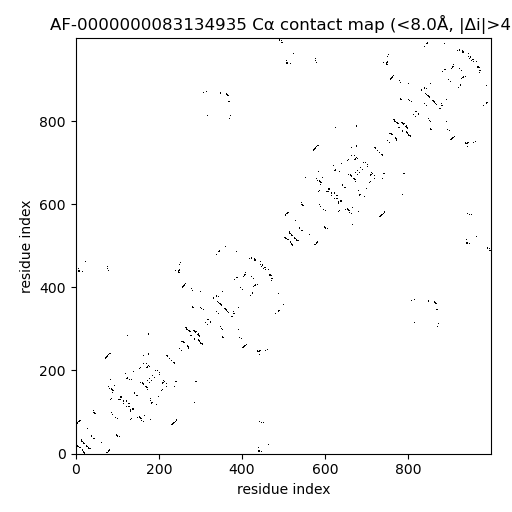 87.5 265 THR B CA 1
ATOM 6123 C C . THR B 1 265 ? 1.794 -15.766 -11.258 1 87.5 265 THR B C 1
ATOM 6125 O O . THR B 1 265 ? 1.76 -14.945 -10.344 1 87.5 265 THR B O 1
ATOM 6128 N N . SER B 1 266 ? 1.829 -17.078 -11.148 1 91.38 266 SER B N 1
ATOM 6129 C CA . SER B 1 266 ? 2.129 -17.75 -9.883 1 91.38 266 SER B CA 1
ATOM 6130 C C . SER B 1 266 ? 3.457 -18.5 -9.953 1 91.38 266 SER B C 1
ATOM 6132 O O . SER B 1 266 ? 4.016 -18.688 -11.039 1 91.38 266 SER B O 1
ATOM 6134 N N . PHE B 1 267 ? 4.047 -18.719 -8.82 1 95.88 267 PHE B N 1
ATOM 6135 C CA . PHE B 1 267 ? 5.23 -19.562 -8.758 1 95.88 267 PHE B CA 1
ATOM 6136 C C . PHE B 1 267 ? 4.879 -20.953 -8.227 1 95.88 267 PHE B C 1
ATOM 6138 O O . PHE B 1 267 ? 4.121 -21.078 -7.258 1 95.88 267 PHE B O 1
ATOM 6145 N N . VAL B 1 268 ? 5.324 -21.984 -8.906 1 95.5 268 VAL B N 1
ATOM 6146 C CA . VAL B 1 268 ? 5.199 -23.359 -8.438 1 95.5 268 VAL B CA 1
ATOM 6147 C C . VAL B 1 268 ? 6.574 -23.906 -8.055 1 95.5 268 VAL B C 1
ATOM 6149 O O . VAL B 1 268 ? 7.523 -23.812 -8.836 1 95.5 268 VAL B O 1
ATOM 6152 N N . HIS B 1 269 ? 6.688 -24.344 -6.871 1 96.75 269 HIS B N 1
ATOM 6153 C CA . HIS B 1 269 ? 7.93 -24.922 -6.363 1 96.75 269 HIS B CA 1
ATOM 6154 C C . HIS B 1 269 ? 7.832 -26.438 -6.262 1 96.75 269 HIS B C 1
ATOM 6156 O O . HIS B 1 269 ? 6.973 -26.969 -5.551 1 96.75 269 HIS B O 1
ATOM 6162 N N . LEU B 1 270 ? 8.758 -27.156 -6.918 1 96.38 270 LEU B N 1
ATOM 6163 C CA . LEU B 1 270 ? 8.68 -28.609 -6.98 1 96.38 270 LEU B CA 1
ATOM 6164 C C . LEU B 1 270 ? 10.023 -29.234 -6.625 1 96.38 270 LEU B C 1
ATOM 6166 O O . LEU B 1 270 ? 11.062 -28.844 -7.156 1 96.38 270 LEU B O 1
ATOM 6170 N N . CYS B 1 271 ? 10 -30.172 -5.754 1 93.94 271 CYS B N 1
ATOM 6171 C CA . CYS B 1 271 ? 11.203 -30.953 -5.457 1 93.94 271 CYS B CA 1
ATOM 6172 C C . CYS B 1 271 ? 10.844 -32.375 -5.062 1 93.94 271 CYS B C 1
ATOM 6174 O O . CYS B 1 271 ? 9.672 -32.688 -4.824 1 93.94 271 CYS B O 1
ATOM 6176 N N . LEU B 1 272 ? 11.844 -33.281 -5.113 1 94.81 272 LEU B N 1
ATOM 6177 C CA . LEU B 1 272 ? 11.656 -34.688 -4.805 1 94.81 272 LEU B CA 1
ATOM 6178 C C . LEU B 1 272 ? 12.422 -35.062 -3.543 1 94.81 272 LEU B C 1
ATOM 6180 O O . LEU B 1 272 ? 13.477 -34.5 -3.254 1 94.81 272 LEU B O 1
ATOM 6184 N N . SER B 1 273 ? 11.805 -35.938 -2.838 1 92 273 SER B N 1
ATOM 6185 C CA . SER B 1 273 ? 12.445 -36.531 -1.662 1 92 273 SER B CA 1
ATOM 6186 C C . SER B 1 273 ? 12.453 -38.062 -1.727 1 92 273 SER B C 1
ATOM 6188 O O . SER B 1 273 ? 11.484 -38.656 -2.178 1 92 273 SER B O 1
ATOM 6190 N N . ASP B 1 274 ? 13.516 -38.656 -1.215 1 89.56 274 ASP B N 1
ATOM 6191 C CA . ASP B 1 274 ? 13.609 -40.125 -1.174 1 89.56 274 ASP B CA 1
ATOM 6192 C C . ASP B 1 274 ? 13.062 -40.656 0.143 1 89.56 274 ASP B C 1
ATOM 6194 O O . ASP B 1 274 ? 12.992 -41.875 0.333 1 89.56 274 ASP B O 1
ATOM 6198 N N . GLN B 1 275 ? 12.664 -39.812 1.053 1 83.62 275 GLN B N 1
ATOM 6199 C CA . GLN B 1 275 ? 12.055 -40.188 2.318 1 83.62 275 GLN B CA 1
ATOM 6200 C C . GLN B 1 275 ? 10.633 -39.656 2.432 1 83.62 275 GLN B C 1
ATOM 6202 O O . GLN B 1 275 ? 10.305 -38.625 1.848 1 83.62 275 GLN B O 1
ATOM 6207 N N . ASN B 1 276 ? 9.789 -40.469 3.109 1 75.31 276 ASN B N 1
ATOM 6208 C CA . ASN B 1 276 ? 8.43 -40.031 3.355 1 75.31 276 ASN B CA 1
ATOM 6209 C C . ASN B 1 276 ? 8.406 -38.781 4.223 1 75.31 276 ASN B C 1
ATOM 6211 O O . ASN B 1 276 ? 8.742 -38.812 5.406 1 75.31 276 ASN B O 1
ATOM 6215 N N . PRO B 1 277 ? 7.922 -37.75 3.555 1 72.69 277 PRO B N 1
ATOM 6216 C CA . PRO B 1 277 ? 8.008 -36.531 4.332 1 72.69 277 PRO B CA 1
ATOM 6217 C C . PRO B 1 277 ? 6.766 -36.281 5.188 1 72.69 277 PRO B C 1
ATOM 6219 O O . PRO B 1 277 ? 5.652 -36.625 4.777 1 72.69 277 PRO B O 1
ATOM 6222 N N . ASP B 1 278 ? 6.906 -35.906 6.461 1 75.75 278 ASP B N 1
ATOM 6223 C CA . ASP B 1 278 ? 5.844 -35.344 7.273 1 75.75 278 ASP B CA 1
ATOM 6224 C C . ASP B 1 278 ? 5.934 -33.812 7.289 1 75.75 278 ASP B C 1
ATOM 6226 O O . ASP B 1 278 ? 6.172 -33.219 8.336 1 75.75 278 ASP B O 1
ATOM 6230 N N . VAL B 1 279 ? 5.785 -33.312 6.043 1 70.44 279 VAL B N 1
ATOM 6231 C CA . VAL B 1 279 ? 6.012 -31.875 5.902 1 70.44 279 VAL B CA 1
ATOM 6232 C C . VAL B 1 279 ? 4.688 -31.125 6.059 1 70.44 279 VAL B C 1
ATOM 6234 O O . VAL B 1 279 ? 3.688 -31.484 5.43 1 70.44 279 VAL B O 1
ATOM 6237 N N . LYS B 1 280 ? 4.742 -30.156 6.926 1 76.06 280 LYS B N 1
ATOM 6238 C CA . LYS B 1 280 ? 3.592 -29.281 7.125 1 76.06 280 LYS B CA 1
ATOM 6239 C C . LYS B 1 280 ? 3.662 -28.062 6.211 1 76.06 280 LYS B C 1
ATOM 6241 O O . LYS B 1 280 ? 4.75 -27.641 5.824 1 76.06 280 LYS B O 1
ATOM 6246 N N . GLY B 1 281 ? 2.551 -27.625 5.75 1 78.25 281 GLY B N 1
ATOM 6247 C CA . GLY B 1 281 ? 2.465 -26.359 5.031 1 78.25 281 GLY B CA 1
ATOM 6248 C C . GLY B 1 281 ? 2.709 -26.5 3.541 1 78.25 281 GLY B C 1
ATOM 6249 O O . GLY B 1 281 ? 3.1 -25.547 2.875 1 78.25 281 GLY B O 1
ATOM 6250 N N . ILE B 1 282 ? 2.658 -27.672 3.055 1 78.38 282 ILE B N 1
ATOM 6251 C CA . ILE B 1 282 ? 2.877 -27.922 1.632 1 78.38 282 ILE B CA 1
ATOM 6252 C C . ILE B 1 282 ? 1.679 -28.672 1.049 1 78.38 282 ILE B C 1
ATOM 6254 O O . ILE B 1 282 ? 0.799 -29.109 1.787 1 78.38 282 ILE B O 1
ATOM 6258 N N . TRP B 1 283 ? 1.58 -28.641 -0.281 1 79.44 283 TRP B N 1
ATOM 6259 C CA . TRP B 1 283 ? 0.733 -29.609 -0.956 1 79.44 283 TRP B CA 1
ATOM 6260 C C . TRP B 1 283 ? 1.473 -30.938 -1.151 1 79.44 283 TRP B C 1
ATOM 6262 O O . TRP B 1 283 ? 2.643 -30.938 -1.544 1 79.44 283 TRP B O 1
ATOM 6272 N N . GLY B 1 284 ? 0.751 -32 -0.849 1 78.38 284 GLY B N 1
ATOM 6273 C CA . GLY B 1 284 ? 1.395 -33.312 -0.742 1 78.38 284 GLY B CA 1
ATOM 6274 C C . GLY B 1 284 ? 1.635 -33.719 0.693 1 78.38 284 GLY B C 1
ATOM 6275 O O . GLY B 1 284 ? 0.899 -33.312 1.598 1 78.38 284 GLY B O 1
ATOM 6276 N N . PRO B 1 285 ? 2.572 -34.562 0.807 1 85.69 285 PRO B N 1
ATOM 6277 C CA . PRO B 1 285 ? 3.445 -35.25 -0.139 1 85.69 285 PRO B CA 1
ATOM 6278 C C . PRO B 1 285 ? 2.691 -36.25 -1.014 1 85.69 285 PRO B C 1
ATOM 6280 O O . PRO B 1 285 ? 1.693 -36.844 -0.576 1 85.69 285 PRO B O 1
ATOM 6283 N N . TYR B 1 286 ? 3.23 -36.312 -2.221 1 91 286 TYR B N 1
ATOM 6284 C CA . TYR B 1 286 ? 2.629 -37.25 -3.168 1 91 286 TYR B CA 1
ATOM 6285 C C . TYR B 1 286 ? 3.549 -38.438 -3.422 1 91 286 TYR B C 1
ATOM 6287 O O . TYR B 1 286 ? 4.695 -38.281 -3.842 1 91 286 TYR B O 1
ATOM 6295 N N . ASP B 1 287 ? 3.008 -39.594 -3.191 1 89.75 287 ASP B N 1
ATOM 6296 C CA . ASP B 1 287 ? 3.795 -40.812 -3.283 1 89.75 287 ASP B CA 1
ATOM 6297 C C . ASP B 1 287 ? 3.893 -41.312 -4.73 1 89.75 287 ASP B C 1
ATOM 6299 O O . ASP B 1 287 ? 2.895 -41.719 -5.32 1 89.75 287 ASP B O 1
ATOM 6303 N N . GLY B 1 288 ? 5.094 -41.281 -5.246 1 92.75 288 GLY B N 1
ATOM 6304 C CA . GLY B 1 288 ? 5.332 -41.906 -6.543 1 92.75 288 GLY B CA 1
ATOM 6305 C C . GLY B 1 288 ? 4.652 -41.156 -7.684 1 92.75 288 GLY B C 1
ATOM 6306 O O . GLY B 1 288 ? 4.289 -41.781 -8.688 1 92.75 288 GLY B O 1
ATOM 6307 N N . ALA B 1 289 ? 4.461 -39.906 -7.562 1 94.75 289 ALA B N 1
ATOM 6308 C CA . ALA B 1 289 ? 3.686 -39.125 -8.539 1 94.75 289 ALA B CA 1
ATOM 6309 C C . ALA B 1 289 ? 4.516 -38.844 -9.781 1 94.75 289 ALA B C 1
ATOM 6311 O O . ALA B 1 289 ? 3.982 -38.75 -10.891 1 94.75 289 ALA B O 1
ATOM 6312 N N . VAL B 1 290 ? 5.82 -38.656 -9.609 1 96.31 290 VAL B N 1
ATOM 6313 C CA . VAL B 1 290 ? 6.691 -38.219 -10.703 1 96.31 290 VAL B CA 1
ATOM 6314 C C . VAL B 1 290 ? 7.695 -39.344 -11.016 1 96.31 290 VAL B C 1
ATOM 6316 O O . VAL B 1 290 ? 7.828 -39.75 -12.172 1 96.31 290 VAL B O 1
ATOM 6319 N N . LEU B 1 291 ? 8.398 -39.75 -10.055 1 95.81 291 LEU B N 1
ATOM 6320 C CA . LEU B 1 291 ? 9.328 -40.875 -10.125 1 95.81 291 LEU B CA 1
ATOM 6321 C C . LEU B 1 291 ? 8.93 -42 -9.148 1 95.81 291 LEU B C 1
ATOM 6323 O O . LEU B 1 291 ? 8.492 -41.688 -8.039 1 95.81 291 LEU B O 1
ATOM 6327 N N . ASP B 1 292 ? 9.297 -43.125 -9.648 1 90.88 292 ASP B N 1
ATOM 6328 C CA . ASP B 1 292 ? 9 -44.281 -8.781 1 90.88 292 ASP B CA 1
ATOM 6329 C C . ASP B 1 292 ? 9.781 -44.188 -7.477 1 90.88 292 ASP B C 1
ATOM 6331 O O . ASP B 1 292 ? 10.945 -43.781 -7.469 1 90.88 292 ASP B O 1
ATOM 6335 N N . ASP B 1 293 ? 9.234 -44.438 -6.379 1 87.81 293 ASP B N 1
ATOM 6336 C CA . ASP B 1 293 ? 9.844 -44.562 -5.062 1 87.81 293 ASP B CA 1
ATOM 6337 C C . ASP B 1 293 ? 10.289 -43.219 -4.535 1 87.81 293 ASP B C 1
ATOM 6339 O O . ASP B 1 293 ? 11.219 -43.125 -3.723 1 87.81 293 ASP B O 1
ATOM 6343 N N . MET B 1 294 ? 9.852 -42.156 -5.18 1 93.12 294 MET B N 1
ATOM 6344 C CA . MET B 1 294 ? 10.133 -40.781 -4.695 1 93.12 294 MET B CA 1
ATOM 6345 C C . MET B 1 294 ? 8.844 -40.094 -4.27 1 93.12 294 MET B C 1
ATOM 6347 O O . MET B 1 294 ? 7.754 -40.469 -4.691 1 93.12 294 MET B O 1
ATOM 6351 N N . TRP B 1 295 ? 9.07 -39.125 -3.395 1 91.88 295 TRP B N 1
ATOM 6352 C CA . TRP B 1 295 ? 7.961 -38.281 -2.947 1 91.88 295 TRP B CA 1
ATOM 6353 C C . TRP B 1 295 ? 8.055 -36.906 -3.551 1 91.88 295 TRP B C 1
ATOM 6355 O O . TRP B 1 295 ? 9.133 -36.312 -3.584 1 91.88 295 TRP B O 1
ATOM 6365 N N . LEU B 1 296 ? 6.969 -36.438 -4.066 1 93.69 296 LEU B N 1
ATOM 6366 C CA . LEU B 1 296 ? 6.906 -35.094 -4.617 1 93.69 296 LEU B CA 1
ATOM 6367 C C . LEU B 1 296 ? 6.465 -34.094 -3.557 1 93.69 296 LEU B C 1
ATOM 6369 O O . LEU B 1 296 ? 5.449 -34.281 -2.887 1 93.69 296 LEU B O 1
ATOM 6373 N N . LEU B 1 297 ? 7.262 -33.062 -3.34 1 90.94 297 LEU B N 1
ATOM 6374 C CA . LEU B 1 297 ? 6.906 -31.922 -2.52 1 90.94 297 LEU B CA 1
ATOM 6375 C C . LEU B 1 297 ? 6.574 -30.703 -3.391 1 90.94 297 LEU B C 1
ATOM 6377 O O . LEU B 1 297 ? 7.352 -30.344 -4.273 1 90.94 297 LEU B O 1
ATOM 6381 N N . GLU B 1 298 ? 5.426 -30.172 -3.123 1 92.25 298 GLU B N 1
ATOM 6382 C CA . GLU B 1 298 ? 4.961 -29.062 -3.945 1 92.25 298 GLU B CA 1
ATOM 6383 C C . GLU B 1 298 ? 4.652 -27.844 -3.094 1 92.25 298 GLU B C 1
ATOM 6385 O O . GLU B 1 298 ? 3.943 -27.938 -2.09 1 92.25 298 GLU B O 1
ATOM 6390 N N . GLY B 1 299 ? 5.281 -26.719 -3.373 1 91.94 299 GLY B N 1
ATOM 6391 C CA . GLY B 1 299 ? 4.93 -25.406 -2.84 1 91.94 299 GLY B CA 1
ATOM 6392 C C . GLY B 1 299 ? 4.41 -24.453 -3.898 1 91.94 299 GLY B C 1
ATOM 6393 O O . GLY B 1 299 ? 4.453 -24.75 -5.094 1 91.94 299 GLY B O 1
ATOM 6394 N N . GLY B 1 300 ? 3.904 -23.359 -3.424 1 93 300 GLY B N 1
ATOM 6395 C CA . GLY B 1 300 ? 3.373 -22.422 -4.398 1 93 300 GLY B CA 1
ATOM 6396 C C . GLY B 1 300 ? 3.137 -21.047 -3.828 1 93 300 GLY B C 1
ATOM 6397 O O . GLY B 1 300 ? 2.826 -20.891 -2.645 1 93 300 GLY B O 1
ATOM 6398 N N . GLN B 1 301 ? 3.352 -20.062 -4.625 1 94.31 301 GLN B N 1
ATOM 6399 C CA . GLN B 1 301 ? 2.943 -18.672 -4.422 1 94.31 301 GLN B CA 1
ATOM 6400 C C . GLN B 1 301 ? 1.869 -18.266 -5.426 1 94.31 301 GLN B C 1
ATOM 6402 O O . GLN B 1 301 ? 2.135 -18.188 -6.629 1 94.31 301 GLN B O 1
ATOM 6407 N N . ILE B 1 302 ? 0.695 -18.031 -4.934 1 88.56 302 ILE B N 1
ATOM 6408 C CA . ILE B 1 302 ? -0.444 -17.781 -5.812 1 88.56 302 ILE B CA 1
ATOM 6409 C C . ILE B 1 302 ? -0.294 -16.422 -6.484 1 88.56 302 ILE B C 1
ATOM 6411 O O . ILE B 1 302 ? -0.736 -16.234 -7.617 1 88.56 302 ILE B O 1
ATOM 6415 N N . SER B 1 303 ? 0.284 -15.461 -5.738 1 89.88 303 SER B N 1
ATOM 6416 C CA . SER B 1 303 ? 0.612 -14.156 -6.297 1 89.88 303 SER B CA 1
ATOM 6417 C C . SER B 1 303 ? 2.121 -13.945 -6.359 1 89.88 303 SER B C 1
ATOM 6419 O O . SER B 1 303 ? 2.787 -13.859 -5.324 1 89.88 303 SER B O 1
ATOM 6421 N N . ALA B 1 304 ? 2.613 -13.891 -7.598 1 94.5 304 ALA B N 1
ATOM 6422 C CA . ALA B 1 304 ? 4.035 -13.641 -7.82 1 94.5 304 ALA B CA 1
ATOM 6423 C C . ALA B 1 304 ? 4.242 -12.578 -8.891 1 94.5 304 ALA B C 1
ATOM 6425 O O . ALA B 1 304 ? 3.996 -11.391 -8.656 1 94.5 304 ALA B O 1
ATOM 6426 N N . SER B 1 305 ? 4.512 -13.008 -10.18 1 92.25 305 SER B N 1
ATOM 6427 C CA . SER B 1 305 ? 4.648 -11.969 -11.195 1 92.25 305 SER B CA 1
ATOM 6428 C C . SER B 1 305 ? 3.312 -11.289 -11.477 1 92.25 305 SER B C 1
ATOM 6430 O O . SER B 1 305 ? 3.275 -10.18 -12.008 1 92.25 305 SER B O 1
ATOM 6432 N N . GLY B 1 306 ? 2.271 -11.953 -11.141 1 89.88 306 GLY B N 1
ATOM 6433 C CA . GLY B 1 306 ? 0.969 -11.312 -11.203 1 89.88 306 GLY B CA 1
ATOM 6434 C C . GLY B 1 306 ? 0.898 -10.023 -10.406 1 89.88 306 GLY B C 1
ATOM 6435 O O . GLY B 1 306 ? 0.159 -9.102 -10.773 1 89.88 306 GLY B O 1
ATOM 6436 N N . LEU B 1 307 ? 1.645 -9.938 -9.359 1 93.25 307 LEU B N 1
ATOM 6437 C CA . LEU B 1 307 ? 1.683 -8.734 -8.531 1 93.25 307 LEU B CA 1
ATOM 6438 C C . LEU B 1 307 ? 2.363 -7.59 -9.273 1 93.25 307 LEU B C 1
ATOM 6440 O O . LEU B 1 307 ? 2.041 -6.422 -9.047 1 93.25 307 LEU B O 1
ATOM 6444 N N . VAL B 1 308 ? 3.342 -7.953 -10.148 1 92.38 308 VAL B N 1
ATOM 6445 C CA . VAL B 1 308 ? 3.986 -6.941 -10.984 1 92.38 308 VAL B CA 1
ATOM 6446 C C . VAL B 1 308 ? 2.967 -6.344 -11.953 1 92.38 308 VAL B C 1
ATOM 6448 O O . VAL B 1 308 ? 2.957 -5.133 -12.18 1 92.38 308 VAL B O 1
ATOM 6451 N N . ASN B 1 309 ? 2.143 -7.215 -12.453 1 89.69 309 ASN B N 1
ATOM 6452 C CA . ASN B 1 309 ? 1.077 -6.738 -13.328 1 89.69 309 ASN B CA 1
ATOM 6453 C C . ASN B 1 309 ? 0.097 -5.84 -12.578 1 89.69 309 ASN B C 1
ATOM 6455 O O . ASN B 1 309 ? -0.317 -4.801 -13.102 1 89.69 309 ASN B O 1
ATOM 6459 N N . TRP B 1 310 ? -0.296 -6.246 -11.43 1 93.25 310 TRP B N 1
ATOM 6460 C CA . TRP B 1 310 ? -1.164 -5.434 -10.586 1 93.25 310 TRP B CA 1
ATOM 6461 C C . TRP B 1 310 ? -0.544 -4.062 -10.328 1 93.25 310 TRP B C 1
ATOM 6463 O O . TRP B 1 310 ? -1.22 -3.037 -10.438 1 93.25 310 TRP B O 1
ATOM 6473 N N . PHE B 1 311 ? 0.727 -4.062 -9.977 1 95.38 311 PHE B N 1
ATOM 6474 C CA . PHE B 1 311 ? 1.451 -2.824 -9.727 1 95.38 311 PHE B CA 1
ATOM 6475 C C . PHE B 1 311 ? 1.406 -1.915 -10.945 1 95.38 311 PHE B C 1
ATOM 6477 O O . PHE B 1 311 ? 1.091 -0.729 -10.836 1 95.38 311 PHE B O 1
ATOM 6484 N N . ARG B 1 312 ? 1.678 -2.432 -12.117 1 90.81 312 ARG B N 1
ATOM 6485 C CA . ARG B 1 312 ? 1.729 -1.669 -13.367 1 90.81 312 ARG B CA 1
ATOM 6486 C C . ARG B 1 312 ? 0.382 -1.02 -13.664 1 90.81 312 ARG B C 1
ATOM 6488 O O . ARG B 1 312 ? 0.327 0.085 -14.203 1 90.81 312 ARG B O 1
ATOM 6495 N N . HIS B 1 313 ? -0.583 -1.647 -13.266 1 89.81 313 HIS B N 1
ATOM 6496 C CA . HIS B 1 313 ? -1.92 -1.147 -13.562 1 89.81 313 HIS B CA 1
ATOM 6497 C C . HIS B 1 313 ? -2.328 -0.052 -12.586 1 89.81 313 HIS B C 1
ATOM 6499 O O . HIS B 1 313 ? -3.168 0.792 -12.906 1 89.81 313 HIS B O 1
ATOM 6505 N N . ASN B 1 314 ? -1.759 -0.035 -11.43 1 93.75 314 ASN B N 1
ATOM 6506 C CA . ASN B 1 314 ? -2.293 0.827 -10.383 1 93.75 314 ASN B CA 1
ATOM 6507 C C . ASN B 1 314 ? -1.336 1.967 -10.055 1 93.75 314 ASN B C 1
ATOM 6509 O O . ASN B 1 314 ? -1.75 2.994 -9.508 1 93.75 314 ASN B O 1
ATOM 6513 N N . PHE B 1 315 ? -0.107 1.828 -10.305 1 92.44 315 PHE B N 1
ATOM 6514 C CA . PHE B 1 315 ? 0.868 2.846 -9.93 1 92.44 315 PHE B CA 1
ATOM 6515 C C . PHE B 1 315 ? 1.351 3.609 -11.156 1 92.44 315 PHE B C 1
ATOM 6517 O O . PHE B 1 315 ? 1.371 3.068 -12.266 1 92.44 315 PHE B O 1
ATOM 6524 N N . HIS B 1 316 ? 1.65 4.875 -10.969 1 80.25 316 HIS B N 1
ATOM 6525 C CA . HIS B 1 316 ? 2.154 5.762 -12.008 1 80.25 316 HIS B CA 1
ATOM 6526 C C . HIS B 1 316 ? 3.617 5.465 -12.328 1 80.25 316 HIS B C 1
ATOM 6528 O O . HIS B 1 316 ? 4.492 5.68 -11.484 1 80.25 316 HIS B O 1
ATOM 6534 N N . ILE B 1 317 ? 3.873 4.988 -13.516 1 79.38 317 ILE B N 1
ATOM 6535 C CA . ILE B 1 317 ? 5.219 4.727 -14.016 1 79.38 317 ILE B CA 1
ATOM 6536 C C . ILE B 1 317 ? 5.531 5.668 -15.172 1 79.38 317 ILE B C 1
ATOM 6538 O O . ILE B 1 317 ? 4.934 5.559 -16.25 1 79.38 317 ILE B O 1
ATOM 6542 N N . PRO B 1 318 ? 6.281 6.699 -14.789 1 75.94 318 PRO B N 1
ATOM 6543 C CA . PRO B 1 318 ? 6.582 7.645 -15.867 1 75.94 318 PRO B CA 1
ATOM 6544 C C . PRO B 1 318 ? 7.141 6.961 -17.109 1 75.94 318 PRO B C 1
ATOM 6546 O O . PRO B 1 318 ? 7.855 5.961 -17 1 75.94 318 PRO B O 1
ATOM 6549 N N . GLU B 1 319 ? 6.59 7.246 -18.25 1 67.38 319 GLU B N 1
ATOM 6550 C CA . GLU B 1 319 ? 7.035 6.656 -19.5 1 67.38 319 GLU B CA 1
ATOM 6551 C C . GLU B 1 319 ? 8.414 7.176 -19.891 1 67.38 319 GLU B C 1
ATOM 6553 O O . GLU B 1 319 ? 8.625 8.383 -20 1 67.38 319 GLU B O 1
ATOM 6558 N N . LYS B 1 320 ? 9.422 6.523 -19.484 1 60.66 320 LYS B N 1
ATOM 6559 C CA . LYS B 1 320 ? 10.695 6.836 -20.125 1 60.66 320 LYS B CA 1
ATOM 6560 C C . LYS B 1 320 ? 10.758 6.227 -21.531 1 60.66 320 LYS B C 1
ATOM 6562 O O . LYS B 1 320 ? 10.641 5.008 -21.688 1 60.66 320 LYS B O 1
ATOM 6567 N N . ASP B 1 321 ? 10.914 6.992 -22.531 1 60.53 321 ASP B N 1
ATOM 6568 C CA . ASP B 1 321 ? 11.078 6.664 -23.953 1 60.53 321 ASP B CA 1
ATOM 6569 C C . ASP B 1 321 ? 9.953 5.758 -24.438 1 60.53 321 ASP B C 1
ATOM 6571 O O . ASP B 1 321 ? 10.164 4.906 -25.297 1 60.53 321 ASP B O 1
ATOM 6575 N N . GLY B 1 322 ? 8.82 5.777 -23.703 1 63.12 322 GLY B N 1
ATOM 6576 C CA . GLY B 1 322 ? 7.641 5.074 -24.188 1 63.12 322 GLY B CA 1
ATOM 6577 C C . GLY B 1 322 ? 7.57 3.633 -23.719 1 63.12 322 GLY B C 1
ATOM 6578 O O . GLY B 1 322 ? 6.711 2.869 -24.172 1 63.12 322 GLY B O 1
ATOM 6579 N N . ASN B 1 323 ? 8.586 3.201 -22.875 1 68.19 323 ASN B N 1
ATOM 6580 C CA . ASN B 1 323 ? 8.57 1.807 -22.438 1 68.19 323 ASN B CA 1
ATOM 6581 C C . ASN B 1 323 ? 8.492 1.688 -20.922 1 68.19 323 ASN B C 1
ATOM 6583 O O . ASN B 1 323 ? 9.516 1.682 -20.234 1 68.19 323 ASN B O 1
ATOM 6587 N N . PRO B 1 324 ? 7.309 1.589 -20.328 1 68.25 324 PRO B N 1
ATOM 6588 C CA . PRO B 1 324 ? 7.16 1.498 -18.875 1 68.25 324 PRO B CA 1
ATOM 6589 C C . PRO B 1 324 ? 7.875 0.286 -18.281 1 68.25 324 PRO B C 1
ATOM 6591 O O . PRO B 1 324 ? 8.375 0.348 -17.156 1 68.25 324 PRO B O 1
ATOM 6594 N N . TYR B 1 325 ? 8.062 -0.705 -19.031 1 73.5 325 TYR B N 1
ATOM 6595 C CA . TYR B 1 325 ? 8.719 -1.914 -18.547 1 73.5 325 TYR B CA 1
ATOM 6596 C C . TYR B 1 325 ? 10.211 -1.69 -18.359 1 73.5 325 TYR B C 1
ATOM 6598 O O . TYR B 1 325 ? 10.82 -2.213 -17.422 1 73.5 325 TYR B O 1
ATOM 6606 N N . GLY B 1 326 ? 10.742 -0.9 -19.234 1 77.88 326 GLY B N 1
ATOM 6607 C CA . GLY B 1 326 ? 12.156 -0.597 -19.141 1 77.88 326 GLY B CA 1
ATOM 6608 C C . GLY B 1 326 ? 12.531 0.109 -17.844 1 77.88 326 GLY B C 1
ATOM 6609 O O . GLY B 1 326 ? 13.531 -0.23 -17.203 1 77.88 326 GLY B O 1
ATOM 6610 N N . HIS B 1 327 ? 11.711 0.985 -17.375 1 82.44 327 HIS B N 1
ATOM 6611 C CA . HIS B 1 327 ? 11.961 1.703 -16.125 1 82.44 327 HIS B CA 1
ATOM 6612 C C . HIS B 1 327 ? 11.867 0.77 -14.922 1 82.44 327 HIS B C 1
ATOM 6614 O O . HIS B 1 327 ? 12.688 0.854 -14 1 82.44 327 HIS B O 1
ATOM 6620 N N . LEU B 1 328 ? 10.969 -0.101 -15 1 87.94 328 LEU B N 1
ATOM 6621 C CA . LEU B 1 328 ? 10.758 -1.034 -13.898 1 87.94 328 LEU B CA 1
ATOM 6622 C C . LEU B 1 328 ? 11.969 -1.94 -13.711 1 87.94 328 LEU B C 1
ATOM 6624 O O . LEU B 1 328 ? 12.336 -2.271 -12.586 1 87.94 328 LEU B O 1
ATOM 6628 N N . LEU B 1 329 ? 12.617 -2.256 -14.805 1 87.5 329 LEU B N 1
ATOM 6629 C CA . LEU B 1 329 ? 13.734 -3.199 -14.773 1 87.5 329 LEU B CA 1
ATOM 6630 C C . LEU B 1 329 ? 14.938 -2.588 -14.062 1 87.5 329 LEU B C 1
ATOM 6632 O O . LEU B 1 329 ? 15.797 -3.312 -13.562 1 87.5 329 LEU B O 1
ATOM 6636 N N . GLU B 1 330 ? 14.977 -1.295 -13.945 1 90.31 330 GLU B N 1
ATOM 6637 C CA . GLU B 1 330 ? 16.141 -0.609 -13.398 1 90.31 330 GLU B CA 1
ATOM 6638 C C . GLU B 1 330 ? 15.961 -0.347 -11.898 1 90.31 330 GLU B C 1
ATOM 6640 O O . GLU B 1 330 ? 16.922 -0.023 -11.203 1 90.31 330 GLU B O 1
ATOM 6645 N N . ILE B 1 331 ? 14.836 -0.537 -11.367 1 90.69 331 ILE B N 1
ATOM 6646 C CA . ILE B 1 331 ? 14.484 -0.098 -10.016 1 90.69 331 ILE B CA 1
ATOM 6647 C C . ILE B 1 331 ? 15.344 -0.839 -8.992 1 90.69 331 ILE B C 1
ATOM 6649 O O . ILE B 1 331 ? 15.812 -0.244 -8.023 1 90.69 331 ILE B O 1
ATOM 6653 N N . PRO B 1 332 ? 15.633 -2.145 -9.141 1 90.06 332 PRO B N 1
ATOM 6654 C CA . PRO B 1 332 ? 16.469 -2.842 -8.164 1 90.06 332 PRO B CA 1
ATOM 6655 C C . PRO B 1 332 ? 17.859 -2.203 -8.008 1 90.06 332 PRO B C 1
ATOM 6657 O O . PRO B 1 332 ? 18.5 -2.373 -6.969 1 90.06 332 PRO B O 1
ATOM 6660 N N . ASP B 1 333 ? 18.25 -1.468 -9.023 1 92.19 333 ASP B N 1
ATOM 6661 C CA . ASP B 1 333 ? 19.547 -0.803 -8.961 1 92.19 333 ASP B CA 1
ATOM 6662 C C . ASP B 1 333 ? 19.422 0.587 -8.344 1 92.19 333 ASP B C 1
ATOM 6664 O O . ASP B 1 333 ? 20.406 1.155 -7.883 1 92.19 333 ASP B O 1
ATOM 6668 N N . GLU B 1 334 ? 18.266 1.174 -8.352 1 93.62 334 GLU B N 1
ATOM 6669 C CA . GLU B 1 334 ? 18.047 2.549 -7.914 1 93.62 334 GLU B CA 1
ATOM 6670 C C . GLU B 1 334 ? 17.688 2.605 -6.43 1 93.62 334 GLU B C 1
ATOM 6672 O O . GLU B 1 334 ? 18 3.59 -5.754 1 93.62 334 GLU B O 1
ATOM 6677 N N . ILE B 1 335 ? 16.953 1.618 -5.961 1 96.44 335 ILE B N 1
ATOM 6678 C CA . ILE B 1 335 ? 16.484 1.567 -4.582 1 96.44 335 ILE B CA 1
ATOM 6679 C C . ILE B 1 335 ? 17.266 0.498 -3.812 1 96.44 335 ILE B C 1
ATOM 6681 O O . ILE B 1 335 ? 17.359 -0.645 -4.262 1 96.44 335 ILE B O 1
ATOM 6685 N N . PRO B 1 336 ? 17.797 0.778 -2.66 1 97.25 336 PRO B N 1
ATOM 6686 C CA . PRO B 1 336 ? 18.641 -0.174 -1.928 1 97.25 336 PRO B CA 1
ATOM 6687 C C . PRO B 1 336 ? 17.844 -1.366 -1.395 1 97.25 336 PRO B C 1
ATOM 6689 O O . PRO B 1 336 ? 16.609 -1.323 -1.347 1 97.25 336 PRO B O 1
ATOM 6692 N N . ILE B 1 337 ? 18.578 -2.447 -0.983 1 98.19 337 ILE B N 1
ATOM 6693 C CA . ILE B 1 337 ? 18.016 -3.615 -0.307 1 98.19 337 ILE B CA 1
ATOM 6694 C C . ILE B 1 337 ? 17.203 -3.168 0.9 1 98.19 337 ILE B C 1
ATOM 6696 O O . ILE B 1 337 ? 17.641 -2.334 1.69 1 98.19 337 ILE B O 1
ATOM 6700 N N . GLY B 1 338 ? 15.984 -3.607 0.961 1 97.75 338 GLY B N 1
ATOM 6701 C CA . GLY B 1 338 ? 15.117 -3.25 2.07 1 97.75 338 GLY B CA 1
ATOM 6702 C C . GLY B 1 338 ? 14.18 -2.102 1.748 1 97.75 338 GLY B C 1
ATOM 6703 O O . GLY B 1 338 ? 13.336 -1.728 2.57 1 97.75 338 GLY B O 1
ATOM 6704 N N . ALA B 1 339 ? 14.383 -1.512 0.542 1 97.94 339 ALA B N 1
ATOM 6705 C CA . ALA B 1 339 ? 13.477 -0.502 -0.001 1 97.94 339 ALA B CA 1
ATOM 6706 C C . ALA B 1 339 ? 13.273 0.642 0.988 1 97.94 339 ALA B C 1
ATOM 6708 O O . ALA B 1 339 ? 12.148 1.116 1.179 1 97.94 339 ALA B O 1
ATOM 6709 N N . ASP B 1 340 ? 14.305 0.941 1.734 1 96.44 340 ASP B N 1
ATOM 6710 C CA . ASP B 1 340 ? 14.305 2.035 2.701 1 96.44 340 ASP B CA 1
ATOM 6711 C C . ASP B 1 340 ? 13.188 1.855 3.73 1 96.44 340 ASP B C 1
ATOM 6713 O O . ASP B 1 340 ? 12.508 2.816 4.086 1 96.44 340 ASP B O 1
ATOM 6717 N N . GLY B 1 341 ? 12.906 0.613 4.062 1 96 341 GLY B N 1
ATOM 6718 C CA . GLY B 1 341 ? 12.023 0.354 5.191 1 96 341 GLY B CA 1
ATOM 6719 C C . GLY B 1 341 ? 10.648 -0.131 4.773 1 96 341 GLY B C 1
ATOM 6720 O O . GLY B 1 341 ? 9.852 -0.565 5.613 1 96 341 GLY B O 1
ATOM 6721 N N . VAL B 1 342 ? 10.336 -0.125 3.453 1 98.06 342 VAL B N 1
ATOM 6722 C CA . VAL B 1 342 ? 9.031 -0.571 2.986 1 98.06 342 VAL B CA 1
ATOM 6723 C C . VAL B 1 342 ? 9.016 -2.094 2.869 1 98.06 342 VAL B C 1
ATOM 6725 O O . VAL B 1 342 ? 9.93 -2.688 2.305 1 98.06 342 VAL B O 1
ATOM 6728 N N . THR B 1 343 ? 8.055 -2.75 3.463 1 98.62 343 THR B N 1
ATOM 6729 C CA . THR B 1 343 ? 7.855 -4.191 3.381 1 98.62 343 THR B CA 1
ATOM 6730 C C . THR B 1 343 ? 6.469 -4.516 2.824 1 98.62 343 THR B C 1
ATOM 6732 O O . THR B 1 343 ? 5.469 -3.957 3.277 1 98.62 343 THR B O 1
ATOM 6735 N N . VAL B 1 344 ? 6.41 -5.41 1.848 1 98.62 344 VAL B N 1
ATOM 6736 C CA . VAL B 1 344 ? 5.148 -5.828 1.248 1 98.62 344 VAL B CA 1
ATOM 6737 C C . VAL B 1 344 ? 4.871 -7.289 1.596 1 98.62 344 VAL B C 1
ATOM 6739 O O . VAL B 1 344 ? 5.793 -8.109 1.655 1 98.62 344 VAL B O 1
ATOM 6742 N N . LEU B 1 345 ? 3.652 -7.613 1.949 1 98.62 345 LEU B N 1
ATOM 6743 C CA . LEU B 1 345 ? 3.195 -9 1.937 1 98.62 345 LEU B CA 1
ATOM 6744 C C . LEU B 1 345 ? 2.531 -9.336 0.607 1 98.62 345 LEU B C 1
ATOM 6746 O O . LEU B 1 345 ? 1.587 -8.664 0.189 1 98.62 345 LEU B O 1
ATOM 6750 N N . ASP B 1 346 ? 2.982 -10.383 -0.023 1 97.81 346 ASP B N 1
ATOM 6751 C CA . ASP B 1 346 ? 2.574 -10.711 -1.385 1 97.81 346 ASP B CA 1
ATOM 6752 C C . ASP B 1 346 ? 1.318 -11.578 -1.385 1 97.81 346 ASP B C 1
ATOM 6754 O O . ASP B 1 346 ? 1.056 -12.305 -2.35 1 97.81 346 ASP B O 1
ATOM 6758 N N . PHE B 1 347 ? 0.429 -11.492 -0.395 1 96.56 347 PHE B N 1
ATOM 6759 C CA . PHE B 1 347 ? -0.721 -12.375 -0.228 1 96.56 347 PHE B CA 1
ATOM 6760 C C . PHE B 1 347 ? -1.976 -11.75 -0.82 1 96.56 347 PHE B C 1
ATOM 6762 O O . PHE B 1 347 ? -3.021 -11.703 -0.168 1 96.56 347 PHE B O 1
ATOM 6769 N N . PHE B 1 348 ? -1.883 -11.258 -2.061 1 95.19 348 PHE B N 1
ATOM 6770 C CA . PHE B 1 348 ? -2.986 -10.562 -2.715 1 95.19 348 PHE B CA 1
ATOM 6771 C C . PHE B 1 348 ? -4.062 -11.555 -3.15 1 95.19 348 PHE B C 1
ATOM 6773 O O . PHE B 1 348 ? -5.168 -11.148 -3.523 1 95.19 348 PHE B O 1
ATOM 6780 N N . GLN B 1 349 ? -3.742 -12.867 -3.119 1 88.75 349 GLN B N 1
ATOM 6781 C CA . GLN B 1 349 ? -4.703 -13.938 -3.385 1 88.75 349 GLN B CA 1
ATOM 6782 C C . GLN B 1 349 ? -4.602 -15.039 -2.338 1 88.75 349 GLN B C 1
ATOM 6784 O O . GLN B 1 349 ? -4.742 -16.219 -2.662 1 88.75 349 GLN B O 1
ATOM 6789 N N . GLY B 1 350 ? -4.211 -14.648 -1.113 1 89.56 350 GLY B N 1
ATOM 6790 C CA . GLY B 1 350 ? -3.979 -15.625 -0.056 1 89.56 350 GLY B CA 1
ATOM 6791 C C . GLY B 1 350 ? -2.592 -16.234 -0.103 1 89.56 350 GLY B C 1
ATOM 6792 O O . GLY B 1 350 ? -1.758 -15.836 -0.918 1 89.56 350 GLY B O 1
ATOM 6793 N N . ASN B 1 351 ? -2.338 -17.078 0.863 1 91.94 351 ASN B N 1
ATOM 6794 C CA . ASN B 1 351 ? -1.063 -17.781 0.915 1 91.94 351 ASN B CA 1
ATOM 6795 C C . ASN B 1 351 ? -1.254 -19.297 0.793 1 91.94 351 ASN B C 1
ATOM 6797 O O . ASN B 1 351 ? -1.975 -19.906 1.588 1 91.94 351 ASN B O 1
ATOM 6801 N N . ARG B 1 352 ? -0.678 -19.906 -0.222 1 88.75 352 ARG B N 1
ATOM 6802 C CA . ARG B 1 352 ? -0.72 -21.344 -0.418 1 88.75 352 ARG B CA 1
ATOM 6803 C C . ARG B 1 352 ? 0.322 -22.047 0.448 1 88.75 352 ARG B C 1
ATOM 6805 O O . ARG B 1 352 ? 0.007 -23.016 1.148 1 88.75 352 ARG B O 1
ATOM 6812 N N . THR B 1 353 ? 1.559 -21.734 0.335 1 91.75 353 THR B N 1
ATOM 6813 C CA . THR B 1 353 ? 2.666 -22.266 1.115 1 91.75 353 THR B CA 1
ATOM 6814 C C . THR B 1 353 ? 3.492 -21.141 1.733 1 91.75 353 THR B C 1
ATOM 6816 O O . THR B 1 353 ? 3.754 -20.125 1.084 1 91.75 353 THR B O 1
ATOM 6819 N N . PRO B 1 354 ? 3.812 -21.188 2.971 1 93 354 PRO B N 1
ATOM 6820 C CA . PRO B 1 354 ? 3.676 -22.359 3.838 1 93 354 PRO B CA 1
ATOM 6821 C C . PRO B 1 354 ? 2.447 -22.281 4.742 1 93 354 PRO B C 1
ATOM 6823 O O . PRO B 1 354 ? 2.174 -23.219 5.5 1 93 354 PRO B O 1
ATOM 6826 N N . TYR B 1 355 ? 1.688 -21.203 4.648 1 91.31 355 TYR B N 1
ATOM 6827 C CA . TYR B 1 355 ? 0.718 -20.938 5.703 1 91.31 355 TYR B CA 1
ATOM 6828 C C . TYR B 1 355 ? -0.636 -21.547 5.363 1 91.31 355 TYR B C 1
ATOM 6830 O O . TYR B 1 355 ? -1.493 -21.703 6.238 1 91.31 355 TYR B O 1
ATOM 6838 N N . LYS B 1 356 ? -0.895 -21.875 4.117 1 88.31 356 LYS B N 1
ATOM 6839 C CA . LYS B 1 356 ? -2.193 -22.375 3.68 1 88.31 356 LYS B CA 1
ATOM 6840 C C . LYS B 1 356 ? -3.33 -21.531 4.23 1 88.31 356 LYS B C 1
ATOM 6842 O O . LYS B 1 356 ? -4.277 -22.047 4.816 1 88.31 356 LYS B O 1
ATOM 6847 N N . ASP B 1 357 ? -3.146 -20.25 4.043 1 88.25 357 ASP B N 1
ATOM 6848 C CA . ASP B 1 357 ? -4.078 -19.25 4.574 1 88.25 357 ASP B CA 1
ATOM 6849 C C . ASP B 1 357 ? -4.777 -18.5 3.443 1 88.25 357 ASP B C 1
ATOM 6851 O O . ASP B 1 357 ? -4.262 -17.5 2.947 1 88.25 357 ASP B O 1
ATOM 6855 N N . ALA B 1 358 ? -5.973 -18.938 3.129 1 82.56 358 ALA B N 1
ATOM 6856 C CA . ALA B 1 358 ? -6.73 -18.344 2.025 1 82.56 358 ALA B CA 1
ATOM 6857 C C . ALA B 1 358 ? -7.18 -16.938 2.361 1 82.56 358 ALA B C 1
ATOM 6859 O O . ALA B 1 358 ? -7.523 -16.156 1.468 1 82.56 358 ALA B O 1
ATOM 6860 N N . MET B 1 359 ? -7.148 -16.578 3.643 1 89 359 MET B N 1
ATOM 6861 C CA . MET B 1 359 ? -7.664 -15.281 4.082 1 89 359 MET B CA 1
ATOM 6862 C C . MET B 1 359 ? -6.535 -14.258 4.211 1 89 359 MET B C 1
ATOM 6864 O O . MET B 1 359 ? -6.781 -13.086 4.496 1 89 359 MET B O 1
ATOM 6868 N N . ALA B 1 360 ? -5.316 -14.688 4.02 1 94.25 360 ALA B N 1
ATOM 6869 C CA . ALA B 1 360 ? -4.195 -13.75 4.047 1 94.25 360 ALA B CA 1
ATOM 6870 C C . ALA B 1 360 ? -4.367 -12.656 3 1 94.25 360 ALA B C 1
ATOM 6872 O O . ALA B 1 360 ? -4.98 -12.875 1.953 1 94.25 360 ALA B O 1
ATOM 6873 N N . LYS B 1 361 ? -3.912 -11.422 3.305 1 95.62 361 LYS B N 1
ATOM 6874 C CA . LYS B 1 361 ? -4.109 -10.258 2.449 1 95.62 361 LYS B CA 1
ATOM 6875 C C . LYS B 1 361 ? -2.779 -9.57 2.141 1 95.62 361 LYS B C 1
ATOM 6877 O O . LYS B 1 361 ? -1.787 -9.789 2.838 1 95.62 361 LYS B O 1
ATOM 6882 N N . GLY B 1 362 ? -2.801 -8.828 1.054 1 97.81 362 GLY B N 1
ATOM 6883 C CA . GLY B 1 362 ? -1.668 -7.969 0.753 1 97.81 362 GLY B CA 1
ATOM 6884 C C . GLY B 1 362 ? -1.541 -6.797 1.707 1 97.81 362 GLY B C 1
ATOM 6885 O O . GLY B 1 362 ? -2.547 -6.27 2.188 1 97.81 362 GLY B O 1
A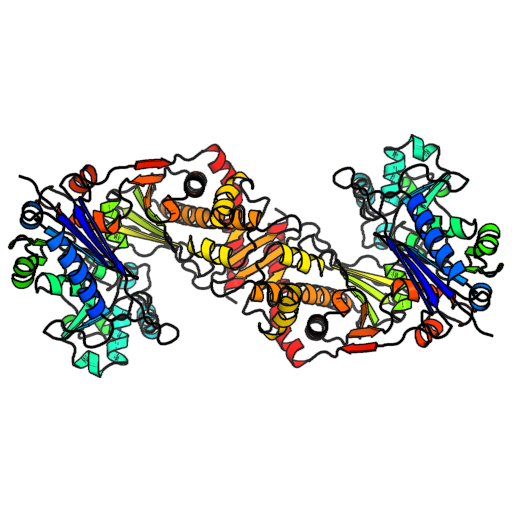TOM 6886 N N . VAL B 1 363 ? -0.309 -6.402 2.002 1 98.69 363 VAL B N 1
ATOM 6887 C CA . VAL B 1 363 ? -0.011 -5.285 2.893 1 98.69 363 VAL B CA 1
ATOM 6888 C C . VAL B 1 363 ? 1.179 -4.496 2.352 1 98.69 363 VAL B C 1
ATOM 6890 O O . VAL B 1 363 ? 2.133 -5.078 1.832 1 98.69 363 VAL B O 1
ATOM 6893 N N . ILE B 1 364 ? 1.153 -3.219 2.311 1 98.75 364 ILE B N 1
ATOM 6894 C CA . ILE B 1 364 ? 2.301 -2.33 2.154 1 98.75 364 ILE B CA 1
ATOM 6895 C C . ILE B 1 364 ? 2.576 -1.606 3.471 1 98.75 364 ILE B C 1
ATOM 6897 O O . ILE B 1 364 ? 1.758 -0.805 3.93 1 98.75 364 ILE B O 1
ATOM 6901 N N . PHE B 1 365 ? 3.631 -1.911 4.168 1 98.5 365 PHE B N 1
ATOM 6902 C CA . PHE B 1 365 ? 3.961 -1.449 5.512 1 98.5 365 PHE B CA 1
ATOM 6903 C C . PHE B 1 365 ? 5.203 -0.567 5.488 1 98.5 365 PHE B C 1
ATOM 6905 O O . PHE B 1 365 ? 6.141 -0.824 4.734 1 98.5 365 PHE B O 1
ATOM 6912 N N . GLY B 1 366 ? 5.199 0.477 6.266 1 98 366 GLY B N 1
ATOM 6913 C CA . GLY B 1 366 ? 6.41 1.234 6.531 1 98 366 GLY B CA 1
ATOM 6914 C C . GLY B 1 366 ? 6.535 2.482 5.68 1 98 366 GLY B C 1
ATOM 6915 O O . GLY B 1 366 ? 7.637 2.988 5.465 1 98 366 GLY B O 1
ATOM 6916 N N . LEU B 1 367 ? 5.469 2.979 5.176 1 97 367 LEU B N 1
ATOM 6917 C CA . LEU B 1 367 ? 5.469 4.105 4.246 1 97 367 LEU B CA 1
ATOM 6918 C C . LEU B 1 367 ? 5.703 5.418 4.988 1 97 367 LEU B C 1
ATOM 6920 O O . LEU B 1 367 ? 5.191 5.613 6.09 1 97 367 LEU B O 1
ATOM 6924 N N . ASN B 1 368 ? 6.465 6.273 4.422 1 93.19 368 ASN B N 1
ATOM 6925 C CA . ASN B 1 368 ? 6.562 7.688 4.777 1 93.19 368 ASN B CA 1
ATOM 6926 C C . ASN B 1 368 ? 6.496 8.578 3.543 1 93.19 368 ASN B C 1
ATOM 6928 O O . ASN B 1 368 ? 6.441 8.086 2.416 1 93.19 368 ASN B O 1
ATOM 6932 N N . ILE B 1 369 ? 6.504 9.852 3.654 1 90.19 369 ILE B N 1
ATOM 6933 C CA . ILE B 1 369 ? 6.16 10.812 2.607 1 90.19 369 ILE B CA 1
ATOM 6934 C C . ILE B 1 369 ? 7.262 10.836 1.552 1 90.19 369 ILE B C 1
ATOM 6936 O O . ILE B 1 369 ? 7.051 11.32 0.437 1 90.19 369 ILE B O 1
ATOM 6940 N N . LYS B 1 370 ? 8.445 10.336 1.876 1 88.94 370 LYS B N 1
ATOM 6941 C CA . LYS B 1 370 ? 9.562 10.367 0.941 1 88.94 370 LYS B CA 1
ATOM 6942 C C . LYS B 1 370 ? 9.516 9.172 -0.015 1 88.94 370 LYS B C 1
ATOM 6944 O O . LYS B 1 370 ? 10.203 9.164 -1.036 1 88.94 370 LYS B O 1
ATOM 6949 N N . HIS B 1 371 ? 8.82 8.141 0.354 1 94.81 371 HIS B N 1
ATOM 6950 C CA . HIS B 1 371 ? 8.742 6.949 -0.481 1 94.81 371 HIS B CA 1
ATOM 6951 C C . HIS B 1 371 ? 7.984 7.227 -1.773 1 94.81 371 HIS B C 1
ATOM 6953 O O . HIS B 1 371 ? 6.992 7.957 -1.771 1 94.81 371 HIS B O 1
ATOM 6959 N N . SER B 1 372 ? 8.438 6.707 -2.816 1 94.38 372 SER B N 1
ATOM 6960 C CA . SER B 1 372 ? 7.789 6.785 -4.121 1 94.38 372 SER B CA 1
ATOM 6961 C C . SER B 1 372 ? 7.352 5.406 -4.605 1 94.38 372 SER B C 1
ATOM 6963 O O . SER B 1 372 ? 7.59 4.402 -3.928 1 94.38 372 SER B O 1
ATOM 6965 N N . TRP B 1 373 ? 6.738 5.395 -5.828 1 95.06 373 TRP B N 1
ATOM 6966 C CA . TRP B 1 373 ? 6.32 4.137 -6.434 1 95.06 373 TRP B CA 1
ATOM 6967 C C . TRP B 1 373 ? 7.516 3.209 -6.641 1 95.06 373 TRP B C 1
ATOM 6969 O O . TRP B 1 373 ? 7.371 1.984 -6.605 1 95.06 373 TRP B O 1
ATOM 6979 N N . LYS B 1 374 ? 8.773 3.773 -6.766 1 95.75 374 LYS B N 1
ATOM 6980 C CA . LYS B 1 374 ? 9.969 2.963 -6.957 1 95.75 374 LYS B CA 1
ATOM 6981 C C . LYS B 1 374 ? 10.242 2.088 -5.738 1 95.75 374 LYS B C 1
ATOM 6983 O O . LYS B 1 374 ? 10.602 0.915 -5.875 1 95.75 374 LYS B O 1
ATOM 6988 N N . HIS B 1 375 ? 10.07 2.697 -4.52 1 97.25 375 HIS B N 1
ATOM 6989 C CA . HIS B 1 375 ? 10.289 1.955 -3.283 1 97.25 375 HIS B CA 1
ATOM 6990 C C . HIS B 1 375 ? 9.289 0.81 -3.146 1 97.25 375 HIS B C 1
ATOM 6992 O O . HIS B 1 375 ? 9.656 -0.297 -2.748 1 97.25 375 HIS B O 1
ATOM 6998 N N . ILE B 1 376 ? 8.055 1.099 -3.508 1 97.81 376 ILE B N 1
ATOM 6999 C CA . ILE B 1 376 ? 7.004 0.097 -3.395 1 97.81 376 ILE B CA 1
ATOM 7000 C C . ILE B 1 376 ? 7.25 -1.028 -4.398 1 97.81 376 ILE B C 1
ATOM 7002 O O . ILE B 1 376 ? 7.082 -2.207 -4.07 1 97.81 376 ILE B O 1
ATOM 7006 N N . TYR B 1 377 ? 7.711 -0.703 -5.613 1 96.81 377 TYR B N 1
ATOM 7007 C CA . TYR B 1 377 ? 7.992 -1.718 -6.621 1 96.81 377 TYR B CA 1
ATOM 7008 C C . TYR B 1 377 ? 9.125 -2.637 -6.172 1 96.81 377 TYR B C 1
ATOM 7010 O O . TYR B 1 377 ? 9.016 -3.861 -6.285 1 96.81 377 TYR B O 1
ATOM 7018 N N . ARG B 1 378 ? 10.188 -2.047 -5.699 1 97.56 378 ARG B N 1
ATOM 7019 C CA . ARG B 1 378 ? 11.273 -2.859 -5.172 1 97.56 378 ARG B CA 1
ATOM 7020 C C . ARG B 1 378 ? 10.773 -3.805 -4.082 1 97.56 378 ARG B C 1
ATOM 7022 O O . ARG B 1 378 ? 11.141 -4.98 -4.059 1 97.56 378 ARG B O 1
ATOM 7029 N N . ALA B 1 379 ? 9.984 -3.266 -3.188 1 98.31 379 ALA B N 1
ATOM 7030 C CA . ALA B 1 379 ? 9.461 -4.066 -2.084 1 98.31 379 ALA B CA 1
ATOM 7031 C C . ALA B 1 379 ? 8.57 -5.195 -2.6 1 98.31 379 ALA B C 1
ATOM 7033 O O . ALA B 1 379 ? 8.523 -6.277 -2.004 1 98.31 379 ALA B O 1
ATOM 7034 N N . VAL B 1 380 ? 7.848 -4.984 -3.713 1 98.12 380 VAL B N 1
ATOM 7035 C CA . VAL B 1 380 ? 7.035 -6.023 -4.332 1 98.12 380 VAL B CA 1
ATOM 7036 C C . VAL B 1 380 ? 7.934 -7.172 -4.797 1 98.12 380 VAL B C 1
ATOM 7038 O O . VAL B 1 380 ? 7.668 -8.336 -4.496 1 98.12 380 VAL B O 1
ATOM 7041 N N . LEU B 1 381 ? 8.992 -6.859 -5.492 1 97.94 381 LEU B N 1
ATOM 7042 C CA . LEU B 1 381 ? 9.922 -7.879 -5.965 1 97.94 381 LEU B CA 1
ATOM 7043 C C . LEU B 1 381 ? 10.547 -8.625 -4.797 1 97.94 381 LEU B C 1
ATOM 7045 O O . LEU B 1 381 ? 10.656 -9.859 -4.828 1 97.94 381 LEU B O 1
ATOM 7049 N N . GLU B 1 382 ? 10.938 -7.855 -3.789 1 98.69 382 GLU B N 1
ATOM 7050 C CA . GLU B 1 382 ? 11.523 -8.477 -2.605 1 98.69 382 GLU B CA 1
ATOM 7051 C C . GLU B 1 382 ? 10.531 -9.406 -1.914 1 98.69 382 GLU B C 1
ATOM 7053 O O . GLU B 1 382 ? 10.906 -10.492 -1.458 1 98.69 382 GLU B O 1
ATOM 7058 N N . SER B 1 383 ? 9.305 -8.977 -1.87 1 98.69 383 SER B N 1
ATOM 7059 C CA . SER B 1 383 ? 8.281 -9.758 -1.187 1 98.69 383 SER B CA 1
ATOM 7060 C C . SER B 1 383 ? 8.094 -11.125 -1.847 1 98.69 383 SER B C 1
ATOM 7062 O O . SER B 1 383 ? 8.031 -12.141 -1.163 1 98.69 383 SER B O 1
ATOM 7064 N N . VAL B 1 384 ? 8 -11.125 -3.143 1 98.25 384 VAL B N 1
ATOM 7065 C CA . VAL B 1 384 ? 7.867 -12.383 -3.865 1 98.25 384 VAL B CA 1
ATOM 7066 C C . VAL B 1 384 ? 9.102 -13.25 -3.631 1 98.25 384 VAL B C 1
ATOM 7068 O O . VAL B 1 384 ? 8.992 -14.469 -3.459 1 98.25 384 VAL B O 1
ATOM 7071 N N . SER B 1 385 ? 10.273 -12.648 -3.652 1 98.69 385 SER B N 1
ATOM 7072 C CA . SER B 1 385 ? 11.516 -13.359 -3.365 1 98.69 385 SER B CA 1
ATOM 7073 C C . SER B 1 385 ? 11.508 -13.938 -1.954 1 98.69 385 SER B C 1
ATOM 7075 O O . SER B 1 385 ? 11.938 -15.078 -1.74 1 98.69 385 SER B O 1
ATOM 7077 N N . TYR B 1 386 ? 11.023 -13.133 -0.977 1 98.81 386 TYR B N 1
ATOM 7078 C CA . TYR B 1 386 ? 10.898 -13.609 0.397 1 98.81 386 TYR B CA 1
ATOM 7079 C C . TYR B 1 386 ? 9.93 -14.781 0.485 1 98.81 386 TYR B C 1
ATOM 7081 O O . TYR B 1 386 ? 10.125 -15.695 1.294 1 98.81 386 TYR B O 1
ATOM 7089 N N . GLY B 1 387 ? 8.844 -14.711 -0.337 1 98.25 387 GLY B N 1
ATOM 7090 C CA . GLY B 1 387 ? 7.926 -15.844 -0.388 1 98.25 387 GLY B CA 1
ATOM 7091 C C . GLY B 1 387 ? 8.602 -17.141 -0.777 1 98.25 387 GLY B C 1
ATOM 7092 O O . GLY B 1 387 ? 8.367 -18.188 -0.154 1 98.25 387 GLY B O 1
ATOM 7093 N N . THR B 1 388 ? 9.445 -17.078 -1.779 1 98.44 388 THR B N 1
ATOM 7094 C CA . THR B 1 388 ? 10.203 -18.25 -2.201 1 98.44 388 THR B CA 1
ATOM 7095 C C . THR B 1 388 ? 11.156 -18.703 -1.098 1 98.44 388 THR B C 1
ATOM 7097 O O . THR B 1 388 ? 11.242 -19.891 -0.802 1 98.44 388 THR B O 1
ATOM 7100 N N . GLN B 1 389 ? 11.852 -17.781 -0.476 1 98.62 389 GLN B N 1
ATOM 7101 C CA . GLN B 1 389 ? 12.734 -18.125 0.636 1 98.62 389 GLN B CA 1
ATOM 7102 C C . GLN B 1 389 ? 11.961 -18.781 1.772 1 98.62 389 GLN B C 1
ATOM 7104 O O . GLN B 1 389 ? 12.461 -19.703 2.418 1 98.62 389 GLN B O 1
ATOM 7109 N N . ASN B 1 390 ? 10.812 -18.25 2.059 1 97.94 390 ASN B N 1
ATOM 7110 C CA . ASN B 1 390 ? 9.984 -18.797 3.127 1 97.94 390 ASN B CA 1
ATOM 7111 C C . ASN B 1 390 ? 9.594 -20.25 2.84 1 97.94 390 ASN B C 1
ATOM 7113 O O . ASN B 1 390 ? 9.539 -21.078 3.752 1 97.94 390 ASN B O 1
ATOM 7117 N N . ILE B 1 391 ? 9.312 -20.578 1.599 1 96.69 391 ILE B N 1
ATOM 7118 C CA . ILE B 1 391 ? 8.984 -21.938 1.186 1 96.69 391 ILE B CA 1
ATOM 7119 C C . ILE B 1 391 ? 10.203 -22.844 1.337 1 96.69 391 ILE B C 1
ATOM 7121 O O . ILE B 1 391 ? 10.109 -23.938 1.895 1 96.69 391 ILE B O 1
ATOM 7125 N N . ILE B 1 392 ? 11.375 -22.359 0.906 1 97 392 ILE B N 1
ATOM 7126 C CA . ILE B 1 392 ? 12.617 -23.125 1.023 1 97 392 ILE B CA 1
ATOM 7127 C C . ILE B 1 392 ? 12.93 -23.375 2.498 1 97 392 ILE B C 1
ATOM 7129 O O . ILE B 1 392 ? 13.266 -24.5 2.885 1 97 392 ILE B O 1
ATOM 7133 N N . ARG B 1 393 ? 12.773 -22.328 3.287 1 95.69 393 ARG B N 1
ATOM 7134 C CA . ARG B 1 393 ? 12.984 -22.453 4.727 1 95.69 393 ARG B CA 1
ATOM 7135 C C . ARG B 1 393 ? 12.078 -23.531 5.32 1 95.69 393 ARG B C 1
ATOM 7137 O O . ARG B 1 393 ? 12.523 -24.328 6.145 1 95.69 393 ARG B O 1
ATOM 7144 N N . ASN B 1 394 ? 10.828 -23.5 4.914 1 92.88 394 ASN B N 1
ATOM 7145 C CA . ASN B 1 394 ? 9.875 -24.5 5.383 1 92.88 394 ASN B CA 1
ATOM 7146 C C . ASN B 1 394 ? 10.336 -25.922 5.043 1 92.88 394 ASN B C 1
ATOM 7148 O O . ASN B 1 394 ? 10.273 -26.812 5.883 1 92.88 394 ASN B O 1
ATOM 7152 N N . PHE B 1 395 ? 10.867 -26.125 3.836 1 90.81 395 PHE B N 1
ATOM 7153 C CA . PHE B 1 395 ? 11.406 -27.406 3.422 1 90.81 395 PHE B CA 1
ATOM 7154 C C . PHE B 1 395 ? 12.617 -27.797 4.262 1 90.81 395 PHE B C 1
ATOM 7156 O O . PHE B 1 395 ? 12.664 -28.875 4.84 1 90.81 395 PHE B O 1
ATOM 7163 N N . GLU B 1 396 ? 13.469 -26.906 4.395 1 92.88 396 GLU B N 1
ATOM 7164 C CA . GLU B 1 396 ? 14.75 -27.188 5.031 1 92.88 396 GLU B CA 1
ATOM 7165 C C . GLU B 1 396 ? 14.578 -27.438 6.527 1 92.88 396 GLU B C 1
ATOM 7167 O O . GLU B 1 396 ? 15.227 -28.312 7.094 1 92.88 396 GLU B O 1
ATOM 7172 N N . GLU B 1 397 ? 13.734 -26.672 7.141 1 90.75 397 GLU B N 1
ATOM 7173 C CA . GLU B 1 397 ? 13.492 -26.844 8.57 1 90.75 397 GLU B CA 1
ATOM 7174 C C . GLU B 1 397 ? 12.844 -28.188 8.859 1 90.75 397 GLU B C 1
ATOM 7176 O O . GLU B 1 397 ? 12.93 -28.703 9.977 1 90.75 397 GLU B O 1
ATOM 7181 N N . GLN B 1 398 ? 12.297 -28.719 7.891 1 86.38 398 GLN B N 1
ATOM 7182 C CA . GLN B 1 398 ? 11.625 -30 8.078 1 86.38 398 GLN B CA 1
ATOM 7183 C C . GLN B 1 398 ? 12.469 -31.156 7.516 1 86.38 398 GLN B C 1
ATOM 7185 O O . GLN B 1 398 ? 11.969 -32.25 7.344 1 86.38 398 GLN B O 1
ATOM 7190 N N . GLY B 1 399 ? 13.734 -30.859 7.113 1 87.19 399 GLY B N 1
ATOM 7191 C CA . GLY B 1 399 ? 14.711 -31.891 6.82 1 87.19 399 GLY B CA 1
ATOM 7192 C C . GLY B 1 399 ? 14.891 -32.156 5.332 1 87.19 399 GLY B C 1
ATOM 7193 O O . GLY B 1 399 ? 15.469 -33.156 4.93 1 87.19 399 GLY B O 1
ATOM 7194 N N . TYR B 1 400 ? 14.484 -31.25 4.5 1 89.19 400 TYR B N 1
ATOM 7195 C CA . TYR B 1 400 ? 14.609 -31.391 3.055 1 89.19 400 TYR B CA 1
ATOM 7196 C C . TYR B 1 400 ? 15.469 -30.281 2.473 1 89.19 400 TYR B C 1
ATOM 7198 O O . TYR B 1 400 ? 14.953 -29.25 2.027 1 89.19 400 TYR B O 1
ATOM 7206 N N . PRO B 1 401 ? 16.656 -30.547 2.4 1 92.44 401 PRO B N 1
ATOM 7207 C CA . PRO B 1 401 ? 17.578 -29.484 1.971 1 92.44 401 PRO B CA 1
ATOM 7208 C C . PRO B 1 401 ? 17.406 -29.125 0.497 1 92.44 401 PRO B C 1
ATOM 7210 O O . PRO B 1 401 ? 17.125 -29.984 -0.329 1 92.44 401 PRO B O 1
ATOM 7213 N N . VAL B 1 402 ? 17.594 -27.891 0.133 1 95.94 402 VAL B N 1
ATOM 7214 C CA . VAL B 1 402 ? 17.594 -27.375 -1.229 1 95.94 402 VAL B CA 1
ATOM 7215 C C . VAL B 1 402 ? 18.969 -26.828 -1.578 1 95.94 402 VAL B C 1
ATOM 7217 O O . VAL B 1 402 ? 19.453 -25.875 -0.938 1 95.94 402 VAL B O 1
ATOM 7220 N N . ALA B 1 403 ? 19.578 -27.359 -2.59 1 97.31 403 ALA B N 1
ATOM 7221 C CA . ALA B 1 403 ? 20.938 -26.953 -2.953 1 97.31 403 ALA B CA 1
ATOM 7222 C C . ALA B 1 403 ? 20.938 -25.953 -4.102 1 97.31 403 ALA B C 1
ATOM 7224 O O . ALA B 1 403 ? 21.812 -25.109 -4.195 1 97.31 403 ALA B O 1
ATOM 7225 N N . SER B 1 404 ? 19.969 -26.094 -4.984 1 98 404 SER B N 1
ATOM 7226 C CA . SER B 1 404 ? 19.891 -25.219 -6.152 1 98 404 SER B CA 1
ATOM 7227 C C . SER B 1 404 ? 18.453 -25.062 -6.637 1 98 404 SER B C 1
ATOM 7229 O O . SER B 1 404 ? 17.594 -25.891 -6.316 1 98 404 SER B O 1
ATOM 7231 N N . ILE B 1 405 ? 18.281 -23.969 -7.309 1 98.44 405 ILE B N 1
ATOM 7232 C CA . ILE B 1 405 ? 17 -23.703 -7.961 1 98.44 405 ILE B CA 1
ATOM 7233 C C . ILE B 1 405 ? 17.172 -23.766 -9.477 1 98.44 405 ILE B C 1
ATOM 7235 O O . ILE B 1 405 ? 18.125 -23.219 -10.031 1 98.44 405 ILE B O 1
ATOM 7239 N N . THR B 1 406 ? 16.375 -24.5 -10.156 1 98.44 406 THR B N 1
ATOM 7240 C CA . THR B 1 406 ? 16.266 -24.422 -11.609 1 98.44 406 THR B CA 1
ATOM 7241 C C . THR B 1 406 ? 14.938 -23.781 -12.023 1 98.44 406 THR B C 1
ATOM 7243 O O . THR B 1 406 ? 13.867 -24.266 -11.648 1 98.44 406 THR B O 1
ATOM 7246 N N . ALA B 1 407 ? 15.086 -22.719 -12.797 1 97.31 407 ALA B N 1
ATOM 7247 C CA . ALA B 1 407 ? 13.898 -21.891 -13.023 1 97.31 407 ALA B CA 1
ATOM 7248 C C . ALA B 1 407 ? 13.516 -21.875 -14.5 1 97.31 407 ALA B C 1
ATOM 7250 O O . ALA B 1 407 ? 14.383 -22 -15.367 1 97.31 407 ALA B O 1
ATOM 7251 N N . CYS B 1 408 ? 12.234 -21.75 -14.781 1 95.56 408 CYS B N 1
ATOM 7252 C CA . CYS B 1 408 ? 11.68 -21.438 -16.094 1 95.56 408 CYS B CA 1
ATOM 7253 C C . CYS B 1 408 ? 10.508 -20.484 -15.977 1 95.56 408 CYS B C 1
ATOM 7255 O O . CYS B 1 408 ? 10.109 -20.109 -14.867 1 95.56 408 CYS B O 1
ATOM 7257 N N . GLY B 1 409 ? 10.039 -19.953 -17.125 1 91.25 409 GLY B N 1
ATOM 7258 C CA . GLY B 1 409 ? 8.93 -19.016 -17.125 1 91.25 409 GLY B CA 1
ATOM 7259 C C . GLY B 1 409 ? 9.344 -17.578 -17.438 1 91.25 409 GLY B C 1
ATOM 7260 O O . GLY B 1 409 ? 10.523 -17.312 -17.688 1 91.25 409 GLY B O 1
ATOM 7261 N N . GLY B 1 410 ? 8.414 -16.703 -17.328 1 87.94 410 GLY B N 1
ATOM 7262 C CA . GLY B 1 410 ? 8.594 -15.336 -17.812 1 87.94 410 GLY B CA 1
ATOM 7263 C C . GLY B 1 410 ? 9.594 -14.539 -17 1 87.94 410 GLY B C 1
ATOM 7264 O O . GLY B 1 410 ? 10.273 -13.656 -17.531 1 87.94 410 GLY B O 1
ATOM 7265 N N . VAL B 1 411 ? 9.742 -14.82 -15.742 1 91.75 411 VAL B N 1
ATOM 7266 C CA . VAL B 1 411 ? 10.602 -14.07 -14.828 1 91.75 411 VAL B CA 1
ATOM 7267 C C . VAL B 1 411 ? 12.07 -14.273 -15.219 1 91.75 411 VAL B C 1
ATOM 7269 O O . VAL B 1 411 ? 12.922 -13.445 -14.891 1 91.75 411 VAL B O 1
ATOM 7272 N N . THR B 1 412 ? 12.375 -15.352 -15.945 1 93.81 412 THR B N 1
ATOM 7273 C CA . THR B 1 412 ? 13.758 -15.656 -16.297 1 93.81 412 THR B CA 1
ATOM 7274 C C . THR B 1 412 ? 14.312 -14.625 -17.266 1 93.81 412 THR B C 1
ATOM 7276 O O . THR B 1 412 ? 15.523 -14.562 -17.484 1 93.81 412 THR B O 1
ATOM 7279 N N . LYS B 1 413 ? 13.445 -13.805 -17.797 1 90 413 LYS B N 1
ATOM 7280 C CA . LYS B 1 413 ? 13.875 -12.742 -18.703 1 90 413 LYS B CA 1
ATOM 7281 C C . LYS B 1 413 ? 14.367 -11.523 -17.906 1 90 413 LYS B C 1
ATOM 7283 O O . LYS B 1 413 ? 15.008 -10.633 -18.484 1 90 413 LYS B O 1
ATOM 7288 N N . ASP B 1 414 ? 14.062 -11.477 -16.688 1 92.94 414 ASP B N 1
ATOM 7289 C CA . ASP B 1 414 ? 14.484 -10.383 -15.812 1 92.94 414 ASP B CA 1
ATOM 7290 C C . ASP B 1 414 ? 15.688 -10.797 -14.969 1 92.94 414 ASP B C 1
ATOM 7292 O O . ASP B 1 414 ? 15.523 -11.258 -13.836 1 92.94 414 ASP B O 1
ATOM 7296 N N . ARG B 1 415 ? 16.844 -10.539 -15.414 1 94.38 415 ARG B N 1
ATOM 7297 C CA . ARG B 1 415 ? 18.078 -10.992 -14.781 1 94.38 415 ARG B CA 1
ATOM 7298 C C . ARG B 1 415 ? 18.234 -10.375 -13.398 1 94.38 415 ARG B C 1
ATOM 7300 O O . ARG B 1 415 ? 18.766 -11.016 -12.484 1 94.38 415 ARG B O 1
ATOM 7307 N N . ARG B 1 416 ? 17.875 -9.148 -13.227 1 95.75 416 ARG B N 1
ATOM 7308 C CA . ARG B 1 416 ? 18.016 -8.469 -11.945 1 95.75 416 ARG B CA 1
ATOM 7309 C C . ARG B 1 416 ? 17.125 -9.102 -10.891 1 95.75 416 ARG B C 1
ATOM 7311 O O . ARG B 1 416 ? 17.531 -9.25 -9.734 1 95.75 416 ARG B O 1
ATOM 7318 N N . TRP B 1 417 ? 15.938 -9.383 -11.297 1 96.81 417 TRP B N 1
ATOM 7319 C CA . TRP B 1 417 ? 15.023 -10.023 -10.352 1 96.81 417 TRP B CA 1
ATOM 7320 C C . TRP B 1 417 ? 15.523 -11.414 -9.984 1 96.81 417 TRP B C 1
ATOM 7322 O O . TRP B 1 417 ? 15.438 -11.82 -8.82 1 96.81 417 TRP B O 1
ATOM 7332 N N . LEU B 1 418 ? 16.094 -12.188 -10.977 1 97.88 418 LEU B N 1
ATOM 7333 C CA . LEU B 1 418 ? 16.672 -13.492 -10.688 1 97.88 418 LEU B CA 1
ATOM 7334 C C . LEU B 1 418 ? 17.812 -13.367 -9.68 1 97.88 418 LEU B C 1
ATOM 7336 O O . LEU B 1 418 ? 17.938 -14.18 -8.766 1 97.88 418 LEU B O 1
ATOM 7340 N N . GLN B 1 419 ? 18.609 -12.367 -9.922 1 98.31 419 GLN B N 1
ATOM 7341 C CA . GLN B 1 419 ? 19.688 -12.133 -8.977 1 98.31 419 GLN B CA 1
ATOM 7342 C C . GLN B 1 419 ? 19.156 -11.859 -7.574 1 98.31 419 GLN B C 1
ATOM 7344 O O . GLN B 1 419 ? 19.688 -12.383 -6.59 1 98.31 419 GLN B O 1
ATOM 7349 N N . MET B 1 420 ? 18.141 -11.078 -7.488 1 98.44 420 MET B N 1
ATOM 7350 C CA . MET B 1 420 ? 17.5 -10.781 -6.203 1 98.44 420 MET B CA 1
ATOM 7351 C C . MET B 1 420 ? 17.031 -12.055 -5.52 1 98.44 420 MET B C 1
ATOM 7353 O O . MET B 1 420 ? 17.281 -12.266 -4.332 1 98.44 420 MET B O 1
ATOM 7357 N N . ILE B 1 421 ? 16.312 -12.93 -6.258 1 98.69 421 ILE B N 1
ATOM 7358 C CA . ILE B 1 421 ? 15.805 -14.18 -5.707 1 98.69 421 ILE B CA 1
ATOM 7359 C C . ILE B 1 421 ? 16.969 -15.047 -5.238 1 98.69 421 ILE B C 1
ATOM 7361 O O . ILE B 1 421 ? 16.922 -15.633 -4.156 1 98.69 421 ILE B O 1
ATOM 7365 N N . SER B 1 422 ? 18.016 -15.094 -6.059 1 98.81 422 SER B N 1
ATOM 7366 C CA . SER B 1 422 ? 19.203 -15.852 -5.691 1 98.81 422 SER B CA 1
ATOM 7367 C C . SER B 1 422 ? 19.844 -15.297 -4.422 1 98.81 422 SER B C 1
ATOM 7369 O O . SER B 1 422 ? 20.188 -16.062 -3.514 1 98.81 422 SER B O 1
ATOM 7371 N N . ASP B 1 423 ? 19.984 -14.023 -4.344 1 98.81 423 ASP B N 1
ATOM 7372 C CA . ASP B 1 423 ? 20.562 -13.375 -3.172 1 98.81 423 ASP B CA 1
ATOM 7373 C C . ASP B 1 423 ? 19.719 -13.625 -1.929 1 98.81 423 ASP B C 1
ATOM 7375 O O . ASP B 1 423 ? 20.25 -13.922 -0.856 1 98.81 423 ASP B O 1
ATOM 7379 N N . VAL B 1 424 ? 18.438 -13.484 -2.051 1 98.81 424 VAL B N 1
ATOM 7380 C CA . VAL B 1 424 ? 17.531 -13.641 -0.929 1 98.81 424 VAL B CA 1
ATOM 7381 C C . VAL B 1 424 ? 17.562 -15.078 -0.42 1 98.81 424 VAL B C 1
ATOM 7383 O O . VAL B 1 424 ? 17.625 -15.312 0.789 1 98.81 424 VAL B O 1
ATOM 7386 N N . THR B 1 425 ? 17.609 -16.078 -1.328 1 98.62 425 THR B N 1
ATOM 7387 C CA . THR B 1 425 ? 17.516 -17.484 -0.959 1 98.62 425 THR B CA 1
ATOM 7388 C C . THR B 1 425 ? 18.891 -18.047 -0.612 1 98.62 425 THR B C 1
ATOM 7390 O O . THR B 1 425 ? 18.984 -19.094 0.034 1 98.62 425 THR B O 1
ATOM 7393 N N . GLY B 1 426 ? 19.906 -17.375 -1.1 1 98.56 426 GLY B N 1
ATOM 7394 C CA . GLY B 1 426 ? 21.25 -17.891 -0.929 1 98.56 426 GLY B CA 1
ATOM 7395 C C . GLY B 1 426 ? 21.547 -19.094 -1.803 1 98.56 426 GLY B C 1
ATOM 7396 O O . GLY B 1 426 ? 22.484 -19.844 -1.527 1 98.56 426 GLY B O 1
ATOM 7397 N N . LYS B 1 427 ? 20.734 -19.344 -2.85 1 98.69 427 LYS B N 1
ATOM 7398 C CA . LYS B 1 427 ? 20.859 -20.516 -3.715 1 98.69 427 LYS B CA 1
ATOM 7399 C C . LYS B 1 427 ? 21.188 -20.094 -5.148 1 98.69 427 LYS B C 1
ATOM 7401 O O . LYS B 1 427 ? 20.672 -19.094 -5.648 1 98.69 427 LYS B O 1
ATOM 7406 N N . PRO B 1 428 ? 22.047 -20.828 -5.82 1 98.69 428 PRO B N 1
ATOM 7407 C CA . PRO B 1 428 ? 22.203 -20.562 -7.254 1 98.69 428 PRO B CA 1
ATOM 7408 C C . PRO B 1 428 ? 20.953 -20.875 -8.055 1 98.69 428 PRO B C 1
ATOM 7410 O O . PRO B 1 428 ? 20.203 -21.797 -7.715 1 98.69 428 PRO B O 1
ATOM 7413 N N . ILE B 1 429 ? 20.703 -20.094 -9.094 1 98.62 429 ILE B N 1
ATOM 7414 C CA . ILE B 1 429 ? 19.562 -20.312 -9.984 1 98.62 429 ILE B CA 1
ATOM 7415 C C . ILE B 1 429 ? 20.062 -20.688 -11.375 1 98.62 429 ILE B C 1
ATOM 7417 O O . ILE B 1 429 ? 20.781 -19.906 -12.008 1 98.62 429 ILE B O 1
ATOM 7421 N N . ILE B 1 430 ? 19.688 -21.844 -11.828 1 98.19 430 ILE B N 1
ATOM 7422 C CA . ILE B 1 430 ? 20.031 -22.328 -13.156 1 98.19 430 ILE B CA 1
ATOM 7423 C C . ILE B 1 430 ? 18.891 -22.031 -14.125 1 98.19 430 ILE B C 1
ATOM 7425 O O . ILE B 1 430 ? 17.734 -22.328 -13.844 1 98.19 430 ILE B O 1
ATOM 7429 N N . VAL B 1 431 ? 19.172 -21.391 -15.219 1 97.69 431 VAL B N 1
ATOM 7430 C CA . VAL B 1 431 ? 18.234 -21.188 -16.312 1 97.69 431 VAL B CA 1
ATOM 7431 C C . VAL B 1 431 ? 18.703 -21.953 -17.547 1 97.69 431 VAL B C 1
ATOM 7433 O O . VAL B 1 431 ? 19.828 -21.75 -18.016 1 97.69 431 VAL B O 1
ATOM 7436 N N . ASN B 1 432 ? 17.922 -22.766 -18.078 1 97.06 432 ASN B N 1
ATOM 7437 C CA . ASN B 1 432 ? 18.281 -23.625 -19.188 1 97.06 432 ASN B CA 1
ATOM 7438 C C . ASN B 1 432 ? 18.094 -22.922 -20.531 1 97.06 432 ASN B C 1
ATOM 7440 O O . ASN B 1 432 ? 17.453 -21.859 -20.594 1 97.06 432 ASN B O 1
ATOM 7444 N N . GLU B 1 433 ? 18.656 -23.531 -21.578 1 95.19 433 GLU B N 1
ATOM 7445 C CA . GLU B 1 433 ? 18.562 -23 -22.938 1 95.19 433 GLU B CA 1
ATOM 7446 C C . GLU B 1 433 ? 17.109 -23 -23.422 1 95.19 433 GLU B C 1
ATOM 7448 O O . GLU B 1 433 ? 16.656 -22.016 -24 1 95.19 433 GLU B O 1
ATOM 7453 N N . ASN B 1 434 ? 16.484 -24.109 -23.172 1 91.62 434 ASN B N 1
ATOM 7454 C CA . ASN B 1 434 ? 15.078 -24.203 -23.547 1 91.62 434 ASN B CA 1
ATOM 7455 C C . ASN B 1 434 ? 14.164 -23.734 -22.422 1 91.62 434 ASN B C 1
ATOM 7457 O O . ASN B 1 434 ? 14.125 -24.344 -21.344 1 91.62 434 ASN B O 1
ATOM 7461 N N . ILE B 1 435 ? 13.367 -22.766 -22.703 1 86.62 435 ILE B N 1
ATOM 7462 C CA . ILE B 1 435 ? 12.547 -22.156 -21.672 1 86.62 435 ILE B CA 1
ATOM 7463 C C . ILE B 1 435 ? 11.18 -22.828 -21.609 1 86.62 435 ILE B C 1
ATOM 7465 O O . ILE B 1 435 ? 10.422 -22.641 -20.656 1 86.62 435 ILE B O 1
ATOM 7469 N N . GLN B 1 436 ? 10.883 -23.625 -22.656 1 91.06 436 GLN B N 1
ATOM 7470 C CA . GLN B 1 436 ? 9.641 -24.391 -22.672 1 91.06 436 GLN B CA 1
ATOM 7471 C C . GLN B 1 436 ? 9.805 -25.719 -21.953 1 91.06 436 GLN B C 1
ATOM 7473 O O . GLN B 1 436 ? 9.734 -26.781 -22.578 1 91.06 436 GLN B O 1
ATOM 7478 N N . ALA B 1 437 ? 9.852 -25.594 -20.656 1 95.25 437 ALA B N 1
ATOM 7479 C CA . ALA B 1 437 ? 10.18 -26.766 -19.828 1 95.25 437 ALA B CA 1
ATOM 7480 C C . ALA B 1 437 ? 9.109 -27.844 -19.953 1 95.25 437 ALA B C 1
ATOM 7482 O O . ALA B 1 437 ? 9.414 -29.031 -19.859 1 95.25 437 ALA B O 1
ATOM 7483 N N . GLY B 1 438 ? 7.891 -27.438 -20.156 1 96.44 438 GLY B N 1
ATOM 7484 C CA . GLY B 1 438 ? 6.828 -28.422 -20.344 1 96.44 438 GLY B CA 1
ATOM 7485 C C . GLY B 1 438 ? 6.988 -29.25 -21.609 1 96.44 438 GLY B C 1
ATOM 7486 O O . GLY B 1 438 ? 6.949 -30.469 -21.562 1 96.44 438 GLY B O 1
ATOM 7487 N N . VAL B 1 439 ? 7.246 -28.609 -22.719 1 97.94 439 VAL B N 1
ATOM 7488 C CA . VAL B 1 439 ? 7.41 -29.281 -24 1 97.94 439 VAL B CA 1
ATOM 7489 C C . VAL B 1 439 ? 8.648 -30.172 -23.969 1 97.94 439 VAL B C 1
ATOM 7491 O O . VAL B 1 439 ? 8.594 -31.344 -24.328 1 97.94 439 VAL B O 1
ATOM 7494 N N . LEU B 1 440 ? 9.711 -29.578 -23.547 1 98.38 440 LEU B N 1
ATOM 7495 C CA . LEU B 1 440 ? 10.938 -30.359 -23.484 1 98.38 440 LEU B CA 1
ATOM 7496 C C . LEU B 1 440 ? 10.797 -31.516 -22.5 1 98.38 440 LEU B C 1
ATOM 7498 O O . LEU B 1 440 ? 11.344 -32.594 -22.719 1 98.38 440 LEU B O 1
ATOM 7502 N N . GLY B 1 441 ? 10.133 -31.203 -21.375 1 98.69 441 GLY B N 1
ATOM 7503 C CA . GLY B 1 441 ? 9.867 -32.25 -20.422 1 98.69 441 GLY B CA 1
ATOM 7504 C C . GLY B 1 441 ? 9.141 -33.438 -21.047 1 98.69 441 GLY B C 1
ATOM 7505 O O . GLY B 1 441 ? 9.492 -34.594 -20.781 1 98.69 441 GLY B O 1
ATOM 7506 N N . CYS B 1 442 ? 8.172 -33.188 -21.828 1 98.81 442 CYS B N 1
ATOM 7507 C CA . CYS B 1 442 ? 7.465 -34.25 -22.562 1 98.81 442 CYS B CA 1
ATOM 7508 C C . CYS B 1 442 ? 8.414 -35 -23.469 1 98.81 442 CYS B C 1
ATOM 7510 O O . CYS B 1 442 ? 8.359 -36.25 -23.531 1 98.81 442 CYS B O 1
ATOM 7512 N N . CYS B 1 443 ? 9.273 -34.312 -24.141 1 98.81 443 CYS B N 1
ATOM 7513 C CA . CYS B 1 443 ? 10.234 -34.969 -25.031 1 98.81 443 CYS B CA 1
ATOM 7514 C C . CYS B 1 443 ? 11.195 -35.844 -24.25 1 98.81 443 CYS B C 1
ATOM 7516 O O . CYS B 1 443 ? 11.547 -36.938 -24.703 1 98.81 443 CYS B O 1
ATOM 7518 N N . VAL B 1 444 ? 11.602 -35.375 -23.109 1 98.81 444 VAL B N 1
ATOM 7519 C CA . VAL B 1 444 ? 12.484 -36.156 -22.25 1 98.81 444 VAL B CA 1
ATOM 7520 C C . VAL B 1 444 ? 11.797 -37.469 -21.844 1 98.81 444 VAL B C 1
ATOM 7522 O O . VAL B 1 444 ? 12.398 -38.531 -21.922 1 98.81 444 VAL B O 1
ATOM 7525 N N . VAL B 1 445 ? 10.602 -37.344 -21.422 1 98.81 445 VAL B N 1
ATOM 7526 C CA . VAL B 1 445 ? 9.82 -38.531 -21.031 1 98.81 445 VAL B CA 1
ATOM 7527 C C . VAL B 1 445 ? 9.688 -39.469 -22.219 1 98.81 445 VAL B C 1
ATOM 7529 O O . VAL B 1 445 ? 9.898 -40.688 -22.094 1 98.81 445 VAL B O 1
ATOM 7532 N N . ALA B 1 446 ? 9.383 -38.906 -23.375 1 98.81 446 ALA B N 1
ATOM 7533 C CA . ALA B 1 446 ? 9.188 -39.688 -24.594 1 98.81 446 ALA B CA 1
ATOM 7534 C C . ALA B 1 446 ? 10.469 -40.438 -24.984 1 98.81 446 ALA B C 1
ATOM 7536 O O . ALA B 1 446 ? 10.414 -41.531 -25.516 1 98.81 446 ALA B O 1
ATOM 7537 N N . ALA B 1 447 ? 11.578 -39.906 -24.719 1 98.56 447 ALA B N 1
ATOM 7538 C CA . ALA B 1 447 ? 12.875 -40.438 -25.109 1 98.56 447 ALA B CA 1
ATOM 7539 C C . ALA B 1 447 ? 13.359 -41.5 -24.109 1 98.56 447 ALA B C 1
ATOM 7541 O O . ALA B 1 447 ? 14.32 -42.219 -24.375 1 98.56 447 ALA B O 1
ATOM 7542 N N . SER B 1 448 ? 12.742 -41.625 -23.062 1 97.94 448 SER B N 1
ATOM 7543 C CA . SER B 1 448 ? 13.234 -42.438 -21.938 1 97.94 448 SER B CA 1
ATOM 7544 C C . SER B 1 448 ? 12.68 -43.844 -21.984 1 97.94 448 SER B C 1
ATOM 7546 O O . SER B 1 448 ? 11.984 -44.219 -22.938 1 97.94 448 SER B O 1
ATOM 7548 N N . LYS B 1 449 ? 13.039 -44.656 -20.938 1 96.5 449 LYS B N 1
ATOM 7549 C CA . LYS B 1 449 ? 12.555 -46 -20.703 1 96.5 449 LYS B CA 1
ATOM 7550 C C . LYS B 1 449 ? 12.844 -46.906 -21.891 1 96.5 449 LYS B C 1
ATOM 7552 O O . LYS B 1 449 ? 11.969 -47.656 -22.344 1 96.5 449 LYS B O 1
ATOM 7557 N N . GLY B 1 450 ? 13.922 -46.75 -22.531 1 92.69 450 GLY B N 1
ATOM 7558 C CA . GLY B 1 450 ? 14.414 -47.656 -23.531 1 92.69 450 GLY B CA 1
ATOM 7559 C C . GLY B 1 450 ? 14.094 -47.25 -24.953 1 92.69 450 GLY B C 1
ATOM 7560 O O . GLY B 1 450 ? 14.461 -47.938 -25.922 1 92.69 450 GLY B O 1
ATOM 7561 N N . ARG B 1 451 ? 13.43 -46.094 -25.094 1 94.88 451 ARG B N 1
ATOM 7562 C CA . ARG B 1 451 ? 13.07 -45.656 -26.438 1 94.88 451 ARG B CA 1
ATOM 7563 C C . ARG B 1 451 ? 14.227 -44.906 -27.094 1 94.88 451 ARG B C 1
ATOM 7565 O O . ARG B 1 451 ? 14.234 -44.688 -28.297 1 94.88 451 ARG B O 1
ATOM 7572 N N . PHE B 1 452 ? 15.133 -44.438 -26.406 1 96.19 452 PHE B N 1
ATOM 7573 C CA . PHE B 1 452 ? 16.453 -43.969 -26.797 1 96.19 452 PHE B CA 1
ATOM 7574 C C . PHE B 1 452 ? 17.406 -43.969 -25.609 1 96.19 452 PHE B C 1
ATOM 7576 O O . PHE B 1 452 ? 18.516 -44.5 -25.688 1 96.19 452 PHE B O 1
ATOM 7583 N N . TYR B 1 453 ? 16.906 -43.438 -24.531 1 97.5 453 TYR B N 1
ATOM 7584 C CA . TYR B 1 453 ? 17.656 -43.5 -23.281 1 97.5 453 TYR B CA 1
ATOM 7585 C C . TYR B 1 453 ? 17.078 -44.562 -22.344 1 97.5 453 TYR B C 1
ATOM 7587 O O . TYR B 1 453 ? 15.898 -44.875 -22.422 1 97.5 453 TYR B O 1
ATOM 7595 N N . ASN B 1 454 ? 17.828 -44.938 -21.359 1 96.62 454 ASN B N 1
ATOM 7596 C CA . ASN B 1 454 ? 17.438 -46.031 -20.469 1 96.62 454 ASN B CA 1
ATOM 7597 C C . ASN B 1 454 ? 16.453 -45.562 -19.406 1 96.62 454 ASN B C 1
ATOM 7599 O O . ASN B 1 454 ? 15.578 -46.312 -18.984 1 96.62 454 ASN B O 1
ATOM 7603 N N . ASP B 1 455 ? 16.781 -44.344 -18.938 1 96.62 455 ASP B N 1
ATOM 7604 C CA . ASP B 1 455 ? 15.969 -43.812 -17.844 1 96.62 455 ASP B CA 1
ATOM 7605 C C . ASP B 1 455 ? 15.789 -42.312 -17.953 1 96.62 455 ASP B C 1
ATOM 7607 O O . ASP B 1 455 ? 16.359 -41.656 -18.844 1 96.62 455 ASP B O 1
ATOM 7611 N N . PHE B 1 456 ? 14.953 -41.844 -17.141 1 98 456 PHE B N 1
ATOM 7612 C CA . PHE B 1 456 ? 14.609 -40.406 -17.203 1 98 456 PHE B CA 1
ATOM 7613 C C . PHE B 1 456 ? 15.836 -39.562 -16.938 1 98 456 PHE B C 1
ATOM 7615 O O . PHE B 1 456 ? 16.047 -38.531 -17.625 1 98 456 PHE B O 1
ATOM 7622 N N . GLN B 1 457 ? 16.641 -39.875 -15.977 1 97.12 457 GLN B N 1
ATOM 7623 C CA . GLN B 1 457 ? 17.781 -39.062 -15.586 1 97.12 457 GLN B CA 1
ATOM 7624 C C . GLN B 1 457 ? 18.797 -38.969 -16.734 1 97.12 457 GLN B C 1
ATOM 7626 O O . GLN B 1 457 ? 19.297 -37.875 -17.016 1 97.12 457 GLN B O 1
ATOM 7631 N N . SER B 1 458 ? 19.062 -40.094 -17.312 1 97.44 458 SER B N 1
ATOM 7632 C CA . SER B 1 458 ? 19.984 -40.094 -18.438 1 97.44 458 SER B CA 1
ATOM 7633 C C . SER B 1 458 ? 19.453 -39.219 -19.578 1 97.44 458 SER B C 1
ATOM 7635 O O . SER B 1 458 ? 20.203 -38.5 -20.219 1 97.44 458 SER B O 1
ATOM 7637 N N . ALA B 1 459 ? 18.188 -39.344 -19.859 1 98.19 459 ALA B N 1
ATOM 7638 C CA . ALA B 1 459 ? 17.578 -38.531 -20.906 1 98.19 459 ALA B CA 1
ATOM 7639 C C . ALA B 1 459 ? 17.688 -37.031 -20.578 1 98.19 459 ALA B C 1
ATOM 7641 O O . ALA B 1 459 ? 18.125 -36.25 -21.406 1 98.19 459 ALA B O 1
ATOM 7642 N N . ALA B 1 460 ? 17.328 -36.688 -19.375 1 98.19 460 ALA B N 1
ATOM 7643 C CA . ALA B 1 460 ? 17.344 -35.281 -18.953 1 98.19 460 ALA B CA 1
ATOM 7644 C C . ALA B 1 460 ? 18.766 -34.719 -19 1 98.19 460 ALA B C 1
ATOM 7646 O O . ALA B 1 460 ? 18.969 -33.594 -19.484 1 98.19 460 ALA B O 1
ATOM 7647 N N . GLU B 1 461 ? 19.734 -35.438 -18.578 1 97.12 461 GLU B N 1
ATOM 7648 C CA . GLU B 1 461 ? 21.125 -35 -18.547 1 97.12 461 GLU B CA 1
ATOM 7649 C C . GLU B 1 461 ? 21.625 -34.688 -19.953 1 97.12 461 GLU B C 1
ATOM 7651 O O . GLU B 1 461 ? 22.469 -33.812 -20.141 1 97.12 461 GLU B O 1
ATOM 7656 N N . HIS B 1 462 ? 21.109 -35.406 -20.875 1 97.25 462 HIS B N 1
ATOM 7657 C CA . HIS B 1 462 ? 21.594 -35.25 -22.25 1 97.25 462 HIS B CA 1
ATOM 7658 C C . HIS B 1 462 ? 20.781 -34.188 -23 1 97.25 462 HIS B C 1
ATOM 7660 O O . HIS B 1 462 ? 21.297 -33.5 -23.891 1 97.25 462 HIS B O 1
ATOM 7666 N N . MET B 1 463 ? 19.578 -34.031 -22.609 1 98.06 463 MET B N 1
ATOM 7667 C CA . MET B 1 463 ? 18.656 -33.219 -23.438 1 98.06 463 MET B CA 1
ATOM 7668 C C . MET B 1 463 ? 18.5 -31.828 -22.859 1 98.06 463 MET B C 1
ATOM 7670 O O . MET B 1 463 ? 18.109 -30.906 -23.578 1 98.06 463 MET B O 1
ATOM 7674 N N . VAL B 1 464 ? 18.688 -31.672 -21.562 1 98.06 464 VAL B N 1
ATOM 7675 C CA . VAL B 1 464 ? 18.531 -30.375 -20.906 1 98.06 464 VAL B CA 1
ATOM 7676 C C . VAL B 1 464 ? 19.891 -29.719 -20.719 1 98.06 464 VAL B C 1
ATOM 7678 O O . VAL B 1 464 ? 20.812 -30.312 -20.141 1 98.06 464 VAL B O 1
ATOM 7681 N N . LYS B 1 465 ? 20 -28.453 -21.25 1 96.88 465 LYS B N 1
ATOM 7682 C CA . LYS B 1 465 ? 21.281 -27.75 -21.203 1 96.88 465 LYS B CA 1
ATOM 7683 C C . LYS B 1 465 ? 21.125 -26.391 -20.516 1 96.88 465 LYS B C 1
ATOM 7685 O O . LYS B 1 465 ? 20.266 -25.594 -20.891 1 96.88 465 LYS B O 1
ATOM 7690 N N . PRO B 1 466 ? 22 -26.188 -19.547 1 96.38 466 PRO B N 1
ATOM 7691 C CA . PRO B 1 466 ? 21.953 -24.859 -18.922 1 96.38 466 PRO B CA 1
ATOM 7692 C C . PRO B 1 466 ? 22.406 -23.75 -19.875 1 96.38 466 PRO B C 1
ATOM 7694 O O . PRO B 1 466 ? 23.328 -23.938 -20.672 1 96.38 466 PRO B O 1
ATOM 7697 N N . LYS B 1 467 ? 21.719 -22.672 -19.844 1 96.62 467 LYS B N 1
ATOM 7698 C CA . LYS B 1 467 ? 22.141 -21.484 -20.562 1 96.62 467 LYS B CA 1
ATOM 7699 C C . LYS B 1 467 ? 23.047 -20.609 -19.703 1 96.62 467 LYS B C 1
ATOM 7701 O O . LYS B 1 467 ? 24.125 -20.172 -20.156 1 96.62 467 LYS B O 1
ATOM 7706 N N . PHE B 1 468 ? 22.609 -20.25 -18.438 1 97.19 468 PHE B N 1
ATOM 7707 C CA . PHE B 1 468 ? 23.438 -19.5 -17.5 1 97.19 468 PHE B CA 1
ATOM 7708 C C . PHE B 1 468 ? 23.031 -19.812 -16.062 1 97.19 468 PHE B C 1
ATOM 7710 O O . PHE B 1 468 ? 22 -20.422 -15.82 1 97.19 468 PHE B O 1
ATOM 7717 N N . ILE B 1 469 ? 23.922 -19.5 -15.148 1 97.94 469 ILE B N 1
ATOM 7718 C CA . ILE B 1 469 ? 23.703 -19.672 -13.719 1 97.94 469 ILE B CA 1
ATOM 7719 C C . ILE B 1 469 ? 23.859 -18.328 -13.008 1 97.94 469 ILE B C 1
ATOM 7721 O O . ILE B 1 469 ? 24.797 -17.578 -13.273 1 97.94 469 ILE B O 1
ATOM 7725 N N . VAL B 1 470 ? 22.844 -17.953 -12.234 1 98.31 470 VAL B N 1
ATOM 7726 C CA . VAL B 1 470 ? 22.922 -16.797 -11.359 1 98.31 470 VAL B CA 1
ATOM 7727 C C . VAL B 1 470 ? 23.391 -17.219 -9.969 1 98.31 470 VAL B C 1
ATOM 7729 O O . VAL B 1 470 ? 22.688 -17.938 -9.266 1 98.31 470 VAL B O 1
ATOM 7732 N N . GLU B 1 471 ? 24.578 -16.766 -9.602 1 98.62 471 GLU B N 1
ATOM 7733 C CA . GLU B 1 471 ? 25.109 -17.078 -8.289 1 98.62 471 GLU B CA 1
ATOM 7734 C C . GLU B 1 471 ? 24.672 -16.062 -7.246 1 98.62 471 GLU B C 1
ATOM 7736 O O . GLU B 1 471 ? 24.625 -14.859 -7.531 1 98.62 471 GLU B O 1
ATOM 7741 N N . PRO B 1 472 ? 24.359 -16.547 -6.047 1 98.69 472 PRO B N 1
ATOM 7742 C CA . PRO B 1 472 ? 24.016 -15.57 -5.012 1 98.69 472 PRO B CA 1
ATOM 7743 C C . PRO B 1 472 ? 25.203 -14.727 -4.566 1 98.69 472 PRO B C 1
ATOM 7745 O O . PRO B 1 472 ? 26.328 -15.234 -4.473 1 98.69 472 PRO B O 1
ATOM 7748 N N . ASP B 1 473 ? 25 -13.453 -4.426 1 98.56 473 ASP B N 1
ATOM 7749 C CA . ASP B 1 473 ? 25.922 -12.633 -3.646 1 98.56 473 ASP B CA 1
ATOM 7750 C C . ASP B 1 473 ? 25.672 -12.789 -2.15 1 98.56 473 ASP B C 1
ATOM 7752 O O . ASP B 1 473 ? 24.688 -12.266 -1.62 1 98.56 473 ASP B O 1
ATOM 7756 N N . MET B 1 474 ? 26.594 -13.445 -1.494 1 98.31 474 MET B N 1
ATOM 7757 C CA . MET B 1 474 ? 26.359 -13.844 -0.109 1 98.31 474 MET B CA 1
ATOM 7758 C C . MET B 1 474 ? 26.359 -12.633 0.814 1 98.31 474 MET B C 1
ATOM 7760 O O . MET B 1 474 ? 25.781 -12.664 1.898 1 98.31 474 MET B O 1
ATOM 7764 N N . LYS B 1 475 ? 27.016 -11.508 0.47 1 98.31 475 LYS B N 1
ATOM 7765 C CA . LYS B 1 475 ? 26.891 -10.266 1.23 1 98.31 475 LYS B CA 1
ATOM 7766 C C . LYS B 1 475 ? 25.469 -9.727 1.188 1 98.31 475 LYS B C 1
ATOM 7768 O O . LYS B 1 475 ? 24.922 -9.312 2.213 1 98.31 475 LYS B O 1
ATOM 7773 N N . ASN B 1 476 ? 24.906 -9.766 -0.02 1 98.44 476 ASN B N 1
ATOM 7774 C CA . ASN B 1 476 ? 23.516 -9.375 -0.158 1 98.44 476 ASN B CA 1
ATOM 7775 C C . ASN B 1 476 ? 22.594 -10.305 0.621 1 98.44 476 ASN B C 1
ATOM 7777 O O . ASN B 1 476 ? 21.609 -9.859 1.229 1 98.44 476 ASN B O 1
ATOM 7781 N N . HIS B 1 477 ? 22.891 -11.609 0.562 1 98.62 477 HIS B N 1
ATOM 7782 C CA . HIS B 1 477 ? 22.078 -12.578 1.294 1 98.62 477 HIS B CA 1
ATOM 7783 C C . HIS B 1 477 ? 22 -12.227 2.773 1 98.62 477 HIS B C 1
ATOM 7785 O O . HIS B 1 477 ? 20.922 -12.227 3.357 1 98.62 477 HIS B O 1
ATOM 7791 N N . GLU B 1 478 ? 23.094 -11.883 3.318 1 98.56 478 GLU B N 1
ATOM 7792 C CA . GLU B 1 478 ? 23.141 -11.508 4.727 1 98.56 478 GLU B CA 1
ATOM 7793 C C . GLU B 1 478 ? 22.375 -10.211 4.973 1 98.56 478 GLU B C 1
ATOM 7795 O O . GLU B 1 478 ? 21.672 -10.07 5.98 1 98.56 478 GLU B O 1
ATOM 7800 N N . GLU B 1 479 ? 22.516 -9.281 4.078 1 98.31 479 GLU B N 1
ATOM 7801 C CA . GLU B 1 479 ? 21.844 -7.996 4.203 1 98.31 479 GLU B CA 1
ATOM 7802 C C . GLU B 1 479 ? 20.328 -8.164 4.133 1 98.31 479 GLU B C 1
ATOM 7804 O O . GLU B 1 479 ? 19.578 -7.426 4.785 1 98.31 479 GLU B O 1
ATOM 7809 N N . TYR B 1 480 ? 19.797 -9.164 3.387 1 98.62 480 TYR B N 1
ATOM 7810 C CA . TYR B 1 480 ? 18.359 -9.375 3.195 1 98.62 480 TYR B CA 1
ATOM 7811 C C . TYR B 1 480 ? 17.734 -10.016 4.43 1 98.62 480 TYR B C 1
ATOM 7813 O O . TYR B 1 480 ? 16.516 -9.953 4.621 1 98.62 480 TYR B O 1
ATOM 7821 N N . GLN B 1 481 ? 18.531 -10.633 5.312 1 98.25 481 GLN B N 1
ATOM 7822 C CA . GLN B 1 481 ? 18.016 -11.492 6.371 1 98.25 481 GLN B CA 1
ATOM 7823 C C . GLN B 1 481 ? 17.125 -10.711 7.332 1 98.25 481 GLN B C 1
ATOM 7825 O O . GLN B 1 481 ? 16.016 -11.148 7.66 1 98.25 481 GLN B O 1
ATOM 7830 N N . PRO B 1 482 ? 17.562 -9.484 7.793 1 97.88 482 PRO B N 1
ATOM 7831 C CA . PRO B 1 482 ? 16.672 -8.75 8.695 1 97.88 482 PRO B CA 1
ATOM 7832 C C . PRO B 1 482 ? 15.336 -8.375 8.039 1 97.88 482 PRO B C 1
ATOM 7834 O O . PRO B 1 482 ? 14.305 -8.336 8.711 1 97.88 482 PRO B O 1
ATOM 7837 N N . TYR B 1 483 ? 15.375 -8.062 6.793 1 98.06 483 TYR B N 1
ATOM 7838 C CA . TYR B 1 483 ? 14.156 -7.676 6.09 1 98.06 483 TYR B CA 1
ATOM 7839 C C . TYR B 1 483 ? 13.258 -8.883 5.844 1 98.06 483 TYR B C 1
ATOM 7841 O O . TYR B 1 483 ? 12.031 -8.773 5.883 1 98.06 483 TYR B O 1
ATOM 7849 N N . PHE B 1 484 ? 13.891 -10.086 5.633 1 98.56 484 PHE B N 1
ATOM 7850 C CA . PHE B 1 484 ? 13.125 -11.32 5.539 1 98.56 484 PHE B CA 1
ATOM 7851 C C . PHE B 1 484 ? 12.422 -11.625 6.859 1 98.56 484 PHE B C 1
ATOM 7853 O O . PHE B 1 484 ? 11.242 -12 6.867 1 98.56 484 PHE B O 1
ATOM 7860 N N . HIS B 1 485 ? 13.094 -11.445 7.938 1 98.12 485 HIS B N 1
ATOM 7861 C CA . HIS B 1 485 ? 12.492 -11.664 9.25 1 98.12 485 HIS B CA 1
ATOM 7862 C C . HIS B 1 485 ? 11.336 -10.703 9.492 1 98.12 485 HIS B C 1
ATOM 7864 O O . HIS B 1 485 ? 10.32 -11.086 10.086 1 98.12 485 HIS B O 1
ATOM 7870 N N . LYS B 1 486 ? 11.477 -9.477 9.102 1 97.81 486 LYS B N 1
ATOM 7871 C CA . LYS B 1 486 ? 10.398 -8.5 9.211 1 97.81 486 LYS B CA 1
ATOM 7872 C C . LYS B 1 486 ? 9.18 -8.938 8.406 1 97.81 486 LYS B C 1
ATOM 7874 O O . LYS B 1 486 ? 8.039 -8.766 8.852 1 97.81 486 LYS B O 1
ATOM 7879 N N . TYR B 1 487 ? 9.438 -9.461 7.223 1 98.44 487 TYR B N 1
ATOM 7880 C CA . TYR B 1 487 ? 8.391 -10.016 6.375 1 98.44 487 TYR B CA 1
ATOM 7881 C C . TYR B 1 487 ? 7.609 -11.094 7.117 1 98.44 487 TYR B C 1
ATOM 7883 O O . TYR B 1 487 ? 6.375 -11.094 7.109 1 98.44 487 TYR B O 1
ATOM 7891 N N . LEU B 1 488 ? 8.289 -11.977 7.816 1 98.19 488 LEU B N 1
ATOM 7892 C CA . LEU B 1 488 ? 7.652 -13.047 8.578 1 98.19 488 LEU B CA 1
ATOM 7893 C C . LEU B 1 488 ? 6.875 -12.484 9.766 1 98.19 488 LEU B C 1
ATOM 7895 O O . LEU B 1 488 ? 5.73 -12.875 10.008 1 98.19 488 LEU B O 1
ATOM 7899 N N . GLU B 1 489 ? 7.441 -11.555 10.469 1 98.06 489 GLU B N 1
ATOM 7900 C CA . GLU B 1 489 ? 6.832 -10.953 11.656 1 98.06 489 GLU B CA 1
ATOM 7901 C C . GLU B 1 489 ? 5.582 -10.164 11.289 1 98.06 489 GLU B C 1
ATOM 7903 O O . GLU B 1 489 ? 4.613 -10.133 12.055 1 98.06 489 GLU B O 1
ATOM 7908 N N . LEU B 1 490 ? 5.688 -9.484 10.203 1 98.38 490 LEU B N 1
ATOM 7909 C CA . LEU B 1 490 ? 4.562 -8.68 9.742 1 98.38 490 LEU B CA 1
ATOM 7910 C C . LEU B 1 490 ? 3.32 -9.547 9.547 1 98.38 490 LEU B C 1
ATOM 7912 O O . LEU B 1 490 ? 2.234 -9.188 10.008 1 98.38 490 LEU B O 1
ATOM 7916 N N . TYR B 1 491 ? 3.457 -10.727 8.875 1 97.94 491 TYR B N 1
ATOM 7917 C CA . TYR B 1 491 ? 2.324 -11.633 8.703 1 97.94 491 TYR B CA 1
ATOM 7918 C C . TYR B 1 491 ? 1.811 -12.125 10.055 1 97.94 491 TYR B C 1
ATOM 7920 O O . TYR B 1 491 ? 0.603 -12.125 10.305 1 97.94 491 TYR B O 1
ATOM 7928 N N . GLU B 1 492 ? 2.725 -12.492 10.914 1 97.44 492 GLU B N 1
ATOM 7929 C CA . GLU B 1 492 ? 2.334 -13.016 12.219 1 97.44 492 GLU B CA 1
ATOM 7930 C C . GLU B 1 492 ? 1.544 -11.984 13.016 1 97.44 492 GLU B C 1
ATOM 7932 O O . GLU B 1 492 ? 0.593 -12.328 13.719 1 97.44 492 GLU B O 1
ATOM 7937 N N . SER B 1 493 ? 1.9 -10.75 12.914 1 97.25 493 SER B N 1
ATOM 7938 C CA . SER B 1 493 ? 1.263 -9.664 13.656 1 97.25 493 SER B CA 1
ATOM 7939 C C . SER B 1 493 ? -0.132 -9.375 13.117 1 97.25 493 SER B C 1
ATOM 7941 O O . SER B 1 493 ? -0.997 -8.891 13.844 1 97.25 493 SER B O 1
ATOM 7943 N N . LEU B 1 494 ? -0.344 -9.711 11.836 1 98 494 LEU B N 1
ATOM 7944 C CA . LEU B 1 494 ? -1.541 -9.188 11.18 1 98 494 LEU B CA 1
ATOM 7945 C C . LEU B 1 494 ? -2.51 -10.312 10.844 1 98 494 LEU B C 1
ATOM 7947 O O . LEU B 1 494 ? -3.648 -10.062 10.445 1 98 494 LEU B O 1
ATOM 7951 N N . LYS B 1 495 ? -2.098 -11.617 10.969 1 96 495 LYS B N 1
ATOM 7952 C CA . LYS B 1 495 ? -2.873 -12.766 10.492 1 96 495 LYS B CA 1
ATOM 7953 C C . LYS B 1 495 ? -4.27 -12.773 11.117 1 96 495 LYS B C 1
ATOM 7955 O O . LYS B 1 495 ? -5.25 -13.07 10.438 1 96 495 LYS B O 1
ATOM 7960 N N . ASP B 1 496 ? -4.422 -12.367 12.352 1 94.81 496 ASP B N 1
ATOM 7961 C CA . ASP B 1 496 ? -5.734 -12.375 13 1 94.81 496 ASP B CA 1
ATOM 7962 C C . ASP B 1 496 ? -6.637 -11.289 12.414 1 94.81 496 ASP B C 1
ATOM 7964 O O . ASP B 1 496 ? -7.836 -11.508 12.227 1 94.81 496 ASP B O 1
ATOM 7968 N N . LEU B 1 497 ? -6.066 -10.156 12.148 1 95.56 497 LEU B N 1
ATOM 7969 C CA . LEU B 1 497 ? -6.832 -9.062 11.555 1 95.56 497 LEU B CA 1
ATOM 7970 C C . LEU B 1 497 ? -7.277 -9.414 10.141 1 95.56 497 LEU B C 1
ATOM 7972 O O . LEU B 1 497 ? -8.359 -9.008 9.711 1 95.56 497 LEU B O 1
ATOM 7976 N N . MET B 1 498 ? -6.441 -10.141 9.359 1 94.56 498 MET B N 1
ATOM 7977 C CA . MET B 1 498 ? -6.773 -10.57 8.008 1 94.56 498 MET B CA 1
ATOM 7978 C C . MET B 1 498 ? -7.992 -11.492 8.008 1 94.56 498 MET B C 1
ATOM 7980 O O . MET B 1 498 ? -8.742 -11.531 7.027 1 94.56 498 MET B O 1
ATOM 7984 N N . HIS B 1 499 ? -8.219 -12.156 9.148 1 89.81 499 HIS B N 1
ATOM 7985 C CA . HIS B 1 499 ? -9.281 -13.156 9.227 1 89.81 499 HIS B CA 1
ATOM 7986 C C . HIS B 1 499 ? -10.594 -12.523 9.664 1 89.81 499 HIS B C 1
ATOM 7988 O O . HIS B 1 499 ? -11.617 -13.211 9.742 1 89.81 499 HIS B O 1
ATOM 7994 N N . GLN B 1 500 ? -10.562 -11.227 10 1 85.38 500 GLN B N 1
ATOM 7995 C CA . GLN B 1 500 ? -11.773 -10.492 10.352 1 85.38 500 GLN B CA 1
ATOM 7996 C C . GLN B 1 500 ? -12.484 -9.969 9.102 1 85.38 500 GLN B C 1
ATOM 7998 O O . GLN B 1 500 ? -11.828 -9.555 8.141 1 85.38 500 GLN B O 1
#

Sequence (1000 aa):
MEAYFMGIDTGTQGVRIGISDTGGKLIFEQEQKWETEFLKVGWAEQNPLNWWEAVNGIFEKIAHTVESEIRQNIRACCVCATSTTAIAVNENGYPLMNAMMWMDARSRKEMKEINDTGHPVLNYCGKETSFEWMIPKALWIKRNRTDVYNACYKIVDQLDWMNYQLCGEWSSSICNTTCKWNYVSSMGGYQRDFFEQIGFEDYEEKLIMRVDKIGDVVGTILPQISEKYGFFREMKIVQGGIDAHIAMFGLDVLKPGKLGVIMGTSFVHLCLSDQNPDVKGIWGPYDGAVLDDMWLLEGGQISASGLVNWFRHNFHIPEKDGNPYGHLLEIPDEIPIGADGVTVLDFFQGNRTPYKDAMAKGVIFGLNIKHSWKHIYRAVLESVSYGTQNIIRNFEEQGYPVASITACGGVTKDRRWLQMISDVTGKPIIVNENIQAGVLGCCVVAASKGRFYNDFQSAAEHMVKPKFIVEPDMKNHEEYQPYFHKYLELYESLKDLMHQMEAYFMGIDTGTQGVRIGISDTGGKLIFEQEQKWETEFLKVGWAEQNPLNWWEAVNGIFEKIAHTVESEIRQNIRACCVCATSTTAIAVNENGYPLMNAMMWMDARSRKEMKEINDTGHPVLNYCGKETSFEWMIPKALWIKRNRTDVYNACYKIVDQLDWMNYQLCGEWSSSICNTTCKWNYVSSMGGYQRDFFEQIGFEDYEEKLIMRVDKIGDVVGTILPQISEKYGFFREMKIVQGGIDAHIAMFGLDVLKPGKLGVIMGTSFVHLCLSDQNPDVKGIWGPYDGAVLDDMWLLEGGQISASGLVNWFRHNFHIPEKDGNPYGHLLEIPDEIPIGADGVTVLDFFQGNRTPYKDAMAKGVIFGLNIKHSWKHIYRAVLESVSYGTQNIIRNFEEQGYPVASITACGGVTKDRRWLQMISDVTGKPIIVNENIQAGVLGCCVVAASKGRFYNDFQSAAEHMVKPKFIVEPDMKNHEEYQPYFHKYLELYESLKDLMHQ

Organism: NCBI:txid40520